Protein AF-A0A565CLD0-F1 (afdb_monomer_lite)

Organism: NCBI:txid586526

pLDDT: mean 81.32, std 18.63, range [23.72, 98.56]

Foldseek 3Di:
DDDDDDDDDDDDDDDDDDDDDDDDDDDDPPDDDDDPDPDPLVVLLVVLLVLQLVLLVLFLFDDDLCLFQQALQLLCCVQVVDGDHAVCVVLLQAFCLLNVVVNVVCNVCVVVVNNALVCLVRVLLSVLSSLLSLLLSLLLLLLCQQPRNQLSVLLSVLQSLQQLSSQPLSGSHLLNNLLSLLSNLLLQQCLNGPADPVRHHHNLVSLLSQLLNCLNPVLSVLLVVLSVVSVCVVDPDNPCCVPVRNVVSNCVSQVVRQVNSCVVVVDRGNNSVSNCCCVPVVVNLCVVPFDALCCCVPPQVCVSCPLLVVLLVVLCVVSVSPSLVVSLVSQSNVQSPRGHDDNSSSSSSNSSSSSSSSNSLSVQQVVVVVVVVVPDDDDDDDDDDPDGDPVSVVSSVVSNVPNVVSSSCSRNPPNSPQSVVLLVLLVCVVVVQFQEEEELAPPSSHNDCSNSVHPHHYYYFDDRDDPDPPDHGRNRVCVVPVPVSVVVVVVPDPDDGSYYHDDPVSVCVVVVCCVVVPDPLVVDDLQVLLVVLLVDDPVVLVVVCVVDVSSLDLEDADAACDDDPLVVVQSSLQVSLVSQRAHYHDEHNDPAAHEHDQSNQQRARHQYDHDEPRYEDEDHDPNGAHANHAYYHAYAYAYNAQVVVVSQVNYQQHAEDAHHHAPVRCQRAAEDAHQNYAYYHAADDDPDDDPDQGEHEYHHQNHAEEEHADEQHQYHPYQRQNNHAEYEYHYDYPDDPVRHDCVNVVVNCPRYNHYHYPDPRSVVSNVVND

InterPro domains:
  IPR001810 F-box domain [PF00646] (521-553)
  IPR001810 F-box domain [PS50181] (518-553)
  IPR005599 GPI mannosyltransferase [PF03901] (44-453)
  IPR005599 GPI mannosyltransferase [PTHR22760] (43-538)
  IPR032675 Leucine-rich repeat domain superfamily [G3DSA:3.80.10.10] (515-769)
  IPR036047 F-box-like domain superfamily [SSF81383] (518-555)
  IPR053781 F-box/LRR-repeat protein 13-like, F-box domain [cd22160] (521-553)
  IPR055411 F-box/LRR-repeat protein 15/At3g58940/PEG3-like, LRR domain [PF24758] (571-705)

Radius of gyration: 47.24 Å; chains: 1; bounding box: 139×94×122 Å

Secondary structure (DSSP, 8-state):
----------------------------------------HHHHHHHHHHHHHHHHHH------THHIIIIIHHHHHHHHS-S---HHHHTT-S-TTTHHHHHHHHHHHHHHT---HHHHHHHHHHHHHHHHHHHHHHHHHHHHHHH-HHHHHHHHHHHHH-HHHHHHTTSS-HHHHHHHHHHHHHHH-TTTS---SSS---HHHHHHHHHHHHHH-GGGHHHHHHHHHHHHHH-S-HHHIIIIIIHHHHHHHHHHHHHHHHHHHSS---HHHHHHIIIIIS-GGGGG----TTHIIIIIHHHHHGGGHHHHHHHHHHH--HHHHHHHHHHHHHHHHSSS--GGGGGGGHHHHHHHHHHHHHHHHHHHHHHHHTT--S-----------HHHHHHHHHHHHHHHHHHHHHHHTTTHHHHHHHHHHHHHHHTT--S-EEEESSTT-S--HHHH-S---EEE---PPPSSTTPPPHHHHHHH-HHHHHHHHHHT-SS--SEEEE-HHHHHHHHHHHTTS--TTTTS-HHHHHHHHHHS-HHHHHHHHHH-GGGS--EEEEE--S---HHHHHHHHHHHHHTT-SEEEEE--SSS-EEPPGGGGG-SS-SEEEE-TTEEE----TT--BTT--EEEEES-EESSSHHHHHHHTBSS--EEEEE--TTTSTT--EEE-TT--EEEEE----S------B-EEE-TT--EEEEEEEPPSB-S-EE-TT--EEEEEEE--S-GGG-BTHHHHHHTTT-SEEEE-SHHHHHHHHHH-

Sequence (770 aa):
MSSQMEIRKRKTNGDGGASDTGGNDRDLFSGSSKSGQIRSPSRIFFFCLAFRVVNALLIQTYFNPDEHWQSLEVAHRTVFGYGYLTWEWKRGIRSYLHPMLFAFLYKVLDLTGLDTPYTMSKSPRIMQSIFSALGDLYLYKLSDALYGENVASWSLFCQMANWFIFFCLNRTFSNCLETVLTIMGLYYWPCIRDSSKAYPVNRKWGLVIAALACAIRPTSAIIWLYVGMLELFLTCNKVKFIILEVIPIGSLVLGFTCLLDRLMYGSWVIVPLNFLKFNFLSSGGDYYGTHPWHWYITQGFLVMLFTFTPFSIAGIIKSKNQKLSVLILWVLALYSVLGHKEFRFVLPVLPIALIFSGYAFAQMEASDSSSSIAKKKQVPQKSHIFKWSPKLRLSVFFLLVTNIPMALYMSLVHQRGTETAMNYLSEEAYKERVKSILFLMPCHSTPYYSTLHHNIPMRFLDCTPSEEKGELDESDRFLMDPLGFASDLAIHWSEPPSHIGLSLREKGMLVGFEKKDMDRISTLPNEIVSHILFFLSIKEAALTSLLSKRWRNRKFSLKVRQSVESSHIIRWIINLTSRGIVDLDLDTLTSKVITLPSEIFTCKTIVKLKLGWGVVIAKVPENASLPSLKTLFLYCVRFSGREVETLISACHVLEELTIFGDPWDLEQCRTVSCPTLERLTLPCKSHKEVKVSRLLTFDTPSLAYLEYSDYVADEYPIVNLGSLVEAKLTLDSKRPISESNPKNMIKGLRNVEILNLSSLKTSRGFLLMC

Structure (mmCIF, N/CA/C/O backbone):
data_AF-A0A565CLD0-F1
#
_entry.id   AF-A0A565CLD0-F1
#
loop_
_atom_site.group_PDB
_atom_site.id
_atom_site.type_symbol
_atom_site.label_atom_id
_atom_site.label_alt_id
_atom_site.label_comp_id
_atom_site.label_asym_id
_atom_site.label_entity_id
_atom_site.label_seq_id
_atom_site.pdbx_PDB_ins_code
_atom_site.Cartn_x
_atom_site.Cartn_y
_atom_site.Cartn_z
_atom_site.occupancy
_atom_site.B_iso_or_equiv
_atom_site.auth_seq_id
_atom_site.auth_comp_id
_atom_site.auth_asym_id
_atom_site.auth_atom_id
_atom_site.pdbx_PDB_model_num
ATOM 1 N N . MET A 1 1 ? -82.204 -19.760 37.998 1.00 32.56 1 MET A N 1
ATOM 2 C CA . MET A 1 1 ? -81.235 -20.390 38.919 1.00 32.56 1 MET A CA 1
ATOM 3 C C . MET A 1 1 ? -80.081 -19.423 39.126 1.00 32.56 1 MET A C 1
ATOM 5 O O . MET A 1 1 ? -79.405 -19.140 38.154 1.00 32.56 1 MET A O 1
ATOM 9 N N . SER A 1 2 ? -79.997 -18.896 40.358 1.00 30.34 2 SER A N 1
ATOM 10 C CA . SER A 1 2 ? -78.951 -18.094 41.032 1.00 30.34 2 SER A CA 1
ATOM 11 C C . SER A 1 2 ? -78.167 -17.023 40.258 1.00 30.34 2 SER A C 1
ATOM 13 O O . SER A 1 2 ? -77.548 -17.323 39.254 1.00 30.34 2 SER A O 1
ATOM 15 N N . SER A 1 3 ? -77.976 -15.788 40.720 1.00 27.23 3 SER A N 1
ATOM 16 C CA . SER A 1 3 ? -78.451 -14.987 41.865 1.00 27.23 3 SER A CA 1
ATOM 17 C C . SER A 1 3 ? -77.651 -13.673 41.792 1.00 27.23 3 SER A C 1
ATOM 19 O O . SER A 1 3 ? -76.450 -13.778 41.580 1.00 27.23 3 SER A O 1
ATOM 21 N N . GLN A 1 4 ? -78.321 -12.514 41.947 1.00 28.47 4 GLN A N 1
ATOM 22 C CA . GLN A 1 4 ? -77.958 -11.324 42.766 1.00 28.47 4 GLN A CA 1
ATOM 23 C C . GLN A 1 4 ? -76.483 -10.819 42.780 1.00 28.47 4 GLN A C 1
ATOM 25 O O . GLN A 1 4 ? -75.550 -11.596 42.756 1.00 28.47 4 GLN A O 1
ATOM 30 N N . MET A 1 5 ? -76.111 -9.544 42.921 1.00 26.09 5 MET A N 1
ATOM 31 C CA . MET A 1 5 ? -76.715 -8.303 43.423 1.00 26.09 5 MET A CA 1
ATOM 32 C C . MET A 1 5 ? -75.630 -7.197 43.286 1.00 26.09 5 MET A C 1
ATOM 34 O O . MET A 1 5 ? -74.457 -7.540 43.211 1.00 26.09 5 MET A O 1
ATOM 38 N N . GLU A 1 6 ? -76.037 -5.915 43.269 1.00 25.23 6 GLU A N 1
ATOM 39 C CA . GLU A 1 6 ? -75.541 -4.779 44.103 1.00 25.23 6 GLU A CA 1
ATOM 40 C C . GLU A 1 6 ? -74.026 -4.596 44.434 1.00 25.23 6 GLU A C 1
ATOM 42 O O . GLU A 1 6 ? -73.288 -5.546 44.604 1.00 25.23 6 GLU A O 1
ATOM 47 N N . ILE A 1 7 ? -73.425 -3.430 44.730 1.00 25.25 7 ILE A N 1
ATOM 48 C CA . ILE A 1 7 ? -73.670 -1.972 44.697 1.00 25.25 7 ILE A CA 1
ATOM 49 C C . ILE A 1 7 ? -72.381 -1.325 45.314 1.00 25.25 7 ILE A C 1
ATOM 51 O O . ILE A 1 7 ? -71.709 -1.947 46.128 1.00 25.25 7 ILE A O 1
ATOM 55 N N . ARG A 1 8 ? -72.120 -0.031 45.036 1.00 23.72 8 ARG A N 1
ATOM 56 C CA . ARG A 1 8 ? -71.374 0.981 45.856 1.00 23.72 8 ARG A CA 1
ATOM 57 C C . ARG A 1 8 ? -69.833 1.013 45.971 1.00 23.72 8 ARG A C 1
ATOM 59 O O . ARG A 1 8 ? -69.201 0.253 46.685 1.00 23.72 8 ARG A O 1
ATOM 66 N N . LYS A 1 9 ? -69.336 2.167 45.485 1.00 26.98 9 LYS A N 1
ATOM 67 C CA . LYS A 1 9 ? -68.646 3.282 46.193 1.00 26.98 9 LYS A CA 1
ATOM 68 C C . LYS A 1 9 ? -67.541 2.949 47.214 1.00 26.98 9 LYS A C 1
ATOM 70 O O . LYS A 1 9 ? -67.852 2.480 48.301 1.00 26.98 9 LYS A O 1
ATOM 75 N N . ARG A 1 10 ? -66.388 3.620 47.047 1.00 25.02 10 ARG A N 1
ATOM 76 C CA . ARG A 1 10 ? -65.977 4.737 47.935 1.00 25.02 10 ARG A CA 1
ATOM 77 C C . ARG A 1 10 ? -64.802 5.552 47.371 1.00 25.02 10 ARG A C 1
ATOM 79 O O . ARG A 1 10 ? -63.731 5.027 47.116 1.00 25.02 10 ARG A O 1
ATOM 86 N N . LYS A 1 11 ? -65.042 6.862 47.229 1.00 28.31 11 LYS A N 1
ATOM 87 C CA . LYS A 1 11 ? -64.041 7.933 47.334 1.00 28.31 11 LYS A CA 1
ATOM 88 C C . LYS A 1 11 ? -63.712 8.115 48.817 1.00 28.31 11 LYS A C 1
ATOM 90 O O . LYS A 1 11 ? -64.642 8.181 49.621 1.00 28.31 11 LYS A O 1
ATOM 95 N N . THR A 1 12 ? -62.443 8.320 49.137 1.00 27.58 12 THR A N 1
ATOM 96 C CA . THR A 1 12 ? -62.002 8.994 50.364 1.00 27.58 12 THR A CA 1
ATOM 97 C C . THR A 1 12 ? -60.944 10.019 49.977 1.00 27.58 12 THR A C 1
ATOM 99 O O . THR A 1 12 ? -59.852 9.652 49.558 1.00 27.58 12 THR A O 1
ATOM 102 N N . ASN A 1 13 ? -61.317 11.297 50.079 1.00 27.22 13 ASN A N 1
ATOM 103 C CA . ASN A 1 13 ? -60.377 12.400 50.254 1.00 27.22 13 ASN A CA 1
ATOM 104 C C . ASN A 1 13 ? -59.917 12.397 51.717 1.00 27.22 13 ASN A C 1
ATOM 106 O O . ASN A 1 13 ? -60.727 12.127 52.605 1.00 27.22 13 ASN A O 1
ATOM 110 N N . GLY A 1 14 ? -58.660 12.758 51.948 1.00 27.70 14 GLY A N 1
ATOM 111 C CA . GLY A 1 14 ? -58.119 13.098 53.257 1.00 27.70 14 GLY A CA 1
ATOM 112 C C . GLY A 1 14 ? -56.983 14.096 53.073 1.00 27.70 14 GLY A C 1
ATOM 113 O O . GLY A 1 14 ? -55.916 13.719 52.600 1.00 27.70 14 GLY A O 1
ATOM 114 N N . ASP A 1 15 ? -57.277 15.357 53.385 1.00 27.55 15 ASP A N 1
ATOM 115 C CA . ASP A 1 15 ? -56.329 16.458 53.563 1.00 27.55 15 ASP A CA 1
ATOM 116 C C . ASP A 1 15 ? -55.365 16.182 54.724 1.00 27.55 15 ASP A C 1
ATOM 118 O O . ASP A 1 15 ? -55.727 15.530 55.704 1.00 27.55 15 ASP A O 1
ATOM 122 N N . GLY A 1 16 ? -54.170 16.765 54.647 1.00 27.83 16 GLY A N 1
ATOM 123 C CA . GLY A 1 16 ? -53.218 16.802 55.755 1.00 27.83 16 GLY A CA 1
ATOM 124 C C . GLY A 1 16 ? -51.865 17.347 55.321 1.00 27.83 16 GLY A C 1
ATOM 125 O O . GLY A 1 16 ? -50.949 16.582 55.043 1.00 27.83 16 GLY A O 1
ATOM 126 N N . GLY A 1 17 ? -51.755 18.672 55.227 1.00 26.12 17 GLY A N 1
ATOM 127 C CA . GLY A 1 17 ? -50.492 19.351 54.967 1.00 26.12 17 GLY A CA 1
ATOM 128 C C . GLY A 1 17 ? -49.535 19.297 56.158 1.00 26.12 17 GLY A C 1
ATOM 129 O O . GLY A 1 17 ? -49.949 19.449 57.303 1.00 26.12 17 GLY A O 1
ATOM 130 N N . ALA A 1 18 ? -48.246 19.158 55.861 1.00 27.72 18 ALA A N 1
ATOM 131 C CA . ALA A 1 18 ? -47.162 19.759 56.625 1.00 27.72 18 ALA A CA 1
ATOM 132 C C . ALA A 1 18 ? -45.939 19.887 55.709 1.00 27.72 18 ALA A C 1
ATOM 134 O O . ALA A 1 18 ? -45.477 18.926 55.099 1.00 27.72 18 ALA A O 1
ATOM 135 N N . SER A 1 19 ? -45.487 21.126 55.591 1.00 26.62 19 SER A N 1
ATOM 136 C CA . SER A 1 19 ? -44.261 21.592 54.961 1.00 26.62 19 SER A CA 1
ATOM 137 C C . SER A 1 19 ? -43.020 20.851 55.453 1.00 26.62 19 SER A C 1
ATOM 139 O O . SER A 1 19 ? -42.788 20.834 56.659 1.00 26.62 19 SER A O 1
ATOM 141 N N . ASP A 1 20 ? -42.156 20.405 54.538 1.00 28.64 20 ASP A N 1
ATOM 142 C CA . ASP A 1 20 ? -40.748 20.766 54.672 1.00 28.64 20 ASP A CA 1
ATOM 143 C C . ASP A 1 20 ? -39.987 20.769 53.341 1.00 28.64 20 ASP A C 1
ATOM 145 O O . ASP A 1 20 ? -40.324 20.100 52.365 1.00 28.64 20 ASP A O 1
ATOM 149 N N . THR A 1 21 ? -38.998 21.640 53.321 1.00 30.83 21 THR A N 1
ATOM 150 C CA . THR A 1 21 ? -38.264 22.185 52.184 1.00 30.83 21 THR A CA 1
ATOM 151 C C . THR A 1 21 ? -37.177 21.246 51.647 1.00 30.83 21 THR A C 1
ATOM 153 O O . THR A 1 21 ? -36.439 20.623 52.401 1.00 30.83 21 THR A O 1
ATOM 156 N N . GLY A 1 22 ? -37.027 21.179 50.319 1.00 27.64 22 GLY A N 1
ATOM 157 C CA . GLY A 1 22 ? -35.916 20.457 49.688 1.00 27.64 22 GLY A CA 1
ATOM 158 C C . GLY A 1 22 ? -36.113 20.244 48.192 1.00 27.64 22 GLY A C 1
ATOM 159 O O . GLY A 1 22 ? -36.569 19.190 47.763 1.00 27.64 22 GLY A O 1
ATOM 160 N N . GLY A 1 23 ? -35.795 21.262 47.392 1.00 27.50 23 GLY A N 1
ATOM 161 C CA . GLY A 1 23 ? -35.874 21.182 45.937 1.00 27.50 23 GLY A CA 1
ATOM 162 C C . GLY A 1 23 ? -34.862 20.204 45.337 1.00 27.50 23 GLY A C 1
ATOM 163 O O . GLY A 1 23 ? -33.712 20.136 45.768 1.00 27.50 23 GLY A O 1
ATOM 164 N N . ASN A 1 24 ? -35.280 19.494 44.290 1.00 27.09 24 ASN A N 1
ATOM 165 C CA . ASN A 1 24 ? -34.445 19.330 43.105 1.00 27.09 24 ASN A CA 1
ATOM 166 C C . ASN A 1 24 ? -35.278 18.852 41.915 1.00 27.09 24 ASN A C 1
ATOM 168 O O . ASN A 1 24 ? -35.867 17.771 41.931 1.00 27.09 24 ASN A O 1
ATOM 172 N N . ASP A 1 25 ? -35.275 19.691 40.884 1.00 28.55 25 ASP A N 1
ATOM 173 C CA . ASP A 1 25 ? -35.915 19.515 39.590 1.00 28.55 25 ASP A CA 1
ATOM 174 C C . ASP A 1 25 ? -35.498 18.200 38.914 1.00 28.55 25 ASP A C 1
ATOM 176 O O . ASP A 1 25 ? -34.424 18.071 38.320 1.00 28.55 25 ASP A O 1
ATOM 180 N N . ARG A 1 26 ? -36.384 17.209 38.969 1.00 30.06 26 ARG A N 1
ATOM 181 C CA . ARG A 1 26 ? -36.398 16.054 38.070 1.00 30.06 26 ARG A CA 1
ATOM 182 C C . ARG A 1 26 ? -37.839 15.755 37.705 1.00 30.06 26 ARG A C 1
ATOM 184 O O . ARG A 1 26 ? -38.368 14.778 38.191 1.00 30.06 26 ARG A O 1
ATOM 191 N N . ASP A 1 27 ? -38.462 16.613 36.905 1.00 29.69 27 ASP A N 1
ATOM 192 C CA . ASP A 1 27 ? -39.646 16.257 36.113 1.00 29.69 27 ASP A CA 1
ATOM 193 C C . ASP A 1 27 ? -40.023 17.422 35.197 1.00 29.69 27 ASP A C 1
ATOM 195 O O . ASP A 1 27 ? -40.953 18.179 35.455 1.00 29.69 27 ASP A O 1
ATOM 199 N N . LEU A 1 28 ? -39.282 17.598 34.099 1.00 27.64 28 LEU A N 1
ATOM 200 C CA . LEU A 1 28 ? -39.744 18.480 33.026 1.00 27.64 28 LEU A CA 1
ATOM 201 C C . LEU A 1 28 ? -39.286 18.037 31.634 1.00 27.64 28 LEU A C 1
ATOM 203 O O . LEU A 1 28 ? -38.778 18.843 30.875 1.00 27.64 28 LEU A O 1
ATOM 207 N N . PHE A 1 29 ? -39.481 16.763 31.277 1.00 29.39 29 PHE A N 1
ATOM 208 C CA . PHE A 1 29 ? -39.524 16.321 29.870 1.00 29.39 29 PHE A CA 1
ATOM 209 C C . PHE A 1 29 ? -40.400 15.062 29.702 1.00 29.39 29 PHE A C 1
ATOM 211 O O . PHE A 1 29 ? -39.953 14.029 29.218 1.00 29.39 29 PHE A O 1
ATOM 218 N N . SER A 1 30 ? -41.685 15.153 30.057 1.00 29.12 30 SER A N 1
ATOM 219 C CA . SER A 1 30 ? -42.735 14.249 29.553 1.00 29.12 30 SER A CA 1
ATOM 220 C C . SER A 1 30 ? -43.564 14.952 28.468 1.00 29.12 30 SER A C 1
ATOM 222 O O . SER A 1 30 ? -44.787 15.022 28.497 1.00 29.12 30 SER A O 1
ATOM 224 N N . GLY A 1 31 ? -42.874 15.516 27.475 1.00 24.03 31 GLY A N 1
ATOM 225 C CA . GLY A 1 31 ? -43.490 16.069 26.273 1.00 24.03 31 GLY A CA 1
ATOM 226 C C . GLY A 1 31 ? -43.361 15.083 25.121 1.00 24.03 31 GLY A C 1
ATOM 227 O O . GLY A 1 31 ? -42.281 14.939 24.557 1.00 24.03 31 GLY A O 1
ATOM 228 N N . SER A 1 32 ? -44.464 14.419 24.774 1.00 31.84 32 SER A N 1
ATOM 229 C CA . SER A 1 32 ? -44.647 13.611 23.562 1.00 31.84 32 SER A CA 1
ATOM 230 C C . SER A 1 32 ? -44.142 14.352 22.310 1.00 31.84 32 SER A C 1
ATOM 232 O O . SER A 1 32 ? -44.862 15.138 21.692 1.00 31.84 32 SER A O 1
ATOM 234 N N . SER A 1 33 ? -42.901 14.072 21.920 1.00 25.83 33 SER A N 1
ATOM 235 C CA . SER A 1 33 ? -42.269 14.525 20.685 1.00 25.83 33 SER A CA 1
ATOM 236 C C . SER A 1 33 ? -42.073 13.314 19.781 1.00 25.83 33 SER A C 1
ATOM 238 O O . SER A 1 33 ? -41.386 12.362 20.142 1.00 25.83 33 SER A O 1
ATOM 240 N N . LYS A 1 34 ? -42.726 13.371 18.619 1.00 26.72 34 LYS A N 1
ATOM 241 C CA . LYS A 1 34 ? -42.747 12.390 17.528 1.00 26.72 34 LYS A CA 1
ATOM 242 C C . LYS A 1 34 ? -41.454 11.572 17.418 1.00 26.72 34 LYS A C 1
ATOM 244 O O . LYS A 1 34 ? -40.370 12.129 17.273 1.00 26.72 34 LYS A O 1
ATOM 249 N N . SER A 1 35 ? -41.628 10.253 17.420 1.00 27.47 35 SER A N 1
ATOM 250 C CA . SER A 1 35 ? -40.638 9.227 17.099 1.00 27.47 35 SER A CA 1
ATOM 251 C C . SER A 1 35 ? -39.704 9.656 15.961 1.00 27.47 35 SER A C 1
ATOM 253 O O . SER A 1 35 ? -40.098 9.658 14.791 1.00 27.47 35 SER A O 1
ATOM 255 N N . GLY A 1 36 ? -38.462 9.998 16.311 1.00 32.12 36 GLY A N 1
ATOM 256 C CA . GLY A 1 36 ? -37.353 10.028 15.367 1.00 32.12 36 GLY A CA 1
ATOM 257 C C . GLY A 1 36 ? -37.207 8.630 14.781 1.00 32.12 36 GLY A C 1
ATOM 258 O O . GLY A 1 36 ? -37.021 7.651 15.499 1.00 32.12 36 GLY A O 1
ATOM 259 N N . GLN A 1 37 ? -37.421 8.522 13.478 1.00 36.59 37 GLN A N 1
ATOM 260 C CA . GLN A 1 37 ? -37.357 7.273 12.742 1.00 36.59 37 GLN A CA 1
ATOM 261 C C . GLN A 1 37 ? -35.892 6.809 12.734 1.00 36.59 37 GLN A C 1
ATOM 263 O O . GLN A 1 37 ? -35.109 7.309 11.929 1.00 36.59 37 GLN A O 1
ATOM 268 N N . ILE A 1 38 ? -35.528 5.898 13.646 1.00 48.38 38 ILE A N 1
ATOM 269 C CA . ILE A 1 38 ? -34.202 5.258 13.713 1.00 48.38 38 ILE A CA 1
ATOM 270 C C . ILE A 1 38 ? -33.797 4.873 12.288 1.00 48.38 38 ILE A C 1
ATOM 272 O O . ILE A 1 38 ? -34.521 4.125 11.613 1.00 48.38 38 ILE A O 1
ATOM 276 N N . ARG A 1 39 ? -32.672 5.404 11.790 1.00 64.00 39 ARG A N 1
ATOM 277 C CA . ARG A 1 39 ? -32.175 5.032 10.459 1.00 64.00 39 ARG A CA 1
ATOM 278 C C . ARG A 1 39 ? -32.002 3.514 10.409 1.00 64.00 39 ARG A C 1
ATOM 280 O O . ARG A 1 39 ? -31.258 2.938 11.193 1.00 64.00 39 ARG A O 1
ATOM 287 N N . SER A 1 40 ? -32.703 2.862 9.479 1.00 82.94 40 SER A N 1
ATOM 288 C CA . SER A 1 40 ? -32.653 1.403 9.326 1.00 82.94 40 SER A CA 1
ATOM 289 C C . SER A 1 40 ? -31.193 0.921 9.215 1.00 82.94 40 SER A C 1
ATOM 291 O O . SER A 1 40 ? -30.487 1.386 8.312 1.00 82.94 40 SER A O 1
ATOM 293 N N . PRO A 1 41 ? -30.738 -0.026 10.065 1.00 87.56 41 PRO A N 1
ATOM 294 C CA . PRO A 1 41 ? -29.379 -0.570 10.013 1.00 87.56 41 PRO A CA 1
ATOM 295 C C . PRO A 1 41 ? -28.989 -1.092 8.627 1.00 87.56 41 PRO A C 1
ATOM 297 O O . PRO A 1 41 ? -27.843 -0.948 8.210 1.00 87.56 41 PRO A O 1
ATOM 300 N N . SER A 1 42 ? -29.956 -1.631 7.877 1.00 91.38 42 SER A N 1
ATOM 301 C CA . SER A 1 42 ? -29.757 -2.087 6.501 1.00 91.38 42 SER A CA 1
ATOM 302 C C . SER A 1 42 ? -29.379 -0.940 5.563 1.00 91.38 42 SER A C 1
ATOM 304 O O . SER A 1 42 ? -28.473 -1.090 4.751 1.00 91.38 42 SER A O 1
ATOM 306 N N . ARG A 1 43 ? -30.014 0.235 5.692 1.00 93.88 43 ARG A N 1
ATOM 307 C CA . ARG A 1 43 ? -29.677 1.411 4.869 1.00 93.88 43 ARG A CA 1
ATOM 308 C C . ARG A 1 43 ? -28.261 1.905 5.152 1.00 93.88 43 ARG A C 1
ATOM 310 O O . ARG A 1 43 ? -27.542 2.243 4.218 1.00 93.88 43 ARG A O 1
ATOM 317 N N . ILE A 1 44 ? -27.862 1.916 6.424 1.00 94.94 44 ILE A N 1
ATOM 318 C CA . ILE A 1 44 ? -26.504 2.301 6.834 1.00 94.94 44 ILE A CA 1
ATOM 319 C C . ILE A 1 44 ? -25.491 1.312 6.262 1.00 94.94 44 ILE A C 1
ATOM 321 O O . ILE A 1 44 ? -24.500 1.736 5.675 1.00 94.94 44 ILE A O 1
ATOM 325 N N . PHE A 1 45 ? -25.767 0.010 6.365 1.00 96.88 45 PHE A N 1
ATOM 326 C CA . PHE A 1 45 ? -24.900 -1.024 5.811 1.00 96.88 45 PHE A CA 1
ATOM 327 C C . PHE A 1 45 ? -24.703 -0.869 4.302 1.00 96.88 45 PHE A C 1
ATOM 329 O O . PHE A 1 45 ? -23.563 -0.813 3.857 1.00 96.88 45 PHE A O 1
ATOM 336 N N . PHE A 1 46 ? -25.777 -0.738 3.515 1.00 97.38 46 PHE A N 1
ATOM 337 C CA . PHE A 1 46 ? -25.651 -0.589 2.061 1.00 97.38 46 PHE A CA 1
ATOM 338 C C . PHE A 1 46 ? -24.940 0.707 1.657 1.00 97.38 46 PHE A C 1
ATOM 340 O O . PHE A 1 46 ? -24.172 0.699 0.698 1.00 97.38 46 PHE A O 1
ATOM 347 N N . PHE A 1 47 ? -25.133 1.799 2.403 1.00 97.31 47 PHE A N 1
ATOM 348 C CA . PHE A 1 47 ? -24.369 3.030 2.198 1.00 97.31 47 PHE A CA 1
ATOM 349 C C . PHE A 1 47 ? -22.870 2.826 2.467 1.00 97.31 47 PHE A C 1
ATOM 351 O O . PHE A 1 47 ? -22.042 3.184 1.629 1.00 97.31 47 PHE A O 1
ATOM 358 N N . CYS A 1 48 ? -22.517 2.206 3.599 1.00 98.12 48 CYS A N 1
ATOM 359 C CA . CYS A 1 48 ? -21.123 1.906 3.935 1.00 98.12 48 CYS A CA 1
ATOM 360 C C . CYS A 1 48 ? -20.510 0.941 2.917 1.00 98.12 48 CYS A C 1
ATOM 362 O O . CYS A 1 48 ? -19.389 1.157 2.473 1.00 98.12 48 CYS A O 1
ATOM 364 N N . LEU A 1 49 ? -21.256 -0.079 2.491 1.00 98.31 49 LEU A N 1
ATOM 365 C CA . LEU A 1 49 ? -20.819 -1.044 1.489 1.00 98.31 49 LEU A CA 1
ATOM 366 C C . LEU A 1 49 ? -20.539 -0.364 0.151 1.00 98.31 49 LEU A C 1
ATOM 368 O O . LEU A 1 49 ? -19.450 -0.530 -0.384 1.00 98.31 49 LEU A O 1
ATOM 372 N N . ALA A 1 50 ? -21.465 0.451 -0.357 1.00 98.25 50 ALA A N 1
ATOM 373 C CA . ALA A 1 50 ? -21.254 1.190 -1.599 1.00 98.25 50 ALA A CA 1
ATOM 374 C C . ALA A 1 50 ? -20.006 2.085 -1.513 1.00 98.25 50 ALA A C 1
ATOM 376 O O . ALA A 1 50 ? -19.161 2.060 -2.407 1.00 98.25 50 ALA A O 1
ATOM 377 N N . PHE A 1 51 ? -19.837 2.813 -0.405 1.00 98.19 51 PHE A N 1
ATOM 378 C CA . PHE A 1 51 ? -18.646 3.628 -0.175 1.00 98.19 51 PHE A CA 1
ATOM 379 C C . PHE A 1 51 ? -17.360 2.792 -0.133 1.00 98.19 51 PHE A C 1
ATOM 381 O O . PHE A 1 51 ? -16.361 3.163 -0.749 1.00 98.19 51 PHE A O 1
ATOM 388 N N . ARG A 1 52 ? -17.365 1.657 0.576 1.00 98.12 52 ARG A N 1
ATOM 389 C CA . ARG A 1 52 ? -16.184 0.800 0.725 1.00 98.12 52 ARG A CA 1
ATOM 390 C C . ARG A 1 52 ? -15.842 0.057 -0.559 1.00 98.12 52 ARG A C 1
ATOM 392 O O . ARG A 1 52 ? -14.653 -0.108 -0.808 1.00 98.12 52 ARG A O 1
ATOM 399 N N . VAL A 1 53 ? -16.816 -0.317 -1.387 1.00 98.19 53 VAL A N 1
ATOM 400 C CA . VAL A 1 53 ? -16.576 -0.880 -2.726 1.00 98.19 53 VAL A CA 1
ATOM 401 C C . VAL A 1 53 ? -15.904 0.161 -3.619 1.00 98.19 53 VAL A C 1
ATOM 403 O O . VAL A 1 53 ? -14.866 -0.127 -4.210 1.00 98.19 53 VAL A O 1
ATOM 406 N N . VAL A 1 54 ? -16.422 1.396 -3.661 1.00 97.12 54 VAL A N 1
ATOM 407 C CA . VAL A 1 54 ? -15.787 2.490 -4.420 1.00 97.12 54 VAL A CA 1
ATOM 408 C C . VAL A 1 54 ? -14.368 2.749 -3.913 1.00 97.12 54 VAL A C 1
ATOM 410 O O . VAL A 1 54 ? -13.438 2.820 -4.709 1.00 97.12 54 VAL A O 1
ATOM 413 N N . ASN A 1 55 ? -14.173 2.822 -2.595 1.00 97.56 55 ASN A N 1
ATOM 414 C CA . ASN A 1 55 ? -12.848 2.969 -1.994 1.00 97.56 55 ASN A CA 1
ATOM 415 C C . ASN A 1 55 ? -11.908 1.810 -2.402 1.00 97.56 55 ASN A C 1
ATOM 417 O O . ASN A 1 55 ? -10.805 2.062 -2.875 1.00 97.56 55 ASN A O 1
ATOM 421 N N . ALA A 1 56 ? -12.348 0.551 -2.320 1.00 96.69 56 ALA A N 1
ATOM 422 C CA . ALA A 1 56 ? -11.537 -0.607 -2.710 1.00 96.69 56 ALA A CA 1
ATOM 423 C C . ALA A 1 56 ? -11.061 -0.539 -4.174 1.00 96.69 56 ALA A C 1
ATOM 425 O O . ALA A 1 56 ? -9.920 -0.898 -4.464 1.00 96.69 56 ALA A O 1
ATOM 426 N N . LEU A 1 57 ? -11.901 -0.028 -5.080 1.00 94.88 57 LEU A N 1
ATOM 427 C CA . LEU A 1 57 ? -11.551 0.188 -6.489 1.00 94.88 57 LEU A CA 1
ATOM 428 C C . LEU A 1 57 ? -10.610 1.388 -6.701 1.00 94.88 57 LEU A C 1
ATOM 430 O O . LEU A 1 57 ? -9.820 1.392 -7.647 1.00 94.88 57 LEU A O 1
ATOM 434 N N . LEU A 1 58 ? -10.663 2.393 -5.823 1.00 95.19 58 LEU A N 1
ATOM 435 C CA . LEU A 1 58 ? -9.753 3.541 -5.842 1.00 95.19 58 LEU A CA 1
ATOM 436 C C . LEU A 1 58 ? -8.348 3.194 -5.337 1.00 95.19 58 LEU A C 1
ATOM 438 O O . LEU A 1 58 ? -7.401 3.886 -5.695 1.00 95.19 58 LEU A O 1
ATOM 442 N N . ILE A 1 59 ? -8.172 2.141 -4.537 1.00 95.31 59 ILE A N 1
ATOM 443 C CA . ILE A 1 59 ? -6.841 1.732 -4.073 1.00 95.31 59 ILE A CA 1
ATOM 444 C C . ILE A 1 59 ? -6.064 1.088 -5.233 1.00 95.31 59 ILE A C 1
ATOM 446 O O . ILE A 1 59 ? -6.349 -0.031 -5.677 1.00 95.31 59 ILE A O 1
ATOM 450 N N . GLN A 1 60 ? -5.051 1.809 -5.712 1.00 93.81 60 GLN A N 1
ATOM 451 C CA . GLN A 1 60 ? -4.154 1.431 -6.813 1.00 93.81 60 GLN A CA 1
ATOM 452 C C . GLN A 1 60 ? -2.683 1.356 -6.373 1.00 93.81 60 GLN A C 1
ATOM 454 O O . GLN A 1 60 ? -1.790 1.210 -7.205 1.00 93.81 60 GLN A O 1
ATOM 459 N N . THR A 1 61 ? -2.424 1.501 -5.076 1.00 94.69 61 THR A N 1
ATOM 460 C CA . THR A 1 61 ? -1.081 1.624 -4.508 1.00 94.69 61 THR A CA 1
ATOM 461 C C . THR A 1 61 ? -0.705 0.430 -3.653 1.00 94.69 61 THR A C 1
ATOM 463 O O . THR A 1 61 ? -1.569 -0.228 -3.072 1.00 94.69 61 THR A O 1
ATOM 466 N N . TYR A 1 62 ? 0.597 0.203 -3.527 1.00 91.88 62 TYR A N 1
ATOM 467 C CA . TYR A 1 62 ? 1.188 -0.757 -2.606 1.00 91.88 62 TYR A CA 1
ATOM 468 C C . TYR A 1 62 ? 1.469 -0.091 -1.249 1.00 91.88 62 TYR A C 1
ATOM 470 O O . TYR A 1 62 ? 1.779 1.099 -1.217 1.00 91.88 62 TYR A O 1
ATOM 478 N N . PHE A 1 63 ? 1.336 -0.821 -0.136 1.00 92.25 63 PHE A N 1
ATOM 479 C CA . PHE A 1 63 ? 1.650 -0.285 1.199 1.00 92.25 63 PHE A CA 1
ATOM 480 C C . PHE A 1 63 ? 2.664 -1.127 1.971 1.00 92.25 63 PHE A C 1
ATOM 482 O O . PHE A 1 63 ? 3.624 -0.586 2.514 1.00 92.25 63 PHE A O 1
ATOM 489 N N . ASN A 1 64 ? 2.445 -2.438 2.068 1.00 92.25 64 ASN A N 1
ATOM 490 C CA . ASN A 1 64 ? 3.320 -3.328 2.825 1.00 92.25 64 ASN A CA 1
ATOM 491 C C . ASN A 1 64 ? 3.265 -4.751 2.237 1.00 92.25 64 ASN A C 1
ATOM 493 O O . ASN A 1 64 ? 2.179 -5.173 1.826 1.00 92.25 64 ASN A O 1
ATOM 497 N N . PRO A 1 65 ? 4.387 -5.500 2.236 1.00 90.81 65 PRO A N 1
ATOM 498 C CA . PRO A 1 65 ? 4.445 -6.868 1.714 1.00 90.81 65 PRO A CA 1
ATOM 499 C C . PRO A 1 65 ? 3.372 -7.803 2.256 1.00 90.81 65 PRO A C 1
ATOM 501 O O . PRO A 1 65 ? 2.806 -8.612 1.517 1.00 90.81 65 PRO A O 1
ATOM 504 N N . ASP A 1 66 ? 3.023 -7.659 3.529 1.00 91.06 66 ASP A N 1
ATOM 505 C CA . ASP A 1 66 ? 2.065 -8.551 4.168 1.00 91.06 66 ASP A CA 1
ATOM 506 C C . ASP A 1 66 ? 0.661 -8.504 3.550 1.00 91.06 66 ASP A C 1
ATOM 508 O O . ASP A 1 66 ? -0.137 -9.407 3.797 1.00 91.06 66 ASP A O 1
ATOM 512 N N . GLU A 1 67 ? 0.352 -7.482 2.746 1.00 92.31 67 GLU A N 1
ATOM 513 C CA . GLU A 1 67 ? -0.904 -7.385 1.997 1.00 92.31 67 GLU A CA 1
ATOM 514 C C . GLU A 1 67 ? -1.067 -8.549 1.014 1.00 92.31 67 GLU A C 1
ATOM 516 O O . GLU A 1 67 ? -2.186 -9.011 0.798 1.00 92.31 67 GLU A O 1
ATOM 521 N N . HIS A 1 68 ? 0.043 -9.036 0.454 1.00 93.56 68 HIS A N 1
ATOM 522 C CA . HIS A 1 68 ? 0.058 -10.108 -0.538 1.00 93.56 68 HIS A CA 1
ATOM 523 C C . HIS A 1 68 ? 0.681 -11.384 0.035 1.00 93.56 68 HIS A C 1
ATOM 525 O O . HIS A 1 68 ? 0.092 -12.460 -0.063 1.00 93.56 68 HIS A O 1
ATOM 531 N N . TRP A 1 69 ? 1.834 -11.276 0.696 1.00 93.81 69 TRP A N 1
ATOM 532 C CA . TRP A 1 69 ? 2.656 -12.425 1.092 1.00 93.81 69 TRP A CA 1
ATOM 533 C C . TRP A 1 69 ? 2.138 -13.181 2.328 1.00 93.81 69 TRP A C 1
ATOM 535 O O . TRP A 1 69 ? 2.500 -14.339 2.531 1.00 93.81 69 TRP A O 1
ATOM 545 N N . GLN A 1 70 ? 1.247 -12.575 3.124 1.00 93.31 70 GLN A N 1
ATOM 546 C CA . GLN A 1 70 ? 0.601 -13.229 4.278 1.00 93.31 70 GLN A CA 1
ATOM 547 C C . GLN A 1 70 ? -0.860 -13.616 4.027 1.00 93.31 70 GLN A C 1
ATOM 549 O O . GLN A 1 70 ? -1.538 -14.093 4.942 1.00 93.31 70 GLN A O 1
ATOM 554 N N . SER A 1 71 ? -1.387 -13.371 2.827 1.00 93.81 71 SER A N 1
ATOM 555 C CA . SER A 1 71 ? -2.790 -13.644 2.506 1.00 93.81 71 SER A CA 1
ATOM 556 C C . SER A 1 71 ? -2.961 -14.114 1.066 1.00 93.81 71 SER A C 1
ATOM 558 O O . SER A 1 71 ? -3.180 -15.303 0.844 1.00 93.81 71 SER A O 1
ATOM 560 N N . LEU A 1 72 ? -2.848 -13.213 0.092 1.00 96.12 72 LEU A N 1
ATOM 561 C CA . LEU A 1 72 ? -3.226 -13.472 -1.299 1.00 96.12 72 LEU A CA 1
ATOM 562 C C . LEU A 1 72 ? -2.329 -14.492 -1.999 1.00 96.12 72 LEU A C 1
ATOM 564 O O . LEU A 1 72 ? -2.842 -15.355 -2.701 1.00 96.12 72 LEU A O 1
ATOM 568 N N . GLU A 1 73 ? -1.016 -14.436 -1.798 1.00 96.12 73 GLU A N 1
ATOM 569 C CA . GLU A 1 73 ? -0.071 -15.375 -2.416 1.00 96.12 73 GLU A CA 1
ATOM 570 C C . GLU A 1 73 ? -0.256 -16.800 -1.871 1.00 96.12 73 GLU A C 1
ATOM 572 O O . GLU A 1 73 ? -0.277 -17.779 -2.616 1.00 96.12 73 GLU A O 1
ATOM 577 N N . VAL A 1 74 ? -0.492 -16.910 -0.564 1.00 96.50 74 VAL A N 1
ATOM 578 C CA . VAL A 1 74 ? -0.748 -18.180 0.130 1.00 96.50 74 VAL A CA 1
ATOM 579 C C . VAL A 1 74 ? -2.082 -18.777 -0.322 1.00 96.50 74 VAL A C 1
ATOM 581 O O . VAL A 1 74 ? -2.174 -19.973 -0.610 1.00 96.50 74 VAL A O 1
ATOM 584 N N . ALA A 1 75 ? -3.114 -17.936 -0.430 1.00 97.00 75 ALA A N 1
ATOM 585 C CA . ALA A 1 75 ? -4.420 -18.314 -0.954 1.00 97.00 75 ALA A CA 1
ATOM 586 C C . ALA A 1 75 ? -4.336 -18.777 -2.414 1.00 97.00 75 ALA A C 1
ATOM 588 O O . ALA A 1 75 ? -4.878 -19.827 -2.753 1.00 97.00 75 ALA A O 1
ATOM 589 N N . HIS A 1 76 ? -3.615 -18.032 -3.255 1.00 97.44 76 HIS A N 1
ATOM 590 C CA . HIS A 1 76 ? -3.388 -18.370 -4.656 1.00 97.44 76 HIS A CA 1
ATOM 591 C C . HIS A 1 76 ? -2.724 -19.745 -4.782 1.00 97.44 76 HIS A C 1
ATOM 593 O O . HIS A 1 76 ? -3.261 -20.636 -5.440 1.00 97.44 76 HIS A O 1
ATOM 599 N N . ARG A 1 77 ? -1.606 -19.969 -4.079 1.00 96.00 77 ARG A N 1
ATOM 600 C CA . ARG A 1 77 ? -0.915 -21.266 -4.092 1.00 96.00 77 ARG A CA 1
ATOM 601 C C . ARG A 1 77 ? -1.804 -22.417 -3.639 1.00 96.00 77 ARG A C 1
ATOM 603 O O . ARG A 1 77 ? -1.724 -23.500 -4.210 1.00 96.00 77 ARG A O 1
ATOM 610 N N . THR A 1 78 ? -2.644 -22.184 -2.634 1.00 95.31 78 THR A N 1
ATOM 611 C CA . THR A 1 78 ? -3.559 -23.209 -2.118 1.00 95.31 78 THR A CA 1
ATOM 612 C C . THR A 1 78 ? -4.578 -23.654 -3.169 1.00 95.31 78 THR A C 1
ATOM 614 O O . THR A 1 78 ? -4.915 -24.832 -3.224 1.00 95.31 78 THR A O 1
ATOM 617 N N . VAL A 1 79 ? -5.066 -22.732 -4.004 1.00 96.88 79 VAL A N 1
ATOM 618 C CA . VAL A 1 79 ? -6.110 -23.019 -5.000 1.00 96.88 79 VAL A CA 1
ATOM 619 C C . VAL A 1 79 ? -5.532 -23.557 -6.305 1.00 96.88 79 VAL A C 1
ATOM 621 O O . VAL A 1 79 ? -6.029 -24.558 -6.814 1.00 96.88 79 VAL A O 1
ATOM 624 N N . PHE A 1 80 ? -4.485 -22.919 -6.832 1.00 96.38 80 PHE A N 1
ATOM 625 C CA . PHE A 1 80 ? -3.965 -23.203 -8.174 1.00 96.38 80 PHE A CA 1
ATOM 626 C C . PHE A 1 80 ? -2.746 -24.137 -8.183 1.00 96.38 80 PHE A C 1
ATOM 628 O O . PHE A 1 80 ? -2.297 -24.566 -9.242 1.00 96.38 80 PHE A O 1
ATOM 635 N N . GLY A 1 81 ? -2.169 -24.449 -7.019 1.00 94.69 81 GLY A N 1
ATOM 636 C CA . GLY A 1 81 ? -1.021 -25.354 -6.892 1.00 94.69 81 GLY A CA 1
ATOM 637 C C . GLY A 1 81 ? 0.345 -24.729 -7.208 1.00 94.69 81 GLY A C 1
ATOM 638 O O . GLY A 1 81 ? 1.369 -25.348 -6.920 1.00 94.69 81 GLY A O 1
ATOM 639 N N . TYR A 1 82 ? 0.392 -23.495 -7.720 1.00 94.44 82 TYR A N 1
ATOM 640 C CA . TYR A 1 82 ? 1.621 -22.723 -7.937 1.00 94.44 82 TYR A CA 1
ATOM 641 C C . TYR A 1 82 ? 1.575 -21.367 -7.219 1.00 94.44 82 TYR A C 1
ATOM 643 O O . TYR A 1 82 ? 0.512 -20.804 -6.959 1.00 94.44 82 TYR A O 1
ATOM 651 N N . GLY A 1 83 ? 2.746 -20.858 -6.847 1.00 92.62 83 GLY A N 1
ATOM 652 C CA . GLY A 1 83 ? 2.901 -19.693 -5.975 1.00 92.62 83 GLY A CA 1
ATOM 653 C C . GLY A 1 83 ? 4.082 -19.864 -5.022 1.00 92.62 83 GLY A C 1
ATOM 654 O O . GLY A 1 83 ? 4.735 -20.912 -5.025 1.00 92.62 83 GLY A O 1
ATOM 655 N N . TYR A 1 84 ? 4.340 -18.887 -4.161 1.00 92.38 84 TYR A N 1
ATOM 656 C CA . TYR A 1 84 ? 5.454 -18.917 -3.209 1.00 92.38 84 TYR A CA 1
ATOM 657 C C . TYR A 1 84 ? 4.994 -18.915 -1.748 1.00 92.38 84 TYR A C 1
ATOM 659 O O . TYR A 1 84 ? 4.084 -18.189 -1.365 1.00 92.38 84 TYR A O 1
ATOM 667 N N . LEU A 1 85 ? 5.662 -19.710 -0.909 1.00 92.81 85 LEU A N 1
ATOM 668 C CA . LEU A 1 85 ? 5.507 -19.657 0.547 1.00 92.81 85 LEU A CA 1
ATOM 669 C C . LEU A 1 85 ? 6.775 -19.089 1.165 1.00 92.81 85 LEU A C 1
ATOM 671 O O . LEU A 1 85 ? 7.862 -19.648 0.989 1.00 92.81 85 LEU A O 1
ATOM 675 N N . THR A 1 86 ? 6.622 -17.998 1.913 1.00 92.44 86 THR A N 1
ATOM 676 C CA . THR A 1 86 ? 7.728 -17.397 2.660 1.00 92.44 86 THR A CA 1
ATOM 677 C C . THR A 1 86 ? 8.220 -18.333 3.763 1.00 92.44 86 THR A C 1
ATOM 679 O O . THR A 1 86 ? 7.557 -19.306 4.146 1.00 92.44 86 THR A O 1
ATOM 682 N N . TRP A 1 87 ? 9.411 -18.047 4.283 1.00 88.69 87 TRP A N 1
ATOM 683 C CA . TRP A 1 87 ? 10.023 -18.816 5.364 1.00 88.69 87 TRP A CA 1
ATOM 684 C C . TRP A 1 87 ? 9.131 -18.893 6.618 1.00 88.69 87 TRP A C 1
ATOM 686 O O . TRP A 1 87 ? 9.155 -19.900 7.323 1.00 88.69 87 TRP A O 1
ATOM 696 N N . GLU A 1 88 ? 8.291 -17.883 6.865 1.00 90.06 88 GLU A N 1
ATOM 697 C CA . GLU A 1 88 ? 7.351 -17.849 7.992 1.00 90.06 88 GLU A CA 1
ATOM 698 C C . GLU A 1 88 ? 6.311 -18.970 7.906 1.00 90.06 88 GLU A C 1
ATOM 700 O O . GLU A 1 88 ? 5.995 -19.628 8.902 1.00 90.06 88 GLU A O 1
ATOM 705 N N . TRP A 1 89 ? 5.812 -19.230 6.696 1.00 92.12 89 TRP A N 1
ATOM 706 C CA . TRP A 1 89 ? 4.915 -20.351 6.451 1.00 92.12 89 TRP A CA 1
ATOM 707 C C . TRP A 1 89 ? 5.669 -21.661 6.619 1.00 92.12 89 TRP A C 1
ATOM 709 O O . TRP A 1 89 ? 5.184 -22.530 7.332 1.00 92.12 89 TRP A O 1
ATOM 719 N N . LYS A 1 90 ? 6.885 -21.784 6.072 1.00 89.25 90 LYS A N 1
ATOM 720 C CA . LYS A 1 90 ? 7.710 -22.998 6.223 1.00 89.25 90 LYS A CA 1
ATOM 721 C C . LYS A 1 90 ? 8.009 -23.335 7.693 1.00 89.25 90 LYS A C 1
ATOM 723 O O . LYS A 1 90 ? 8.018 -24.507 8.050 1.00 89.25 90 LYS A O 1
ATOM 728 N N . ARG A 1 91 ? 8.202 -22.326 8.553 1.00 87.56 91 ARG A N 1
ATOM 729 C CA . ARG A 1 91 ? 8.417 -22.485 10.007 1.00 87.56 91 ARG A CA 1
ATOM 730 C C . ARG A 1 91 ? 7.125 -22.644 10.823 1.00 87.56 91 ARG A C 1
ATOM 732 O O . ARG A 1 91 ? 7.200 -22.829 12.036 1.00 87.56 91 ARG A O 1
ATOM 739 N N . GLY A 1 92 ? 5.946 -22.568 10.204 1.00 90.19 92 GLY A N 1
ATOM 740 C CA . GLY A 1 92 ? 4.674 -22.758 10.905 1.00 90.19 92 GLY A CA 1
ATOM 741 C C . GLY A 1 92 ? 4.373 -21.677 11.949 1.00 90.19 92 GLY A C 1
ATOM 742 O O . GLY A 1 92 ? 3.849 -21.991 13.020 1.00 90.19 92 GLY A O 1
ATOM 743 N N . ILE A 1 93 ? 4.746 -20.419 11.679 1.00 89.44 93 ILE A N 1
ATOM 744 C CA . ILE A 1 93 ? 4.494 -19.272 12.580 1.00 89.44 93 ILE A CA 1
ATOM 745 C C . ILE A 1 93 ? 3.284 -18.420 12.157 1.00 89.44 93 ILE A C 1
ATOM 747 O O . ILE A 1 93 ? 2.944 -17.453 12.840 1.00 89.44 93 ILE A O 1
ATOM 751 N N . ARG A 1 94 ? 2.610 -18.776 11.056 1.00 91.62 94 ARG A N 1
ATOM 752 C CA . ARG A 1 94 ? 1.405 -18.110 10.534 1.00 91.62 94 ARG A CA 1
ATOM 753 C C . ARG A 1 94 ? 0.274 -19.130 10.369 1.00 91.62 94 ARG A C 1
ATOM 755 O O . ARG A 1 94 ? 0.535 -20.287 10.072 1.00 91.62 94 ARG A O 1
ATOM 762 N N . SER A 1 95 ? -0.970 -18.709 10.604 1.00 92.38 95 SER A N 1
ATOM 763 C CA . SER A 1 95 ? -2.145 -19.590 10.505 1.00 92.38 95 SER A CA 1
ATOM 764 C C . SER A 1 95 ? -2.826 -19.399 9.159 1.00 92.38 95 SER A C 1
ATOM 766 O O . SER A 1 95 ? -2.968 -18.266 8.685 1.00 92.38 95 SER A O 1
ATOM 768 N N . TYR A 1 96 ? -3.311 -20.489 8.568 1.00 94.00 96 TYR A N 1
ATOM 769 C CA . TYR A 1 96 ? -4.044 -20.456 7.302 1.00 94.00 96 TYR A CA 1
ATOM 770 C C . TYR A 1 96 ? -5.452 -19.866 7.432 1.00 94.00 96 TYR A C 1
ATOM 772 O O . TYR A 1 96 ? -6.078 -19.567 6.415 1.00 94.00 96 TYR A O 1
ATOM 780 N N . LEU A 1 97 ? -5.945 -19.626 8.653 1.00 93.94 97 LEU A N 1
ATOM 781 C CA . LEU A 1 97 ? -7.305 -19.139 8.895 1.00 93.94 97 LEU A CA 1
ATOM 782 C C . LEU A 1 97 ? -7.656 -17.869 8.099 1.00 93.94 97 LEU A C 1
ATOM 784 O O . LEU A 1 97 ? -8.739 -17.782 7.526 1.00 93.94 97 LEU A O 1
ATOM 788 N N . HIS A 1 98 ? -6.749 -16.891 8.039 1.00 94.75 98 HIS A N 1
ATOM 789 C CA . HIS A 1 98 ? -6.975 -15.649 7.296 1.00 94.75 98 HIS A CA 1
ATOM 790 C C . HIS A 1 98 ? -6.842 -15.821 5.767 1.00 94.75 98 HIS A C 1
ATOM 792 O O . HIS A 1 98 ? -7.781 -15.441 5.063 1.00 94.75 98 HIS A O 1
ATOM 798 N N . PRO A 1 99 ? -5.761 -16.425 5.221 1.00 96.25 99 PRO A N 1
ATOM 799 C CA . PRO A 1 99 ? -5.677 -16.734 3.791 1.00 96.25 99 PRO A CA 1
ATOM 800 C C . PRO A 1 99 ? -6.851 -17.553 3.249 1.00 96.25 99 PRO A C 1
ATOM 802 O O . PRO A 1 99 ? -7.244 -17.348 2.103 1.00 96.25 99 PRO A O 1
ATOM 805 N N . MET A 1 100 ? -7.441 -18.450 4.048 1.00 95.56 100 MET A N 1
ATOM 806 C CA . MET A 1 100 ? -8.544 -19.302 3.589 1.00 95.56 100 MET A CA 1
ATOM 807 C C . MET A 1 100 ? -9.796 -18.526 3.170 1.00 95.56 100 MET A C 1
ATOM 809 O O . MET A 1 100 ? -10.536 -18.998 2.309 1.00 95.56 100 MET A O 1
ATOM 813 N N . LEU A 1 101 ? -10.006 -17.312 3.691 1.00 95.38 101 LEU A N 1
ATOM 814 C CA . LEU A 1 101 ? -11.075 -16.428 3.213 1.00 95.38 101 LEU A CA 1
ATOM 815 C C . LEU A 1 101 ? -10.877 -16.077 1.730 1.00 95.38 101 LEU A C 1
ATOM 817 O O . LEU A 1 101 ? -11.817 -16.133 0.939 1.00 95.38 101 LEU A O 1
ATOM 821 N N . PHE A 1 102 ? -9.641 -15.757 1.342 1.00 97.50 102 PHE A N 1
ATOM 822 C CA . PHE A 1 102 ? -9.282 -15.436 -0.040 1.00 97.50 102 PHE A CA 1
ATOM 823 C C . PHE A 1 102 ? -9.141 -16.688 -0.904 1.00 97.50 102 PHE A C 1
ATOM 825 O O . PHE A 1 102 ? -9.479 -16.646 -2.081 1.00 97.50 102 PHE A O 1
ATOM 832 N N . ALA A 1 103 ? -8.715 -17.817 -0.331 1.00 97.44 103 ALA A N 1
ATOM 833 C CA . ALA A 1 103 ? -8.666 -19.089 -1.049 1.00 97.44 103 ALA A CA 1
ATOM 834 C C . ALA A 1 103 ? -10.073 -19.538 -1.464 1.00 97.44 103 ALA A C 1
ATOM 836 O O . ALA A 1 103 ? -10.270 -19.984 -2.589 1.00 97.44 103 ALA A O 1
ATOM 837 N N . PHE A 1 104 ? -11.074 -19.349 -0.598 1.00 97.12 104 PHE A N 1
ATOM 838 C CA . PHE A 1 104 ? -12.470 -19.586 -0.961 1.00 97.12 104 PHE A CA 1
ATOM 839 C C . PHE A 1 104 ? -12.908 -18.706 -2.141 1.00 97.12 104 PHE A C 1
ATOM 841 O O . PHE A 1 104 ? -13.453 -19.223 -3.114 1.00 97.12 104 PHE A O 1
ATOM 848 N N . LEU A 1 105 ? -12.615 -17.400 -2.095 1.00 97.50 105 LEU A N 1
ATOM 849 C CA . LEU A 1 105 ? -12.904 -16.476 -3.198 1.00 97.50 105 LEU A CA 1
ATOM 850 C C . LEU A 1 105 ? -12.242 -16.929 -4.506 1.00 97.50 105 LEU A C 1
ATOM 852 O O . LEU A 1 105 ? -12.913 -17.040 -5.527 1.00 97.50 105 LEU A O 1
ATOM 856 N N . TYR A 1 106 ? -10.944 -17.225 -4.472 1.00 97.88 106 TYR A N 1
ATOM 857 C CA . TYR A 1 106 ? -10.204 -17.689 -5.642 1.00 97.88 106 TYR A CA 1
ATOM 858 C C . TYR A 1 106 ? -10.730 -19.017 -6.173 1.00 97.88 106 TYR A C 1
ATOM 860 O O . TYR A 1 106 ? -10.824 -19.176 -7.384 1.00 97.88 106 TYR A O 1
ATOM 868 N N . LYS A 1 107 ? -11.166 -19.934 -5.301 1.00 97.88 107 LYS A N 1
ATOM 869 C CA . LYS A 1 107 ? -11.773 -21.188 -5.751 1.00 97.88 107 LYS A CA 1
ATOM 870 C C . LYS A 1 107 ? -13.106 -20.963 -6.461 1.00 97.88 107 LYS A C 1
ATOM 872 O O . LYS A 1 107 ? -13.403 -21.658 -7.423 1.00 97.88 107 LYS A O 1
ATOM 877 N N . VAL A 1 108 ? -13.900 -19.988 -6.021 1.00 97.62 108 VAL A N 1
ATOM 878 C CA . VAL A 1 108 ? -15.130 -19.597 -6.728 1.00 97.62 108 VAL A CA 1
ATOM 879 C C . VAL A 1 108 ? -14.809 -18.989 -8.097 1.00 97.62 108 VAL A C 1
ATOM 881 O O . VAL A 1 108 ? -15.496 -19.300 -9.068 1.00 97.62 108 VAL A O 1
ATOM 884 N N . LEU A 1 109 ? -13.768 -18.159 -8.203 1.00 97.31 109 LEU A N 1
ATOM 885 C CA . LEU A 1 109 ? -13.343 -17.578 -9.484 1.00 97.31 109 LEU A CA 1
ATOM 886 C C . LEU A 1 109 ? -12.848 -18.643 -10.471 1.00 97.31 109 LEU A C 1
ATOM 888 O O . LEU A 1 109 ? -13.291 -18.637 -11.615 1.00 97.31 109 LEU A O 1
ATOM 892 N N . ASP A 1 110 ? -12.033 -19.586 -9.999 1.00 96.69 110 ASP A N 1
ATOM 893 C CA . ASP A 1 110 ? -11.565 -20.761 -10.750 1.00 96.69 110 ASP A CA 1
ATOM 894 C C . ASP A 1 110 ? -12.749 -21.602 -11.266 1.00 96.69 110 ASP A C 1
ATOM 896 O O . ASP A 1 110 ? -12.890 -21.846 -12.461 1.00 96.69 110 ASP A O 1
ATOM 900 N N . LEU A 1 111 ? -13.699 -21.951 -10.388 1.00 97.38 111 LEU A N 1
ATOM 901 C CA . LEU A 1 111 ? -14.882 -22.738 -10.767 1.00 97.38 111 LEU A CA 1
ATOM 902 C C . LEU A 1 111 ? -15.825 -22.020 -11.746 1.00 97.38 111 LEU A C 1
ATOM 904 O O . LEU A 1 111 ? -16.593 -22.679 -12.445 1.00 97.38 111 LEU A O 1
ATOM 908 N N . THR A 1 112 ? -15.809 -20.686 -11.773 1.00 97.31 112 THR A N 1
ATOM 909 C CA . THR A 1 112 ? -16.645 -19.878 -12.676 1.00 97.31 112 THR A CA 1
ATOM 910 C C . THR A 1 112 ? -15.919 -19.456 -13.954 1.00 97.31 112 THR A C 1
ATOM 912 O O . THR A 1 112 ? -16.563 -18.894 -14.839 1.00 97.31 112 THR A O 1
ATOM 915 N N . GLY A 1 113 ? -14.613 -19.726 -14.074 1.00 95.00 113 GLY A N 1
ATOM 916 C CA . GLY A 1 113 ? -13.778 -19.273 -15.191 1.00 95.00 113 GLY A CA 1
ATOM 917 C C . GLY A 1 113 ? -13.626 -17.748 -15.264 1.00 95.00 113 GLY A C 1
ATOM 918 O O . GLY A 1 113 ? -13.514 -17.188 -16.354 1.00 95.00 113 GLY A O 1
ATOM 919 N N . LEU A 1 114 ? -13.708 -17.057 -14.120 1.00 95.62 114 LEU A N 1
ATOM 920 C CA . LEU A 1 114 ? -13.603 -15.593 -14.009 1.00 95.62 114 LEU A CA 1
ATOM 921 C C . LEU A 1 114 ? -12.264 -15.132 -13.412 1.00 95.62 114 LEU A C 1
ATOM 923 O O . LEU A 1 114 ? -12.094 -13.947 -13.104 1.00 95.62 114 LEU A O 1
ATOM 927 N N . ASP A 1 115 ? -11.312 -16.045 -13.264 1.00 94.50 115 ASP A N 1
ATOM 928 C CA . ASP A 1 115 ? -9.970 -15.895 -12.698 1.00 94.50 115 ASP A CA 1
ATOM 929 C C . ASP A 1 115 ? -8.992 -15.124 -13.603 1.00 94.50 115 ASP A C 1
ATOM 931 O O . ASP A 1 115 ? -7.794 -15.356 -13.606 1.00 94.50 115 ASP A O 1
ATOM 935 N N . THR A 1 116 ? -9.459 -14.114 -14.342 1.00 94.19 116 THR A N 1
ATOM 936 C CA . THR A 1 116 ? -8.538 -13.234 -15.081 1.00 94.19 116 THR A CA 1
ATOM 937 C C . THR A 1 116 ? -7.585 -12.510 -14.117 1.00 94.19 116 THR A C 1
ATOM 939 O O . THR A 1 116 ? -8.003 -12.171 -13.002 1.00 94.19 116 THR A O 1
ATOM 942 N N . PRO A 1 117 ? -6.348 -12.162 -14.523 1.00 92.56 117 PRO A N 1
ATOM 943 C CA . PRO A 1 117 ? -5.414 -11.475 -13.628 1.00 92.56 117 PRO A CA 1
ATOM 944 C C . PRO A 1 117 ? -5.963 -10.168 -13.032 1.00 92.56 117 PRO A C 1
ATOM 946 O O . PRO A 1 117 ? -5.741 -9.853 -11.860 1.00 92.56 117 PRO A O 1
ATOM 949 N N . TYR A 1 118 ? -6.773 -9.436 -13.803 1.00 92.12 118 TYR A N 1
ATOM 950 C CA . TYR A 1 118 ? -7.480 -8.251 -13.317 1.00 92.12 118 TYR A CA 1
ATOM 951 C C . TYR A 1 118 ? -8.461 -8.591 -12.182 1.00 92.12 118 TYR A C 1
ATOM 953 O O . TYR A 1 118 ? -8.462 -7.929 -11.137 1.00 92.12 118 TYR A O 1
ATOM 961 N N . THR A 1 119 ? -9.276 -9.639 -12.354 1.00 94.12 119 THR A N 1
ATOM 962 C CA . THR A 1 119 ? -10.203 -10.119 -11.318 1.00 94.12 119 THR A CA 1
ATOM 963 C C . THR A 1 119 ? -9.447 -10.596 -10.081 1.00 94.12 119 THR A C 1
ATOM 965 O O . THR A 1 119 ? -9.836 -10.257 -8.961 1.00 94.12 119 THR A O 1
ATOM 968 N N . MET A 1 120 ? -8.353 -11.333 -10.269 1.00 94.62 120 MET A N 1
ATOM 969 C CA . MET A 1 120 ? -7.508 -11.850 -9.190 1.00 94.62 120 MET A CA 1
ATOM 970 C C . MET A 1 120 ? -6.895 -10.722 -8.353 1.00 94.62 120 MET A C 1
ATOM 972 O O . MET A 1 120 ? -6.928 -10.778 -7.126 1.00 94.62 120 MET A O 1
ATOM 976 N N . SER A 1 121 ? -6.447 -9.639 -8.994 1.00 91.75 121 SER A N 1
ATOM 977 C CA . SER A 1 121 ? -5.915 -8.455 -8.306 1.00 91.75 121 SER A CA 1
ATOM 978 C C . SER A 1 121 ? -6.987 -7.658 -7.542 1.00 91.75 121 SER A C 1
ATOM 980 O O . SER A 1 121 ? -6.749 -7.189 -6.425 1.00 91.75 121 SER A O 1
ATOM 982 N N . LYS A 1 122 ? -8.186 -7.467 -8.117 1.00 93.31 122 LYS A N 1
ATOM 983 C CA . LYS A 1 122 ? -9.198 -6.542 -7.560 1.00 93.31 122 LYS A CA 1
ATOM 984 C C . LYS A 1 122 ? -10.215 -7.191 -6.628 1.00 93.31 122 LYS A C 1
ATOM 986 O O . LYS A 1 122 ? -10.620 -6.565 -5.643 1.00 93.31 122 LYS A O 1
ATOM 991 N N . SER A 1 123 ? -10.634 -8.421 -6.905 1.00 95.50 123 SER A N 1
ATOM 992 C CA . SER A 1 123 ? -11.687 -9.097 -6.138 1.00 95.50 123 SER A CA 1
ATOM 993 C C . SER A 1 123 ? -11.382 -9.264 -4.640 1.00 95.50 123 SER A C 1
ATOM 995 O O . SER A 1 123 ? -12.316 -9.074 -3.853 1.00 95.50 123 SER A O 1
ATOM 997 N N . PRO A 1 124 ? -10.132 -9.493 -4.176 1.00 96.56 124 PRO A N 1
ATOM 998 C CA . PRO A 1 124 ? -9.858 -9.610 -2.745 1.00 96.56 124 PRO A CA 1
ATOM 999 C C . PRO A 1 124 ? -10.164 -8.326 -1.972 1.00 96.56 124 PRO A C 1
ATOM 1001 O O . PRO A 1 124 ? -10.757 -8.376 -0.895 1.00 96.56 124 PRO A O 1
ATOM 1004 N N . ARG A 1 125 ? -9.836 -7.158 -2.545 1.00 95.62 125 ARG A N 1
ATOM 1005 C CA . ARG A 1 125 ? -10.154 -5.848 -1.950 1.00 95.62 125 ARG A CA 1
ATOM 1006 C C . ARG A 1 125 ? -11.662 -5.583 -1.944 1.00 95.62 125 ARG A C 1
ATOM 1008 O O . ARG A 1 125 ? -12.183 -5.002 -0.992 1.00 95.62 125 ARG A O 1
ATOM 1015 N N . ILE A 1 126 ? -12.385 -6.041 -2.970 1.00 96.56 126 ILE A N 1
ATOM 1016 C CA . ILE A 1 126 ? -13.855 -5.963 -3.007 1.00 96.56 126 ILE A CA 1
ATOM 1017 C C . ILE A 1 126 ? -14.459 -6.837 -1.904 1.00 96.56 126 ILE A C 1
ATOM 1019 O O . ILE A 1 126 ? -15.324 -6.365 -1.170 1.00 96.56 126 ILE A O 1
ATOM 1023 N N . MET A 1 127 ? -13.980 -8.068 -1.714 1.00 96.75 127 MET A N 1
ATOM 1024 C CA . MET A 1 127 ? -14.424 -8.906 -0.598 1.00 96.75 127 MET A CA 1
ATOM 1025 C C . MET A 1 127 ? -14.102 -8.247 0.751 1.00 96.75 127 MET A C 1
ATOM 1027 O O . MET A 1 127 ? -14.960 -8.189 1.632 1.00 96.75 127 MET A O 1
ATOM 1031 N N . GLN A 1 128 ? -12.912 -7.656 0.888 1.00 96.81 128 GLN A N 1
ATOM 1032 C CA . GLN A 1 128 ? -12.522 -6.921 2.090 1.00 96.81 128 GLN A CA 1
ATOM 1033 C C . GLN A 1 128 ? -13.457 -5.740 2.387 1.00 96.81 128 GLN A C 1
ATOM 1035 O O . GLN A 1 128 ? -13.755 -5.467 3.549 1.00 96.81 128 GLN A O 1
ATOM 1040 N N . SER A 1 129 ? -13.994 -5.081 1.355 1.00 97.69 129 SER A N 1
ATOM 1041 C CA . SER A 1 129 ? -14.949 -3.978 1.516 1.00 97.69 129 SER A CA 1
ATOM 1042 C C . SER A 1 129 ? -16.238 -4.383 2.246 1.00 97.69 129 SER A C 1
ATOM 1044 O O . SER A 1 129 ? -16.821 -3.555 2.950 1.00 97.69 129 SER A O 1
ATOM 1046 N N . ILE A 1 130 ? -16.643 -5.657 2.154 1.00 97.75 130 ILE A N 1
ATOM 1047 C CA . ILE A 1 130 ? -17.789 -6.209 2.891 1.00 97.75 130 ILE A CA 1
ATOM 1048 C C . ILE A 1 130 ? -17.476 -6.222 4.390 1.00 97.75 130 ILE A C 1
ATOM 1050 O O . ILE A 1 130 ? -18.276 -5.737 5.193 1.00 97.75 130 ILE A O 1
ATOM 1054 N N . PHE A 1 131 ? -16.291 -6.709 4.772 1.00 97.69 131 PHE A N 1
ATOM 1055 C CA . PHE A 1 131 ? -15.843 -6.703 6.166 1.00 97.69 131 PHE A CA 1
ATOM 1056 C C . PHE A 1 131 ? -15.665 -5.276 6.693 1.00 97.69 131 PHE A C 1
ATOM 1058 O O . PHE A 1 131 ? -16.126 -4.973 7.792 1.00 97.69 131 PHE A O 1
ATOM 1065 N N . SER A 1 132 ? -15.087 -4.370 5.901 1.00 98.25 132 SER A N 1
ATOM 1066 C CA . SER A 1 132 ? -14.977 -2.949 6.252 1.00 98.25 132 SER A CA 1
ATOM 1067 C C . SER A 1 132 ? -16.342 -2.308 6.512 1.00 98.25 132 SER A C 1
ATOM 1069 O O . SER A 1 132 ? -16.510 -1.608 7.508 1.00 98.25 132 SER A O 1
ATOM 1071 N N . ALA A 1 133 ? -17.335 -2.575 5.657 1.00 98.38 133 ALA A N 1
ATOM 1072 C CA . ALA A 1 133 ? -18.691 -2.049 5.809 1.00 98.38 133 ALA A CA 1
ATOM 1073 C C . ALA A 1 133 ? -19.417 -2.632 7.031 1.00 98.38 133 ALA A C 1
ATOM 1075 O O . ALA A 1 133 ? -20.170 -1.920 7.699 1.00 98.38 133 ALA A O 1
ATOM 1076 N N . LEU A 1 134 ? -19.170 -3.905 7.365 1.00 97.81 134 LEU A N 1
ATOM 1077 C CA . LEU A 1 134 ? -19.608 -4.485 8.637 1.00 97.81 134 LEU A CA 1
ATOM 1078 C C . LEU A 1 134 ? -18.945 -3.766 9.818 1.00 97.81 134 LEU A C 1
ATOM 1080 O O . LEU A 1 134 ? -19.639 -3.392 10.761 1.00 97.81 134 LEU A O 1
ATOM 1084 N N . GLY A 1 135 ? -17.639 -3.505 9.749 1.00 97.75 135 GLY A N 1
ATOM 1085 C CA . GLY A 1 135 ? -16.920 -2.716 10.751 1.00 97.75 135 GLY A CA 1
ATOM 1086 C C . GLY A 1 135 ? -17.529 -1.329 10.958 1.00 97.75 135 GLY A C 1
ATOM 1087 O O . GLY A 1 135 ? -17.790 -0.946 12.096 1.00 97.75 135 GLY A O 1
ATOM 1088 N N . ASP A 1 136 ? -17.837 -0.610 9.876 1.00 98.38 136 ASP A N 1
ATOM 1089 C CA . ASP A 1 136 ? -18.480 0.710 9.925 1.00 98.38 136 ASP A CA 1
ATOM 1090 C C . ASP A 1 136 ? -19.898 0.647 10.530 1.00 98.38 136 ASP A C 1
ATOM 1092 O O . ASP A 1 136 ? -20.273 1.492 11.347 1.00 98.38 136 ASP A O 1
ATOM 1096 N N . LEU A 1 137 ? -20.682 -0.385 10.194 1.00 97.62 137 LEU A N 1
ATOM 1097 C CA . LEU A 1 137 ? -22.006 -0.606 10.784 1.00 97.62 137 LEU A CA 1
ATOM 1098 C C . LEU A 1 137 ? -21.914 -0.863 12.293 1.00 97.62 137 LEU A C 1
ATOM 1100 O O . LEU A 1 137 ? -22.705 -0.317 13.065 1.00 97.62 137 LEU A O 1
ATOM 1104 N N . TYR A 1 138 ? -20.985 -1.714 12.725 1.00 96.81 138 TYR A N 1
ATOM 1105 C CA . TYR A 1 138 ? -20.803 -2.010 14.144 1.00 96.81 138 TYR A CA 1
ATOM 1106 C C . TYR A 1 138 ? -20.181 -0.838 14.903 1.00 96.81 138 TYR A C 1
ATOM 1108 O O . TYR A 1 138 ? -20.525 -0.649 16.066 1.00 96.81 138 TYR A O 1
ATOM 1116 N N . LEU A 1 139 ? -19.370 -0.001 14.249 1.00 97.88 139 LEU A N 1
ATOM 1117 C CA . LEU A 1 139 ? -18.925 1.275 14.804 1.00 97.88 139 LEU A CA 1
ATOM 1118 C C . LEU A 1 139 ? -20.123 2.182 15.085 1.00 97.88 139 LEU A C 1
ATOM 1120 O O . LEU A 1 139 ? -20.261 2.686 16.197 1.00 97.88 139 LEU A O 1
ATOM 1124 N N . TYR A 1 140 ? -21.020 2.340 14.108 1.00 97.06 140 TYR A N 1
ATOM 1125 C CA . TYR A 1 140 ? -22.244 3.119 14.277 1.00 97.06 140 TYR A CA 1
ATOM 1126 C C . TYR A 1 140 ? -23.101 2.570 15.427 1.00 97.06 140 TYR A C 1
ATOM 1128 O O . TYR A 1 140 ? -23.487 3.323 16.317 1.00 97.06 140 TYR A O 1
ATOM 1136 N N . LYS A 1 141 ? -23.341 1.251 15.465 1.00 94.62 141 LYS A N 1
ATOM 1137 C CA . LYS A 1 141 ? -24.115 0.603 16.540 1.00 94.62 141 LYS A CA 1
ATOM 1138 C C . LYS A 1 141 ? -23.466 0.756 17.916 1.00 94.62 141 LYS A C 1
ATOM 1140 O O . LYS A 1 141 ? -24.174 0.947 18.900 1.00 94.62 141 LYS A O 1
ATOM 1145 N N . LEU A 1 142 ? -22.140 0.649 18.000 1.00 94.94 142 LEU A N 1
ATOM 1146 C CA . LEU A 1 142 ? -21.393 0.839 19.242 1.00 94.94 142 LEU A CA 1
ATOM 1147 C C . LEU A 1 142 ? -21.501 2.288 19.723 1.00 94.94 142 LEU A C 1
ATOM 1149 O O . LEU A 1 142 ? -21.828 2.512 20.885 1.00 94.94 142 LEU A O 1
ATOM 1153 N N . SER A 1 143 ? -21.290 3.262 18.839 1.00 95.38 143 SER A N 1
ATOM 1154 C CA . SER A 1 143 ? -21.435 4.682 19.168 1.00 95.38 143 SER A CA 1
ATOM 1155 C C . SER A 1 143 ? -22.858 5.049 19.583 1.00 95.38 143 SER A C 1
ATOM 1157 O O . SER A 1 143 ? -23.025 5.794 20.548 1.00 95.38 143 SER A O 1
ATOM 1159 N N . ASP A 1 144 ? -23.874 4.515 18.900 1.00 93.69 144 ASP A N 1
ATOM 1160 C CA . ASP A 1 144 ? -25.280 4.761 19.239 1.00 93.69 144 ASP A CA 1
ATOM 1161 C C . ASP A 1 144 ? -25.618 4.188 20.616 1.00 93.69 144 ASP A C 1
ATOM 1163 O O . ASP A 1 144 ? -26.196 4.866 21.462 1.00 93.69 144 ASP A O 1
ATOM 1167 N N . ALA A 1 145 ? -25.156 2.969 20.899 1.00 90.94 145 ALA A N 1
ATOM 1168 C CA . ALA A 1 145 ? -25.383 2.344 22.193 1.00 90.94 145 ALA A CA 1
ATOM 1169 C C . ALA A 1 145 ? -24.627 3.028 23.351 1.00 90.94 145 ALA A C 1
ATOM 1171 O O . ALA A 1 145 ? -25.055 2.902 24.496 1.00 90.94 145 ALA A O 1
ATOM 1172 N N . LEU A 1 146 ? -23.521 3.732 23.082 1.00 91.56 146 LEU A N 1
ATOM 1173 C CA . LEU A 1 146 ? -22.739 4.444 24.101 1.00 91.56 146 LEU A CA 1
ATOM 1174 C C . LEU A 1 146 ? -23.211 5.883 24.338 1.00 91.56 146 LEU A C 1
ATOM 1176 O O . LEU A 1 146 ? -23.204 6.344 25.477 1.00 91.56 146 LEU A O 1
ATOM 1180 N N . TYR A 1 147 ? -23.566 6.608 23.275 1.00 92.69 147 TYR A N 1
ATOM 1181 C CA . TYR A 1 147 ? -23.782 8.058 23.340 1.00 92.69 147 TYR A CA 1
ATOM 1182 C C . TYR A 1 147 ? -24.985 8.562 22.521 1.00 92.69 147 TYR A C 1
ATOM 1184 O O . TYR A 1 147 ? -25.237 9.769 22.495 1.00 92.69 147 TYR A O 1
ATOM 1192 N N . GLY A 1 148 ? -25.727 7.672 21.860 1.00 91.19 148 GLY A N 1
ATOM 1193 C CA . GLY A 1 148 ? -26.914 7.990 21.065 1.00 91.19 148 GLY A CA 1
ATOM 1194 C C . GLY A 1 148 ? -26.657 8.336 19.592 1.00 91.19 148 GLY A C 1
ATOM 1195 O O . GLY A 1 148 ? -25.522 8.504 19.132 1.00 91.19 148 GLY A O 1
ATOM 1196 N N . GLU A 1 149 ? -27.759 8.478 18.849 1.00 91.44 149 GLU A N 1
ATOM 1197 C CA . GLU A 1 149 ? -27.777 8.450 17.377 1.00 91.44 149 GLU A CA 1
ATOM 1198 C C . GLU A 1 149 ? -26.980 9.596 16.742 1.00 91.44 149 GLU A C 1
ATOM 1200 O O . GLU A 1 149 ? -26.356 9.440 15.683 1.00 91.44 149 GLU A O 1
ATOM 1205 N N . ASN A 1 150 ? -26.967 10.760 17.401 1.00 93.12 150 ASN A N 1
ATOM 1206 C CA . ASN A 1 150 ? -26.234 11.914 16.892 1.00 93.12 150 ASN A CA 1
ATOM 1207 C C . ASN A 1 150 ? -24.720 11.660 16.901 1.00 93.12 150 ASN A C 1
ATOM 1209 O O . ASN A 1 150 ? -24.032 11.895 15.907 1.00 93.12 150 ASN A O 1
ATOM 1213 N N . VAL A 1 151 ? -24.202 11.106 18.002 1.00 95.81 151 VAL A N 1
ATOM 1214 C CA . VAL A 1 151 ? -22.784 10.740 18.104 1.00 95.81 151 VAL A CA 1
ATOM 1215 C C . VAL A 1 151 ? -22.456 9.636 17.111 1.00 95.81 151 VAL A C 1
ATOM 1217 O O . VAL A 1 151 ? -21.436 9.729 16.438 1.00 95.81 151 VAL A O 1
ATOM 1220 N N . ALA A 1 152 ? -23.336 8.647 16.942 1.00 96.31 152 ALA A N 1
ATOM 1221 C CA . ALA A 1 152 ? -23.153 7.576 15.964 1.00 96.31 152 ALA A CA 1
ATOM 1222 C C . ALA A 1 152 ? -22.982 8.093 14.531 1.00 96.31 152 ALA A C 1
ATOM 1224 O O . ALA A 1 152 ? -22.078 7.659 13.812 1.00 96.31 152 ALA A O 1
ATOM 1225 N N . SER A 1 153 ? -23.800 9.068 14.134 1.00 96.38 153 SER A N 1
ATOM 1226 C CA . SER A 1 153 ? -23.717 9.691 12.810 1.00 96.38 153 SER A CA 1
ATOM 1227 C C . SER A 1 153 ? -22.394 10.439 12.611 1.00 96.38 153 SER A C 1
ATOM 1229 O O . SER A 1 153 ? -21.741 10.273 11.578 1.00 96.38 153 SER A O 1
ATOM 1231 N N . TRP A 1 154 ? -21.948 11.202 13.613 1.00 97.31 154 TRP A N 1
ATOM 1232 C CA . TRP A 1 154 ? -20.660 11.900 13.565 1.00 97.31 154 TRP A CA 1
ATOM 1233 C C . TRP A 1 154 ? -19.454 10.956 13.657 1.00 97.31 154 TRP A C 1
ATOM 1235 O O . TRP A 1 154 ? -18.449 11.201 12.991 1.00 97.31 154 TRP A O 1
ATOM 1245 N N . SER A 1 155 ? -19.538 9.864 14.423 1.00 98.25 155 SER A N 1
ATOM 1246 C CA . SER A 1 155 ? -18.502 8.823 14.475 1.00 98.25 155 SER A CA 1
ATOM 1247 C C . SER A 1 155 ? -18.332 8.150 13.116 1.00 98.25 155 SER A C 1
ATOM 1249 O O . SER A 1 155 ? -17.203 7.994 12.659 1.00 98.25 155 SER A O 1
ATOM 1251 N N . LEU A 1 156 ? -19.437 7.807 12.444 1.00 98.38 156 LEU A N 1
ATOM 1252 C CA . LEU A 1 156 ? -19.395 7.235 11.098 1.00 98.38 156 LEU A CA 1
ATOM 1253 C C . LEU A 1 156 ? -18.782 8.222 10.095 1.00 98.38 156 LEU A C 1
ATOM 1255 O O . LEU A 1 156 ? -17.920 7.839 9.309 1.00 98.38 156 LEU A O 1
ATOM 1259 N N . PHE A 1 157 ? -19.147 9.506 10.171 1.00 98.12 157 PHE A N 1
ATOM 1260 C CA . PHE A 1 157 ? -18.502 10.551 9.372 1.00 98.12 157 PHE A CA 1
ATOM 1261 C C . PHE A 1 157 ? -16.985 10.608 9.619 1.00 98.12 157 PHE A C 1
ATOM 1263 O O . PHE A 1 157 ? -16.212 10.588 8.664 1.00 98.12 157 PHE A O 1
ATOM 1270 N N . CYS A 1 158 ? -16.547 10.623 10.882 1.00 98.38 158 CYS A N 1
ATOM 1271 C CA . CYS A 1 158 ? -15.126 10.657 11.245 1.00 98.38 158 CYS A CA 1
ATOM 1272 C C . CYS A 1 158 ? -14.369 9.424 10.724 1.00 98.38 158 CYS A C 1
ATOM 1274 O O . CYS A 1 158 ? -13.274 9.559 10.184 1.00 98.38 158 CYS A O 1
ATOM 1276 N N . GLN A 1 159 ? -14.971 8.239 10.831 1.00 98.06 159 GLN A N 1
ATOM 1277 C CA . GLN A 1 159 ? -14.434 6.978 10.316 1.00 98.06 159 GLN A CA 1
ATOM 1278 C C . GLN A 1 159 ? -14.256 6.994 8.794 1.00 98.06 159 GLN A C 1
ATOM 1280 O O . GLN A 1 159 ? -13.219 6.568 8.290 1.00 98.06 159 GLN A O 1
ATOM 1285 N N . MET A 1 160 ? -15.251 7.480 8.050 1.00 97.31 160 MET A N 1
ATOM 1286 C CA . MET A 1 160 ? -15.211 7.509 6.582 1.00 97.31 160 MET A CA 1
ATOM 1287 C C . MET A 1 160 ? -14.311 8.625 6.037 1.00 97.31 160 MET A C 1
ATOM 1289 O O . MET A 1 160 ? -13.744 8.474 4.956 1.00 97.31 160 MET A O 1
ATOM 1293 N N . ALA A 1 161 ? -14.173 9.730 6.774 1.00 97.94 161 ALA A N 1
ATOM 1294 C CA . ALA A 1 161 ? -13.351 10.872 6.387 1.00 97.94 161 ALA A CA 1
ATOM 1295 C C . ALA A 1 161 ? -11.875 10.744 6.801 1.00 97.94 161 ALA A C 1
ATOM 1297 O O . ALA A 1 161 ? -11.039 11.436 6.227 1.00 97.94 161 ALA A O 1
ATOM 1298 N N . ASN A 1 162 ? -11.527 9.902 7.781 1.00 98.56 162 ASN A N 1
ATOM 1299 C CA . ASN A 1 162 ? -10.138 9.717 8.206 1.00 98.56 162 ASN A CA 1
ATOM 1300 C C . ASN A 1 162 ? -9.282 9.096 7.090 1.00 98.56 162 ASN A C 1
ATOM 1302 O O . ASN A 1 162 ? -9.611 8.038 6.546 1.00 98.56 162 ASN A O 1
ATOM 1306 N N . TRP A 1 163 ? -8.150 9.738 6.783 1.00 98.06 163 TRP A N 1
ATOM 1307 C CA . TRP A 1 163 ? -7.315 9.349 5.646 1.00 98.06 163 TRP A CA 1
ATOM 1308 C C . TRP A 1 163 ? -6.730 7.938 5.776 1.00 98.06 163 TRP A C 1
ATOM 1310 O O . TRP A 1 163 ? -6.664 7.212 4.786 1.00 98.06 163 TRP A O 1
ATOM 1320 N N . PHE A 1 164 ? -6.333 7.530 6.986 1.00 97.94 164 PHE A N 1
ATOM 1321 C CA . PHE A 1 164 ? -5.680 6.243 7.213 1.00 97.94 164 PHE A CA 1
ATOM 1322 C C . PHE A 1 164 ? -6.685 5.090 7.173 1.00 97.94 164 PHE A C 1
ATOM 1324 O O . PHE A 1 164 ? -6.416 4.063 6.554 1.00 97.94 164 PHE A O 1
ATOM 1331 N N . ILE A 1 165 ? -7.879 5.269 7.753 1.00 98.06 165 ILE A N 1
ATOM 1332 C CA . ILE A 1 165 ? -8.988 4.314 7.609 1.00 98.06 165 ILE A CA 1
ATOM 1333 C C . ILE A 1 165 ? -9.399 4.178 6.141 1.00 98.06 165 ILE A C 1
ATOM 1335 O O . ILE A 1 165 ? -9.665 3.064 5.685 1.00 98.06 165 ILE A O 1
ATOM 1339 N N . PHE A 1 166 ? -9.456 5.286 5.396 1.00 97.81 166 PHE A N 1
ATOM 1340 C CA . PHE A 1 166 ? -9.747 5.246 3.965 1.00 97.81 166 PHE A CA 1
ATOM 1341 C C . PHE A 1 166 ? -8.686 4.437 3.209 1.00 97.81 166 PHE A C 1
ATOM 1343 O O . PHE A 1 166 ? -9.041 3.536 2.458 1.00 97.81 166 PHE A O 1
ATOM 1350 N N . PHE A 1 167 ? -7.407 4.718 3.459 1.00 96.81 167 PHE A N 1
ATOM 1351 C CA . PHE A 1 167 ? -6.261 4.103 2.788 1.00 96.81 167 PHE A CA 1
ATOM 1352 C C . PHE A 1 167 ? -6.026 2.624 3.146 1.00 96.81 167 PHE A C 1
ATOM 1354 O O . PHE A 1 167 ? -5.554 1.856 2.305 1.00 96.81 167 PHE A O 1
ATOM 1361 N N . CYS A 1 168 ? -6.303 2.222 4.391 1.00 96.75 168 CYS A N 1
ATOM 1362 C CA . CYS A 1 168 ? -5.839 0.945 4.938 1.00 96.75 168 CYS A CA 1
ATOM 1363 C C . CYS A 1 168 ? -6.951 -0.099 5.121 1.00 96.75 168 CYS A C 1
ATOM 1365 O O . CYS A 1 168 ? -6.720 -1.271 4.848 1.00 96.75 168 CYS A O 1
ATOM 1367 N N . LEU A 1 169 ? -8.166 0.275 5.549 1.00 96.88 169 LEU A N 1
ATOM 1368 C CA . LEU A 1 169 ? -9.163 -0.703 6.030 1.00 96.88 169 LEU A CA 1
ATOM 1369 C C . LEU A 1 169 ? -9.607 -1.725 4.961 1.00 96.88 169 LEU A C 1
ATOM 1371 O O . LEU A 1 169 ? -9.913 -2.864 5.297 1.00 96.88 169 LEU A O 1
ATOM 1375 N N . ASN A 1 170 ? -9.593 -1.336 3.682 1.00 96.44 170 ASN A N 1
ATOM 1376 C CA . ASN A 1 170 ? -9.950 -2.194 2.545 1.00 96.44 170 ASN A CA 1
ATOM 1377 C C . ASN A 1 170 ? -8.793 -3.057 2.008 1.00 96.44 170 ASN A C 1
ATOM 1379 O O . ASN A 1 170 ? -8.991 -3.813 1.056 1.00 96.44 170 ASN A O 1
ATOM 1383 N N . ARG A 1 171 ? -7.588 -2.939 2.574 1.00 95.94 171 ARG A N 1
ATOM 1384 C CA . ARG A 1 171 ? -6.442 -3.775 2.199 1.00 95.94 171 ARG A CA 1
ATOM 1385 C C . ARG A 1 171 ? -6.534 -5.141 2.867 1.00 95.94 171 ARG A C 1
ATOM 1387 O O . ARG A 1 171 ? -7.124 -5.295 3.935 1.00 95.94 171 ARG A O 1
ATOM 1394 N N . THR A 1 172 ? -5.916 -6.140 2.256 1.00 95.50 172 THR A N 1
ATOM 1395 C CA . THR A 1 172 ? -6.035 -7.563 2.617 1.00 95.50 172 THR A CA 1
ATOM 1396 C C . THR A 1 172 ? -5.114 -7.969 3.772 1.00 95.50 172 THR A C 1
ATOM 1398 O O . THR A 1 172 ? -4.534 -9.057 3.779 1.00 95.50 172 THR A O 1
ATOM 1401 N N . PHE A 1 173 ? -4.976 -7.092 4.774 1.00 95.12 173 PHE A N 1
ATOM 1402 C CA . PHE A 1 173 ? -4.236 -7.376 6.001 1.00 95.12 173 PHE A CA 1
ATOM 1403 C C . PHE A 1 173 ? -5.111 -8.076 7.035 1.00 95.12 173 PHE A C 1
ATOM 1405 O O . PHE A 1 173 ? -6.253 -7.681 7.281 1.00 95.12 173 PHE A O 1
ATOM 1412 N N . SER A 1 174 ? -4.502 -8.982 7.799 1.00 95.00 174 SER A N 1
ATOM 1413 C CA . SER A 1 174 ? -5.139 -9.526 9.001 1.00 95.00 174 SER A CA 1
ATOM 1414 C C . SER A 1 174 ? -5.444 -8.443 10.047 1.00 95.00 174 SER A C 1
ATOM 1416 O O . SER A 1 174 ? -6.426 -8.570 10.770 1.00 95.00 174 SER A O 1
ATOM 1418 N N . ASN A 1 175 ? -4.678 -7.337 10.088 1.00 95.88 175 ASN A N 1
ATOM 1419 C CA . ASN A 1 175 ? -4.973 -6.176 10.948 1.00 95.88 175 ASN A CA 1
ATOM 1420 C C . ASN A 1 175 ? -6.320 -5.518 10.630 1.00 95.88 175 ASN A C 1
ATOM 1422 O O . ASN A 1 175 ? -6.984 -4.991 11.523 1.00 95.88 175 ASN A O 1
ATOM 1426 N N . CYS A 1 176 ? -6.725 -5.504 9.359 1.00 96.81 176 CYS A N 1
ATOM 1427 C CA . CYS A 1 176 ? -7.992 -4.907 8.951 1.00 96.81 176 CYS A CA 1
ATOM 1428 C C . CYS A 1 176 ? -9.154 -5.748 9.481 1.00 96.81 176 CYS A C 1
ATOM 1430 O O . CYS A 1 176 ? -10.089 -5.206 10.070 1.00 96.81 176 CYS A O 1
ATOM 1432 N N . LEU A 1 177 ? -9.050 -7.076 9.371 1.00 96.19 177 LEU A N 1
ATOM 1433 C CA . LEU A 1 177 ? -10.036 -7.989 9.941 1.00 96.19 177 LEU A CA 1
ATOM 1434 C C . LEU A 1 177 ? -10.029 -7.958 11.479 1.00 96.19 177 LEU A C 1
ATOM 1436 O O . LEU A 1 177 ? -11.092 -7.885 12.087 1.00 96.19 177 LEU A O 1
ATOM 1440 N N . GLU A 1 178 ? -8.855 -7.910 12.112 1.00 96.81 178 GLU A N 1
ATOM 1441 C CA . GLU A 1 178 ? -8.700 -7.676 13.557 1.00 96.81 178 GLU A CA 1
ATOM 1442 C C . GLU A 1 178 ? -9.414 -6.391 14.001 1.00 96.81 178 GLU A C 1
ATOM 1444 O O . GLU A 1 178 ? -10.108 -6.387 15.016 1.00 96.81 178 GLU A O 1
ATOM 1449 N N . THR A 1 179 ? -9.289 -5.306 13.236 1.00 97.94 179 THR A N 1
ATOM 1450 C CA . THR A 1 179 ? -9.947 -4.023 13.526 1.00 97.94 179 THR A CA 1
ATOM 1451 C C . THR A 1 179 ? -11.468 -4.155 13.470 1.00 97.94 179 THR A C 1
ATOM 1453 O O . THR A 1 179 ? -12.160 -3.720 14.392 1.00 97.94 179 THR A O 1
ATOM 1456 N N . VAL A 1 180 ? -11.995 -4.807 12.430 1.00 97.94 180 VAL A N 1
ATOM 1457 C CA . VAL A 1 180 ? -13.435 -5.078 12.286 1.00 97.94 180 VAL A CA 1
ATOM 1458 C C . VAL A 1 180 ? -13.943 -5.936 13.448 1.00 97.94 180 VAL A C 1
ATOM 1460 O O . VAL A 1 180 ? -14.910 -5.560 14.113 1.00 97.94 180 VAL A O 1
ATOM 1463 N N . LEU A 1 181 ? -13.258 -7.042 13.752 1.00 97.69 181 LEU A N 1
ATOM 1464 C CA . LEU A 1 181 ? -13.605 -7.941 14.854 1.00 97.69 181 LEU A CA 1
ATOM 1465 C C . LEU A 1 181 ? -13.484 -7.256 16.220 1.00 97.69 181 LEU A C 1
ATOM 1467 O O . LEU A 1 181 ? -14.288 -7.527 17.106 1.00 97.69 181 LEU A O 1
ATOM 1471 N N . THR A 1 182 ? -12.543 -6.329 16.394 1.00 97.50 182 THR A N 1
ATOM 1472 C CA . THR A 1 182 ? -12.408 -5.541 17.627 1.00 97.50 182 THR A CA 1
ATOM 1473 C C . THR A 1 182 ? -13.647 -4.684 17.859 1.00 97.50 182 THR A C 1
ATOM 1475 O O . THR A 1 182 ? -14.254 -4.762 18.926 1.00 97.50 182 THR A O 1
ATOM 1478 N N . ILE A 1 183 ? -14.092 -3.924 16.856 1.00 97.38 183 ILE A N 1
ATOM 1479 C CA . ILE A 1 183 ? -15.288 -3.076 16.980 1.00 97.38 183 ILE A CA 1
ATOM 1480 C C . ILE A 1 183 ? -16.561 -3.915 17.134 1.00 97.38 183 ILE A C 1
ATOM 1482 O O . ILE A 1 183 ? -17.395 -3.620 17.994 1.00 97.38 183 ILE A O 1
ATOM 1486 N N . MET A 1 184 ? -16.686 -5.000 16.366 1.00 95.94 184 MET A N 1
ATOM 1487 C CA . MET A 1 184 ? -17.793 -5.950 16.504 1.00 95.94 184 MET A CA 1
ATOM 1488 C C . MET A 1 184 ? -17.830 -6.587 17.893 1.00 95.94 184 MET A C 1
ATOM 1490 O O . MET A 1 184 ? -18.892 -6.675 18.502 1.00 95.94 184 MET A O 1
ATOM 1494 N N . GLY A 1 185 ? -16.686 -7.025 18.413 1.00 95.25 185 GLY A N 1
ATOM 1495 C CA . GLY A 1 185 ? -16.614 -7.685 19.707 1.00 95.25 185 GLY A CA 1
ATOM 1496 C C . GLY A 1 185 ? -16.906 -6.714 20.848 1.00 95.25 185 GLY A C 1
ATOM 1497 O O . GLY A 1 185 ? -17.737 -7.037 21.694 1.00 95.25 185 GLY A O 1
ATOM 1498 N N . LEU A 1 186 ? -16.332 -5.501 20.841 1.00 95.19 186 LEU A N 1
ATOM 1499 C CA . LEU A 1 186 ? -16.605 -4.462 21.850 1.00 95.19 186 LEU A CA 1
ATOM 1500 C C . LEU A 1 186 ? -18.102 -4.130 21.957 1.00 95.19 186 LEU A C 1
ATOM 1502 O O . LEU A 1 186 ? -18.592 -3.869 23.053 1.00 95.19 186 LEU A O 1
ATOM 1506 N N . TYR A 1 187 ? -18.850 -4.207 20.852 1.00 94.00 187 TYR A N 1
ATOM 1507 C CA . TYR A 1 187 ? -20.306 -4.034 20.851 1.00 94.00 187 TYR A CA 1
ATOM 1508 C C . TYR A 1 187 ? -21.069 -5.107 21.652 1.00 94.00 187 TYR A C 1
ATOM 1510 O O . TYR A 1 187 ? -22.145 -4.820 22.190 1.00 94.00 187 TYR A O 1
ATOM 1518 N N . TYR A 1 188 ? -20.541 -6.327 21.754 1.00 92.56 188 TYR A N 1
ATOM 1519 C CA . TYR A 1 188 ? -21.178 -7.443 22.462 1.00 92.56 188 TYR A CA 1
ATOM 1520 C C . TYR A 1 188 ? -20.730 -7.606 23.922 1.00 92.56 188 TYR A C 1
ATOM 1522 O O . TYR A 1 188 ? -21.299 -8.450 24.619 1.00 92.56 188 TYR A O 1
ATOM 1530 N N . TRP A 1 189 ? -19.753 -6.827 24.400 1.00 90.44 189 TRP A N 1
ATOM 1531 C CA . TRP A 1 189 ? -19.225 -6.944 25.764 1.00 90.44 189 TRP A CA 1
ATOM 1532 C C . TRP A 1 189 ? -20.036 -6.143 26.802 1.00 90.44 189 TRP A C 1
ATOM 1534 O O . TRP A 1 189 ? -20.153 -4.922 26.659 1.00 90.44 189 TRP A O 1
ATOM 1544 N N . PRO A 1 190 ? -20.536 -6.786 27.882 1.00 86.19 190 PRO A N 1
ATOM 1545 C CA . PRO A 1 190 ? -21.272 -6.103 28.953 1.00 86.19 190 PRO A CA 1
ATOM 1546 C C . PRO A 1 190 ? -20.444 -5.068 29.712 1.00 86.19 190 PRO A C 1
ATOM 1548 O O . PRO A 1 190 ? -20.953 -4.006 30.059 1.00 86.19 190 PRO A O 1
ATOM 1551 N N . CYS A 1 191 ? -19.156 -5.325 29.950 1.00 85.69 191 CYS A N 1
ATOM 1552 C CA . CYS A 1 191 ? -18.301 -4.365 30.641 1.00 85.69 191 CYS A CA 1
ATOM 1553 C C . CYS A 1 191 ? -18.163 -3.027 29.900 1.00 85.69 191 CYS A C 1
ATOM 1555 O O . CYS A 1 191 ? -17.888 -2.018 30.548 1.00 85.69 191 CYS A O 1
ATOM 1557 N N . ILE A 1 192 ? -18.368 -2.986 28.579 1.00 88.38 192 ILE A N 1
ATOM 1558 C CA . ILE A 1 192 ? -18.190 -1.783 27.755 1.00 88.38 192 ILE A CA 1
ATOM 1559 C C . ILE A 1 192 ? -19.452 -0.921 27.712 1.00 88.38 192 ILE A C 1
ATOM 1561 O O . ILE A 1 192 ? -19.339 0.306 27.753 1.00 88.38 192 ILE A O 1
ATOM 1565 N N . ARG A 1 193 ? -20.638 -1.536 27.653 1.00 83.56 193 ARG A N 1
ATOM 1566 C CA . ARG A 1 193 ? -21.918 -0.826 27.554 1.00 83.56 193 ARG A CA 1
ATOM 1567 C C . ARG A 1 193 ? -23.042 -1.551 28.280 1.00 83.56 193 ARG A C 1
ATOM 1569 O O . ARG A 1 193 ? -23.050 -2.777 28.367 1.00 83.56 193 ARG A O 1
ATOM 1576 N N . ASP A 1 194 ? -24.053 -0.785 28.663 1.00 73.06 194 ASP A N 1
ATOM 1577 C CA . ASP A 1 194 ? -25.257 -1.339 29.267 1.00 73.06 194 ASP A CA 1
ATOM 1578 C C . ASP A 1 194 ? -26.155 -2.021 28.222 1.00 73.06 194 ASP A C 1
ATOM 1580 O O . ASP A 1 194 ? -26.209 -1.654 27.039 1.00 73.06 194 ASP A O 1
ATOM 1584 N N . SER A 1 195 ? -26.866 -3.058 28.670 1.00 68.69 195 SER A N 1
ATOM 1585 C CA . SER A 1 195 ? -27.841 -3.767 27.842 1.00 68.69 195 SER A CA 1
ATOM 1586 C C . SER A 1 195 ? -29.131 -2.959 27.738 1.00 68.69 195 SER A C 1
ATOM 1588 O O . SER A 1 195 ? -29.678 -2.516 28.746 1.00 68.69 195 SER A O 1
ATOM 1590 N N . SER A 1 196 ? -29.652 -2.798 26.522 1.00 68.38 196 SER A N 1
ATOM 1591 C CA . SER A 1 196 ? -30.939 -2.145 26.273 1.00 68.38 196 SER A CA 1
ATOM 1592 C C . SER A 1 196 ? -31.832 -3.036 25.410 1.00 68.38 196 SER A C 1
ATOM 1594 O O . SER A 1 196 ? -31.341 -3.888 24.669 1.00 68.38 196 SER A O 1
ATOM 1596 N N . LYS A 1 197 ? -33.159 -2.834 25.466 1.00 59.28 197 LYS A N 1
ATOM 1597 C CA . LYS A 1 197 ? -34.110 -3.575 24.610 1.00 59.28 197 LYS A CA 1
ATOM 1598 C C . LYS A 1 197 ? -33.826 -3.388 23.112 1.00 59.28 197 LYS A C 1
ATOM 1600 O O . LYS A 1 197 ? -34.077 -4.304 22.340 1.00 59.28 197 LYS A O 1
ATOM 1605 N N . ALA A 1 198 ? -33.303 -2.225 22.713 1.00 61.28 198 ALA A N 1
ATOM 1606 C CA . ALA A 1 198 ? -32.924 -1.940 21.329 1.00 61.28 198 ALA A CA 1
ATOM 1607 C C . ALA A 1 198 ? -31.599 -2.617 20.926 1.00 61.28 198 ALA A C 1
ATOM 1609 O O . ALA A 1 198 ? -31.421 -2.977 19.764 1.00 61.28 198 ALA A O 1
ATOM 1610 N N . TYR A 1 199 ? -30.688 -2.828 21.883 1.00 66.62 199 TYR A N 1
ATOM 1611 C CA . TYR A 1 199 ? -29.349 -3.360 21.640 1.00 66.62 199 TYR A CA 1
ATOM 1612 C C . TYR A 1 199 ? -28.970 -4.428 22.676 1.00 66.62 199 TYR A C 1
ATOM 1614 O O . TYR A 1 199 ? -28.243 -4.121 23.630 1.00 66.62 199 TYR A O 1
ATOM 1622 N N . PRO A 1 200 ? -29.401 -5.691 22.494 1.00 72.56 200 PRO A N 1
ATOM 1623 C CA . PRO A 1 200 ? -29.076 -6.757 23.431 1.00 72.56 200 PRO A CA 1
ATOM 1624 C C . PRO A 1 200 ? -27.568 -7.021 23.445 1.00 72.56 200 PRO A C 1
ATOM 1626 O O . PRO A 1 200 ? -26.909 -7.068 22.404 1.00 72.56 200 PRO A O 1
ATOM 1629 N N . VAL A 1 201 ? -27.013 -7.180 24.642 1.00 81.31 201 VAL A N 1
ATOM 1630 C CA . VAL A 1 201 ? -25.619 -7.585 24.847 1.00 81.31 201 VAL A CA 1
ATOM 1631 C C . VAL A 1 201 ? -25.562 -9.110 24.931 1.00 81.31 201 VAL A C 1
ATOM 1633 O O . VAL A 1 201 ? -26.417 -9.730 25.562 1.00 81.31 201 VAL A O 1
ATOM 1636 N N . ASN A 1 202 ? -24.559 -9.732 24.306 1.00 87.88 202 ASN A N 1
ATOM 1637 C CA . ASN A 1 202 ? -24.350 -11.175 24.405 1.00 87.88 202 ASN A CA 1
ATOM 1638 C C . ASN A 1 202 ? -22.863 -11.498 24.555 1.00 87.88 202 ASN A C 1
ATOM 1640 O O . ASN A 1 202 ? -22.127 -11.616 23.574 1.00 87.88 202 ASN A O 1
ATOM 1644 N N . ARG A 1 203 ? -22.449 -11.703 25.807 1.00 88.56 203 ARG A N 1
ATOM 1645 C CA . ARG A 1 203 ? -21.057 -11.978 26.169 1.00 88.56 203 ARG A CA 1
ATOM 1646 C C . ARG A 1 203 ? -20.465 -13.192 25.455 1.00 88.56 203 ARG A C 1
ATOM 1648 O O . ARG A 1 203 ? -19.293 -13.158 25.100 1.00 88.56 203 ARG A O 1
ATOM 1655 N N . LYS A 1 204 ? -21.256 -14.239 25.189 1.00 91.31 204 LYS A N 1
ATOM 1656 C CA . LYS A 1 204 ? -20.765 -15.433 24.480 1.00 91.31 204 LYS A CA 1
ATOM 1657 C C . LYS A 1 204 ? -20.335 -15.092 23.054 1.00 91.31 204 LYS A C 1
ATOM 1659 O O . LYS A 1 204 ? -19.269 -15.520 22.632 1.00 91.31 204 LYS A O 1
ATOM 1664 N N . TRP A 1 205 ? -21.111 -14.271 22.342 1.00 91.62 205 TRP A N 1
ATOM 1665 C CA . TRP A 1 205 ? -20.713 -13.768 21.022 1.00 91.62 205 TRP A CA 1
ATOM 1666 C C . TRP A 1 205 ? -19.477 -12.867 21.100 1.00 91.62 205 TRP A C 1
ATOM 1668 O O . TRP A 1 205 ? -18.591 -12.992 20.259 1.00 91.62 205 TRP A O 1
ATOM 1678 N N . GLY A 1 206 ? -19.371 -12.026 22.136 1.00 92.75 206 GLY A N 1
ATOM 1679 C CA . GLY A 1 206 ? -18.162 -11.239 22.407 1.00 92.75 206 GLY A CA 1
ATOM 1680 C C . GLY A 1 206 ? -16.911 -12.110 22.587 1.00 92.75 206 GLY A C 1
ATOM 1681 O O . GLY A 1 206 ? -15.877 -11.817 21.992 1.00 92.75 206 GLY A O 1
ATOM 1682 N N . LEU A 1 207 ? -17.018 -13.216 23.334 1.00 94.44 207 LEU A N 1
ATOM 1683 C CA . LEU A 1 207 ? -15.940 -14.195 23.522 1.00 94.44 207 LEU A CA 1
ATOM 1684 C C . LEU A 1 207 ? -15.582 -14.943 22.234 1.00 94.44 207 LEU A C 1
ATOM 1686 O O . LEU A 1 207 ? -14.401 -15.120 21.955 1.00 94.44 207 LEU A O 1
ATOM 1690 N N . VAL A 1 208 ? -16.572 -15.358 21.437 1.00 95.44 208 VAL A N 1
ATOM 1691 C CA . VAL A 1 208 ? -16.332 -16.024 20.143 1.00 95.44 208 VAL A CA 1
ATOM 1692 C C . VAL A 1 208 ? -15.575 -15.095 19.193 1.00 95.44 208 VAL A C 1
ATOM 1694 O O . VAL A 1 208 ? -14.580 -15.504 18.602 1.00 95.44 208 VAL A O 1
ATOM 1697 N N . ILE A 1 209 ? -16.001 -13.833 19.082 1.00 95.62 209 ILE A N 1
ATOM 1698 C CA . ILE A 1 209 ? -15.337 -12.831 18.236 1.00 95.62 209 ILE A CA 1
ATOM 1699 C C . ILE A 1 209 ? -13.923 -12.532 18.749 1.00 95.62 209 ILE A C 1
ATOM 1701 O O . ILE A 1 209 ? -12.995 -12.437 17.949 1.00 95.62 209 ILE A O 1
ATOM 1705 N N . ALA A 1 210 ? -13.742 -12.431 20.069 1.00 95.88 210 ALA A N 1
ATOM 1706 C CA . ALA A 1 210 ? -12.432 -12.232 20.681 1.00 95.88 210 ALA A CA 1
ATOM 1707 C C . ALA A 1 210 ? -11.476 -13.401 20.402 1.00 95.88 210 ALA A C 1
ATOM 1709 O O . ALA A 1 210 ? -10.341 -13.188 19.978 1.00 95.88 210 ALA A O 1
ATOM 1710 N N . ALA A 1 211 ? -11.949 -14.636 20.583 1.00 95.62 211 ALA A N 1
ATOM 1711 C CA . ALA A 1 211 ? -11.178 -15.839 20.293 1.00 95.62 211 ALA A CA 1
ATOM 1712 C C . ALA A 1 211 ? -10.817 -15.927 18.803 1.00 95.62 211 ALA A C 1
ATOM 1714 O O . ALA A 1 211 ? -9.669 -16.216 18.473 1.00 95.62 211 ALA A O 1
ATOM 1715 N N . LEU A 1 212 ? -11.757 -15.610 17.905 1.00 94.75 212 LEU A N 1
ATOM 1716 C CA . LEU A 1 212 ? -11.514 -15.575 16.463 1.00 94.75 212 LEU A CA 1
ATOM 1717 C C . LEU A 1 212 ? -10.479 -14.506 16.077 1.00 94.75 212 LEU A C 1
ATOM 1719 O O . LEU A 1 212 ? -9.594 -14.780 15.269 1.00 94.75 212 LEU A O 1
ATOM 1723 N N . ALA A 1 213 ? -10.550 -13.313 16.675 1.00 95.69 213 ALA A N 1
ATOM 1724 C CA . ALA A 1 213 ? -9.564 -12.256 16.459 1.00 95.69 213 ALA A CA 1
ATOM 1725 C C . ALA A 1 213 ? -8.160 -12.705 16.892 1.00 95.69 213 ALA A C 1
ATOM 1727 O O . ALA A 1 213 ? -7.225 -12.589 16.106 1.00 95.69 213 ALA A O 1
ATOM 1728 N N . CYS A 1 214 ? -8.024 -13.301 18.084 1.00 94.69 214 CYS A N 1
ATOM 1729 C CA . CYS A 1 214 ? -6.758 -13.868 18.563 1.00 94.69 214 CYS A CA 1
ATOM 1730 C C . CYS A 1 214 ? -6.237 -15.012 17.681 1.00 94.69 214 CYS A C 1
ATOM 1732 O O . CYS A 1 214 ? -5.028 -15.164 17.526 1.00 94.69 214 CYS A O 1
ATOM 1734 N N . ALA A 1 215 ? -7.131 -15.815 17.106 1.00 92.56 215 ALA A N 1
ATOM 1735 C CA . ALA A 1 215 ? -6.764 -16.912 16.219 1.00 92.56 215 ALA A CA 1
ATOM 1736 C C . ALA A 1 215 ? -6.239 -16.412 14.862 1.00 92.56 215 ALA A C 1
ATOM 1738 O O . ALA A 1 215 ? -5.228 -16.904 14.368 1.00 92.56 215 ALA A O 1
ATOM 1739 N N . ILE A 1 216 ? -6.886 -15.394 14.284 1.00 91.88 216 ILE A N 1
ATOM 1740 C CA . ILE A 1 216 ? -6.407 -14.710 13.072 1.00 91.88 216 ILE A CA 1
ATOM 1741 C C . ILE A 1 216 ? -5.098 -13.973 13.352 1.00 91.88 216 ILE A C 1
ATOM 1743 O O . ILE A 1 216 ? -4.198 -13.945 12.508 1.00 91.88 216 ILE A O 1
ATOM 1747 N N . ARG A 1 217 ? -4.997 -13.346 14.527 1.00 91.69 217 ARG A N 1
ATOM 1748 C CA . ARG A 1 217 ? -3.836 -12.564 14.917 1.00 91.69 217 ARG A CA 1
ATOM 1749 C C . ARG A 1 217 ? -3.571 -12.666 16.425 1.00 91.69 217 ARG A C 1
ATOM 1751 O O . ARG A 1 217 ? -4.245 -12.005 17.213 1.00 91.69 217 ARG A O 1
ATOM 1758 N N . PRO A 1 218 ? -2.529 -13.405 16.850 1.00 91.06 218 PRO A N 1
ATOM 1759 C CA . PRO A 1 218 ? -2.232 -13.596 18.272 1.00 91.06 218 PRO A CA 1
ATOM 1760 C C . PRO A 1 218 ? -2.028 -12.295 19.062 1.00 91.06 218 PRO A C 1
ATOM 1762 O O . PRO A 1 218 ? -2.344 -12.233 20.248 1.00 91.06 218 PRO A O 1
ATOM 1765 N N . THR A 1 219 ? -1.558 -11.224 18.414 1.00 90.06 219 THR A N 1
ATOM 1766 C CA . THR A 1 219 ? -1.355 -9.919 19.064 1.00 90.06 219 THR A CA 1
ATOM 1767 C C . THR A 1 219 ? -2.661 -9.239 19.494 1.00 90.06 219 THR A C 1
ATOM 1769 O O . THR A 1 219 ? -2.633 -8.409 20.404 1.00 90.06 219 THR A O 1
ATOM 1772 N N . SER A 1 220 ? -3.819 -9.631 18.942 1.00 93.81 220 SER A N 1
ATOM 1773 C CA . SER A 1 220 ? -5.138 -9.157 19.397 1.00 93.81 220 SER A CA 1
ATOM 1774 C C . SER A 1 220 ? -5.420 -9.510 20.858 1.00 93.81 220 SER A C 1
ATOM 1776 O O . SER A 1 220 ? -6.250 -8.861 21.499 1.00 93.81 220 SER A O 1
ATOM 1778 N N . ALA A 1 221 ? -4.700 -10.491 21.417 1.00 94.19 221 ALA A N 1
ATOM 1779 C CA . ALA A 1 221 ? -4.765 -10.828 22.832 1.00 94.19 221 ALA A CA 1
ATOM 1780 C C . ALA A 1 221 ? -4.517 -9.607 23.730 1.00 94.19 221 ALA A C 1
ATOM 1782 O O . ALA A 1 221 ? -5.137 -9.507 24.780 1.00 94.19 221 ALA A O 1
ATOM 1783 N N . ILE A 1 222 ? -3.702 -8.632 23.308 1.00 94.69 222 ILE A N 1
ATOM 1784 C CA . ILE A 1 222 ? -3.450 -7.397 24.070 1.00 94.69 222 ILE A CA 1
ATOM 1785 C C . ILE A 1 222 ? -4.756 -6.643 24.376 1.00 94.69 222 ILE A C 1
ATOM 1787 O O . ILE A 1 222 ? -4.959 -6.189 25.504 1.00 94.69 222 ILE A O 1
ATOM 1791 N N . ILE A 1 223 ? -5.657 -6.537 23.395 1.00 96.38 223 ILE A N 1
ATOM 1792 C CA . ILE A 1 223 ? -6.955 -5.860 23.535 1.00 96.38 223 ILE A CA 1
ATOM 1793 C C . ILE A 1 223 ? -7.887 -6.695 24.412 1.00 96.38 223 ILE A C 1
ATOM 1795 O O . ILE A 1 223 ? -8.498 -6.189 25.356 1.00 96.38 223 ILE A O 1
ATOM 1799 N N . TRP A 1 224 ? -7.986 -7.991 24.116 1.00 96.38 224 TRP A N 1
ATOM 1800 C CA . TRP A 1 224 ? -8.943 -8.871 24.781 1.00 96.38 224 TRP A CA 1
ATOM 1801 C C . TRP A 1 224 ? -8.546 -9.238 26.209 1.00 96.38 224 TRP A C 1
ATOM 1803 O O . TRP A 1 224 ? -9.431 -9.491 27.020 1.00 96.38 224 TRP A O 1
ATOM 1813 N N . LEU A 1 225 ? -7.259 -9.182 26.557 1.00 95.25 225 LEU A N 1
ATOM 1814 C CA . LEU A 1 225 ? -6.798 -9.275 27.941 1.00 95.25 225 LEU A CA 1
ATOM 1815 C C . LEU A 1 225 ? -7.335 -8.108 28.771 1.00 95.25 225 LEU A C 1
ATOM 1817 O O . LEU A 1 225 ? -7.866 -8.341 29.851 1.00 95.25 225 LEU A O 1
ATOM 1821 N N . TYR A 1 226 ? -7.282 -6.872 28.265 1.00 96.19 226 TYR A N 1
ATOM 1822 C CA . TYR A 1 226 ? -7.852 -5.717 28.968 1.00 96.19 226 TYR A CA 1
ATOM 1823 C C . TYR A 1 226 ? -9.365 -5.865 29.174 1.00 96.19 226 TYR A C 1
ATOM 1825 O O . TYR A 1 226 ? -9.856 -5.782 30.301 1.00 96.19 226 TYR A O 1
ATOM 1833 N N . VAL A 1 227 ? -10.106 -6.140 28.096 1.00 95.12 227 VAL A N 1
ATOM 1834 C CA . VAL A 1 227 ? -11.573 -6.279 28.142 1.00 95.12 227 VAL A CA 1
ATOM 1835 C C . VAL A 1 227 ? -11.994 -7.470 29.013 1.00 95.12 227 VAL A C 1
ATOM 1837 O O . VAL A 1 227 ? -12.922 -7.358 29.815 1.00 95.12 227 VAL A O 1
ATOM 1840 N N . GLY A 1 228 ? -11.284 -8.594 28.902 1.00 93.44 228 GLY A N 1
ATOM 1841 C CA . GLY A 1 228 ? -11.523 -9.801 29.686 1.00 93.44 228 GLY A CA 1
ATOM 1842 C C . GLY A 1 228 ? -11.224 -9.611 31.171 1.00 93.44 228 GLY A C 1
ATOM 1843 O O . GLY A 1 228 ? -12.016 -10.053 32.002 1.00 93.44 228 GLY A O 1
ATOM 1844 N N . MET A 1 229 ? -10.140 -8.907 31.521 1.00 93.25 229 MET A N 1
ATOM 1845 C CA . MET A 1 229 ? -9.843 -8.541 32.911 1.00 93.25 229 MET A CA 1
ATOM 1846 C C . MET A 1 229 ? -10.926 -7.628 33.486 1.00 93.25 229 MET A C 1
ATOM 1848 O O . MET A 1 229 ? -11.414 -7.891 34.583 1.00 93.25 229 MET A O 1
ATOM 1852 N N . LEU A 1 230 ? -11.355 -6.603 32.741 1.00 92.38 230 LEU A N 1
ATOM 1853 C CA . LEU A 1 230 ? -12.456 -5.734 33.163 1.00 92.38 230 LEU A CA 1
ATOM 1854 C C . LEU A 1 230 ? -13.732 -6.532 33.458 1.00 92.38 230 LEU A C 1
ATOM 1856 O O . LEU A 1 230 ? -14.331 -6.352 34.516 1.00 92.38 230 LEU A O 1
ATOM 1860 N N . GLU A 1 231 ? -14.144 -7.431 32.561 1.00 91.00 231 GLU A N 1
ATOM 1861 C CA . GLU A 1 231 ? -15.328 -8.264 32.798 1.00 91.00 231 GLU A CA 1
ATOM 1862 C C . GLU A 1 231 ? -15.132 -9.207 33.994 1.00 91.00 231 GLU A C 1
ATOM 1864 O O . GLU A 1 231 ? -16.049 -9.383 34.799 1.00 91.00 231 GLU A O 1
ATOM 1869 N N . LEU A 1 232 ? -13.945 -9.800 34.145 1.00 91.75 232 LEU A N 1
ATOM 1870 C CA . LEU A 1 232 ? -13.638 -10.701 35.255 1.00 91.75 232 LEU A CA 1
ATOM 1871 C C . LEU A 1 232 ? -13.759 -9.994 36.613 1.00 91.75 232 LEU A C 1
ATOM 1873 O O . LEU A 1 232 ? -14.239 -10.599 37.574 1.00 91.75 232 LEU A O 1
ATOM 1877 N N . PHE A 1 233 ? -13.356 -8.723 36.698 1.00 90.88 233 PHE A N 1
ATOM 1878 C CA . PHE A 1 233 ? -13.519 -7.915 37.909 1.00 90.88 233 PHE A CA 1
ATOM 1879 C C . PHE A 1 233 ? -14.978 -7.529 38.177 1.00 90.88 233 PHE A C 1
ATOM 1881 O O . PHE A 1 233 ? -15.374 -7.462 39.339 1.00 90.88 233 PHE A O 1
ATOM 1888 N N . LEU A 1 234 ? -15.777 -7.308 37.130 1.00 87.31 234 LEU A N 1
ATOM 1889 C CA . LEU A 1 234 ? -17.187 -6.920 37.249 1.00 87.31 234 LEU A CA 1
ATOM 1890 C C . LEU A 1 234 ? -18.133 -8.112 37.479 1.00 87.31 234 LEU A C 1
ATOM 1892 O O . LEU A 1 234 ? -19.227 -7.942 38.012 1.00 87.31 234 LEU A O 1
ATOM 1896 N N . THR A 1 235 ? -17.739 -9.323 37.083 1.00 87.69 235 THR A N 1
ATOM 1897 C CA . THR A 1 235 ? -18.596 -10.512 37.164 1.00 87.69 235 THR A CA 1
ATOM 1898 C C . THR A 1 235 ? -18.608 -11.112 38.570 1.00 87.69 235 THR A C 1
ATOM 1900 O O . THR A 1 235 ? -17.563 -11.455 39.122 1.00 87.69 235 THR A O 1
ATOM 1903 N N . CYS A 1 236 ? -19.803 -11.355 39.123 1.00 84.25 236 CYS A N 1
ATOM 1904 C CA . CYS A 1 236 ? -19.957 -11.946 40.459 1.00 84.25 236 CYS A CA 1
ATOM 1905 C C . CYS A 1 236 ? -19.381 -13.371 40.564 1.00 84.25 236 CYS A C 1
ATOM 1907 O O . CYS A 1 236 ? -18.733 -13.705 41.551 1.00 84.25 236 CYS A O 1
ATOM 1909 N N . ASN A 1 237 ? -19.597 -14.221 39.550 1.00 90.06 237 ASN A N 1
ATOM 1910 C CA . ASN A 1 237 ? -19.116 -15.607 39.544 1.00 90.06 237 ASN A CA 1
ATOM 1911 C C . ASN A 1 237 ? -17.955 -15.803 38.556 1.00 90.06 237 ASN A C 1
ATOM 1913 O O . ASN A 1 237 ? -18.142 -16.204 37.404 1.00 90.06 237 ASN A O 1
ATOM 1917 N N . LYS A 1 238 ? -16.746 -15.511 39.044 1.00 91.38 238 LYS A N 1
ATOM 1918 C CA . LYS A 1 238 ? -15.483 -15.552 38.287 1.00 91.38 238 LYS A CA 1
ATOM 1919 C C . LYS A 1 238 ? -15.160 -16.947 37.751 1.00 91.38 238 LYS A C 1
ATOM 1921 O O . LYS A 1 238 ? -14.791 -17.097 36.591 1.00 91.38 238 LYS A O 1
ATOM 1926 N N . VAL A 1 239 ? -15.353 -17.973 38.583 1.00 90.31 239 VAL A N 1
ATOM 1927 C CA . VAL A 1 239 ? -15.048 -19.370 38.238 1.00 90.31 239 VAL A CA 1
ATOM 1928 C C . VAL A 1 239 ? -15.949 -19.851 37.107 1.00 90.31 239 VAL A C 1
ATOM 1930 O O . VAL A 1 239 ? -15.462 -20.414 36.129 1.00 90.31 239 VAL A O 1
ATOM 1933 N N . LYS A 1 240 ? -17.255 -19.565 37.194 1.00 89.88 240 LYS A N 1
ATOM 1934 C CA . LYS A 1 240 ? -18.214 -19.916 36.141 1.00 89.88 240 LYS A CA 1
ATOM 1935 C C . LYS A 1 240 ? -17.843 -19.276 34.804 1.00 89.88 240 LYS A C 1
ATOM 1937 O O . LYS A 1 240 ? -17.875 -19.953 33.784 1.00 89.88 240 LYS A O 1
ATOM 1942 N N . PHE A 1 241 ? -17.484 -17.993 34.814 1.00 89.06 241 PHE A N 1
ATOM 1943 C CA . PHE A 1 241 ? -17.083 -17.275 33.606 1.00 89.06 241 PHE A CA 1
ATOM 1944 C C . PHE A 1 241 ? -15.844 -17.904 32.949 1.00 89.06 241 PHE A C 1
ATOM 1946 O O . PHE A 1 241 ? -15.863 -18.189 31.753 1.00 89.06 241 PHE A O 1
ATOM 1953 N N . ILE A 1 242 ? -14.801 -18.204 33.725 1.00 91.56 242 ILE A N 1
ATOM 1954 C CA . ILE A 1 242 ? -13.574 -18.807 33.186 1.00 91.56 242 ILE A CA 1
ATOM 1955 C C . ILE A 1 242 ? -13.836 -20.234 32.679 1.00 91.56 242 ILE A C 1
ATOM 1957 O O . ILE A 1 242 ? -13.549 -20.540 31.523 1.00 91.56 242 ILE A O 1
ATOM 1961 N N . ILE A 1 243 ? -14.403 -21.104 33.520 1.00 93.19 243 ILE A N 1
ATOM 1962 C CA . ILE A 1 243 ? -14.487 -22.545 33.240 1.00 93.19 243 ILE A CA 1
ATOM 1963 C C . ILE A 1 243 ? -15.605 -22.890 32.251 1.00 93.19 243 ILE A C 1
ATOM 1965 O O . ILE A 1 243 ? -15.416 -23.776 31.425 1.00 93.19 243 ILE A O 1
ATOM 1969 N N . LEU A 1 244 ? -16.763 -22.220 32.309 1.00 90.94 244 LEU A N 1
ATOM 1970 C CA . LEU A 1 244 ? -17.912 -22.569 31.459 1.00 90.94 244 LEU A CA 1
ATOM 1971 C C . LEU A 1 244 ? -18.038 -21.716 30.194 1.00 90.94 244 LEU A C 1
ATOM 1973 O O . LEU A 1 244 ? -18.778 -22.103 29.291 1.00 90.94 244 LEU A O 1
ATOM 1977 N N . GLU A 1 245 ? -17.372 -20.562 30.116 1.00 91.06 245 GLU A N 1
ATOM 1978 C CA . GLU A 1 245 ? -17.469 -19.681 28.945 1.00 91.06 245 GLU A CA 1
ATOM 1979 C C . GLU A 1 245 ? -16.117 -19.514 28.248 1.00 91.06 245 GLU A C 1
ATOM 1981 O O . GLU A 1 245 ? -15.999 -19.879 27.080 1.00 91.06 245 GLU A O 1
ATOM 1986 N N . VAL A 1 246 ? -15.087 -19.023 28.946 1.00 93.06 246 VAL A N 1
ATOM 1987 C CA . VAL A 1 246 ? -13.786 -18.716 28.323 1.00 93.06 246 VAL A CA 1
ATOM 1988 C C . VAL A 1 246 ? -13.077 -19.978 27.827 1.00 93.06 246 VAL A C 1
ATOM 1990 O O . VAL A 1 246 ? -12.728 -20.050 26.649 1.00 93.06 246 VAL A O 1
ATOM 1993 N N . ILE A 1 247 ? -12.881 -20.979 28.694 1.00 94.12 247 ILE A N 1
ATOM 1994 C CA . ILE A 1 247 ? -12.143 -22.204 28.343 1.00 94.12 247 ILE A CA 1
ATOM 1995 C C . ILE A 1 247 ? -12.833 -22.985 27.212 1.00 94.12 247 ILE A C 1
ATOM 1997 O O . ILE A 1 247 ? -12.142 -23.320 26.249 1.00 94.12 247 ILE A O 1
ATOM 2001 N N . PRO A 1 248 ? -14.155 -23.254 27.239 1.00 95.81 248 PRO A N 1
ATOM 2002 C CA . PRO A 1 248 ? -14.798 -24.043 26.192 1.00 95.81 248 PRO A CA 1
ATOM 2003 C C . PRO A 1 248 ? -14.800 -23.333 24.837 1.00 95.81 248 PRO A C 1
ATOM 2005 O O . PRO A 1 248 ? -14.479 -23.952 23.825 1.00 95.81 248 PRO A O 1
ATOM 2008 N N . ILE A 1 249 ? -15.102 -22.028 24.808 1.00 94.88 249 ILE A N 1
ATOM 2009 C CA . ILE A 1 249 ? -15.107 -21.245 23.563 1.00 94.88 249 ILE A CA 1
ATOM 2010 C C . ILE A 1 249 ? -13.685 -21.126 23.007 1.00 94.88 249 ILE A C 1
ATOM 2012 O O . ILE A 1 249 ? -13.468 -21.377 21.822 1.00 94.88 249 ILE A O 1
ATOM 2016 N N . GLY A 1 250 ? -12.711 -20.794 23.859 1.00 94.00 250 GLY A N 1
ATOM 2017 C CA . GLY A 1 250 ? -11.307 -20.695 23.466 1.00 94.00 250 GLY A CA 1
ATOM 2018 C C . GLY A 1 250 ? -10.756 -22.020 22.941 1.00 94.00 250 GLY A C 1
ATOM 2019 O O . GLY A 1 250 ? -10.121 -22.039 21.890 1.00 94.00 250 GLY A O 1
ATOM 2020 N N . SER A 1 251 ? -11.061 -23.134 23.614 1.00 93.56 251 SER A N 1
ATOM 2021 C CA . SER A 1 251 ? -10.628 -24.476 23.197 1.00 93.56 251 SER A CA 1
ATOM 2022 C C . SER A 1 251 ? -11.263 -24.903 21.877 1.00 93.56 251 SER A C 1
ATOM 2024 O O . SER A 1 251 ? -10.592 -25.520 21.057 1.00 93.56 251 SER A O 1
ATOM 2026 N N . LEU A 1 252 ? -12.530 -24.551 21.637 1.00 95.50 252 LEU A N 1
ATOM 2027 C CA . LEU A 1 252 ? -13.212 -24.850 20.378 1.00 95.50 252 LEU A CA 1
ATOM 2028 C C . LEU A 1 252 ? -12.583 -24.088 19.208 1.00 95.50 252 LEU A C 1
ATOM 2030 O O . LEU A 1 252 ? -12.288 -24.692 18.178 1.00 95.50 252 LEU A O 1
ATOM 2034 N N . VAL A 1 253 ? -12.345 -22.782 19.366 1.00 94.12 253 VAL A N 1
ATOM 2035 C CA . VAL A 1 253 ? -11.720 -21.964 18.314 1.00 94.12 253 VAL A CA 1
ATOM 2036 C C . VAL A 1 253 ? -10.282 -22.411 18.063 1.00 94.12 253 VAL A C 1
ATOM 2038 O O . VAL A 1 253 ? -9.909 -22.614 16.910 1.00 94.12 253 VAL A O 1
ATOM 2041 N N . LEU A 1 254 ? -9.501 -22.634 19.124 1.00 91.75 254 LEU A N 1
ATOM 2042 C CA . LEU A 1 254 ? -8.125 -23.116 19.008 1.00 91.75 254 LEU A CA 1
ATOM 2043 C C . LEU A 1 254 ? -8.068 -24.512 18.373 1.00 91.75 254 LEU A C 1
ATOM 2045 O O . LEU A 1 254 ? -7.230 -24.762 17.511 1.00 91.75 254 LEU A O 1
ATOM 2049 N N . GLY A 1 255 ? -8.973 -25.413 18.760 1.00 93.94 255 GLY A N 1
ATOM 2050 C CA . GLY A 1 255 ? -9.090 -26.749 18.179 1.00 93.94 255 GLY A CA 1
ATOM 2051 C C . GLY A 1 255 ? -9.423 -26.699 16.689 1.00 93.94 255 GLY A C 1
ATOM 2052 O O . GLY A 1 255 ? -8.779 -27.388 15.900 1.00 93.94 255 GLY A O 1
ATOM 2053 N N . PHE A 1 256 ? -10.358 -25.831 16.290 1.00 93.69 256 PHE A N 1
ATOM 2054 C CA . PHE A 1 256 ? -10.678 -25.594 14.883 1.00 93.69 256 PHE A CA 1
ATOM 2055 C C . PHE A 1 256 ? -9.469 -25.064 14.101 1.00 93.69 256 PHE A C 1
ATOM 2057 O O . PHE A 1 256 ? -9.164 -25.586 13.029 1.00 93.69 256 PHE A O 1
ATOM 2064 N N . THR A 1 257 ? -8.736 -24.082 14.636 1.00 93.19 257 THR A N 1
ATOM 2065 C CA . THR A 1 257 ? -7.542 -23.555 13.956 1.00 93.19 257 THR A CA 1
ATOM 2066 C C . THR A 1 257 ? -6.409 -24.562 13.878 1.00 93.19 257 THR A C 1
ATOM 2068 O O . THR A 1 257 ? -5.809 -24.699 12.822 1.00 93.19 257 THR A O 1
ATOM 2071 N N . CYS A 1 258 ? -6.155 -25.325 14.944 1.00 92.50 258 CYS A N 1
ATOM 2072 C CA . CYS A 1 258 ? -5.141 -26.378 14.930 1.00 92.50 258 CYS A CA 1
ATOM 2073 C C . CYS A 1 258 ? -5.495 -27.483 13.928 1.00 92.50 258 CYS A C 1
ATOM 2075 O O . CYS A 1 258 ? -4.601 -28.019 13.280 1.00 92.50 258 CYS A O 1
ATOM 2077 N N . LEU A 1 259 ? -6.782 -27.818 13.779 1.00 94.88 259 LEU A N 1
ATOM 2078 C CA . LEU A 1 259 ? -7.237 -28.771 12.769 1.00 94.88 259 LEU A CA 1
ATOM 2079 C C . LEU A 1 259 ? -7.020 -28.226 11.354 1.00 94.88 259 LEU A C 1
ATOM 2081 O O . LEU A 1 259 ? -6.486 -28.940 10.509 1.00 94.88 259 LEU A O 1
ATOM 2085 N N . LEU A 1 260 ? -7.392 -26.968 11.104 1.00 94.38 260 LEU A N 1
ATOM 2086 C CA . LEU A 1 260 ? -7.155 -26.317 9.817 1.00 94.38 260 LEU A CA 1
ATOM 2087 C C . LEU A 1 260 ? -5.659 -26.282 9.484 1.00 94.38 260 LEU A C 1
ATOM 2089 O O . LEU A 1 260 ? -5.252 -26.724 8.414 1.00 94.38 260 LEU A O 1
ATOM 2093 N N . ASP A 1 261 ? -4.833 -25.815 10.415 1.00 93.69 261 ASP A N 1
ATOM 2094 C CA . ASP A 1 261 ? -3.389 -25.723 10.220 1.00 93.69 261 ASP A CA 1
ATOM 2095 C C . ASP A 1 261 ? -2.766 -27.119 10.043 1.00 93.69 261 ASP A C 1
ATOM 2097 O O . ASP A 1 261 ? -1.893 -27.286 9.197 1.00 93.69 261 ASP A O 1
ATOM 2101 N N . ARG A 1 262 ? -3.267 -28.159 10.728 1.00 94.19 262 ARG A N 1
ATOM 2102 C CA . ARG A 1 262 ? -2.867 -29.562 10.502 1.00 94.19 262 ARG A CA 1
ATOM 2103 C C . ARG A 1 262 ? -3.179 -30.036 9.084 1.00 94.19 262 ARG A C 1
ATOM 2105 O O . ARG A 1 262 ? -2.344 -30.725 8.495 1.00 94.19 262 ARG A O 1
ATOM 2112 N N . LEU A 1 263 ? -4.355 -29.698 8.551 1.00 93.75 263 LEU A N 1
ATOM 2113 C CA . LEU A 1 263 ? -4.742 -30.048 7.180 1.00 93.75 263 LEU A CA 1
ATOM 2114 C C . LEU A 1 263 ? -3.824 -29.377 6.153 1.00 93.75 263 LEU A C 1
ATOM 2116 O O . LEU A 1 263 ? -3.437 -30.016 5.180 1.00 93.75 263 LEU A O 1
ATOM 2120 N N . MET A 1 264 ? -3.439 -28.124 6.395 1.00 93.06 264 MET A N 1
ATOM 2121 C CA . MET A 1 264 ? -2.622 -27.346 5.461 1.00 93.06 264 MET A CA 1
ATOM 2122 C C . MET A 1 264 ? -1.122 -27.649 5.561 1.00 93.06 264 MET A C 1
ATOM 2124 O O . MET A 1 264 ? -0.440 -27.728 4.542 1.00 93.06 264 MET A O 1
ATOM 2128 N N . TYR A 1 265 ? -0.590 -27.833 6.771 1.00 92.75 265 TYR A N 1
ATOM 2129 C CA . TYR A 1 265 ? 0.831 -28.113 6.998 1.00 92.75 265 TYR A CA 1
ATOM 2130 C C . TYR A 1 265 ? 1.201 -29.592 6.884 1.00 92.75 265 TYR A C 1
ATOM 2132 O O . TYR A 1 265 ? 2.381 -29.917 6.768 1.00 92.75 265 TYR A O 1
ATOM 2140 N N . GLY A 1 266 ? 0.233 -30.506 6.986 1.00 92.50 266 GLY A N 1
ATOM 2141 C CA . GLY A 1 266 ? 0.499 -31.946 7.024 1.00 92.50 266 GLY A CA 1
ATOM 2142 C C . GLY A 1 266 ? 1.197 -32.425 8.308 1.00 92.50 266 GLY A C 1
ATOM 2143 O O . GLY A 1 266 ? 1.479 -33.616 8.442 1.00 92.50 266 GLY A O 1
ATOM 2144 N N . SER A 1 267 ? 1.428 -31.540 9.287 1.00 92.19 267 SER A N 1
ATOM 2145 C CA . SER A 1 267 ? 2.017 -31.775 10.621 1.00 92.19 267 SER A CA 1
ATOM 2146 C C . SER A 1 267 ? 1.169 -31.067 11.694 1.00 92.19 267 SER A C 1
ATOM 2148 O O . SER A 1 267 ? 0.421 -30.145 11.381 1.00 92.19 267 SER A O 1
ATOM 2150 N N . TRP A 1 268 ? 1.179 -31.540 12.944 1.00 92.62 268 TRP A N 1
ATOM 2151 C CA . TRP A 1 268 ? 0.501 -30.817 14.028 1.00 92.62 268 TRP A CA 1
ATOM 2152 C C . TRP A 1 268 ? 1.351 -29.610 14.428 1.00 92.62 268 TRP A C 1
ATOM 2154 O O . TRP A 1 268 ? 2.453 -29.778 14.945 1.00 92.62 268 TRP A O 1
ATOM 2164 N N . VAL A 1 269 ? 0.830 -28.405 14.190 1.00 89.12 269 VAL A N 1
ATOM 2165 C CA . VAL A 1 269 ? 1.520 -27.140 14.467 1.00 89.12 269 VAL A CA 1
ATOM 2166 C C . VAL A 1 269 ? 0.634 -26.264 15.344 1.00 89.12 269 VAL A C 1
ATOM 2168 O O . VAL A 1 269 ? -0.510 -25.984 14.997 1.00 89.12 269 VAL A O 1
ATOM 2171 N N . ILE A 1 270 ? 1.169 -25.802 16.476 1.00 90.44 270 ILE A N 1
ATOM 2172 C CA . ILE A 1 270 ? 0.499 -24.813 17.328 1.00 90.44 270 ILE A CA 1
ATOM 2173 C C . ILE A 1 270 ? 1.037 -23.434 16.953 1.00 90.44 270 ILE A C 1
ATOM 2175 O O . ILE A 1 270 ? 1.986 -22.923 17.553 1.00 90.44 270 ILE A O 1
ATOM 2179 N N . VAL A 1 271 ? 0.418 -22.833 15.938 1.00 90.94 271 VAL A N 1
ATOM 2180 C CA . VAL A 1 271 ? 0.860 -21.559 15.360 1.00 90.94 271 VAL A CA 1
ATOM 2181 C C . VAL A 1 271 ? 0.999 -20.439 16.403 1.00 90.94 271 VAL A C 1
ATOM 2183 O O . VAL A 1 271 ? 2.058 -19.811 16.427 1.00 90.94 271 VAL A O 1
ATOM 2186 N N . PRO A 1 272 ? 0.026 -20.178 17.307 1.00 88.56 272 PRO A N 1
ATOM 2187 C CA . PRO A 1 272 ? 0.164 -19.091 18.281 1.00 88.56 272 PRO A CA 1
ATOM 2188 C C . PRO A 1 272 ? 1.382 -19.241 19.203 1.00 88.56 272 PRO A C 1
ATOM 2190 O O . PRO A 1 272 ? 1.995 -18.244 19.584 1.00 88.56 272 PRO A O 1
ATOM 2193 N N . LEU A 1 273 ? 1.764 -20.480 19.535 1.00 87.75 273 LEU A N 1
ATOM 2194 C CA . LEU A 1 273 ? 2.923 -20.768 20.379 1.00 87.75 273 LEU A CA 1
ATOM 2195 C C . LEU A 1 273 ? 4.235 -20.538 19.621 1.00 87.75 273 LEU A C 1
ATOM 2197 O O . LEU A 1 273 ? 5.149 -19.906 20.152 1.00 87.75 273 LEU A O 1
ATOM 2201 N N . ASN A 1 274 ? 4.308 -20.975 18.363 1.00 89.81 274 ASN A N 1
ATOM 2202 C CA . ASN A 1 274 ? 5.454 -20.705 17.493 1.00 89.81 274 ASN A CA 1
ATOM 2203 C C . ASN A 1 274 ? 5.620 -19.202 17.230 1.00 89.81 274 ASN A C 1
ATOM 2205 O O . ASN A 1 274 ? 6.734 -18.680 17.298 1.00 89.81 274 ASN A O 1
ATOM 2209 N N . PHE A 1 275 ? 4.512 -18.495 16.996 1.00 87.44 275 PHE A N 1
ATOM 2210 C CA . PHE A 1 275 ? 4.491 -17.045 16.834 1.00 87.44 275 PHE A CA 1
ATOM 2211 C C . PHE A 1 275 ? 5.038 -16.329 18.075 1.00 87.44 275 PHE A C 1
ATOM 2213 O O . PHE A 1 275 ? 5.876 -15.435 17.939 1.00 87.44 275 PHE A O 1
ATOM 2220 N N . LEU A 1 276 ? 4.601 -16.734 19.275 1.00 84.81 276 LEU A N 1
ATOM 2221 C CA . LEU A 1 276 ? 5.084 -16.181 20.542 1.00 84.81 276 LEU A CA 1
ATOM 2222 C C . LEU A 1 276 ? 6.586 -16.431 20.722 1.00 84.81 276 LEU A C 1
ATOM 2224 O O . LEU A 1 276 ? 7.330 -15.506 21.052 1.00 84.81 276 LEU A O 1
ATOM 2228 N N . LYS A 1 277 ? 7.034 -17.664 20.457 1.00 85.06 277 LYS A N 1
ATOM 2229 C CA . LYS A 1 277 ? 8.446 -18.046 20.545 1.00 85.06 277 LYS A CA 1
ATOM 2230 C C . LYS A 1 277 ? 9.312 -17.166 19.644 1.00 85.06 277 LYS A C 1
ATOM 2232 O O . LYS A 1 277 ? 10.275 -16.580 20.120 1.00 85.06 277 LYS A O 1
ATOM 2237 N N . PHE A 1 278 ? 8.935 -17.016 18.378 1.00 79.81 278 PHE A N 1
ATOM 2238 C CA . PHE A 1 278 ? 9.727 -16.259 17.413 1.00 79.81 278 PHE A CA 1
ATOM 2239 C C . PHE A 1 278 ? 9.725 -14.744 17.687 1.00 79.81 278 PHE A C 1
ATOM 2241 O O . PHE A 1 278 ? 10.785 -14.120 17.745 1.00 79.81 278 PHE A O 1
ATOM 2248 N N . ASN A 1 279 ? 8.545 -14.146 17.887 1.00 76.38 279 ASN A N 1
ATOM 2249 C CA . ASN A 1 279 ? 8.409 -12.686 17.944 1.00 76.38 279 ASN A CA 1
ATOM 2250 C C . ASN A 1 279 ? 8.749 -12.088 19.312 1.00 76.38 279 ASN A C 1
ATOM 2252 O O . ASN A 1 279 ? 9.278 -10.983 19.365 1.00 76.38 279 ASN A O 1
ATOM 2256 N N . PHE A 1 280 ? 8.450 -12.791 20.409 1.00 72.88 280 PHE A N 1
ATOM 2257 C CA . PHE A 1 280 ? 8.627 -12.253 21.763 1.00 72.88 280 PHE A CA 1
ATOM 2258 C C . PHE A 1 280 ? 9.817 -12.863 22.502 1.00 72.88 280 PHE A C 1
ATOM 2260 O O . PHE A 1 280 ? 10.480 -12.152 23.250 1.00 72.88 280 PHE A O 1
ATOM 2267 N N . LEU A 1 281 ? 10.102 -14.159 22.316 1.00 69.06 281 LEU A N 1
ATOM 2268 C CA . LEU A 1 281 ? 11.169 -14.840 23.067 1.00 69.06 281 LEU A CA 1
ATOM 2269 C C . LEU A 1 281 ? 12.527 -14.839 22.350 1.00 69.06 281 LEU A C 1
ATOM 2271 O O . LEU A 1 281 ? 13.546 -15.048 22.999 1.00 69.06 281 LEU A O 1
ATOM 2275 N N . SER A 1 282 ? 12.562 -14.616 21.033 1.00 61.78 282 SER A N 1
ATOM 2276 C CA . SER A 1 282 ? 13.793 -14.696 20.229 1.00 61.78 282 SER A CA 1
ATOM 2277 C C . SER A 1 282 ? 14.227 -13.366 19.596 1.00 61.78 282 SER A C 1
ATOM 2279 O O . SER A 1 282 ? 15.145 -13.371 18.782 1.00 61.78 282 SER A O 1
ATOM 2281 N N . SER A 1 283 ? 13.592 -12.236 19.949 1.00 60.75 283 SER A N 1
ATOM 2282 C CA . SER A 1 283 ? 13.821 -10.905 19.339 1.00 60.75 283 SER A CA 1
ATOM 2283 C C . SER A 1 283 ? 13.746 -10.888 17.802 1.00 60.75 283 SER A C 1
ATOM 2285 O O . SER A 1 283 ? 14.274 -9.983 17.162 1.00 60.75 283 SER A O 1
ATOM 2287 N N . GLY A 1 284 ? 13.066 -11.863 17.182 1.00 62.72 284 GLY A N 1
ATOM 2288 C CA . GLY A 1 284 ? 13.039 -12.018 15.723 1.00 62.72 284 GLY A CA 1
ATOM 2289 C C . GLY A 1 284 ? 12.379 -10.847 14.990 1.00 62.72 284 GLY A C 1
ATOM 2290 O O . GLY A 1 284 ? 12.692 -10.595 13.833 1.00 62.72 284 GLY A O 1
ATOM 2291 N N . GLY A 1 285 ? 11.506 -10.094 15.667 1.00 65.62 285 GLY A N 1
ATOM 2292 C CA . GLY A 1 285 ? 10.887 -8.891 15.107 1.00 65.62 285 GLY A CA 1
ATOM 2293 C C . GLY A 1 285 ? 11.863 -7.726 14.910 1.00 65.62 285 GLY A C 1
ATOM 2294 O O . GLY A 1 285 ? 11.665 -6.931 13.997 1.00 65.62 285 GLY A O 1
ATOM 2295 N N . ASP A 1 286 ? 12.934 -7.641 15.708 1.00 75.81 286 ASP A N 1
ATOM 2296 C CA . ASP A 1 286 ? 13.892 -6.525 15.646 1.00 75.81 286 ASP A CA 1
ATOM 2297 C C . ASP A 1 286 ? 14.738 -6.546 14.362 1.00 75.81 286 ASP A C 1
ATOM 2299 O O . ASP A 1 286 ? 15.256 -5.507 13.948 1.00 75.81 286 ASP A O 1
ATOM 2303 N N . TYR A 1 287 ? 14.817 -7.703 13.691 1.00 69.56 287 TYR A N 1
ATOM 2304 C CA . TYR A 1 287 ? 15.442 -7.862 12.374 1.00 69.56 287 TYR A CA 1
ATOM 2305 C C . TYR A 1 287 ? 14.818 -6.930 11.317 1.00 69.56 287 TYR A C 1
ATOM 2307 O O . TYR A 1 287 ? 15.511 -6.440 10.434 1.00 69.56 287 TYR A O 1
ATOM 2315 N N . TYR A 1 288 ? 13.535 -6.585 11.462 1.00 71.88 288 TYR A N 1
ATOM 2316 C CA . TYR A 1 288 ? 12.814 -5.687 10.551 1.00 71.88 288 TYR A CA 1
ATOM 2317 C C . TYR A 1 288 ? 12.913 -4.200 10.938 1.00 71.88 288 TYR A C 1
ATOM 2319 O O . TYR A 1 288 ? 12.109 -3.376 10.496 1.00 71.88 288 TYR A O 1
ATOM 2327 N N . GLY A 1 289 ? 13.891 -3.841 11.773 1.00 80.44 289 GLY A N 1
ATOM 2328 C CA . GLY A 1 289 ? 14.137 -2.477 12.231 1.00 80.44 289 GLY A CA 1
ATOM 2329 C C . GLY A 1 289 ? 13.344 -2.105 13.484 1.00 80.44 289 GLY A C 1
ATOM 2330 O O . GLY A 1 289 ? 12.281 -2.656 13.776 1.00 80.44 289 GLY A O 1
ATOM 2331 N N . THR A 1 290 ? 13.870 -1.140 14.242 1.00 86.75 290 THR A N 1
ATOM 2332 C CA . THR A 1 290 ? 13.307 -0.724 15.532 1.00 86.75 290 THR A CA 1
ATOM 2333 C C . THR A 1 290 ? 13.031 0.775 15.584 1.00 86.75 290 THR A C 1
ATOM 2335 O O . THR A 1 290 ? 13.668 1.586 14.911 1.00 86.75 290 THR A O 1
ATOM 2338 N N . HIS A 1 291 ? 12.057 1.153 16.410 1.00 91.88 291 HIS A N 1
ATOM 2339 C CA . HIS A 1 291 ? 11.695 2.543 16.675 1.00 91.88 291 HIS A CA 1
ATOM 2340 C C . HIS A 1 291 ? 11.761 2.845 18.181 1.00 91.88 291 HIS A C 1
ATOM 2342 O O . HIS A 1 291 ? 11.482 1.957 18.994 1.00 91.88 291 HIS A O 1
ATOM 2348 N N . PRO A 1 292 ? 12.030 4.103 18.588 1.00 93.75 292 PRO A N 1
ATOM 2349 C CA . PRO A 1 292 ? 12.003 4.506 19.995 1.00 93.75 292 PRO A CA 1
ATOM 2350 C C . PRO A 1 292 ? 10.671 4.180 20.684 1.00 93.75 292 PRO A C 1
ATOM 2352 O O . PRO A 1 292 ? 9.617 4.141 20.044 1.00 93.75 292 PRO A O 1
ATOM 2355 N N . TRP A 1 293 ? 10.694 3.982 22.006 1.00 94.06 293 TRP A N 1
ATOM 2356 C CA . TRP A 1 293 ? 9.501 3.606 22.776 1.00 94.06 293 TRP A CA 1
ATOM 2357 C C . TRP A 1 293 ? 8.351 4.613 22.611 1.00 94.06 293 TRP A C 1
ATOM 2359 O O . TRP A 1 293 ? 7.206 4.223 22.427 1.00 94.06 293 TRP A O 1
ATOM 2369 N N . HIS A 1 294 ? 8.647 5.913 22.568 1.00 94.44 294 HIS A N 1
ATOM 2370 C CA . HIS A 1 294 ? 7.634 6.967 22.464 1.00 94.44 294 HIS A CA 1
ATOM 2371 C C . HIS A 1 294 ? 7.023 7.113 21.058 1.00 94.44 294 HIS A C 1
ATOM 2373 O O . HIS A 1 294 ? 6.125 7.935 20.874 1.00 94.44 294 HIS A O 1
ATOM 2379 N N . TRP A 1 295 ? 7.485 6.350 20.057 1.00 96.19 295 TRP A N 1
ATOM 2380 C CA . TRP A 1 295 ? 7.139 6.561 18.649 1.00 96.19 295 TRP A CA 1
ATOM 2381 C C . TRP A 1 295 ? 5.630 6.567 18.386 1.00 96.19 295 TRP A C 1
ATOM 2383 O O . TRP A 1 295 ? 5.148 7.471 17.706 1.00 96.19 295 TRP A O 1
ATOM 2393 N N . TYR A 1 296 ? 4.861 5.637 18.964 1.00 96.00 296 TYR A N 1
ATOM 2394 C CA . TYR A 1 296 ? 3.402 5.621 18.789 1.00 96.00 296 TYR A CA 1
ATOM 2395 C C . TYR A 1 296 ? 2.723 6.873 19.354 1.00 96.00 296 TYR A C 1
ATOM 2397 O O . TYR A 1 296 ? 1.760 7.353 18.760 1.00 96.00 296 TYR A O 1
ATOM 2405 N N . ILE A 1 297 ? 3.233 7.411 20.465 1.00 91.00 297 ILE A N 1
ATOM 2406 C CA . ILE A 1 297 ? 2.674 8.586 21.145 1.00 91.00 297 ILE A CA 1
ATOM 2407 C C . ILE A 1 297 ? 3.030 9.867 20.389 1.00 91.00 297 ILE A C 1
ATOM 2409 O O . ILE A 1 297 ? 2.185 10.741 20.246 1.00 91.00 297 ILE A O 1
ATOM 2413 N N . THR A 1 298 ? 4.265 9.991 19.899 1.00 92.12 298 THR A N 1
ATOM 2414 C CA . THR A 1 298 ? 4.757 11.233 19.282 1.00 92.12 298 THR A CA 1
ATOM 2415 C C . THR A 1 298 ? 4.527 11.308 17.776 1.00 92.12 298 THR A C 1
ATOM 2417 O O . THR A 1 298 ? 4.479 12.404 17.227 1.00 92.12 298 THR A O 1
ATOM 2420 N N . GLN A 1 299 ? 4.443 10.167 17.089 1.00 92.44 299 GLN A N 1
ATOM 2421 C CA . GLN A 1 299 ? 4.403 10.098 15.624 1.00 92.44 299 GLN A CA 1
ATOM 2422 C C . GLN A 1 299 ? 3.363 9.088 15.133 1.00 92.44 299 GLN A C 1
ATOM 2424 O O . GLN A 1 299 ? 2.397 9.486 14.495 1.00 92.44 299 GLN A O 1
ATOM 2429 N N . GLY A 1 300 ? 3.516 7.802 15.463 1.00 93.81 300 GLY A N 1
ATOM 2430 C CA . GLY A 1 300 ? 2.751 6.693 14.887 1.00 93.81 300 GLY A CA 1
ATOM 2431 C C . GLY A 1 300 ? 1.233 6.895 14.911 1.00 93.81 300 GLY A C 1
ATOM 2432 O O . GLY A 1 300 ? 0.599 7.078 13.872 1.00 93.81 300 GLY A O 1
ATOM 2433 N N . PHE A 1 301 ? 0.641 6.904 16.107 1.00 96.88 301 PHE A N 1
ATOM 2434 C CA . PHE A 1 301 ? -0.811 7.016 16.263 1.00 96.88 301 PHE A CA 1
ATOM 2435 C C . PHE A 1 301 ? -1.331 8.425 15.938 1.00 96.88 301 PHE A C 1
ATOM 2437 O O . PHE A 1 301 ? -2.423 8.577 15.388 1.00 96.88 301 PHE A O 1
ATOM 2444 N N . LEU A 1 302 ? -0.530 9.462 16.210 1.00 95.75 302 LEU A N 1
ATOM 2445 C CA . LEU A 1 302 ? -0.875 10.846 15.872 1.00 95.75 302 LEU A CA 1
ATOM 2446 C C . LEU A 1 302 ? -0.956 11.081 14.362 1.00 95.75 302 LEU A C 1
ATOM 2448 O O . LEU A 1 302 ? -1.839 11.804 13.916 1.00 95.75 302 LEU A O 1
ATOM 2452 N N . VAL A 1 303 ? -0.095 10.452 13.561 1.00 96.19 303 VAL A N 1
ATOM 2453 C CA . VAL A 1 303 ? -0.148 10.523 12.091 1.00 96.19 303 VAL A CA 1
ATOM 2454 C C . VAL A 1 303 ? -1.398 9.823 11.556 1.00 96.19 303 VAL A C 1
ATOM 2456 O O . VAL A 1 303 ? -2.030 10.327 10.629 1.00 96.19 303 VAL A O 1
ATOM 2459 N N . MET A 1 304 ? -1.815 8.713 12.171 1.00 97.50 304 MET A N 1
ATOM 2460 C CA . MET A 1 304 ? -3.056 8.019 11.803 1.00 97.50 304 MET A CA 1
ATOM 2461 C C . MET A 1 304 ? -4.303 8.865 12.099 1.00 97.50 304 MET A C 1
ATOM 2463 O O . MET A 1 304 ? -5.223 8.924 11.282 1.00 97.50 304 MET A O 1
ATOM 2467 N N . LEU A 1 305 ? -4.334 9.558 13.242 1.00 97.25 305 LEU A N 1
ATOM 2468 C CA . LEU A 1 305 ? -5.398 10.514 13.571 1.00 97.25 305 LEU A CA 1
ATOM 2469 C C . LEU A 1 305 ? -5.313 11.795 12.734 1.00 97.25 305 LEU A C 1
ATOM 2471 O O . LEU A 1 305 ? -6.337 12.359 12.349 1.00 97.25 305 LEU A O 1
ATOM 2475 N N . PHE A 1 306 ? -4.102 12.255 12.441 1.00 96.88 306 PHE A N 1
ATOM 2476 C CA . PHE A 1 306 ? -3.815 13.478 11.705 1.00 96.88 306 PHE A CA 1
ATOM 2477 C C . PHE A 1 306 ? -4.592 14.674 12.279 1.00 96.88 306 PHE A C 1
ATOM 2479 O O . PHE A 1 306 ? -4.510 14.969 13.475 1.00 96.88 306 PHE A O 1
ATOM 2486 N N . THR A 1 307 ? -5.397 15.350 11.463 1.00 97.38 307 THR A N 1
ATOM 2487 C CA . THR A 1 307 ? -6.206 16.503 11.878 1.00 97.38 307 THR A CA 1
ATOM 2488 C C . THR A 1 307 ? -7.399 16.152 12.774 1.00 97.38 307 THR A C 1
ATOM 2490 O O . THR A 1 307 ? -7.997 17.059 13.352 1.00 97.38 307 THR A O 1
ATOM 2493 N N . PHE A 1 308 ? -7.707 14.864 12.990 1.00 98.06 308 PHE A N 1
ATOM 2494 C CA . PHE A 1 308 ? -8.685 14.418 13.995 1.00 98.06 308 PHE A CA 1
ATOM 2495 C C . PHE A 1 308 ? -8.138 14.421 15.429 1.00 98.06 308 PHE A C 1
ATOM 2497 O O . PHE A 1 308 ? -8.915 14.308 16.380 1.00 98.06 308 PHE A O 1
ATOM 2504 N N . THR A 1 309 ? -6.824 14.568 15.615 1.00 96.94 309 THR A N 1
ATOM 2505 C CA . THR A 1 309 ? -6.169 14.548 16.934 1.00 96.94 309 THR A CA 1
ATOM 2506 C C . THR A 1 309 ? -6.826 15.479 17.968 1.00 96.94 309 THR A C 1
ATOM 2508 O O . THR A 1 309 ? -7.250 14.977 19.013 1.00 96.94 309 THR A O 1
ATOM 2511 N N . PRO A 1 310 ? -6.995 16.799 17.722 1.00 96.62 310 PRO A N 1
ATOM 2512 C CA . PRO A 1 310 ? -7.587 17.695 18.721 1.00 96.62 310 PRO A CA 1
ATOM 2513 C C . PRO A 1 310 ? -9.035 17.325 19.070 1.00 96.62 310 PRO A C 1
ATOM 2515 O O . PRO A 1 310 ? -9.438 17.434 20.227 1.00 96.62 310 PRO A O 1
ATOM 2518 N N . PHE A 1 311 ? -9.811 16.837 18.098 1.00 97.12 311 PHE A N 1
ATOM 2519 C CA . PHE A 1 311 ? -11.197 16.414 18.315 1.00 97.12 311 PHE A CA 1
ATOM 2520 C C . PHE A 1 311 ? -11.277 15.117 19.123 1.00 97.12 311 PHE A C 1
ATOM 2522 O O . PHE A 1 311 ? -12.117 15.006 20.014 1.00 97.12 311 PHE A O 1
ATOM 2529 N N . SER A 1 312 ? -10.365 14.174 18.878 1.00 97.12 312 SER A N 1
ATOM 2530 C CA . SER A 1 312 ? -10.262 12.929 19.645 1.00 97.12 312 SER A CA 1
ATOM 2531 C C . SER A 1 312 ? -9.917 13.214 21.106 1.00 97.12 312 SER A C 1
ATOM 2533 O O . SER A 1 312 ? -10.596 12.719 22.002 1.00 97.12 312 SER A O 1
ATOM 2535 N N . ILE A 1 313 ? -8.928 14.081 21.360 1.00 96.38 313 ILE A N 1
ATOM 2536 C CA . ILE A 1 313 ? -8.538 14.493 22.719 1.00 96.38 313 ILE A CA 1
ATOM 2537 C C . ILE A 1 313 ? -9.698 15.216 23.417 1.00 96.38 313 ILE A C 1
ATOM 2539 O O . ILE A 1 313 ? -10.061 14.863 24.541 1.00 96.38 313 ILE A O 1
ATOM 2543 N N . ALA A 1 314 ? -10.336 16.181 22.747 1.00 96.31 314 ALA A N 1
ATOM 2544 C CA . ALA A 1 314 ? -11.491 16.887 23.299 1.00 96.31 314 ALA A CA 1
ATOM 2545 C C . ALA A 1 314 ? -12.657 15.932 23.614 1.00 96.31 314 ALA A C 1
ATOM 2547 O O . ALA A 1 314 ? -13.323 16.088 24.638 1.00 96.31 314 ALA A O 1
ATOM 2548 N N . GLY A 1 315 ? -12.893 14.932 22.764 1.00 96.44 315 GLY A N 1
ATOM 2549 C CA . GLY A 1 315 ? -13.898 13.895 22.973 1.00 96.44 315 GLY A CA 1
ATOM 2550 C C . GLY A 1 315 ? -13.594 12.987 24.161 1.00 96.44 315 GLY A C 1
ATOM 2551 O O . GLY A 1 315 ? -14.490 12.718 24.962 1.00 96.44 315 GLY A O 1
ATOM 2552 N N . ILE A 1 316 ? -12.336 12.567 24.329 1.00 96.06 316 ILE A N 1
ATOM 2553 C CA . ILE A 1 316 ? -11.886 11.776 25.486 1.00 96.06 316 ILE A CA 1
ATOM 2554 C C . ILE A 1 316 ? -12.138 12.552 26.784 1.00 96.06 316 ILE A C 1
ATOM 2556 O O . ILE A 1 316 ? -12.752 12.021 27.709 1.00 96.06 316 ILE A O 1
ATOM 2560 N N . ILE A 1 317 ? -11.741 13.828 26.831 1.00 95.69 317 ILE A N 1
ATOM 2561 C CA . ILE A 1 317 ? -11.905 14.675 28.023 1.00 95.69 317 ILE A CA 1
ATOM 2562 C C . ILE A 1 317 ? -13.393 14.903 28.341 1.00 95.69 317 ILE A C 1
ATOM 2564 O O . ILE A 1 317 ? -13.804 14.798 29.496 1.00 95.69 317 ILE A O 1
ATOM 2568 N N . LYS A 1 318 ? -14.222 15.200 27.330 1.00 93.56 318 LYS A N 1
ATOM 2569 C CA . LYS A 1 318 ? -15.638 15.562 27.531 1.00 93.56 318 LYS A CA 1
ATOM 2570 C C . LYS A 1 318 ? -16.564 14.372 27.783 1.00 93.56 318 LYS A C 1
ATOM 2572 O O . LYS A 1 318 ? -17.547 14.529 28.500 1.00 93.56 318 LYS A O 1
ATOM 2577 N N . SER A 1 319 ? -16.301 13.215 27.179 1.00 91.88 319 SER A N 1
ATOM 2578 C CA . SER A 1 319 ? -17.155 12.024 27.325 1.00 91.88 319 SER A CA 1
ATOM 2579 C C . SER A 1 319 ? -17.030 11.359 28.696 1.00 91.88 319 SER A C 1
ATOM 2581 O O . SER A 1 319 ? -17.938 10.642 29.103 1.00 91.88 319 SER A O 1
ATOM 2583 N N . LYS A 1 320 ? -15.904 11.574 29.398 1.00 88.25 320 LYS A N 1
ATOM 2584 C CA . LYS A 1 320 ? -15.560 10.933 30.682 1.00 88.25 320 LYS A CA 1
ATOM 2585 C C . LYS A 1 320 ? -15.615 9.395 30.655 1.00 88.25 320 LYS A C 1
ATOM 2587 O O . LYS A 1 320 ? -15.633 8.762 31.709 1.00 88.25 320 LYS A O 1
ATOM 2592 N N . ASN A 1 321 ? -15.602 8.770 29.476 1.00 88.25 321 ASN A N 1
ATOM 2593 C CA . ASN A 1 321 ? -15.619 7.316 29.362 1.00 88.25 321 ASN A CA 1
ATOM 2594 C C . ASN A 1 321 ? -14.208 6.750 29.561 1.00 88.25 321 ASN A C 1
ATOM 2596 O O . ASN A 1 321 ? -13.402 6.684 28.630 1.00 88.25 321 ASN A O 1
ATOM 2600 N N . GLN A 1 322 ? -13.916 6.347 30.797 1.00 89.56 322 GLN A N 1
ATOM 2601 C CA . GLN A 1 322 ? -12.602 5.836 31.186 1.00 89.56 322 GLN A CA 1
ATOM 2602 C C . GLN A 1 322 ? -12.277 4.469 30.568 1.00 89.56 322 GLN A C 1
ATOM 2604 O O . GLN A 1 322 ? -11.117 4.188 30.300 1.00 89.56 322 GLN A O 1
ATOM 2609 N N . LYS A 1 323 ? -13.277 3.623 30.294 1.00 93.62 323 LYS A N 1
ATOM 2610 C CA . LYS A 1 323 ? -13.040 2.243 29.836 1.00 93.62 323 LYS A CA 1
ATOM 2611 C C . LYS A 1 323 ? -12.394 2.210 28.448 1.00 93.62 323 LYS A C 1
ATOM 2613 O O . LYS A 1 323 ? -11.396 1.534 28.228 1.00 93.62 323 LYS A O 1
ATOM 2618 N N . LEU A 1 324 ? -12.935 2.983 27.506 1.00 94.56 324 LEU A N 1
ATOM 2619 C CA . LEU A 1 324 ? -12.411 3.028 26.137 1.00 94.56 324 LEU A CA 1
ATOM 2620 C C . LEU A 1 324 ? -11.146 3.885 26.009 1.00 94.56 324 LEU A C 1
ATOM 2622 O O . LEU A 1 324 ? -10.273 3.558 25.208 1.00 94.56 324 LEU A O 1
ATOM 2626 N N . SER A 1 325 ? -11.012 4.957 26.796 1.00 95.06 325 SER A N 1
ATOM 2627 C CA . SER A 1 325 ? -9.798 5.782 26.773 1.00 95.06 325 SER A CA 1
ATOM 2628 C C . SER A 1 325 ? -8.597 5.051 27.379 1.00 95.06 325 SER A C 1
ATOM 2630 O O . SER A 1 325 ? -7.509 5.089 26.804 1.00 95.06 325 SER A O 1
ATOM 2632 N N . VAL A 1 326 ? -8.798 4.309 28.473 1.00 96.50 326 VAL A N 1
ATOM 2633 C CA . VAL A 1 326 ? -7.760 3.450 29.056 1.00 96.50 326 VAL A CA 1
ATOM 2634 C C . VAL A 1 326 ? -7.417 2.293 28.119 1.00 96.50 326 VAL A C 1
ATOM 2636 O O . VAL A 1 326 ? -6.241 1.967 28.016 1.00 96.50 326 VAL A O 1
ATOM 2639 N N . LEU A 1 327 ? -8.374 1.724 27.374 1.00 96.94 327 LEU A N 1
ATOM 2640 C CA . LEU A 1 327 ? -8.067 0.713 26.352 1.00 96.94 327 LEU A CA 1
ATOM 2641 C C . LEU A 1 327 ? -7.104 1.245 25.275 1.00 96.94 327 LEU A C 1
ATOM 2643 O O . LEU A 1 327 ? -6.143 0.560 24.931 1.00 96.94 327 LEU A O 1
ATOM 2647 N N . ILE A 1 328 ? -7.324 2.463 24.760 1.00 97.12 328 ILE A N 1
ATOM 2648 C CA . ILE A 1 328 ? -6.404 3.080 23.787 1.00 97.12 328 ILE A CA 1
ATOM 2649 C C . ILE A 1 328 ? -5.007 3.211 24.406 1.00 97.12 328 ILE A C 1
ATOM 2651 O O . ILE A 1 328 ? -4.027 2.768 23.810 1.00 97.12 328 ILE A O 1
ATOM 2655 N N . LEU A 1 329 ? -4.912 3.771 25.616 1.00 96.50 329 LEU A N 1
ATOM 2656 C CA . LEU A 1 329 ? -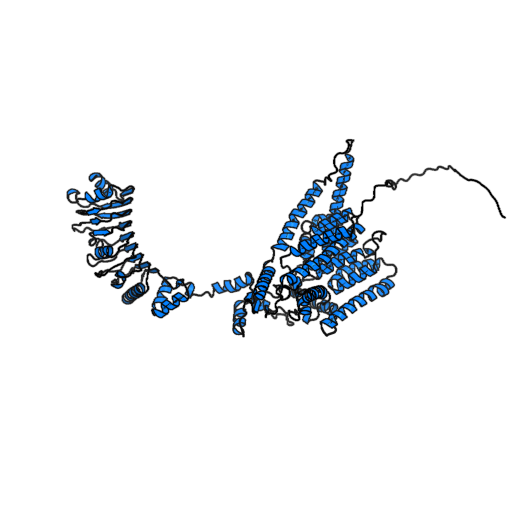3.632 3.950 26.310 1.00 96.50 329 LEU A CA 1
ATOM 2657 C C . LEU A 1 329 ? -2.929 2.618 26.595 1.00 96.50 329 LEU A C 1
ATOM 2659 O O . LEU A 1 329 ? -1.725 2.516 26.386 1.00 96.50 329 LEU A O 1
ATOM 2663 N N . TRP A 1 330 ? -3.673 1.597 27.019 1.00 96.75 330 TRP A N 1
ATOM 2664 C CA . TRP A 1 330 ? -3.179 0.245 27.282 1.00 96.75 330 TRP A CA 1
ATOM 2665 C C . TRP A 1 330 ? -2.520 -0.365 26.044 1.00 96.75 330 TRP A C 1
ATOM 2667 O O . TRP A 1 330 ? -1.384 -0.835 26.106 1.00 96.75 330 TRP A O 1
ATOM 2677 N N . VAL A 1 331 ? -3.211 -0.309 24.902 1.00 96.50 331 VAL A N 1
ATOM 2678 C CA . VAL A 1 331 ? -2.701 -0.840 23.633 1.00 96.50 331 VAL A CA 1
ATOM 2679 C C . VAL A 1 331 ? -1.459 -0.073 23.190 1.00 96.50 331 VAL A C 1
ATOM 2681 O O . VAL A 1 331 ? -0.437 -0.691 22.892 1.00 96.50 331 VAL A O 1
ATOM 2684 N N . LEU A 1 332 ? -1.508 1.264 23.189 1.00 96.50 332 LEU A N 1
ATOM 2685 C CA . LEU A 1 332 ? -0.362 2.082 22.785 1.00 96.50 332 LEU A CA 1
ATOM 2686 C C . LEU A 1 332 ? 0.847 1.857 23.700 1.00 96.50 332 LEU A C 1
ATOM 2688 O O . LEU A 1 332 ? 1.965 1.774 23.196 1.00 96.50 332 LEU A O 1
ATOM 2692 N N . ALA A 1 333 ? 0.647 1.719 25.012 1.00 95.31 333 ALA A N 1
ATOM 2693 C CA . ALA A 1 333 ? 1.725 1.480 25.967 1.00 95.31 333 ALA A CA 1
ATOM 2694 C C . ALA A 1 333 ? 2.401 0.120 25.746 1.00 95.31 333 ALA A C 1
ATOM 2696 O O . ALA A 1 333 ? 3.625 0.063 25.659 1.00 95.31 333 ALA A O 1
ATOM 2697 N N . LEU A 1 334 ? 1.632 -0.961 25.586 1.00 93.62 334 LEU A N 1
ATOM 2698 C CA . LEU A 1 334 ? 2.202 -2.298 25.398 1.00 93.62 334 LEU A CA 1
ATOM 2699 C C . LEU A 1 334 ? 2.926 -2.447 24.057 1.00 93.62 334 LEU A C 1
ATOM 2701 O O . LEU A 1 334 ? 4.038 -2.970 24.024 1.00 93.62 334 LEU A O 1
ATOM 2705 N N . TYR A 1 335 ? 2.366 -1.920 22.965 1.00 92.12 335 TYR A N 1
ATOM 2706 C CA . TYR A 1 335 ? 3.075 -1.908 21.680 1.00 92.12 335 TYR A CA 1
ATOM 2707 C C . TYR A 1 335 ? 4.293 -0.971 21.681 1.00 92.12 335 TYR A C 1
ATOM 2709 O O . TYR A 1 335 ? 5.223 -1.180 20.907 1.00 92.12 335 TYR A O 1
ATOM 2717 N N . SER A 1 336 ? 4.329 0.041 22.554 1.00 93.31 336 SER A N 1
ATOM 2718 C CA . SER A 1 336 ? 5.486 0.935 22.695 1.00 93.31 336 SER A CA 1
ATOM 2719 C C . SER A 1 336 ? 6.713 0.246 23.304 1.00 93.31 336 SER A C 1
ATOM 2721 O O . SER A 1 336 ? 7.835 0.670 23.020 1.00 93.31 336 SER A O 1
ATOM 2723 N N . VAL A 1 337 ? 6.519 -0.829 24.080 1.00 90.00 337 VAL A N 1
ATOM 2724 C CA . VAL A 1 337 ? 7.608 -1.635 24.665 1.00 90.00 337 VAL A CA 1
ATOM 2725 C C . VAL A 1 337 ? 8.359 -2.443 23.600 1.00 90.00 337 VAL A C 1
ATOM 2727 O O . VAL A 1 337 ? 9.557 -2.668 23.738 1.00 90.00 337 VAL A O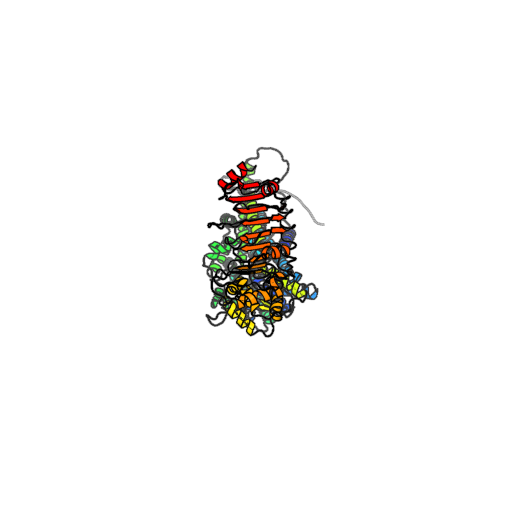 1
ATOM 2730 N N . LEU A 1 338 ? 7.682 -2.856 22.525 1.00 86.44 338 LEU A N 1
ATOM 2731 C CA . LEU A 1 338 ? 8.277 -3.680 21.469 1.00 86.44 338 LEU A CA 1
ATOM 2732 C C . LEU A 1 338 ? 9.220 -2.854 20.585 1.00 86.44 338 LEU A C 1
ATOM 2734 O O . LEU A 1 338 ? 8.884 -1.728 20.221 1.00 86.44 338 LEU A O 1
ATOM 2738 N N . GLY A 1 339 ? 10.387 -3.399 20.227 1.00 85.31 339 GLY A N 1
ATOM 2739 C CA . GLY A 1 339 ? 11.385 -2.714 19.394 1.00 85.31 339 GLY A CA 1
ATOM 2740 C C . GLY A 1 339 ? 10.835 -2.364 18.012 1.00 85.31 339 GLY A C 1
ATOM 2741 O O . GLY A 1 339 ? 10.789 -1.186 17.639 1.00 85.31 339 GLY A O 1
ATOM 2742 N N . HIS A 1 340 ? 10.344 -3.375 17.296 1.00 88.44 340 HIS A N 1
ATOM 2743 C CA . HIS A 1 340 ? 9.687 -3.225 16.000 1.00 88.44 340 HIS A CA 1
ATOM 2744 C C . HIS A 1 340 ? 8.265 -2.649 16.117 1.00 88.44 340 HIS A C 1
ATOM 2746 O O . HIS A 1 340 ? 7.439 -3.119 16.907 1.00 88.44 340 HIS A O 1
ATOM 2752 N N . LYS A 1 341 ? 7.966 -1.612 15.326 1.00 91.31 341 LYS A N 1
ATOM 2753 C CA . LYS A 1 341 ? 6.700 -0.864 15.380 1.00 91.31 341 LYS A CA 1
ATOM 2754 C C . LYS A 1 341 ? 6.198 -0.549 13.978 1.00 91.31 341 LYS A C 1
ATOM 2756 O O . LYS A 1 341 ? 6.978 -0.173 13.113 1.00 91.31 341 LYS A O 1
ATOM 2761 N N . GLU A 1 342 ? 4.883 -0.608 13.791 1.00 92.25 342 GLU A N 1
ATOM 2762 C CA . GLU A 1 342 ? 4.233 -0.293 12.523 1.00 92.25 342 GLU A CA 1
ATOM 2763 C C . GLU A 1 342 ? 2.856 0.343 12.750 1.00 92.25 342 GLU A C 1
ATOM 2765 O O . GLU A 1 342 ? 2.130 -0.012 13.681 1.00 92.25 342 GLU A O 1
ATOM 2770 N N . PHE A 1 343 ? 2.430 1.231 11.846 1.00 94.38 343 PHE A N 1
ATOM 2771 C CA . PHE A 1 343 ? 1.122 1.897 11.939 1.00 94.38 343 PHE A CA 1
ATOM 2772 C C . PHE A 1 343 ? -0.055 0.909 12.034 1.00 94.38 343 PHE A C 1
ATOM 2774 O O . PHE A 1 343 ? -1.009 1.128 12.779 1.00 94.38 343 PHE A O 1
ATOM 2781 N N . ARG A 1 344 ? 0.006 -0.212 11.303 1.00 94.12 344 ARG A N 1
ATOM 2782 C CA . ARG A 1 344 ? -1.094 -1.187 11.241 1.00 94.12 344 ARG A CA 1
ATOM 2783 C C . ARG A 1 344 ? -1.299 -1.982 12.533 1.00 94.12 344 ARG A C 1
ATOM 2785 O O . ARG A 1 344 ? -2.413 -2.439 12.759 1.00 94.12 344 ARG A O 1
ATOM 2792 N N . PHE A 1 345 ? -0.293 -2.100 13.405 1.00 94.06 345 PHE A N 1
ATOM 2793 C CA . PHE A 1 345 ? -0.418 -2.849 14.667 1.00 94.06 345 PHE A CA 1
ATOM 2794 C C . PHE A 1 345 ? -1.397 -2.198 15.650 1.00 94.06 345 PHE A C 1
ATOM 2796 O O . PHE A 1 345 ? -2.063 -2.891 16.415 1.00 94.06 345 PHE A O 1
ATOM 2803 N N . VAL A 1 346 ? -1.529 -0.871 15.595 1.00 96.56 346 VAL A N 1
ATOM 2804 C CA . VAL A 1 346 ? -2.444 -0.092 16.445 1.00 96.56 346 VAL A CA 1
ATOM 2805 C C . VAL A 1 346 ? -3.707 0.356 15.697 1.00 96.56 346 VAL A C 1
ATOM 2807 O O . VAL A 1 346 ? -4.520 1.106 16.238 1.00 96.56 346 VAL A O 1
ATOM 2810 N N . LEU A 1 347 ? -3.920 -0.131 14.468 1.00 97.25 347 LEU A N 1
ATOM 2811 C CA . LEU A 1 347 ? -5.142 0.112 13.694 1.00 97.25 347 LEU A CA 1
ATOM 2812 C C . LEU A 1 347 ? -6.434 -0.248 14.459 1.00 97.25 347 LEU A C 1
ATOM 2814 O O . LEU A 1 347 ? -7.371 0.547 14.379 1.00 97.25 347 LEU A O 1
ATOM 2818 N N . PRO A 1 348 ? -6.508 -1.334 15.260 1.00 97.56 348 PRO A N 1
ATOM 2819 C CA . PRO A 1 348 ? -7.752 -1.719 15.934 1.00 97.56 348 PRO A CA 1
ATOM 2820 C C . PRO A 1 348 ? -8.309 -0.689 16.925 1.00 97.56 348 PRO A C 1
ATOM 2822 O O . PRO A 1 348 ? -9.514 -0.663 17.173 1.00 97.56 348 PRO A O 1
ATOM 2825 N N . VAL A 1 349 ? -7.456 0.179 17.481 1.00 97.69 349 VAL A N 1
ATOM 2826 C CA . VAL A 1 349 ? -7.876 1.237 18.418 1.00 97.69 349 VAL A CA 1
ATOM 2827 C C . VAL A 1 349 ? -8.135 2.584 17.739 1.00 97.69 349 VAL A C 1
ATOM 2829 O O . VAL A 1 349 ? -8.704 3.481 18.364 1.00 97.69 349 VAL A O 1
ATOM 2832 N N . LEU A 1 350 ? -7.793 2.735 16.454 1.00 98.25 350 LEU A N 1
ATOM 2833 C CA . LEU A 1 350 ? -8.050 3.965 15.701 1.00 98.25 350 LEU A CA 1
ATOM 2834 C C . LEU A 1 350 ? -9.552 4.286 15.586 1.00 98.25 350 LEU A C 1
ATOM 2836 O O . LEU A 1 350 ? -9.915 5.423 15.896 1.00 98.25 350 LEU A O 1
ATOM 2840 N N . PRO A 1 351 ? -10.457 3.342 15.241 1.00 98.44 351 PRO A N 1
ATOM 2841 C CA . PRO A 1 351 ? -11.883 3.653 15.192 1.00 98.44 351 PRO A CA 1
ATOM 2842 C C . PRO A 1 351 ? -12.433 4.092 16.554 1.00 98.44 351 PRO A C 1
ATOM 2844 O O . PRO A 1 351 ? -13.275 4.981 16.607 1.00 98.44 351 PRO A O 1
ATOM 2847 N N . ILE A 1 352 ? -11.911 3.556 17.666 1.00 97.94 352 ILE A N 1
ATOM 2848 C CA . ILE A 1 352 ? -12.302 3.963 19.029 1.00 97.94 352 ILE A CA 1
ATOM 2849 C C . ILE A 1 352 ? -11.947 5.438 19.274 1.00 97.94 352 ILE A C 1
ATOM 2851 O O . ILE A 1 352 ? -12.761 6.197 19.799 1.00 97.94 352 ILE A O 1
ATOM 2855 N N . ALA A 1 353 ? -10.764 5.881 18.840 1.00 98.19 353 ALA A N 1
ATOM 2856 C CA . ALA A 1 353 ? -10.387 7.293 18.903 1.00 98.19 353 ALA A CA 1
ATOM 2857 C C . ALA A 1 353 ? -11.293 8.181 18.022 1.00 98.19 353 ALA A C 1
ATOM 2859 O O . ALA A 1 353 ? -11.679 9.283 18.424 1.00 98.19 353 ALA A O 1
ATOM 2860 N N . LEU A 1 354 ? -11.716 7.681 16.857 1.00 98.50 354 LEU A N 1
ATOM 2861 C CA . LEU A 1 354 ? -12.651 8.381 15.968 1.00 98.50 354 LEU A CA 1
ATOM 2862 C C . LEU A 1 354 ? -14.084 8.445 16.531 1.00 98.50 354 LEU A C 1
ATOM 2864 O O . LEU A 1 354 ? -14.791 9.418 16.255 1.00 98.50 354 LEU A O 1
ATOM 2868 N N . ILE A 1 355 ? -14.498 7.508 17.397 1.00 98.38 355 ILE A N 1
ATOM 2869 C CA . ILE A 1 355 ? -15.745 7.641 18.177 1.00 98.38 355 ILE A CA 1
ATOM 2870 C C . ILE A 1 355 ? -15.687 8.896 19.052 1.00 98.38 355 ILE A C 1
ATOM 2872 O O . ILE A 1 355 ? -16.634 9.685 19.054 1.00 98.38 355 ILE A O 1
ATOM 2876 N N . PHE A 1 356 ? -14.568 9.126 19.749 1.00 98.44 356 PHE A N 1
ATOM 2877 C CA . PHE A 1 356 ? -14.387 10.327 20.569 1.00 98.44 356 PHE A CA 1
ATOM 2878 C C . PHE A 1 356 ? -14.386 11.609 19.728 1.00 98.44 356 PHE A C 1
ATOM 2880 O O . PHE A 1 356 ? -15.004 12.594 20.134 1.00 98.44 356 PHE A O 1
ATOM 2887 N N . SER A 1 357 ? -13.790 11.593 18.531 1.00 98.06 357 SER A N 1
ATOM 2888 C CA . SER A 1 357 ? -13.950 12.705 17.580 1.00 98.06 357 SER A CA 1
ATOM 2889 C C . SER A 1 357 ? -15.427 12.966 17.269 1.00 98.06 357 SER A C 1
ATOM 2891 O O . SER A 1 357 ? -15.887 14.100 17.398 1.00 98.06 357 SER A O 1
ATOM 2893 N N . GLY A 1 358 ? -16.196 11.919 16.953 1.00 97.75 358 GLY A N 1
ATOM 2894 C CA . GLY A 1 358 ? -17.636 12.029 16.704 1.00 97.75 358 GLY A CA 1
ATOM 2895 C C . GLY A 1 358 ? -18.416 12.611 17.889 1.00 97.75 358 GLY A C 1
ATOM 2896 O O . GLY A 1 358 ? -19.291 13.456 17.702 1.00 97.75 358 GLY A O 1
ATOM 2897 N N . TYR A 1 359 ? -18.043 12.244 19.118 1.00 97.25 359 TYR A N 1
ATOM 2898 C CA . TYR A 1 359 ? -18.619 12.823 20.335 1.00 97.25 359 TYR A CA 1
ATOM 2899 C C . TYR A 1 359 ? -18.350 14.331 20.439 1.00 97.25 359 TYR A C 1
ATOM 2901 O O . TYR A 1 359 ? -19.258 15.106 20.744 1.00 97.25 359 TYR A O 1
ATOM 2909 N N . ALA A 1 360 ? -17.122 14.778 20.152 1.00 96.50 360 ALA A N 1
ATOM 2910 C CA . ALA A 1 360 ? -16.784 16.201 20.162 1.00 96.50 360 ALA A CA 1
ATOM 2911 C C . ALA A 1 360 ? -17.616 17.000 19.143 1.00 96.50 360 ALA A C 1
ATOM 2913 O O . ALA A 1 360 ? -18.066 18.103 19.461 1.00 96.50 360 ALA A O 1
ATOM 2914 N N . PHE A 1 361 ? -17.866 16.436 17.957 1.00 95.75 361 PHE A N 1
ATOM 2915 C CA . PHE A 1 361 ? -18.718 17.042 16.931 1.00 95.75 361 PHE A CA 1
ATOM 2916 C C . PHE A 1 361 ? -20.181 17.156 17.359 1.00 95.75 361 PHE A C 1
ATOM 2918 O O . PHE A 1 361 ? -20.751 18.247 17.285 1.00 95.75 361 PHE A O 1
ATOM 2925 N N . ALA A 1 362 ? -20.757 16.082 17.899 1.00 95.00 362 ALA A N 1
ATOM 2926 C CA . ALA A 1 362 ? -22.127 16.095 18.406 1.00 95.00 362 ALA A CA 1
ATOM 2927 C C . ALA A 1 362 ? -22.328 17.135 19.522 1.00 95.00 362 ALA A C 1
ATOM 2929 O O . ALA A 1 362 ? -23.358 17.807 19.579 1.00 95.00 362 ALA A O 1
ATOM 2930 N N . GLN A 1 363 ? -21.327 17.321 20.387 1.00 92.31 363 GLN A N 1
ATOM 2931 C CA . GLN A 1 363 ? -21.365 18.347 21.431 1.00 92.31 363 GLN A CA 1
ATOM 2932 C C . GLN A 1 363 ? -21.297 19.773 20.864 1.00 92.31 363 GLN A C 1
ATOM 2934 O O . GLN A 1 363 ? -21.976 20.663 21.381 1.00 92.31 363 GLN A O 1
ATOM 2939 N N . MET A 1 364 ? -20.503 20.009 19.811 1.00 90.62 364 MET A N 1
ATOM 2940 C CA . MET A 1 364 ? -20.453 21.315 19.134 1.00 90.62 364 MET A CA 1
ATOM 2941 C C . MET A 1 364 ? -21.804 21.653 18.496 1.00 90.62 364 MET A C 1
ATOM 2943 O O . MET A 1 364 ? -22.303 22.762 18.664 1.00 90.62 364 MET A O 1
ATOM 2947 N N . GLU A 1 365 ? -22.441 20.677 17.851 1.00 90.25 365 GLU A N 1
ATOM 2948 C CA . GLU A 1 365 ? -23.775 20.837 17.266 1.00 90.25 365 GLU A CA 1
ATOM 2949 C C . GLU A 1 365 ? -24.857 21.137 18.323 1.00 90.25 365 GLU A C 1
ATOM 2951 O O . GLU A 1 365 ? -25.694 22.029 18.137 1.00 90.25 365 GLU A O 1
ATOM 2956 N N . ALA A 1 366 ? -24.820 20.441 19.464 1.00 84.56 366 ALA A N 1
ATOM 2957 C CA . ALA A 1 366 ? -25.770 20.645 20.557 1.00 84.56 366 ALA A CA 1
ATOM 2958 C C . ALA A 1 366 ? -25.590 22.000 21.272 1.00 84.56 366 ALA A C 1
ATOM 2960 O O . ALA A 1 366 ? -26.574 22.702 21.517 1.00 84.56 366 ALA A O 1
ATOM 2961 N N . SER A 1 367 ? -24.344 22.395 21.563 1.00 74.38 367 SER A N 1
ATOM 2962 C CA . SER A 1 367 ? -24.020 23.665 22.244 1.00 74.38 367 SER A CA 1
ATOM 2963 C C . SER A 1 367 ? -24.452 24.892 21.437 1.00 74.38 367 SER A C 1
ATOM 2965 O O . SER A 1 367 ? -24.801 25.929 21.998 1.00 74.38 367 SER A O 1
ATOM 2967 N N . ASP A 1 368 ? -24.457 24.780 20.110 1.00 63.44 368 ASP A N 1
ATOM 2968 C CA . ASP A 1 368 ? -24.837 25.889 19.241 1.00 63.44 368 ASP A CA 1
ATOM 2969 C C . ASP A 1 368 ? -26.363 25.993 19.078 1.00 63.44 368 ASP A C 1
ATOM 2971 O O . ASP A 1 368 ? -26.903 27.099 18.963 1.00 63.44 368 ASP A O 1
ATOM 2975 N N . SER A 1 369 ? -27.081 24.869 19.169 1.00 59.59 369 SER A N 1
ATOM 2976 C CA . SER A 1 369 ? -28.548 24.830 19.112 1.00 59.59 369 SER A CA 1
ATOM 2977 C C . SER A 1 369 ? -29.193 25.562 20.299 1.00 59.59 369 SER A C 1
ATOM 2979 O O . SER A 1 369 ? -30.146 26.322 20.104 1.00 59.59 369 SER A O 1
ATOM 2981 N N . SER A 1 370 ? -28.633 25.435 21.506 1.00 55.78 370 SER A N 1
ATOM 2982 C CA . SER A 1 370 ? -29.109 26.129 22.715 1.00 55.78 370 SER A CA 1
ATOM 2983 C C . SER A 1 370 ? -28.864 27.646 22.681 1.00 55.78 370 SER A C 1
ATOM 2985 O O . SER A 1 370 ? -29.720 28.412 23.128 1.00 55.78 370 SER A O 1
ATOM 2987 N N . SER A 1 371 ? -27.775 28.111 22.054 1.00 51.56 371 SER A N 1
ATOM 2988 C CA . SER A 1 371 ? -27.492 29.550 21.879 1.00 51.56 371 SER A CA 1
ATOM 2989 C C . SER A 1 371 ? -28.493 30.275 20.960 1.00 51.56 371 SER A C 1
ATOM 2991 O O . SER A 1 371 ? -28.720 31.479 21.095 1.00 51.56 371 SER A O 1
ATOM 2993 N N . SER A 1 372 ? -29.133 29.540 20.042 1.00 49.25 372 SER A N 1
ATOM 2994 C CA . SER A 1 372 ? -30.109 30.083 19.086 1.00 49.25 372 SER A CA 1
ATOM 2995 C C . SER A 1 372 ? -31.531 30.212 19.654 1.00 49.25 372 SER A C 1
ATOM 2997 O O . SER A 1 372 ? -32.319 31.026 19.166 1.00 49.25 372 SER A O 1
ATOM 2999 N N . ILE A 1 373 ? -31.858 29.453 20.709 1.00 51.22 373 ILE A N 1
ATOM 3000 C CA . ILE A 1 373 ? -33.179 29.471 21.359 1.00 51.22 373 ILE A CA 1
ATOM 3001 C C . ILE A 1 373 ? -33.322 30.692 22.280 1.00 51.22 373 ILE A C 1
ATOM 3003 O O . ILE A 1 373 ? -34.387 31.304 22.310 1.00 51.22 373 ILE A O 1
ATOM 3007 N N . ALA A 1 374 ? -32.240 31.148 22.921 1.00 48.62 374 ALA A N 1
ATOM 3008 C CA . ALA A 1 374 ? -32.254 32.330 23.792 1.00 48.62 374 ALA A CA 1
ATOM 3009 C C . ALA A 1 374 ? -32.513 33.673 23.060 1.00 48.62 374 ALA A C 1
ATOM 3011 O O . ALA A 1 374 ? -32.660 34.704 23.711 1.00 48.62 374 ALA A O 1
ATOM 3012 N N . LYS A 1 375 ? -32.587 33.690 21.717 1.00 46.72 375 LYS A N 1
ATOM 3013 C CA . LYS A 1 375 ? -32.809 34.906 20.905 1.00 46.72 375 LYS A CA 1
ATOM 3014 C C . LYS A 1 375 ? -34.127 34.953 20.119 1.00 46.72 375 LYS A C 1
ATOM 3016 O O . LYS A 1 375 ? -34.325 35.892 19.351 1.00 46.72 375 LYS A O 1
ATOM 3021 N N . LYS A 1 376 ? -35.060 34.008 20.288 1.00 43.69 376 LYS A N 1
ATOM 3022 C CA . LYS A 1 376 ? -36.351 34.053 19.568 1.00 43.69 376 LYS A CA 1
ATOM 3023 C C . LYS A 1 376 ? -37.453 34.760 20.366 1.00 43.69 376 LYS A C 1
ATOM 3025 O O . LYS A 1 376 ? -38.295 34.120 20.986 1.00 43.69 376 LYS A O 1
ATOM 3030 N N . LYS A 1 377 ? -37.504 36.093 20.247 1.00 42.53 377 LYS A N 1
ATOM 3031 C CA . LYS A 1 377 ? -38.779 36.834 20.260 1.00 42.53 377 LYS A CA 1
ATOM 3032 C C . LYS A 1 377 ? -39.430 36.663 18.874 1.00 42.53 377 LYS A C 1
ATOM 3034 O O . LYS A 1 377 ? -38.789 36.901 17.857 1.00 42.53 377 LYS A O 1
ATOM 3039 N N . GLN A 1 378 ? -40.658 36.146 18.888 1.00 42.28 378 GLN A N 1
ATOM 3040 C CA . GLN A 1 378 ? -41.654 35.957 17.818 1.00 42.28 378 GLN A CA 1
ATOM 3041 C C . GLN A 1 378 ? -41.347 36.513 16.405 1.00 42.28 378 GLN A C 1
ATOM 3043 O O . GLN A 1 378 ? -41.441 37.715 16.208 1.00 42.28 378 GLN A O 1
ATOM 3048 N N . VAL A 1 379 ? -41.149 35.629 15.408 1.00 35.91 379 VAL A N 1
ATOM 3049 C CA . VAL A 1 379 ? -41.556 35.816 13.987 1.00 35.91 379 VAL A CA 1
ATOM 3050 C C . VAL A 1 379 ? -41.790 34.423 13.352 1.00 35.91 379 VAL A C 1
ATOM 3052 O O . VAL A 1 379 ? -40.976 33.521 13.592 1.00 35.91 379 VAL A O 1
ATOM 3055 N N . PRO A 1 380 ? -42.866 34.191 12.566 1.00 43.53 380 PRO A N 1
ATOM 3056 C CA . PRO A 1 380 ? -43.200 32.866 12.050 1.00 43.53 380 PRO A CA 1
ATOM 3057 C C . PRO A 1 380 ? -42.410 32.470 10.785 1.00 43.53 380 PRO A C 1
ATOM 3059 O O . PRO A 1 380 ? -42.377 33.166 9.777 1.00 43.53 380 PRO A O 1
ATOM 3062 N N . GLN A 1 381 ? -41.780 31.301 10.900 1.00 47.62 381 GLN A N 1
ATOM 3063 C CA . GLN A 1 381 ? -41.631 30.201 9.937 1.00 47.62 381 GLN A CA 1
ATOM 3064 C C . GLN A 1 381 ? -41.675 30.502 8.418 1.00 47.62 381 GLN A C 1
ATOM 3066 O O . GLN A 1 381 ? -42.741 30.536 7.810 1.00 47.62 381 GLN A O 1
ATOM 3071 N N . LYS A 1 382 ? -40.494 30.503 7.773 1.00 34.16 382 LYS A N 1
ATOM 3072 C CA . LYS A 1 382 ? -40.303 30.029 6.384 1.00 34.16 382 LYS A CA 1
ATOM 3073 C C . LYS A 1 382 ? -38.992 29.227 6.247 1.00 34.16 382 LYS A C 1
ATOM 3075 O O . LYS A 1 382 ? -37.939 29.664 6.698 1.00 34.16 382 LYS A O 1
ATOM 3080 N N . SER A 1 383 ? -39.125 28.040 5.643 1.00 36.50 383 SER A N 1
ATOM 3081 C CA . SER A 1 383 ? -38.117 27.059 5.178 1.00 36.50 383 SER A CA 1
ATOM 3082 C C . SER A 1 383 ? -37.034 26.574 6.162 1.00 36.50 383 SER A C 1
ATOM 3084 O O . SER A 1 383 ? -36.024 27.231 6.405 1.00 36.50 383 SER A O 1
ATOM 3086 N N . HIS A 1 384 ? -37.215 25.337 6.635 1.00 38.88 384 HIS A N 1
ATOM 3087 C CA . HIS A 1 384 ? -36.221 24.519 7.331 1.00 38.88 384 HIS A CA 1
ATOM 3088 C C . HIS A 1 384 ? -35.059 24.135 6.394 1.00 38.88 384 HIS A C 1
ATOM 3090 O O . HIS A 1 384 ? -35.109 23.106 5.729 1.00 38.88 384 HIS A O 1
ATOM 3096 N N . ILE A 1 385 ? -33.988 24.929 6.369 1.00 44.56 385 ILE A N 1
ATOM 3097 C CA . ILE A 1 385 ? -32.656 24.443 5.982 1.00 44.56 385 ILE A CA 1
ATOM 3098 C C . ILE A 1 385 ? -31.792 24.492 7.238 1.00 44.56 385 ILE A C 1
ATOM 3100 O O . ILE A 1 385 ? -31.561 25.557 7.809 1.00 44.56 385 ILE A O 1
ATOM 3104 N N . PHE A 1 386 ? -31.360 23.312 7.674 1.00 48.66 386 PHE A N 1
ATOM 3105 C CA . PHE A 1 386 ? -30.474 23.059 8.808 1.00 48.66 386 PHE A CA 1
ATOM 3106 C C . PHE A 1 386 ? -29.198 23.918 8.673 1.00 48.66 386 PHE A C 1
ATOM 3108 O O . PHE A 1 386 ? -28.271 23.583 7.935 1.00 48.66 386 PHE A O 1
ATOM 3115 N N . LYS A 1 387 ? -29.140 25.089 9.320 1.00 64.62 387 LYS A N 1
ATOM 3116 C CA . LYS A 1 387 ? -27.937 25.933 9.292 1.00 64.62 387 LYS A CA 1
ATOM 3117 C C . LYS A 1 387 ? -26.995 25.504 10.418 1.00 64.62 387 LYS A C 1
ATOM 3119 O O . LYS A 1 387 ? -27.112 25.999 11.531 1.00 64.62 387 LYS A O 1
ATOM 3124 N N . TRP A 1 388 ? -26.055 24.601 10.114 1.00 79.56 388 TRP A N 1
ATOM 3125 C CA . TRP A 1 388 ? -24.895 24.331 10.980 1.00 79.56 388 TRP A CA 1
ATOM 3126 C C . TRP A 1 388 ? -24.163 25.625 11.356 1.00 79.56 388 TRP A C 1
ATOM 3128 O O . TRP A 1 388 ? -24.084 26.550 10.540 1.00 79.56 388 TRP A O 1
ATOM 3138 N N . SER A 1 389 ? -23.595 25.673 12.561 1.00 82.38 389 SER A N 1
ATOM 3139 C CA . SER A 1 389 ? -22.818 26.824 13.019 1.00 82.38 389 SER A CA 1
ATOM 3140 C C . SER A 1 389 ? -21.562 27.035 12.159 1.00 82.38 389 SER A C 1
ATOM 3142 O O . SER A 1 389 ? -21.035 26.079 11.578 1.00 82.38 389 SER A O 1
ATOM 3144 N N . PRO A 1 390 ? -21.042 28.273 12.057 1.00 86.19 390 PRO A N 1
ATOM 3145 C CA . PRO A 1 390 ? -19.821 28.538 11.297 1.00 86.19 390 PRO A CA 1
ATOM 3146 C C . PRO A 1 390 ? -18.617 27.763 11.850 1.00 86.19 390 PRO A C 1
ATOM 3148 O O . PRO A 1 390 ? -17.786 27.321 11.064 1.00 86.19 390 PRO A O 1
ATOM 3151 N N . LYS A 1 391 ? -18.555 27.527 13.171 1.00 89.31 391 LYS A N 1
ATOM 3152 C CA . LYS A 1 391 ? -17.501 26.721 13.809 1.00 89.31 391 LYS A CA 1
ATOM 3153 C C . LYS A 1 391 ? -17.555 25.267 13.346 1.00 89.31 391 LYS A C 1
ATOM 3155 O O . LYS A 1 391 ? -16.558 24.760 12.846 1.00 89.31 391 LYS A O 1
ATOM 3160 N N . LEU A 1 392 ? -18.727 24.633 13.437 1.00 92.38 392 LEU A N 1
ATOM 3161 C CA . LEU A 1 392 ? -18.928 23.251 12.999 1.00 92.38 392 LEU A CA 1
ATOM 3162 C C . LEU A 1 392 ? -18.618 23.085 11.505 1.00 92.38 392 LEU A C 1
ATOM 3164 O O . LEU A 1 392 ? -17.890 22.172 11.121 1.00 92.38 392 LEU A O 1
ATOM 3168 N N . ARG A 1 393 ? -19.110 24.007 10.666 1.00 91.50 393 ARG A N 1
ATOM 3169 C CA . ARG A 1 393 ? -18.831 24.020 9.220 1.00 91.50 393 ARG A CA 1
ATOM 3170 C C . ARG A 1 393 ? -17.344 24.139 8.923 1.00 91.50 393 ARG A C 1
ATOM 3172 O O . ARG A 1 393 ? -16.844 23.391 8.092 1.00 91.50 393 ARG A O 1
ATOM 3179 N N . LEU A 1 394 ? -16.650 25.052 9.601 1.00 93.81 394 LEU A N 1
ATOM 3180 C CA . LEU A 1 394 ? -15.218 25.251 9.415 1.00 93.81 394 LEU A CA 1
ATOM 3181 C C . LEU A 1 394 ? -14.425 24.014 9.852 1.00 93.81 394 LEU A C 1
ATOM 3183 O O . LEU A 1 394 ? -13.517 23.608 9.137 1.00 93.81 394 LEU A O 1
ATOM 3187 N N . SER A 1 395 ? -14.790 23.378 10.969 1.00 95.06 395 SER A N 1
ATOM 3188 C CA . SER A 1 395 ? -14.148 22.141 11.430 1.00 95.06 395 SER A CA 1
ATOM 3189 C C . SER A 1 395 ? -14.359 20.976 10.462 1.00 95.06 395 SER A C 1
ATOM 3191 O O . SER A 1 395 ? -13.397 20.290 10.123 1.00 95.06 395 SER A O 1
ATOM 3193 N N . VAL A 1 396 ? -15.586 20.771 9.971 1.00 96.25 396 VAL A N 1
ATOM 3194 C CA . VAL A 1 396 ? -15.888 19.743 8.959 1.00 96.25 396 VAL A CA 1
ATOM 3195 C C . VAL A 1 396 ? -15.122 20.021 7.667 1.00 96.25 396 VAL A C 1
ATOM 3197 O O . VAL A 1 396 ? -14.461 19.128 7.143 1.00 96.25 396 VAL A O 1
ATOM 3200 N N . PHE A 1 397 ? -15.151 21.263 7.179 1.00 96.50 397 PHE A N 1
ATOM 3201 C CA . PHE A 1 397 ? -14.416 21.666 5.983 1.00 96.50 397 PHE A CA 1
ATOM 3202 C C . PHE A 1 397 ? -12.906 21.443 6.137 1.00 96.50 397 PHE A C 1
ATOM 3204 O O . PHE A 1 397 ? -12.289 20.845 5.261 1.00 96.50 397 PHE A O 1
ATOM 3211 N N . PHE A 1 398 ? -12.325 21.847 7.270 1.00 96.94 398 PHE A N 1
ATOM 3212 C CA . PHE A 1 398 ? -10.908 21.653 7.579 1.00 96.94 398 PHE A CA 1
ATOM 3213 C C . PHE A 1 398 ? -10.509 20.172 7.575 1.00 96.94 398 PHE A C 1
ATOM 3215 O O . PHE A 1 398 ? -9.501 19.808 6.967 1.00 96.94 398 PHE A O 1
ATOM 3222 N N . LEU A 1 399 ? -11.305 19.299 8.201 1.00 97.62 399 LEU A N 1
ATOM 3223 C CA . LEU A 1 399 ? -11.042 17.858 8.198 1.00 97.62 399 LEU A CA 1
ATOM 3224 C C . LEU A 1 399 ? -11.113 17.267 6.791 1.00 97.62 399 LEU A C 1
ATOM 3226 O O . LEU A 1 399 ? -10.229 16.499 6.416 1.00 97.62 399 LEU A O 1
ATOM 3230 N N . LEU A 1 400 ? -12.123 17.640 6.005 1.00 97.88 400 LEU A N 1
ATOM 3231 C CA . LEU A 1 400 ? -12.291 17.142 4.640 1.00 97.88 400 LEU A CA 1
ATOM 3232 C C . LEU A 1 400 ? -11.152 17.610 3.722 1.00 97.88 400 LEU A C 1
ATOM 3234 O O . LEU A 1 400 ? -10.559 16.784 3.034 1.00 97.88 400 LEU A O 1
ATOM 3238 N N . VAL A 1 401 ? -10.790 18.897 3.765 1.00 97.81 401 VAL A N 1
ATOM 3239 C CA . VAL A 1 401 ? -9.690 19.473 2.967 1.00 97.81 401 VAL A CA 1
ATOM 3240 C C . VAL A 1 401 ? -8.334 18.871 3.319 1.00 97.81 401 VAL A C 1
ATOM 3242 O O . VAL A 1 401 ? -7.474 18.773 2.454 1.00 97.81 401 VAL A O 1
ATOM 3245 N N . THR A 1 402 ? -8.123 18.453 4.565 1.00 97.50 402 THR A N 1
ATOM 3246 C CA . THR A 1 402 ? -6.841 17.867 4.980 1.00 97.50 402 THR A CA 1
ATOM 3247 C C . THR A 1 402 ? -6.787 16.356 4.756 1.00 97.50 402 THR A C 1
ATOM 3249 O O . THR A 1 402 ? -5.764 15.848 4.302 1.00 97.50 402 THR A O 1
ATOM 3252 N N . ASN A 1 403 ? -7.874 15.622 5.013 1.00 98.31 403 ASN A N 1
ATOM 3253 C CA . ASN A 1 403 ? -7.862 14.160 4.926 1.00 98.31 403 ASN A CA 1
ATOM 3254 C C . ASN A 1 403 ? -8.167 13.622 3.530 1.00 98.31 403 ASN A C 1
ATOM 3256 O O . ASN A 1 403 ? -7.546 12.635 3.150 1.00 98.31 403 ASN A O 1
ATOM 3260 N N . ILE A 1 404 ? -9.078 14.223 2.753 1.00 96.88 404 ILE A N 1
ATOM 3261 C CA . ILE A 1 404 ? -9.426 13.684 1.427 1.00 96.88 404 ILE A CA 1
ATOM 3262 C C . ILE A 1 404 ? -8.222 13.719 0.476 1.00 96.88 404 ILE A C 1
ATOM 3264 O O . ILE A 1 404 ? -7.921 12.674 -0.101 1.00 96.88 404 ILE A O 1
ATOM 3268 N N . PRO A 1 405 ? -7.484 14.838 0.318 1.00 97.75 405 PRO A N 1
ATOM 3269 C CA . PRO A 1 405 ? -6.312 14.848 -0.553 1.00 97.75 405 PRO A CA 1
ATOM 3270 C C . PRO A 1 405 ? -5.244 13.852 -0.103 1.00 97.75 405 PRO A C 1
ATOM 3272 O O . PRO A 1 405 ? -4.685 13.150 -0.940 1.00 97.75 405 PRO A O 1
ATOM 3275 N N . MET A 1 406 ? -5.012 13.732 1.210 1.00 97.06 406 MET A N 1
ATOM 3276 C CA . MET A 1 406 ? -4.072 12.756 1.767 1.00 97.06 406 MET A CA 1
ATOM 3277 C C . MET A 1 406 ? -4.513 11.316 1.475 1.00 97.06 406 MET A C 1
ATOM 3279 O O . MET A 1 406 ? -3.718 10.504 1.008 1.00 97.06 406 MET A O 1
ATOM 3283 N N . ALA A 1 407 ? -5.794 11.005 1.681 1.00 97.44 407 ALA A N 1
ATOM 3284 C CA . ALA A 1 407 ? -6.376 9.696 1.406 1.00 97.44 407 ALA A CA 1
ATOM 3285 C C . ALA A 1 407 ? -6.252 9.321 -0.076 1.00 97.44 407 ALA A C 1
ATOM 3287 O O . ALA A 1 407 ? -5.815 8.216 -0.402 1.00 97.44 407 ALA A O 1
ATOM 3288 N N . LEU A 1 408 ? -6.598 10.250 -0.973 1.00 97.38 408 LEU A N 1
ATOM 3289 C CA . LEU A 1 408 ? -6.515 10.052 -2.419 1.00 97.38 408 LEU A CA 1
ATOM 3290 C C . LEU A 1 408 ? -5.064 9.923 -2.883 1.00 97.38 408 LEU A C 1
ATOM 3292 O O . LEU A 1 408 ? -4.760 9.006 -3.638 1.00 97.38 408 LEU A O 1
ATOM 3296 N N . TYR A 1 409 ? -4.152 10.771 -2.402 1.00 97.62 409 TYR A N 1
ATOM 3297 C CA . TYR A 1 409 ? -2.730 10.682 -2.737 1.00 97.62 409 TYR A CA 1
ATOM 3298 C C . TYR A 1 409 ? -2.134 9.335 -2.314 1.00 97.62 409 TYR A C 1
ATOM 3300 O O . TYR A 1 409 ? -1.508 8.652 -3.129 1.00 97.62 409 TYR A O 1
ATOM 3308 N N . MET A 1 410 ? -2.382 8.912 -1.071 1.00 96.50 410 MET A N 1
ATOM 3309 C CA . MET A 1 410 ? -1.874 7.637 -0.563 1.00 96.50 410 MET A CA 1
ATOM 3310 C C . MET A 1 410 ? -2.501 6.436 -1.284 1.00 96.50 410 MET A C 1
ATOM 3312 O O . MET A 1 410 ? -1.830 5.428 -1.487 1.00 96.50 410 MET A O 1
ATOM 3316 N N . SER A 1 411 ? -3.757 6.537 -1.729 1.00 96.56 411 SER A N 1
ATOM 3317 C CA . SER A 1 411 ? -4.465 5.436 -2.403 1.00 96.56 411 SER A CA 1
ATOM 3318 C C . SER A 1 411 ? -4.224 5.359 -3.915 1.00 96.56 411 SER A C 1
ATOM 3320 O O . SER A 1 411 ? -4.337 4.273 -4.479 1.00 96.56 411 SER A O 1
ATOM 3322 N N . LEU A 1 412 ? -3.899 6.475 -4.581 1.00 96.19 412 LEU A N 1
ATOM 3323 C CA . LEU A 1 412 ? -3.795 6.560 -6.048 1.00 96.19 412 LEU A CA 1
ATOM 3324 C C . LEU A 1 412 ? -2.374 6.805 -6.569 1.00 96.19 412 LEU A C 1
ATOM 3326 O O . LEU A 1 412 ? -2.098 6.482 -7.725 1.00 96.19 412 LEU A O 1
ATOM 3330 N N . VAL A 1 413 ? -1.489 7.407 -5.766 1.00 95.12 413 VAL A N 1
ATOM 3331 C CA . VAL A 1 413 ? -0.192 7.926 -6.240 1.00 95.12 413 VAL A CA 1
ATOM 3332 C C . VAL A 1 413 ? 0.989 7.327 -5.479 1.00 95.12 413 VAL A C 1
ATOM 3334 O O . VAL A 1 413 ? 1.920 6.812 -6.102 1.00 95.12 413 VAL A O 1
ATOM 3337 N N . HIS A 1 414 ? 0.978 7.383 -4.147 1.00 94.12 414 HIS A N 1
ATOM 3338 C CA . HIS A 1 414 ? 2.118 6.959 -3.331 1.00 94.12 414 HIS A CA 1
ATOM 3339 C C . HIS A 1 414 ? 2.436 5.468 -3.523 1.00 94.12 414 HIS A C 1
ATOM 3341 O O . HIS A 1 414 ? 1.552 4.641 -3.376 1.00 94.12 414 HIS A O 1
ATOM 3347 N N . GLN A 1 415 ? 3.684 5.108 -3.848 1.00 90.19 415 GLN A N 1
ATOM 3348 C CA . GLN A 1 415 ? 4.100 3.706 -4.061 1.00 90.19 415 GLN A CA 1
ATOM 3349 C C . GLN A 1 415 ? 3.249 2.924 -5.095 1.00 90.19 415 GLN A C 1
ATOM 3351 O O . GLN A 1 415 ? 3.113 1.704 -5.032 1.00 90.19 415 GLN A O 1
ATOM 3356 N N . ARG A 1 416 ? 2.694 3.605 -6.108 1.00 92.31 416 ARG A N 1
ATOM 3357 C CA . ARG A 1 416 ? 1.917 2.967 -7.194 1.00 92.31 416 ARG A CA 1
ATOM 3358 C C . ARG A 1 416 ? 2.759 2.100 -8.148 1.00 92.31 416 ARG A C 1
ATOM 3360 O O . ARG A 1 416 ? 2.220 1.240 -8.846 1.00 92.31 416 ARG A O 1
ATOM 3367 N N . GLY A 1 417 ? 4.072 2.344 -8.215 1.00 90.69 417 GLY A N 1
ATOM 3368 C CA . GLY A 1 417 ? 4.973 1.719 -9.193 1.00 90.69 417 GLY A CA 1
ATOM 3369 C C . GLY A 1 417 ? 4.963 0.193 -9.130 1.00 90.69 417 GLY A C 1
ATOM 3370 O O . GLY A 1 417 ? 4.849 -0.455 -10.163 1.00 90.69 417 GLY A O 1
ATOM 3371 N N . THR A 1 418 ? 4.974 -0.357 -7.919 1.00 89.81 418 THR A N 1
ATOM 3372 C CA . THR A 1 418 ? 4.931 -1.794 -7.644 1.00 89.81 418 THR A CA 1
ATOM 3373 C C . THR A 1 418 ? 3.728 -2.494 -8.290 1.00 89.81 418 THR A C 1
ATOM 3375 O O . THR A 1 418 ? 3.889 -3.445 -9.050 1.00 89.81 418 THR A O 1
ATOM 3378 N N . GLU A 1 419 ? 2.518 -1.994 -8.033 1.00 91.00 419 GLU A N 1
ATOM 3379 C CA . GLU A 1 419 ? 1.274 -2.545 -8.592 1.00 91.00 419 GLU A CA 1
ATOM 3380 C C . GLU A 1 419 ? 1.209 -2.354 -10.110 1.00 91.00 419 GLU A C 1
ATOM 3382 O O . GLU A 1 419 ? 0.811 -3.247 -10.853 1.00 91.00 419 GLU A O 1
ATOM 3387 N N . THR A 1 420 ? 1.643 -1.189 -10.595 1.00 92.06 420 THR A N 1
ATOM 3388 C CA . THR A 1 420 ? 1.631 -0.880 -12.033 1.00 92.06 420 THR A CA 1
ATOM 3389 C C . THR A 1 420 ? 2.579 -1.796 -12.808 1.00 92.06 420 THR A C 1
ATOM 3391 O O . THR A 1 420 ? 2.214 -2.278 -13.877 1.00 92.06 420 THR A O 1
ATOM 3394 N N . ALA A 1 421 ? 3.766 -2.075 -12.261 1.00 92.12 421 ALA A N 1
ATOM 3395 C CA . ALA A 1 421 ? 4.732 -2.985 -12.867 1.00 92.12 421 ALA A CA 1
ATOM 3396 C C . ALA A 1 421 ? 4.180 -4.412 -12.961 1.00 92.12 421 ALA A C 1
ATOM 3398 O O . ALA A 1 421 ? 4.302 -5.039 -14.009 1.00 92.12 421 ALA A O 1
ATOM 3399 N N . MET A 1 422 ? 3.523 -4.904 -11.908 1.00 93.44 422 MET A N 1
ATOM 3400 C CA . MET A 1 422 ? 2.931 -6.243 -11.927 1.00 93.44 422 MET A CA 1
ATOM 3401 C C . MET A 1 422 ? 1.733 -6.352 -12.869 1.00 93.44 422 MET A C 1
ATOM 3403 O O . MET A 1 422 ? 1.616 -7.356 -13.564 1.00 93.44 422 MET A O 1
ATOM 3407 N N . ASN A 1 423 ? 0.892 -5.318 -12.960 1.00 92.75 423 ASN A N 1
ATOM 3408 C CA . ASN A 1 423 ? -0.193 -5.284 -13.945 1.00 92.75 423 ASN A CA 1
ATOM 3409 C C . ASN A 1 423 ? 0.353 -5.318 -15.380 1.00 92.75 423 ASN A C 1
ATOM 3411 O O . ASN A 1 423 ? -0.141 -6.082 -16.202 1.00 92.75 423 ASN A O 1
ATOM 3415 N N . TYR A 1 424 ? 1.415 -4.555 -15.665 1.00 93.62 424 TYR A N 1
ATOM 3416 C CA . TYR A 1 424 ? 2.100 -4.612 -16.959 1.00 93.62 424 TYR A CA 1
ATOM 3417 C C . TYR A 1 424 ? 2.666 -6.011 -17.238 1.00 93.62 424 TYR A C 1
ATOM 3419 O O . TYR A 1 424 ? 2.398 -6.584 -18.288 1.00 93.62 424 TYR A O 1
ATOM 3427 N N . LEU A 1 425 ? 3.403 -6.593 -16.287 1.00 94.19 425 LEU A N 1
ATOM 3428 C CA . LEU A 1 425 ? 3.973 -7.936 -16.437 1.00 94.19 425 LEU A CA 1
ATOM 3429 C C . LEU A 1 425 ? 2.894 -9.001 -16.643 1.00 94.19 425 LEU A C 1
ATOM 3431 O O . LEU A 1 425 ? 3.110 -9.932 -17.411 1.00 94.19 425 LEU A O 1
ATOM 3435 N N . SER A 1 426 ? 1.738 -8.852 -16.000 1.00 93.81 426 SER A N 1
ATOM 3436 C CA . SER A 1 426 ? 0.595 -9.742 -16.186 1.00 93.81 426 SER A CA 1
ATOM 3437 C C . SER A 1 426 ? 0.027 -9.656 -17.604 1.00 93.81 426 SER A C 1
ATOM 3439 O O . SER A 1 426 ? -0.149 -10.686 -18.250 1.00 93.81 426 SER A O 1
ATOM 3441 N N . GLU A 1 427 ? -0.167 -8.449 -18.147 1.00 93.25 427 GLU A N 1
ATOM 3442 C CA . GLU A 1 427 ? -0.603 -8.277 -19.541 1.00 93.25 427 GLU A CA 1
ATOM 3443 C C . GLU A 1 427 ? 0.411 -8.833 -20.551 1.00 93.25 427 GLU A C 1
ATOM 3445 O O . GLU A 1 427 ? 0.032 -9.391 -21.583 1.00 93.25 427 GLU A O 1
ATOM 3450 N N . GLU A 1 428 ? 1.704 -8.677 -20.278 1.00 93.88 428 GLU A N 1
ATOM 3451 C CA . GLU A 1 428 ? 2.763 -9.196 -21.142 1.00 93.88 428 GLU A CA 1
ATOM 3452 C C . GLU A 1 428 ? 2.907 -10.720 -21.051 1.00 93.88 428 GLU A C 1
ATOM 3454 O O . GLU A 1 428 ? 3.172 -11.368 -22.068 1.00 93.88 428 GLU A O 1
ATOM 3459 N N . ALA A 1 429 ? 2.688 -11.299 -19.868 1.00 92.88 429 ALA A N 1
ATOM 3460 C CA . ALA A 1 429 ? 2.617 -12.743 -19.669 1.00 92.88 429 ALA A CA 1
ATOM 3461 C C . ALA A 1 429 ? 1.392 -13.343 -20.377 1.00 92.88 429 ALA A C 1
ATOM 3463 O O . ALA A 1 429 ? 1.530 -14.361 -21.051 1.00 92.88 429 ALA A O 1
ATOM 3464 N N . TYR A 1 430 ? 0.234 -12.673 -20.325 1.00 90.56 430 TYR A N 1
ATOM 3465 C CA . TYR A 1 430 ? -0.969 -13.076 -21.063 1.00 90.56 430 TYR A CA 1
ATOM 3466 C C . TYR A 1 430 ? -0.748 -13.100 -22.584 1.00 90.56 430 TYR A C 1
ATOM 3468 O O . TYR A 1 430 ? -1.277 -13.959 -23.281 1.00 90.56 430 TYR A O 1
ATOM 3476 N N . LYS A 1 431 ? 0.069 -12.177 -23.109 1.00 92.44 431 LYS A N 1
ATOM 3477 C CA . LYS A 1 431 ? 0.472 -12.126 -24.529 1.00 92.44 431 LYS A CA 1
ATOM 3478 C C . LYS A 1 431 ? 1.652 -13.049 -24.866 1.00 92.44 431 LYS A C 1
ATOM 3480 O O . LYS A 1 431 ? 2.202 -12.929 -25.958 1.00 92.44 431 LYS A O 1
ATOM 3485 N N . GLU A 1 432 ? 2.090 -13.891 -23.930 1.00 91.12 432 GLU A N 1
ATOM 3486 C CA . GLU A 1 432 ? 3.230 -14.812 -24.068 1.00 91.12 432 GLU A CA 1
ATOM 3487 C C . GLU A 1 432 ? 4.573 -14.129 -24.407 1.00 91.12 432 GLU A C 1
ATOM 3489 O O . GLU A 1 432 ? 5.509 -14.755 -24.913 1.00 91.12 432 GLU A O 1
ATOM 3494 N N . ARG A 1 433 ? 4.708 -12.829 -24.111 1.00 91.50 433 ARG A N 1
ATOM 3495 C CA . ARG A 1 433 ? 5.940 -12.057 -24.363 1.00 91.50 433 ARG A CA 1
ATOM 3496 C C . ARG A 1 433 ? 6.953 -12.168 -23.227 1.00 91.50 433 ARG A C 1
ATOM 3498 O O . ARG A 1 433 ? 8.144 -11.943 -23.441 1.00 91.50 433 ARG A O 1
ATOM 3505 N N . VAL A 1 434 ? 6.498 -12.540 -22.033 1.00 90.69 434 VAL A N 1
ATOM 3506 C CA . VAL A 1 434 ? 7.336 -12.784 -20.855 1.00 90.69 434 VAL A CA 1
ATOM 3507 C C . VAL A 1 434 ? 7.392 -14.284 -20.595 1.00 90.69 434 VAL A C 1
ATOM 3509 O O . VAL A 1 434 ? 6.361 -14.913 -20.380 1.00 90.69 434 VAL A O 1
ATOM 3512 N N . LYS A 1 435 ? 8.601 -14.854 -20.581 1.00 89.44 435 LYS A N 1
ATOM 3513 C CA . LYS A 1 435 ? 8.825 -16.289 -20.322 1.00 89.44 435 LYS A CA 1
ATOM 3514 C C . LYS A 1 435 ? 9.381 -16.569 -18.928 1.00 89.44 435 LYS A C 1
ATOM 3516 O O . LYS A 1 435 ? 9.149 -17.637 -18.383 1.00 89.44 435 LYS A O 1
ATOM 3521 N N . SER A 1 436 ? 10.116 -15.618 -18.361 1.00 92.00 436 SER A N 1
ATOM 3522 C CA . SER A 1 436 ? 10.698 -15.697 -17.018 1.00 92.00 436 SER A CA 1
ATOM 3523 C C . SER A 1 436 ? 11.057 -14.308 -16.485 1.00 92.00 436 SER A C 1
ATOM 3525 O O . SER A 1 436 ? 11.435 -13.424 -17.264 1.00 92.00 436 SER A O 1
ATOM 3527 N N . ILE A 1 437 ? 10.935 -14.101 -15.172 1.00 92.88 437 ILE A N 1
ATOM 3528 C CA . ILE A 1 437 ? 11.147 -12.792 -14.529 1.00 92.88 437 ILE A CA 1
ATOM 3529 C C . ILE A 1 437 ? 12.137 -12.916 -13.369 1.00 92.88 437 ILE A C 1
ATOM 3531 O O . ILE A 1 437 ? 11.967 -13.758 -12.488 1.00 92.88 437 ILE A O 1
ATOM 3535 N N . LEU A 1 438 ? 13.138 -12.038 -13.327 1.00 90.50 438 LEU A N 1
ATOM 3536 C CA . LEU A 1 438 ? 14.055 -11.888 -12.196 1.00 90.50 438 LEU A CA 1
ATOM 3537 C C . LEU A 1 438 ? 13.880 -10.509 -11.552 1.00 90.50 438 LEU A C 1
ATOM 3539 O O . LEU A 1 438 ? 14.078 -9.495 -12.210 1.00 90.50 438 LEU A O 1
ATOM 3543 N N . PHE A 1 439 ? 13.557 -10.452 -10.265 1.00 90.31 439 PHE A N 1
ATOM 3544 C CA . PHE A 1 439 ? 13.483 -9.211 -9.496 1.00 90.31 439 PHE A CA 1
ATOM 3545 C C . PHE A 1 439 ? 14.783 -8.990 -8.710 1.00 90.31 439 PHE A C 1
ATOM 3547 O O . PHE A 1 439 ? 15.090 -9.739 -7.785 1.00 90.31 439 PHE A O 1
ATOM 3554 N N . LEU A 1 440 ? 15.522 -7.939 -9.064 1.00 87.12 440 LEU A N 1
ATOM 3555 C CA . LEU A 1 440 ? 16.735 -7.472 -8.384 1.00 87.12 440 LEU A CA 1
ATOM 3556 C C . LEU A 1 440 ? 16.401 -6.234 -7.540 1.00 87.12 440 LEU A C 1
ATOM 3558 O O . LEU A 1 440 ? 16.723 -5.093 -7.870 1.00 87.12 440 LEU A O 1
ATOM 3562 N N . MET A 1 441 ? 15.644 -6.469 -6.478 1.00 86.50 441 MET A N 1
ATOM 3563 C CA . MET A 1 441 ? 15.164 -5.474 -5.518 1.00 86.50 441 MET A CA 1
ATOM 3564 C C . MET A 1 441 ? 14.905 -6.182 -4.182 1.00 86.50 441 MET A C 1
ATOM 3566 O O . MET A 1 441 ? 14.846 -7.417 -4.188 1.00 86.50 441 MET A O 1
ATOM 3570 N N . PRO A 1 442 ? 14.718 -5.454 -3.061 1.00 84.75 442 PRO A N 1
ATOM 3571 C CA . PRO A 1 442 ? 14.453 -6.084 -1.772 1.00 84.75 442 PRO A CA 1
ATOM 3572 C C . PRO A 1 442 ? 13.334 -7.121 -1.866 1.00 84.75 442 PRO A C 1
ATOM 3574 O O . PRO A 1 442 ? 12.356 -6.930 -2.603 1.00 84.75 442 PRO A O 1
ATOM 3577 N N . CYS A 1 443 ? 13.479 -8.226 -1.140 1.00 87.19 443 CYS A N 1
ATOM 3578 C CA . CYS A 1 443 ? 12.513 -9.314 -1.187 1.00 87.19 443 CYS A CA 1
ATOM 3579 C C . CYS A 1 443 ? 11.084 -8.818 -0.920 1.00 87.19 443 CYS A C 1
ATOM 3581 O O . CYS A 1 443 ? 10.854 -7.825 -0.226 1.00 87.19 443 CYS A O 1
ATOM 3583 N N . HIS A 1 444 ? 10.103 -9.514 -1.491 1.00 89.50 444 HIS A N 1
ATOM 3584 C CA . HIS A 1 444 ? 8.685 -9.216 -1.285 1.00 89.50 444 HIS A CA 1
ATOM 3585 C C . HIS A 1 444 ? 8.235 -7.798 -1.697 1.00 89.50 444 HIS A C 1
ATOM 3587 O O . HIS A 1 444 ? 7.125 -7.395 -1.360 1.00 89.50 444 HIS A O 1
ATOM 3593 N N . SER A 1 445 ? 9.044 -7.053 -2.463 1.00 88.19 445 SER A N 1
ATOM 3594 C CA . SER A 1 445 ? 8.730 -5.684 -2.912 1.00 88.19 445 SER A CA 1
ATOM 3595 C C . SER A 1 445 ? 7.601 -5.590 -3.936 1.00 88.19 445 SER A C 1
ATOM 3597 O O . SER A 1 445 ? 7.103 -4.491 -4.179 1.00 88.19 445 SER A O 1
ATOM 3599 N N . THR A 1 446 ? 7.206 -6.708 -4.550 1.00 91.19 446 THR A N 1
ATOM 3600 C CA . THR A 1 446 ? 6.116 -6.786 -5.524 1.00 91.19 446 THR A CA 1
ATOM 3601 C C . THR A 1 446 ? 5.088 -7.850 -5.140 1.00 91.19 446 THR A C 1
ATOM 3603 O O . THR A 1 446 ? 5.450 -8.883 -4.569 1.00 91.19 446 THR A O 1
ATOM 3606 N N . PRO A 1 447 ? 3.793 -7.626 -5.446 1.00 91.69 447 PRO A N 1
ATOM 3607 C CA . PRO A 1 447 ? 2.822 -8.704 -5.556 1.00 91.69 447 PRO A CA 1
ATOM 3608 C C . PRO A 1 447 ? 3.336 -9.745 -6.550 1.00 91.69 447 PRO A C 1
ATOM 3610 O O . PRO A 1 447 ? 3.924 -9.378 -7.561 1.00 91.69 447 PRO A O 1
ATOM 3613 N N . TYR A 1 448 ? 3.138 -11.028 -6.272 1.00 93.88 448 TYR A N 1
ATOM 3614 C CA . TYR A 1 448 ? 3.793 -12.098 -7.021 1.00 93.88 448 TYR A CA 1
ATOM 3615 C C . TYR A 1 448 ? 2.784 -12.838 -7.910 1.00 93.88 448 TYR A C 1
ATOM 3617 O O . TYR A 1 448 ? 2.098 -12.195 -8.714 1.00 93.88 448 TYR A O 1
ATOM 3625 N N . TYR A 1 449 ? 2.643 -14.161 -7.785 1.00 95.25 449 TYR A N 1
ATOM 3626 C CA . TYR A 1 449 ? 1.678 -14.917 -8.587 1.00 95.25 449 TYR A CA 1
ATOM 3627 C C . TYR A 1 449 ? 0.230 -14.519 -8.295 1.00 95.25 449 TYR A C 1
ATOM 3629 O O . TYR A 1 449 ? -0.590 -14.566 -9.208 1.00 95.25 449 TYR A O 1
ATOM 3637 N N . SER A 1 450 ? -0.077 -14.027 -7.090 1.00 93.81 450 SER A N 1
ATOM 3638 C CA . SER A 1 450 ? -1.414 -13.532 -6.737 1.00 93.81 450 SER A CA 1
ATOM 3639 C C . SER A 1 450 ? -1.938 -12.412 -7.643 1.00 93.81 450 SER A C 1
ATOM 3641 O O . SER A 1 450 ? -3.147 -12.224 -7.726 1.00 93.81 450 SER A O 1
ATOM 3643 N N . THR A 1 451 ? -1.041 -11.652 -8.280 1.00 93.56 451 THR A N 1
ATOM 3644 C CA . THR A 1 451 ? -1.393 -10.568 -9.213 1.00 93.56 451 THR A CA 1
ATOM 3645 C C . THR A 1 451 ? -1.033 -10.925 -10.649 1.00 93.56 451 THR A C 1
ATOM 3647 O O . THR A 1 451 ? -1.787 -10.590 -11.557 1.00 93.56 451 THR A O 1
ATOM 3650 N N . LEU A 1 452 ? 0.094 -11.612 -10.874 1.00 94.88 452 LEU A N 1
ATOM 3651 C CA . LEU A 1 452 ? 0.491 -12.034 -12.217 1.00 94.88 452 LEU A CA 1
ATOM 3652 C C . LEU A 1 452 ? -0.512 -13.033 -12.809 1.00 94.88 452 LEU A C 1
ATOM 3654 O O . LEU A 1 452 ? -0.866 -12.909 -13.978 1.00 94.88 452 LEU A O 1
ATOM 3658 N N . HIS A 1 453 ? -0.925 -14.007 -11.992 1.00 95.38 453 HIS A N 1
ATOM 3659 C CA . HIS A 1 453 ? -1.806 -15.123 -12.326 1.00 95.38 453 HIS A CA 1
ATOM 3660 C C . HIS A 1 453 ? -1.418 -15.878 -13.615 1.00 95.38 453 HIS A C 1
ATOM 3662 O O . HIS A 1 453 ? -2.252 -16.311 -14.397 1.00 95.38 453 HIS A O 1
ATOM 3668 N N . HIS A 1 454 ? -0.113 -16.083 -13.813 1.00 94.00 454 HIS A N 1
ATOM 3669 C CA . HIS A 1 454 ? 0.441 -16.923 -14.875 1.00 94.00 454 HIS A CA 1
ATOM 3670 C C . HIS A 1 454 ? 1.567 -17.789 -14.315 1.00 94.00 454 HIS A C 1
ATOM 3672 O O . HIS A 1 454 ? 2.411 -17.303 -13.562 1.00 94.00 454 HIS A O 1
ATOM 3678 N N . ASN A 1 455 ? 1.589 -19.071 -14.677 1.00 94.62 455 ASN A N 1
ATOM 3679 C CA . ASN A 1 455 ? 2.595 -20.017 -14.197 1.00 94.62 455 ASN A CA 1
ATOM 3680 C C . ASN A 1 455 ? 3.882 -19.937 -15.037 1.00 94.62 455 ASN A C 1
ATOM 3682 O O . ASN A 1 455 ? 4.186 -20.835 -15.820 1.00 94.62 455 ASN A O 1
ATOM 3686 N N . ILE A 1 456 ? 4.611 -18.829 -14.898 1.00 93.81 456 ILE A N 1
ATOM 3687 C CA . ILE A 1 456 ? 5.935 -18.627 -15.500 1.00 93.81 456 ILE A CA 1
ATOM 3688 C C . ILE A 1 456 ? 7.016 -18.579 -14.415 1.00 93.81 456 ILE A C 1
ATOM 3690 O O . ILE A 1 456 ? 6.753 -18.042 -13.341 1.00 93.81 456 ILE A O 1
ATOM 3694 N N . PRO A 1 457 ? 8.242 -19.068 -14.668 1.00 93.25 457 PRO A N 1
ATOM 3695 C CA . PRO A 1 457 ? 9.331 -18.984 -13.703 1.00 93.25 457 PRO A CA 1
ATOM 3696 C C . PRO A 1 457 ? 9.625 -17.542 -13.274 1.00 93.25 457 PRO A C 1
ATOM 3698 O O . PRO A 1 457 ? 10.006 -16.693 -14.083 1.00 93.25 457 PRO A O 1
ATOM 3701 N N . MET A 1 458 ? 9.495 -17.273 -11.978 1.00 92.69 458 MET A N 1
ATOM 3702 C CA . MET A 1 458 ? 9.889 -16.007 -11.371 1.00 92.69 458 MET A CA 1
ATOM 3703 C C . MET A 1 458 ? 10.909 -16.238 -10.251 1.00 92.69 458 MET A C 1
ATOM 3705 O O . MET A 1 458 ? 10.808 -17.214 -9.512 1.00 92.69 458 MET A O 1
ATOM 3709 N N . ARG A 1 459 ? 11.852 -15.310 -10.065 1.00 90.19 459 ARG A N 1
ATOM 3710 C CA . ARG A 1 459 ? 12.813 -15.301 -8.947 1.00 90.19 459 ARG A CA 1
ATOM 3711 C C . ARG A 1 459 ? 12.958 -13.890 -8.383 1.00 90.19 459 ARG A C 1
ATOM 3713 O O . ARG A 1 459 ? 12.898 -12.921 -9.131 1.00 90.19 459 ARG A O 1
ATOM 3720 N N . PHE A 1 460 ? 13.162 -13.778 -7.079 1.00 91.12 460 PHE A N 1
ATOM 3721 C CA . PHE A 1 460 ? 13.540 -12.546 -6.384 1.00 91.12 460 PHE A CA 1
ATOM 3722 C C . PHE A 1 460 ? 14.662 -12.864 -5.386 1.00 91.12 460 PHE A C 1
ATOM 3724 O O . PHE A 1 460 ? 14.950 -14.041 -5.166 1.00 91.12 460 PHE A O 1
ATOM 3731 N N . LEU A 1 461 ? 15.300 -11.836 -4.825 1.00 89.38 461 LEU A N 1
ATOM 3732 C CA . LEU A 1 461 ? 16.373 -11.990 -3.835 1.00 89.38 461 LEU A CA 1
ATOM 3733 C C . LEU A 1 461 ? 15.827 -12.591 -2.531 1.00 89.38 461 LEU A C 1
ATOM 3735 O O . LEU A 1 461 ? 14.862 -12.060 -1.976 1.00 89.38 461 LEU A O 1
ATOM 3739 N N . ASP A 1 462 ? 16.418 -13.677 -2.041 1.00 87.31 462 ASP A N 1
ATOM 3740 C CA . ASP A 1 462 ? 16.026 -14.297 -0.777 1.00 87.31 462 ASP A CA 1
ATOM 3741 C C . ASP A 1 462 ? 16.404 -13.413 0.421 1.00 87.31 462 ASP A C 1
ATOM 3743 O O . ASP A 1 462 ? 17.477 -12.819 0.485 1.00 87.31 462 ASP A O 1
ATOM 3747 N N . CYS A 1 463 ? 15.497 -13.340 1.386 1.00 85.00 463 CYS A N 1
ATOM 3748 C CA . CYS A 1 463 ? 15.669 -12.605 2.642 1.00 85.00 463 CYS A CA 1
ATOM 3749 C C . CYS A 1 463 ? 15.256 -13.464 3.838 1.00 85.00 463 CYS A C 1
ATOM 3751 O O . CYS A 1 463 ? 14.746 -12.981 4.852 1.00 85.00 463 CYS A O 1
ATOM 3753 N N . THR A 1 464 ? 15.378 -14.782 3.684 1.00 85.19 464 THR A N 1
ATOM 3754 C CA . THR A 1 464 ? 15.154 -15.713 4.779 1.00 85.19 464 THR A CA 1
ATOM 3755 C C . THR A 1 464 ? 16.191 -15.432 5.875 1.00 85.19 464 THR A C 1
ATOM 3757 O O . THR A 1 464 ? 17.386 -15.497 5.594 1.00 85.19 464 THR A O 1
ATOM 3760 N N . PRO A 1 465 ? 15.772 -15.124 7.117 1.00 76.50 465 PRO A N 1
ATOM 3761 C CA . PRO A 1 465 ? 16.710 -14.791 8.182 1.00 76.50 465 PRO A CA 1
ATOM 3762 C C . PRO A 1 465 ? 17.574 -16.009 8.534 1.00 76.50 465 PRO A C 1
ATOM 3764 O O . PRO A 1 465 ? 17.027 -17.078 8.846 1.00 76.50 465 PRO A O 1
ATOM 3767 N N . SER A 1 466 ? 18.903 -15.838 8.501 1.00 71.38 466 SER A N 1
ATOM 3768 C CA . SER A 1 466 ? 19.862 -16.879 8.900 1.00 71.38 466 SER A CA 1
ATOM 3769 C C . SER A 1 466 ? 19.713 -17.222 10.388 1.00 71.38 466 SER A C 1
ATOM 3771 O O . SER A 1 466 ? 19.287 -16.404 11.209 1.00 71.38 466 SER A O 1
ATOM 3773 N N . GLU A 1 467 ? 20.024 -18.470 10.738 1.00 68.12 467 GLU A N 1
ATOM 3774 C CA . GLU A 1 467 ? 20.068 -18.928 12.131 1.00 68.12 467 GLU A CA 1
ATOM 3775 C C . GLU A 1 467 ? 21.351 -18.462 12.838 1.00 68.12 467 GLU A C 1
ATOM 3777 O O . GLU A 1 467 ? 21.365 -18.330 14.065 1.00 68.12 467 GLU A O 1
ATOM 3782 N N . GLU A 1 468 ? 22.396 -18.133 12.073 1.00 68.19 468 GLU A N 1
ATOM 3783 C CA . GLU A 1 468 ? 23.648 -17.583 12.581 1.00 68.19 468 GLU A CA 1
ATOM 3784 C C . GLU A 1 468 ? 23.609 -16.049 12.603 1.00 68.19 468 GLU A C 1
ATOM 3786 O O . GLU A 1 468 ? 23.365 -15.373 11.602 1.00 68.19 468 GLU A O 1
ATOM 3791 N N . LYS A 1 469 ? 23.859 -15.462 13.781 1.00 59.56 469 LYS A N 1
ATOM 3792 C CA . LYS A 1 469 ? 23.912 -14.003 13.934 1.00 59.56 469 LYS A CA 1
ATOM 3793 C C . LYS A 1 469 ? 25.095 -13.435 13.147 1.00 59.56 469 LYS A C 1
ATOM 3795 O O . LYS A 1 469 ? 26.239 -13.666 13.523 1.00 59.56 469 LYS A O 1
ATOM 3800 N N . GLY A 1 470 ? 24.803 -12.602 12.150 1.00 65.69 470 GLY A N 1
ATOM 3801 C CA . GLY A 1 470 ? 25.802 -11.836 11.397 1.00 65.69 470 GLY A CA 1
ATOM 3802 C C . GLY A 1 470 ? 26.008 -12.297 9.955 1.00 65.69 470 GLY A C 1
ATOM 3803 O O . GLY A 1 470 ? 26.702 -11.603 9.214 1.00 65.69 470 GLY A O 1
ATOM 3804 N N . GLU A 1 471 ? 25.394 -13.405 9.533 1.00 73.62 471 GLU A N 1
ATOM 3805 C CA . GLU A 1 471 ? 25.325 -13.745 8.113 1.00 73.62 471 GLU A CA 1
ATOM 3806 C C . GLU A 1 471 ? 24.321 -12.844 7.389 1.00 73.62 471 GLU A C 1
ATOM 3808 O O . GLU A 1 471 ? 23.181 -12.680 7.824 1.00 73.62 471 GLU A O 1
ATOM 3813 N N . LEU A 1 472 ? 24.766 -12.261 6.277 1.00 74.94 472 LEU A N 1
ATOM 3814 C CA . LEU A 1 472 ? 23.939 -11.433 5.407 1.00 74.94 472 LEU A CA 1
ATOM 3815 C C . LEU A 1 472 ? 23.137 -12.324 4.461 1.00 74.94 472 LEU A C 1
ATOM 3817 O O . LEU A 1 472 ? 23.705 -13.205 3.807 1.00 74.94 472 LEU A O 1
ATOM 3821 N N . ASP A 1 473 ? 21.838 -12.065 4.350 1.00 82.56 473 ASP A N 1
ATOM 3822 C CA . ASP A 1 473 ? 20.989 -12.731 3.365 1.00 82.56 473 ASP A CA 1
ATOM 3823 C C . ASP A 1 473 ? 21.307 -12.288 1.921 1.00 82.56 473 ASP A C 1
ATOM 3825 O O . ASP A 1 473 ? 22.121 -11.394 1.669 1.00 82.56 473 ASP A O 1
ATOM 3829 N N . GLU A 1 474 ? 20.700 -12.957 0.935 1.00 86.12 474 GLU A N 1
ATOM 3830 C CA . GLU A 1 474 ? 20.941 -12.692 -0.490 1.00 86.12 474 GLU A CA 1
ATOM 3831 C C . GLU A 1 474 ? 20.580 -11.245 -0.869 1.00 86.12 474 GLU A C 1
ATOM 3833 O O . GLU A 1 474 ? 21.314 -10.606 -1.629 1.00 86.12 474 GLU A O 1
ATOM 3838 N N . SER A 1 475 ? 19.489 -10.709 -0.312 1.00 85.50 475 SER A N 1
ATOM 3839 C CA . SER A 1 475 ? 19.068 -9.322 -0.518 1.00 85.50 475 SER A CA 1
ATOM 3840 C C . SER A 1 475 ? 20.077 -8.334 0.072 1.00 85.50 475 SER A C 1
ATOM 3842 O O . SER A 1 475 ? 20.471 -7.387 -0.613 1.00 85.50 475 SER A O 1
ATOM 3844 N N . ASP A 1 476 ? 20.549 -8.560 1.295 1.00 83.81 476 ASP A N 1
ATOM 3845 C CA . ASP A 1 476 ? 21.571 -7.724 1.932 1.00 83.81 476 ASP A CA 1
ATOM 3846 C C . ASP A 1 476 ? 22.905 -7.763 1.173 1.00 83.81 476 ASP A C 1
ATOM 3848 O O . ASP A 1 476 ? 23.512 -6.716 0.925 1.00 83.81 476 ASP A O 1
ATOM 3852 N N . ARG A 1 477 ? 23.338 -8.946 0.719 1.00 85.38 477 ARG A N 1
ATOM 3853 C CA . ARG A 1 477 ? 24.540 -9.105 -0.119 1.00 85.38 477 ARG A CA 1
ATOM 3854 C C . ARG A 1 477 ? 24.438 -8.312 -1.419 1.00 85.38 477 ARG A C 1
ATOM 3856 O O . ARG A 1 477 ? 25.388 -7.618 -1.781 1.00 85.38 477 ARG A O 1
ATOM 3863 N N . PHE A 1 478 ? 23.290 -8.375 -2.093 1.00 85.12 478 PHE A N 1
ATOM 3864 C CA . PHE A 1 478 ? 23.038 -7.573 -3.288 1.00 85.12 478 PHE A CA 1
ATOM 3865 C C . PHE A 1 478 ? 23.070 -6.071 -2.989 1.00 85.12 478 PHE A C 1
ATOM 3867 O O . PHE A 1 478 ? 23.614 -5.307 -3.778 1.00 85.12 478 PHE A O 1
ATOM 3874 N N . LEU A 1 479 ? 22.518 -5.618 -1.861 1.00 81.69 479 LEU A N 1
ATOM 3875 C CA . LEU A 1 479 ? 22.541 -4.198 -1.500 1.00 81.69 479 LEU A CA 1
ATOM 3876 C C . LEU A 1 479 ? 23.948 -3.694 -1.135 1.00 81.69 479 LEU A C 1
ATOM 3878 O O . LEU A 1 479 ? 24.222 -2.506 -1.330 1.00 81.69 479 LEU A O 1
ATOM 3882 N N . MET A 1 480 ? 24.830 -4.565 -0.632 1.00 84.69 480 MET A N 1
ATOM 3883 C CA . MET A 1 480 ? 26.229 -4.229 -0.338 1.00 84.69 480 MET A CA 1
ATOM 3884 C C . MET A 1 480 ? 27.109 -4.162 -1.590 1.00 84.69 480 MET A C 1
ATOM 3886 O O . MET A 1 480 ? 27.867 -3.202 -1.734 1.00 84.69 480 MET A O 1
ATOM 3890 N N . ASP A 1 481 ? 27.000 -5.140 -2.492 1.00 80.81 481 ASP A N 1
ATOM 3891 C CA . ASP A 1 481 ? 27.726 -5.160 -3.769 1.00 80.81 481 ASP A CA 1
ATOM 3892 C C . ASP A 1 481 ? 26.814 -5.597 -4.932 1.00 80.81 481 ASP A C 1
ATOM 3894 O O . ASP A 1 481 ? 26.838 -6.758 -5.355 1.00 80.81 481 ASP A O 1
ATOM 3898 N N . PRO A 1 482 ? 26.006 -4.672 -5.487 1.00 81.31 482 PRO A N 1
ATOM 3899 C CA . PRO A 1 482 ? 25.052 -5.012 -6.538 1.00 81.31 482 PRO A CA 1
ATOM 3900 C C . PRO A 1 482 ? 25.709 -5.531 -7.820 1.00 81.31 482 PRO A C 1
ATOM 3902 O O . PRO A 1 482 ? 25.114 -6.353 -8.516 1.00 81.31 482 PRO A O 1
ATOM 3905 N N . LEU A 1 483 ? 26.909 -5.041 -8.158 1.00 75.94 483 LEU A N 1
ATOM 3906 C CA . LEU A 1 483 ? 27.600 -5.407 -9.394 1.00 75.94 483 LEU A CA 1
ATOM 3907 C C . LEU A 1 483 ? 28.304 -6.749 -9.285 1.00 75.94 483 LEU A C 1
ATOM 3909 O O . LEU A 1 483 ? 28.148 -7.564 -10.196 1.00 75.94 483 LEU A O 1
ATOM 3913 N N . GLY A 1 484 ? 29.061 -6.981 -8.208 1.00 77.44 484 GLY A N 1
ATOM 3914 C CA . GLY A 1 484 ? 29.676 -8.284 -7.968 1.00 77.44 484 GLY A CA 1
ATOM 3915 C C . GLY A 1 484 ? 28.600 -9.357 -7.891 1.00 77.44 484 GLY A C 1
ATOM 3916 O O . GLY A 1 484 ? 28.662 -10.340 -8.623 1.00 77.44 484 GLY A O 1
ATOM 3917 N N . PHE A 1 485 ? 27.519 -9.085 -7.152 1.00 84.69 485 PHE A N 1
ATOM 3918 C CA . PHE A 1 485 ? 26.376 -9.988 -7.075 1.00 84.69 485 PHE A CA 1
ATOM 3919 C C . PHE A 1 485 ? 25.739 -10.261 -8.445 1.00 84.69 485 PHE A C 1
ATOM 3921 O O . PHE A 1 485 ? 25.517 -11.418 -8.795 1.00 84.69 485 PHE A O 1
ATOM 3928 N N . ALA A 1 486 ? 25.439 -9.226 -9.240 1.00 81.25 486 ALA A N 1
ATOM 3929 C CA . ALA A 1 486 ? 24.828 -9.411 -10.559 1.00 81.25 486 ALA A CA 1
ATOM 3930 C C . ALA A 1 486 ? 25.762 -10.135 -11.544 1.00 81.25 486 ALA A C 1
ATOM 3932 O O . ALA A 1 486 ? 25.287 -10.933 -12.352 1.00 81.25 486 ALA A O 1
ATOM 3933 N N . SER A 1 487 ? 27.072 -9.888 -11.460 1.00 79.38 487 SER A N 1
ATOM 3934 C CA . SER A 1 487 ? 28.090 -10.544 -12.289 1.00 79.38 487 SER A CA 1
ATOM 3935 C C . SER A 1 487 ? 28.217 -12.023 -11.932 1.00 79.38 487 SER A C 1
ATOM 3937 O O . SER A 1 487 ? 28.134 -12.875 -12.816 1.00 79.38 487 SER A O 1
ATOM 3939 N N . ASP A 1 488 ? 28.320 -12.338 -10.640 1.00 80.75 488 ASP A N 1
ATOM 3940 C CA . ASP A 1 488 ? 28.345 -13.711 -10.133 1.00 80.75 488 ASP A CA 1
ATOM 3941 C C . ASP A 1 488 ? 27.066 -14.457 -10.513 1.00 80.75 488 ASP A C 1
ATOM 3943 O O . ASP A 1 488 ? 27.110 -15.601 -10.971 1.00 80.75 488 ASP A O 1
ATOM 3947 N N . LEU A 1 489 ? 25.915 -13.797 -10.375 1.00 81.38 489 LEU A N 1
ATOM 3948 C CA . LEU A 1 489 ? 24.625 -14.356 -10.748 1.00 81.38 489 LEU A CA 1
ATOM 3949 C C . LEU A 1 489 ? 24.563 -14.667 -12.252 1.00 81.38 489 LEU A C 1
ATOM 3951 O O . LEU A 1 489 ? 24.085 -15.738 -12.622 1.00 81.38 489 LEU A O 1
ATOM 3955 N N . ALA A 1 490 ? 25.077 -13.770 -13.100 1.00 80.12 490 ALA A N 1
ATOM 3956 C CA . ALA A 1 490 ? 25.101 -13.938 -14.551 1.00 80.12 490 ALA A CA 1
ATOM 3957 C C . ALA A 1 490 ? 26.029 -15.072 -15.015 1.00 80.12 490 ALA A C 1
ATOM 3959 O O . ALA A 1 490 ? 25.688 -15.783 -15.959 1.00 80.12 490 ALA A O 1
ATOM 3960 N N . ILE A 1 491 ? 27.164 -15.285 -14.338 1.00 79.19 491 ILE A N 1
ATOM 3961 C CA . ILE A 1 491 ? 28.101 -16.386 -14.637 1.00 79.19 491 ILE A CA 1
ATOM 3962 C C . ILE A 1 491 ? 27.435 -17.757 -14.442 1.00 79.19 491 ILE A C 1
ATOM 3964 O O . ILE A 1 491 ? 27.717 -18.694 -15.186 1.00 79.19 491 ILE A O 1
ATOM 3968 N N . HIS A 1 492 ? 26.531 -17.873 -13.468 1.00 74.38 492 HIS A N 1
ATOM 3969 C CA . HIS A 1 492 ? 25.866 -19.131 -13.118 1.00 74.38 492 HIS A CA 1
ATOM 3970 C C . HIS A 1 492 ? 24.493 -19.314 -13.791 1.00 74.38 492 HIS A C 1
ATOM 3972 O O . HIS A 1 492 ? 23.761 -20.248 -13.449 1.00 74.38 492 HIS A O 1
ATOM 3978 N N . TRP A 1 493 ? 24.103 -18.452 -14.737 1.00 74.44 493 TRP A N 1
ATOM 3979 C CA . TRP A 1 493 ? 22.839 -18.609 -15.458 1.00 74.44 493 TRP A CA 1
ATOM 3980 C C . TRP A 1 493 ? 22.894 -19.770 -16.448 1.00 74.44 493 TRP A C 1
ATOM 3982 O O . TRP A 1 493 ? 23.610 -19.726 -17.443 1.00 74.44 493 TRP A O 1
ATOM 3992 N N . SER A 1 494 ? 22.065 -20.788 -16.207 1.00 65.19 494 SER A N 1
ATOM 3993 C CA . SER A 1 494 ? 21.806 -21.842 -17.194 1.00 65.19 494 SER A CA 1
ATOM 3994 C C . SER A 1 494 ? 21.055 -21.280 -18.409 1.00 65.19 494 SER A C 1
ATOM 3996 O O . SER A 1 494 ? 21.405 -21.584 -19.543 1.00 65.19 494 SER A O 1
ATOM 3998 N N . GLU A 1 495 ? 20.069 -20.407 -18.166 1.00 72.75 495 GLU A N 1
ATOM 3999 C CA . GLU A 1 495 ? 19.364 -19.607 -19.173 1.00 72.75 495 GLU A CA 1
ATOM 4000 C C . GLU A 1 495 ? 19.056 -18.210 -18.597 1.00 72.75 495 GLU A C 1
ATOM 4002 O O . GLU A 1 495 ? 18.644 -18.110 -17.435 1.00 72.75 495 GLU A O 1
ATOM 4007 N N . PRO A 1 496 ? 19.245 -17.119 -19.364 1.00 77.50 496 PRO A N 1
ATOM 4008 C CA . PRO A 1 496 ? 18.986 -15.769 -18.873 1.00 77.50 496 PRO A CA 1
ATOM 4009 C C . PRO A 1 496 ? 17.478 -15.500 -18.716 1.00 77.50 496 PRO A C 1
ATOM 4011 O O . PRO A 1 496 ? 16.671 -15.977 -19.522 1.00 77.50 496 PRO A O 1
ATOM 4014 N N . PRO A 1 497 ? 17.064 -14.699 -17.714 1.00 84.31 497 PRO A N 1
ATOM 4015 C CA . PRO A 1 497 ? 15.665 -14.331 -17.550 1.00 84.31 497 PRO A CA 1
ATOM 4016 C C . PRO A 1 497 ? 15.185 -13.471 -18.724 1.00 84.31 497 PRO A C 1
ATOM 4018 O O . PRO A 1 497 ? 15.907 -12.596 -19.200 1.00 84.31 497 PRO A O 1
ATOM 4021 N N . SER A 1 498 ? 13.938 -13.663 -19.163 1.00 85.38 498 SER A N 1
ATOM 4022 C CA . SER A 1 498 ? 13.378 -12.852 -20.256 1.00 85.38 498 SER A CA 1
ATOM 4023 C C . SER A 1 498 ? 13.206 -11.381 -19.866 1.00 85.38 498 SER A C 1
ATOM 4025 O O . SER A 1 498 ? 13.299 -10.502 -20.718 1.00 85.38 498 SER A O 1
ATOM 4027 N N . HIS A 1 499 ? 12.938 -11.117 -18.583 1.00 87.44 499 HIS A N 1
ATOM 4028 C CA . HIS A 1 499 ? 12.713 -9.787 -18.030 1.00 87.44 499 HIS A CA 1
ATOM 4029 C C . HIS A 1 499 ? 13.406 -9.654 -16.674 1.00 87.44 499 HIS A C 1
ATOM 4031 O O . HIS A 1 499 ? 13.356 -10.565 -15.847 1.00 87.44 499 HIS A O 1
ATOM 4037 N N . ILE A 1 500 ? 14.008 -8.489 -16.426 1.00 85.50 500 ILE A N 1
ATOM 4038 C CA . ILE A 1 500 ? 14.614 -8.144 -15.139 1.00 85.50 500 ILE A CA 1
ATOM 4039 C C . ILE A 1 500 ? 13.873 -6.936 -14.559 1.00 85.50 500 ILE A C 1
ATOM 4041 O O . ILE A 1 500 ? 13.809 -5.874 -15.178 1.00 85.50 500 ILE A O 1
ATOM 4045 N N . GLY A 1 501 ? 13.303 -7.102 -13.369 1.00 81.31 501 GLY A N 1
ATOM 4046 C CA . GLY A 1 501 ? 12.695 -6.035 -12.583 1.00 81.31 501 GLY A CA 1
ATOM 4047 C C . GLY A 1 501 ? 13.726 -5.376 -11.671 1.00 81.31 501 GLY A C 1
ATOM 4048 O O . GLY A 1 501 ? 14.326 -6.042 -10.832 1.00 81.31 501 GLY A O 1
ATOM 4049 N N . LEU A 1 502 ? 13.893 -4.060 -11.799 1.00 80.88 502 LEU A N 1
ATOM 4050 C CA . LEU A 1 502 ? 14.773 -3.223 -10.976 1.00 80.8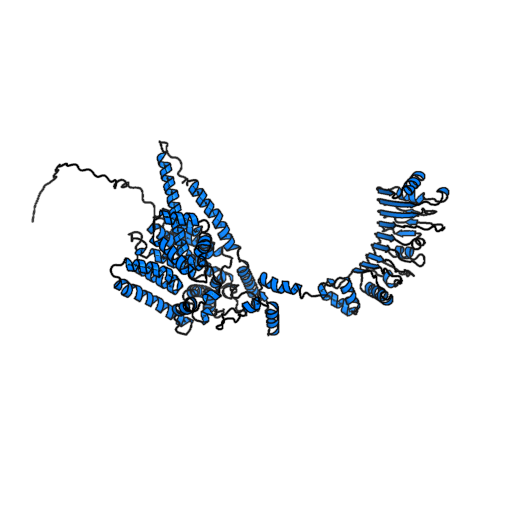8 502 LEU A CA 1
ATOM 4051 C C . LEU A 1 502 ? 13.979 -2.025 -10.449 1.00 80.88 502 LEU A C 1
ATOM 4053 O O . LEU A 1 502 ? 13.174 -1.455 -11.190 1.00 80.88 502 LEU A O 1
ATOM 4057 N N . SER A 1 503 ? 14.220 -1.599 -9.207 1.00 72.62 503 SER A N 1
ATOM 4058 C CA . SER A 1 503 ? 13.716 -0.303 -8.732 1.00 72.62 503 SER A CA 1
ATOM 4059 C C . SER A 1 503 ? 14.680 0.829 -9.129 1.00 72.62 503 SER A C 1
ATOM 4061 O O . SER A 1 503 ? 15.824 0.598 -9.518 1.00 72.62 503 SER A O 1
ATOM 4063 N N . LEU A 1 504 ? 14.202 2.080 -9.114 1.00 63.56 504 LEU A N 1
ATOM 4064 C CA . LEU A 1 504 ? 14.962 3.257 -9.564 1.00 63.56 504 LEU A CA 1
ATOM 4065 C C . LEU A 1 504 ? 16.274 3.452 -8.793 1.00 63.56 504 LEU A C 1
ATOM 4067 O O . LEU A 1 504 ? 17.258 3.898 -9.382 1.00 63.56 504 LEU A O 1
ATOM 4071 N N . ARG A 1 505 ? 16.295 3.118 -7.498 1.00 65.12 505 ARG A N 1
ATOM 4072 C CA . ARG A 1 505 ? 17.494 3.216 -6.655 1.00 65.12 505 ARG A CA 1
ATOM 4073 C C . ARG A 1 505 ? 18.542 2.191 -7.079 1.00 65.12 505 ARG A C 1
ATOM 4075 O O . ARG A 1 505 ? 19.683 2.563 -7.312 1.00 65.12 505 ARG A O 1
ATOM 4082 N N . GLU A 1 506 ? 18.141 0.937 -7.225 1.00 62.56 506 GLU A N 1
ATOM 4083 C CA . GLU A 1 506 ? 18.984 -0.200 -7.598 1.00 62.56 506 GLU A CA 1
ATOM 4084 C C . GLU A 1 506 ? 19.469 -0.046 -9.039 1.00 62.56 506 GLU A C 1
ATOM 4086 O O . GLU A 1 506 ? 20.655 -0.204 -9.314 1.00 62.56 506 GLU A O 1
ATOM 4091 N N . LYS A 1 507 ? 18.590 0.405 -9.944 1.00 56.94 507 LYS A N 1
ATOM 4092 C CA . LYS A 1 507 ? 18.979 0.856 -11.282 1.00 56.94 507 LYS A CA 1
ATOM 4093 C C . LYS A 1 507 ? 20.027 1.961 -11.185 1.00 56.94 507 LYS A C 1
ATOM 4095 O O . LYS A 1 507 ? 21.018 1.896 -11.886 1.00 56.94 507 LYS A O 1
ATOM 4100 N N . GLY A 1 508 ? 19.852 2.950 -10.312 1.00 56.28 508 GLY A N 1
ATOM 4101 C CA . GLY A 1 508 ? 20.849 3.994 -10.067 1.00 56.28 508 GLY A CA 1
ATOM 4102 C C . GLY A 1 508 ? 22.164 3.485 -9.466 1.00 56.28 508 GLY A C 1
ATOM 4103 O O . GLY A 1 508 ? 23.195 4.086 -9.735 1.00 56.28 508 GLY A O 1
ATOM 4104 N N . MET A 1 509 ? 22.166 2.396 -8.695 1.00 62.19 509 MET A N 1
ATOM 4105 C CA . MET A 1 509 ? 23.385 1.779 -8.150 1.00 62.19 509 MET A CA 1
ATOM 4106 C C . MET A 1 509 ? 24.139 0.996 -9.229 1.00 62.19 509 MET A C 1
ATOM 4108 O O . MET A 1 509 ? 25.346 1.175 -9.370 1.00 62.19 509 MET A O 1
ATOM 4112 N N . LEU A 1 510 ? 23.419 0.224 -10.049 1.00 57.16 510 LEU A N 1
ATOM 4113 C CA . LEU A 1 510 ? 23.977 -0.479 -11.206 1.00 57.16 510 LEU A CA 1
ATOM 4114 C C . LEU A 1 510 ? 24.469 0.518 -12.275 1.00 57.16 510 LEU A C 1
ATOM 4116 O O . LEU A 1 510 ? 25.610 0.441 -12.710 1.00 57.16 510 LEU A O 1
ATOM 4120 N N . VAL A 1 511 ? 23.665 1.534 -12.615 1.00 53.00 511 VAL A N 1
ATOM 4121 C CA . VAL A 1 511 ? 23.976 2.571 -13.626 1.00 53.00 511 VAL A CA 1
ATOM 4122 C C . VAL A 1 511 ? 24.972 3.625 -13.104 1.00 53.00 511 VAL A C 1
ATOM 4124 O O . VAL A 1 511 ? 25.775 4.191 -13.846 1.00 53.00 511 VAL A O 1
ATOM 4127 N N . GLY A 1 512 ? 24.946 3.930 -11.807 1.00 44.16 512 GLY A N 1
ATOM 4128 C CA . GLY A 1 512 ? 25.884 4.849 -11.154 1.00 44.16 512 GLY A CA 1
ATOM 4129 C C . GLY A 1 512 ? 27.311 4.307 -11.154 1.00 44.16 512 GLY A C 1
ATOM 4130 O O . GLY A 1 512 ? 28.259 5.088 -11.248 1.00 44.16 512 GLY A O 1
ATOM 4131 N N . PHE A 1 513 ? 27.451 2.981 -11.146 1.00 40.72 513 PHE A N 1
ATOM 4132 C CA . PHE A 1 513 ? 28.696 2.296 -11.459 1.00 40.72 513 PHE A CA 1
ATOM 4133 C C . PHE A 1 513 ? 28.894 2.014 -12.961 1.00 40.72 513 PHE A C 1
ATOM 4135 O O . PHE A 1 513 ? 30.047 1.992 -13.380 1.00 40.72 513 PHE A O 1
ATOM 4142 N N . GLU A 1 514 ? 27.852 1.930 -13.805 1.00 40.09 514 GLU A N 1
ATOM 4143 C CA . GLU A 1 514 ? 28.039 2.012 -15.272 1.00 40.09 514 GLU A CA 1
ATOM 4144 C C . GLU A 1 514 ? 28.726 3.328 -15.663 1.00 40.09 514 GLU A C 1
ATOM 4146 O O . GLU A 1 514 ? 29.492 3.351 -16.608 1.00 40.09 514 GLU A O 1
ATOM 4151 N N . LYS A 1 515 ? 28.583 4.438 -14.924 1.00 39.62 515 LYS A N 1
ATOM 4152 C CA . LYS A 1 515 ? 29.436 5.622 -15.177 1.00 39.62 515 LYS A CA 1
ATOM 4153 C C . LYS A 1 515 ? 30.934 5.369 -14.951 1.00 39.62 515 LYS A C 1
ATOM 4155 O O . LYS A 1 515 ? 31.745 6.130 -15.478 1.00 39.62 515 LYS A O 1
ATOM 4160 N N . LYS A 1 516 ? 31.297 4.356 -14.162 1.00 40.22 516 LYS A N 1
ATOM 4161 C CA . LYS A 1 516 ? 32.680 3.939 -13.902 1.00 40.22 516 LYS A CA 1
ATOM 4162 C C . LYS A 1 516 ? 33.163 2.891 -14.911 1.00 40.22 516 LYS A C 1
ATOM 4164 O O . LYS A 1 516 ? 34.318 2.975 -15.309 1.00 40.22 516 LYS A O 1
ATOM 4169 N N . ASP A 1 517 ? 32.267 2.030 -15.393 1.00 46.34 517 ASP A N 1
ATOM 4170 C CA . ASP A 1 517 ? 32.515 1.047 -16.460 1.00 46.34 517 ASP A CA 1
ATOM 4171 C C . ASP A 1 517 ? 31.605 1.264 -17.679 1.00 46.34 517 ASP A C 1
ATOM 4173 O O . ASP A 1 517 ? 30.922 0.364 -18.163 1.00 46.34 517 ASP A O 1
ATOM 4177 N N . MET A 1 518 ? 31.599 2.487 -18.209 1.00 43.59 518 MET A N 1
ATOM 4178 C CA . MET A 1 518 ? 30.965 2.761 -19.494 1.00 43.59 518 MET A CA 1
ATOM 4179 C C . MET A 1 518 ? 31.989 2.533 -20.583 1.00 43.59 518 MET A C 1
ATOM 4181 O O . MET A 1 518 ? 33.108 3.049 -20.516 1.00 43.59 518 MET A O 1
ATOM 4185 N N . ASP A 1 519 ? 31.534 1.794 -21.592 1.00 56.66 519 ASP A N 1
ATOM 4186 C CA . ASP A 1 519 ? 32.013 1.758 -22.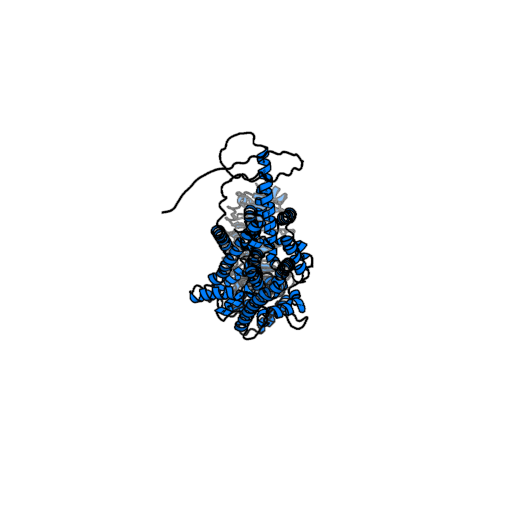964 1.00 56.66 519 ASP A CA 1
ATOM 4187 C C . ASP A 1 519 ? 32.870 2.993 -23.307 1.00 56.66 519 ASP A C 1
ATOM 4189 O O . ASP A 1 519 ? 32.402 4.046 -23.769 1.00 56.66 519 ASP A O 1
ATOM 4193 N N . ARG A 1 520 ? 34.175 2.850 -23.038 1.00 56.09 520 ARG A N 1
ATOM 4194 C CA . ARG A 1 520 ? 35.173 3.894 -23.285 1.00 56.09 520 ARG A CA 1
ATOM 4195 C C . ARG A 1 520 ? 35.206 4.246 -24.762 1.00 56.09 520 ARG A C 1
ATOM 4197 O O . ARG A 1 520 ? 35.574 5.362 -25.094 1.00 56.09 520 ARG A O 1
ATOM 4204 N N . ILE A 1 521 ? 34.810 3.306 -25.621 1.00 60.56 521 ILE A N 1
ATOM 4205 C CA . ILE A 1 521 ? 34.842 3.386 -27.077 1.00 60.56 521 ILE A CA 1
ATOM 4206 C C . ILE A 1 521 ? 33.710 4.299 -27.575 1.00 60.56 521 ILE A C 1
ATOM 4208 O O . ILE A 1 521 ? 33.955 5.180 -28.402 1.00 60.56 521 ILE A O 1
ATOM 4212 N N . SER A 1 522 ? 32.505 4.194 -27.009 1.00 62.59 522 SER A N 1
ATOM 4213 C CA . SER A 1 522 ? 31.371 5.074 -27.345 1.00 62.59 522 SER A CA 1
ATOM 4214 C C . SER A 1 522 ? 31.513 6.513 -26.845 1.00 62.59 522 SER A C 1
ATOM 4216 O O . SER A 1 522 ? 30.827 7.403 -27.357 1.00 62.59 522 SER A O 1
ATOM 4218 N N . THR A 1 523 ? 32.390 6.770 -25.871 1.00 63.06 523 THR A N 1
ATOM 4219 C CA . THR A 1 523 ? 32.648 8.108 -25.305 1.00 63.06 523 THR A CA 1
ATOM 4220 C C . THR A 1 523 ? 33.862 8.815 -25.918 1.00 63.06 523 THR A C 1
ATOM 4222 O O . THR A 1 523 ? 34.069 9.999 -25.644 1.00 63.06 523 THR A O 1
ATOM 4225 N N . LEU A 1 524 ? 34.617 8.150 -26.802 1.00 70.31 524 LEU A N 1
ATOM 4226 C CA . LEU A 1 524 ? 35.798 8.728 -27.446 1.00 70.31 524 LEU A CA 1
ATOM 4227 C C . LEU A 1 524 ? 35.471 9.997 -28.258 1.00 70.31 524 LEU A C 1
ATOM 4229 O O . LEU A 1 524 ? 34.491 10.012 -29.015 1.00 70.31 524 LEU A O 1
ATOM 4233 N N . PRO A 1 525 ? 36.312 11.046 -28.176 1.00 69.25 525 PRO A N 1
ATOM 4234 C CA . PRO A 1 525 ? 36.273 12.174 -29.103 1.00 69.25 525 PRO A CA 1
ATOM 4235 C C . PRO A 1 525 ? 36.315 11.703 -30.564 1.00 69.25 525 PRO A C 1
ATOM 4237 O O . PRO A 1 525 ? 36.947 10.690 -30.885 1.00 69.25 525 PRO A O 1
ATOM 4240 N N . ASN A 1 526 ? 35.643 12.427 -31.463 1.00 61.69 526 ASN A N 1
ATOM 4241 C CA . ASN A 1 526 ? 35.516 12.035 -32.873 1.00 61.69 526 ASN A CA 1
ATOM 4242 C C . ASN A 1 526 ? 36.878 11.919 -33.572 1.00 61.69 526 ASN A C 1
ATOM 4244 O O . ASN A 1 526 ? 37.028 11.139 -34.511 1.00 61.69 526 ASN A O 1
ATOM 4248 N N . GLU A 1 527 ? 37.873 12.654 -33.091 1.00 62.44 527 GLU A N 1
ATOM 4249 C CA . GLU A 1 527 ? 39.262 12.622 -33.531 1.00 62.44 527 GLU A CA 1
ATOM 4250 C C . GLU A 1 527 ? 39.890 11.248 -33.255 1.00 62.44 527 GLU A C 1
ATOM 4252 O O . GLU A 1 527 ? 40.513 10.662 -34.139 1.00 62.44 527 GLU A O 1
ATOM 4257 N N . ILE A 1 528 ? 39.652 10.684 -32.064 1.00 68.12 528 ILE A N 1
ATOM 4258 C CA . ILE A 1 528 ? 40.163 9.363 -31.672 1.00 68.12 528 ILE A CA 1
ATOM 4259 C C . ILE A 1 528 ? 39.396 8.254 -32.398 1.00 68.12 528 ILE A C 1
ATOM 4261 O O . ILE A 1 528 ? 40.009 7.319 -32.904 1.00 68.12 528 ILE A O 1
ATOM 4265 N N . VAL A 1 529 ? 38.073 8.381 -32.538 1.00 70.56 529 VAL A N 1
ATOM 4266 C CA . VAL A 1 529 ? 37.259 7.439 -33.333 1.00 70.56 529 VAL A CA 1
ATOM 4267 C C . VAL A 1 529 ? 37.743 7.393 -34.785 1.00 70.56 529 VAL A C 1
ATOM 4269 O O . VAL A 1 529 ? 37.906 6.317 -35.357 1.00 70.56 529 VAL A O 1
ATOM 4272 N N . SER A 1 530 ? 38.043 8.553 -35.372 1.00 62.34 530 SER A N 1
ATOM 4273 C CA . SER A 1 530 ? 38.587 8.647 -36.731 1.00 62.34 530 SER A CA 1
ATOM 4274 C C . SER A 1 530 ? 39.988 8.037 -36.833 1.00 62.34 530 SER A C 1
ATOM 4276 O O . SER A 1 530 ? 40.300 7.385 -37.829 1.00 62.34 530 SER A O 1
ATOM 4278 N N . HIS A 1 531 ? 40.808 8.188 -35.789 1.00 64.38 531 HIS A N 1
ATOM 4279 C CA . HIS A 1 531 ? 42.123 7.558 -35.698 1.00 64.38 531 HIS A CA 1
ATOM 4280 C C . HIS A 1 531 ? 42.040 6.027 -35.575 1.00 64.38 531 HIS A C 1
ATOM 4282 O O . HIS A 1 531 ? 42.835 5.323 -36.184 1.00 64.38 531 HIS A O 1
ATOM 4288 N N . ILE A 1 532 ? 41.046 5.487 -34.865 1.00 72.75 532 ILE A N 1
ATOM 4289 C CA . ILE A 1 532 ? 40.809 4.035 -34.772 1.00 72.75 532 ILE A CA 1
ATOM 4290 C C . ILE A 1 532 ? 40.312 3.480 -36.112 1.00 72.75 532 ILE A C 1
ATOM 4292 O O . ILE A 1 532 ? 40.871 2.513 -36.625 1.00 72.75 532 ILE A O 1
ATOM 4296 N N . LEU A 1 533 ? 39.313 4.128 -36.724 1.00 63.41 533 LEU A N 1
ATOM 4297 C CA . LEU A 1 533 ? 38.782 3.763 -38.047 1.00 63.41 533 LEU A CA 1
ATOM 4298 C C . LEU A 1 533 ? 39.851 3.767 -39.147 1.00 63.41 533 LEU A C 1
ATOM 4300 O O . LEU A 1 533 ? 39.663 3.140 -40.193 1.00 63.41 533 LEU A O 1
ATOM 4304 N N . PHE A 1 534 ? 40.946 4.497 -38.945 1.00 62.03 534 PHE A N 1
ATOM 4305 C CA . PHE A 1 534 ? 42.071 4.556 -39.867 1.00 62.03 534 PHE A CA 1
ATOM 4306 C C . PHE A 1 534 ? 42.912 3.271 -39.880 1.00 62.03 534 PHE A C 1
ATOM 4308 O O . PHE A 1 534 ? 43.395 2.892 -40.946 1.00 62.03 534 PHE A O 1
ATOM 4315 N N . PHE A 1 535 ? 43.057 2.583 -38.744 1.00 65.06 535 PHE A N 1
ATOM 4316 C CA . PHE A 1 535 ? 43.791 1.311 -38.678 1.00 65.06 535 PHE A CA 1
ATOM 4317 C C . PHE A 1 535 ? 42.992 0.123 -39.225 1.00 65.06 535 PHE A C 1
ATOM 4319 O O . PHE A 1 535 ? 43.553 -0.949 -39.428 1.00 65.06 535 PHE A O 1
ATOM 4326 N N . LEU A 1 536 ? 41.700 0.322 -39.490 1.00 63.12 536 LEU A N 1
ATOM 4327 C CA . LEU A 1 536 ? 40.809 -0.688 -40.044 1.00 63.12 536 LEU A CA 1
ATOM 4328 C C . LEU A 1 536 ? 40.792 -0.638 -41.575 1.00 63.12 536 LEU A C 1
ATOM 4330 O O . LEU A 1 536 ? 40.752 0.441 -42.188 1.00 63.12 536 LEU A O 1
ATOM 4334 N N . SER A 1 537 ? 40.744 -1.815 -42.202 1.00 57.34 537 SER A N 1
ATOM 4335 C CA . SER A 1 537 ? 40.493 -1.936 -43.638 1.00 57.34 537 SER A CA 1
ATOM 4336 C C . SER A 1 537 ? 39.126 -1.345 -44.010 1.00 57.34 537 SER A C 1
ATOM 4338 O O . SER A 1 537 ? 38.245 -1.159 -43.169 1.00 57.34 537 SER A O 1
ATOM 4340 N N . ILE A 1 538 ? 38.913 -1.057 -45.298 1.00 51.91 538 ILE A N 1
ATOM 4341 C CA . ILE A 1 538 ? 37.647 -0.476 -45.787 1.00 51.91 538 ILE A CA 1
ATOM 4342 C C . ILE A 1 538 ? 36.445 -1.362 -45.410 1.00 51.91 538 ILE A C 1
ATOM 4344 O O . ILE A 1 538 ? 35.400 -0.842 -45.021 1.00 51.91 538 ILE A O 1
ATOM 4348 N N . LYS A 1 539 ? 36.607 -2.692 -45.468 1.00 52.38 539 LYS A N 1
ATOM 4349 C CA . LYS A 1 539 ? 35.560 -3.651 -45.086 1.00 52.38 539 LYS A CA 1
ATOM 4350 C C . LYS A 1 539 ? 35.264 -3.596 -43.584 1.00 52.38 539 LYS A C 1
ATOM 4352 O O . LYS A 1 539 ? 34.103 -3.516 -43.200 1.00 52.38 539 LYS A O 1
ATOM 4357 N N . GLU A 1 540 ? 36.293 -3.573 -42.743 1.00 56.34 540 GLU A N 1
ATOM 4358 C CA . GLU A 1 540 ? 36.148 -3.538 -41.280 1.00 56.34 540 GLU A CA 1
ATOM 4359 C C . GLU A 1 540 ? 35.558 -2.210 -40.794 1.00 56.34 540 GLU A C 1
ATOM 4361 O O . GLU A 1 540 ? 34.623 -2.200 -39.998 1.00 56.34 540 GLU A O 1
ATOM 4366 N N . ALA A 1 541 ? 36.017 -1.082 -41.337 1.00 56.16 541 ALA A N 1
ATOM 4367 C CA . ALA A 1 541 ? 35.462 0.231 -41.021 1.00 56.16 541 ALA A CA 1
ATOM 4368 C C . ALA A 1 541 ? 33.976 0.334 -41.422 1.00 56.16 541 ALA A C 1
ATOM 4370 O O . ALA A 1 541 ? 33.163 0.859 -40.658 1.00 56.16 541 ALA A O 1
ATOM 4371 N N . ALA A 1 542 ? 33.583 -0.219 -42.575 1.00 54.44 542 ALA A N 1
ATOM 4372 C CA . ALA A 1 542 ? 32.179 -0.266 -42.984 1.00 54.44 542 ALA A CA 1
ATOM 4373 C C . ALA A 1 542 ? 31.321 -1.101 -42.015 1.00 54.44 542 ALA A C 1
ATOM 4375 O O . ALA A 1 542 ? 30.221 -0.672 -41.658 1.00 54.44 542 ALA A O 1
ATOM 4376 N N . LEU A 1 543 ? 31.841 -2.229 -41.518 1.00 54.66 543 LEU A N 1
ATOM 4377 C CA . LEU A 1 543 ? 31.172 -3.047 -40.501 1.00 54.66 543 LEU A CA 1
ATOM 4378 C C . LEU A 1 543 ? 31.012 -2.298 -39.169 1.00 54.66 543 LEU A C 1
ATOM 4380 O O . LEU A 1 543 ? 29.942 -2.364 -38.567 1.00 54.66 543 LEU A O 1
ATOM 4384 N N . THR A 1 544 ? 31.995 -1.495 -38.739 1.00 62.88 544 THR A N 1
ATOM 4385 C CA . THR A 1 544 ? 31.836 -0.677 -37.514 1.00 62.88 544 THR A CA 1
ATOM 4386 C C . THR A 1 544 ? 30.708 0.356 -37.619 1.00 62.88 544 THR A C 1
ATOM 4388 O O . THR A 1 544 ? 30.081 0.700 -36.618 1.00 62.88 544 THR A O 1
ATOM 4391 N N . SER A 1 545 ? 30.361 0.793 -38.834 1.00 56.41 545 SER A N 1
ATOM 4392 C CA . SER A 1 545 ? 29.232 1.703 -39.071 1.00 56.41 545 SER A CA 1
ATOM 4393 C C . SER A 1 545 ? 27.848 1.038 -38.948 1.00 56.41 545 SER A C 1
ATOM 4395 O O . SER A 1 545 ? 26.841 1.751 -38.877 1.00 56.41 545 SER A O 1
ATOM 4397 N N . LEU A 1 546 ? 27.795 -0.305 -38.912 1.00 55.41 546 LEU A N 1
ATOM 4398 C CA . LEU A 1 546 ? 26.601 -1.090 -38.566 1.00 55.41 546 LEU A CA 1
ATOM 4399 C C . LEU A 1 546 ? 26.402 -1.165 -37.048 1.00 55.41 546 LEU A C 1
ATOM 4401 O O . LEU A 1 546 ? 25.264 -1.221 -36.592 1.00 55.41 546 LEU A O 1
ATOM 4405 N N . LEU A 1 547 ? 27.497 -1.126 -36.279 1.00 58.25 547 LEU A N 1
ATOM 4406 C CA . LEU A 1 547 ? 27.470 -1.200 -34.816 1.00 58.25 547 LEU A CA 1
ATOM 4407 C C . LEU A 1 547 ? 26.935 0.092 -34.186 1.00 58.25 547 LEU A C 1
ATOM 4409 O O . LEU A 1 547 ? 26.236 0.044 -33.179 1.00 58.25 547 LEU A O 1
ATOM 4413 N N . SER A 1 548 ? 27.227 1.262 -34.768 1.00 62.88 548 SER A N 1
ATOM 4414 C CA . SER A 1 548 ? 26.654 2.530 -34.302 1.00 62.88 548 SER A CA 1
ATOM 4415 C C . SER A 1 548 ? 26.749 3.649 -35.341 1.00 62.88 548 SER A C 1
ATOM 4417 O O . SER A 1 548 ? 27.749 3.811 -36.043 1.00 62.88 548 SER A O 1
ATOM 4419 N N . LYS A 1 549 ? 25.714 4.502 -35.382 1.00 60.72 549 LYS A N 1
ATOM 4420 C CA . LYS A 1 549 ? 25.648 5.685 -36.261 1.00 60.72 549 LYS A CA 1
ATOM 4421 C C . LYS A 1 549 ? 26.803 6.672 -36.019 1.00 60.72 549 LYS A C 1
ATOM 4423 O O . LYS A 1 549 ? 27.145 7.408 -36.938 1.00 60.72 549 LYS A O 1
ATOM 4428 N N . ARG A 1 550 ? 27.421 6.671 -34.827 1.00 64.50 550 ARG A N 1
ATOM 4429 C CA . ARG A 1 550 ? 28.562 7.541 -34.469 1.00 64.50 550 ARG A CA 1
ATOM 4430 C C . ARG A 1 550 ? 29.853 7.169 -35.205 1.00 64.50 550 ARG A C 1
ATOM 4432 O O . ARG A 1 550 ? 30.639 8.046 -35.529 1.00 64.50 550 ARG A O 1
ATOM 4439 N N . TRP A 1 551 ? 30.040 5.895 -35.541 1.00 64.12 551 TRP A N 1
ATOM 4440 C CA . TRP A 1 551 ? 31.216 5.416 -36.283 1.00 64.12 551 TRP A CA 1
ATOM 4441 C C . TRP A 1 551 ? 31.148 5.761 -37.778 1.00 64.12 551 TRP A C 1
ATOM 4443 O O . TRP A 1 551 ? 32.106 5.569 -38.519 1.00 64.12 551 TRP A O 1
ATOM 4453 N N . ARG A 1 552 ? 30.035 6.356 -38.228 1.00 64.06 552 ARG A N 1
ATOM 4454 C CA . ARG A 1 552 ? 29.850 6.922 -39.568 1.00 64.06 552 ARG A CA 1
ATOM 4455 C C . ARG A 1 552 ? 30.342 8.378 -39.622 1.00 64.06 552 ARG A C 1
ATOM 4457 O O . ARG A 1 552 ? 29.612 9.261 -40.074 1.00 64.06 552 ARG A O 1
ATOM 4464 N N . ASN A 1 553 ? 31.546 8.647 -39.112 1.00 60.47 553 ASN A N 1
ATOM 4465 C CA . ASN A 1 553 ? 32.096 10.003 -39.026 1.00 60.47 553 ASN A CA 1
ATOM 4466 C C . ASN A 1 553 ? 32.234 10.632 -40.423 1.00 60.47 553 ASN A C 1
ATOM 4468 O O . ASN A 1 553 ? 33.081 10.241 -41.219 1.00 60.47 553 ASN A O 1
ATOM 4472 N N . ARG A 1 554 ? 31.391 11.632 -40.709 1.00 69.12 554 ARG A N 1
ATOM 4473 C CA . ARG A 1 554 ? 31.406 12.431 -41.951 1.00 69.12 554 ARG A CA 1
ATOM 4474 C C . ARG A 1 554 ? 32.212 13.727 -41.828 1.00 69.12 554 ARG A C 1
ATOM 4476 O O . ARG A 1 554 ? 32.329 14.461 -42.807 1.00 69.12 554 ARG A O 1
ATOM 4483 N N . LYS A 1 555 ? 32.743 13.999 -40.633 1.00 76.94 555 LYS A N 1
ATOM 4484 C CA . LYS A 1 555 ? 33.530 15.183 -40.297 1.00 76.94 555 LYS A CA 1
ATOM 4485 C C . LYS A 1 555 ? 34.885 14.775 -39.730 1.00 76.94 555 LYS A C 1
ATOM 4487 O O . LYS A 1 555 ? 34.930 13.950 -38.819 1.00 76.94 555 LYS A O 1
ATOM 4492 N N . PHE A 1 556 ? 35.952 15.387 -40.226 1.00 77.44 556 PHE A N 1
ATOM 4493 C CA . PHE A 1 556 ? 37.313 15.202 -39.734 1.00 77.44 556 PHE A CA 1
ATOM 4494 C C . PHE A 1 556 ? 37.996 16.561 -39.579 1.00 77.44 556 PHE A C 1
ATOM 4496 O O . PHE A 1 556 ? 38.005 17.352 -40.518 1.00 77.44 556 PHE A O 1
ATOM 4503 N N . SER A 1 557 ? 38.556 16.830 -38.399 1.00 77.62 557 SER A N 1
ATOM 4504 C CA . SER A 1 557 ? 39.379 18.013 -38.136 1.00 77.62 557 SER A CA 1
ATOM 4505 C C . SER A 1 557 ? 40.706 17.561 -37.541 1.00 77.62 557 SER A C 1
ATOM 4507 O O . SER A 1 557 ? 40.728 16.818 -36.559 1.00 77.62 557 SER A O 1
ATOM 4509 N N . LEU A 1 558 ? 41.807 17.982 -38.151 1.00 75.25 558 LEU A N 1
ATOM 4510 C CA . LEU A 1 558 ? 43.158 17.667 -37.723 1.00 75.25 558 LEU A CA 1
ATOM 4511 C C . LEU A 1 558 ? 43.938 18.966 -37.556 1.00 75.25 558 LEU A C 1
ATOM 4513 O O . LEU A 1 558 ? 44.276 19.616 -38.541 1.00 75.25 558 LEU A O 1
ATOM 4517 N N . LYS A 1 559 ? 44.241 19.305 -36.298 1.00 76.50 559 LYS A N 1
ATOM 4518 C CA . LYS A 1 559 ? 45.065 20.458 -35.914 1.00 76.50 559 LYS A CA 1
ATOM 4519 C C . LYS A 1 559 ? 46.314 19.982 -35.191 1.00 76.50 559 LYS A C 1
ATOM 4521 O O . LYS A 1 559 ? 46.302 19.801 -33.973 1.00 76.50 559 LYS A O 1
ATOM 4526 N N . VAL A 1 560 ? 47.372 19.691 -35.938 1.00 67.19 560 VAL A N 1
ATOM 4527 C CA . VAL A 1 560 ? 48.585 19.080 -35.375 1.00 67.19 560 VAL A CA 1
ATOM 4528 C C . VAL A 1 560 ? 49.533 20.172 -34.892 1.00 67.19 560 VAL A C 1
ATOM 4530 O O . VAL A 1 560 ? 49.796 21.103 -35.628 1.00 67.19 560 VAL A O 1
ATOM 4533 N N . ARG A 1 561 ? 50.064 20.076 -33.665 1.00 61.38 561 ARG A N 1
ATOM 4534 C CA . ARG A 1 561 ? 51.121 20.983 -33.153 1.00 61.38 561 ARG A CA 1
ATOM 4535 C C . ARG A 1 561 ? 52.504 20.325 -33.039 1.00 61.38 561 ARG A C 1
ATOM 4537 O O . ARG A 1 561 ? 53.485 21.007 -32.772 1.00 61.38 561 ARG A O 1
ATOM 4544 N N . GLN A 1 562 ? 52.583 19.005 -33.214 1.00 59.66 562 GLN A N 1
ATOM 4545 C CA . GLN A 1 562 ? 53.817 18.208 -33.170 1.00 59.66 562 GLN A CA 1
ATOM 4546 C C . GLN A 1 562 ? 54.110 17.598 -34.551 1.00 59.66 562 GLN A C 1
ATOM 4548 O O . GLN A 1 562 ? 53.199 17.395 -35.343 1.00 59.66 562 GLN A O 1
ATOM 4553 N N . SER A 1 563 ? 55.373 17.299 -34.867 1.00 57.69 563 SER A N 1
ATOM 4554 C CA . SER A 1 563 ? 55.766 16.774 -36.187 1.00 57.69 563 SER A CA 1
ATOM 4555 C C . SER A 1 563 ? 55.238 15.346 -36.419 1.00 57.69 563 SER A C 1
ATOM 4557 O O . SER A 1 563 ? 55.950 14.381 -36.151 1.00 57.69 563 SER A O 1
ATOM 4559 N N . VAL A 1 564 ? 54.031 15.202 -36.972 1.00 63.78 564 VAL A N 1
ATOM 4560 C CA . VAL A 1 564 ? 53.550 13.946 -37.579 1.00 63.78 564 VAL A CA 1
ATOM 4561 C C . VAL A 1 564 ? 54.187 13.792 -38.965 1.00 63.78 564 VAL A C 1
ATOM 4563 O O . VAL A 1 564 ? 54.362 14.776 -39.683 1.00 63.78 564 VAL A O 1
ATOM 4566 N N . GLU A 1 565 ? 54.563 12.573 -39.351 1.00 70.31 565 GLU A N 1
ATOM 4567 C CA . GLU A 1 565 ? 55.104 12.312 -40.690 1.00 70.31 565 GLU A CA 1
ATOM 4568 C C . GLU A 1 565 ? 54.079 12.608 -41.797 1.00 70.31 565 GLU A C 1
ATOM 4570 O O . GLU A 1 565 ? 52.934 12.151 -41.748 1.00 70.31 565 GLU A O 1
ATOM 4575 N N . SER A 1 566 ? 54.508 13.331 -42.838 1.00 70.44 566 SER A N 1
ATOM 4576 C CA . SER A 1 566 ? 53.653 13.743 -43.961 1.00 70.44 566 SER A CA 1
ATOM 4577 C C . SER A 1 566 ? 53.023 12.558 -44.709 1.00 70.44 566 SER A C 1
ATOM 4579 O O . SER A 1 566 ? 51.903 12.670 -45.204 1.00 70.44 566 SER A O 1
ATOM 4581 N N . SER A 1 567 ? 53.701 11.406 -44.745 1.00 75.81 567 SER A N 1
ATOM 4582 C CA . SER A 1 567 ? 53.220 10.154 -45.353 1.00 75.81 567 SER A CA 1
ATOM 4583 C C . SER A 1 567 ? 51.918 9.654 -44.716 1.00 75.81 567 SER A C 1
ATOM 4585 O O . SER A 1 567 ? 51.011 9.196 -45.415 1.00 75.81 567 SER A O 1
ATOM 4587 N N . HIS A 1 568 ? 51.785 9.783 -43.394 1.00 73.94 568 HIS A N 1
ATOM 4588 C CA . HIS A 1 568 ? 50.582 9.385 -42.671 1.00 73.94 568 HIS A CA 1
ATOM 4589 C C . HIS A 1 568 ? 49.410 10.303 -42.993 1.00 73.94 568 HIS A C 1
ATOM 4591 O O . HIS A 1 568 ? 48.317 9.812 -43.265 1.00 73.94 568 HIS A O 1
ATOM 4597 N N . ILE A 1 569 ? 49.649 11.614 -43.049 1.00 73.50 569 ILE A N 1
ATOM 4598 C CA . ILE A 1 569 ? 48.606 12.602 -43.339 1.00 73.50 569 ILE A CA 1
ATOM 4599 C C . ILE A 1 569 ? 48.103 12.453 -44.780 1.00 73.50 569 ILE A C 1
ATOM 4601 O O . ILE A 1 569 ? 46.894 12.450 -45.006 1.00 73.50 569 ILE A O 1
ATOM 4605 N N . ILE A 1 570 ? 48.996 12.228 -45.747 1.00 80.00 570 ILE A N 1
ATOM 4606 C CA . ILE A 1 570 ? 48.607 11.949 -47.139 1.00 80.00 570 ILE A CA 1
ATOM 4607 C C . ILE A 1 570 ? 47.735 10.688 -47.210 1.00 80.00 570 ILE A C 1
ATOM 4609 O O . ILE A 1 570 ? 46.660 10.708 -47.813 1.00 80.00 570 ILE A O 1
ATOM 4613 N N . ARG A 1 571 ? 48.136 9.608 -46.525 1.00 79.06 571 ARG A N 1
ATOM 4614 C CA . ARG A 1 571 ? 47.348 8.367 -46.468 1.00 79.06 571 ARG A CA 1
ATOM 4615 C C . ARG A 1 571 ? 45.985 8.572 -45.797 1.00 79.06 571 ARG A C 1
ATOM 4617 O O . ARG A 1 571 ? 45.007 7.951 -46.211 1.00 79.06 571 ARG A O 1
ATOM 4624 N N . TRP A 1 572 ? 45.893 9.451 -44.796 1.00 75.75 572 TRP A N 1
ATOM 4625 C CA . TRP A 1 572 ? 44.622 9.832 -44.166 1.00 75.75 572 TRP A CA 1
ATOM 4626 C C . TRP A 1 572 ? 43.687 10.502 -45.160 1.00 75.75 572 TRP A C 1
ATOM 4628 O O . TRP A 1 572 ? 42.533 10.097 -45.271 1.00 75.75 572 TRP A O 1
ATOM 4638 N N . ILE A 1 573 ? 44.187 11.469 -45.924 1.00 77.88 573 ILE A N 1
ATOM 4639 C CA . ILE A 1 573 ? 43.379 12.222 -46.887 1.00 77.88 573 ILE A CA 1
ATOM 4640 C C . ILE A 1 573 ? 42.847 11.303 -47.996 1.00 77.88 573 ILE A C 1
ATOM 4642 O O . ILE A 1 573 ? 41.654 11.346 -48.303 1.00 77.88 573 ILE A O 1
ATOM 4646 N N . ILE A 1 574 ? 43.685 10.415 -48.542 1.00 81.69 574 ILE A N 1
ATOM 4647 C CA . ILE A 1 574 ? 43.271 9.440 -49.569 1.00 81.69 574 ILE A CA 1
ATOM 4648 C C . ILE A 1 574 ? 42.190 8.493 -49.019 1.00 81.69 574 ILE A C 1
ATOM 4650 O O . ILE A 1 574 ? 41.151 8.273 -49.641 1.00 81.69 574 ILE A O 1
ATOM 4654 N N . ASN A 1 575 ? 42.372 7.979 -47.801 1.00 77.00 575 ASN A N 1
ATOM 4655 C CA . ASN A 1 575 ? 41.375 7.097 -47.195 1.00 77.00 575 ASN A CA 1
ATOM 4656 C C . ASN A 1 575 ? 40.056 7.826 -46.898 1.00 77.00 575 ASN A C 1
ATOM 4658 O O . ASN A 1 575 ? 38.988 7.275 -47.153 1.00 77.00 575 ASN A O 1
ATOM 4662 N N . LEU A 1 576 ? 40.097 9.056 -46.385 1.00 78.38 576 LEU A N 1
ATOM 4663 C CA . LEU A 1 576 ? 38.892 9.827 -46.054 1.00 78.38 576 LEU A CA 1
ATOM 4664 C C . LEU A 1 576 ? 38.086 10.206 -47.301 1.00 78.38 576 LEU A C 1
ATOM 4666 O O . LEU A 1 576 ? 36.859 10.090 -47.299 1.00 78.38 576 LEU A O 1
ATOM 4670 N N . THR A 1 577 ? 38.767 10.598 -48.376 1.00 79.00 577 THR A N 1
ATOM 4671 C CA . THR A 1 577 ? 38.132 10.922 -49.664 1.00 79.00 577 THR A CA 1
ATOM 4672 C C . THR A 1 577 ? 37.457 9.695 -50.278 1.00 79.00 577 THR A C 1
ATOM 4674 O O . THR A 1 577 ? 36.307 9.793 -50.706 1.00 79.00 577 THR A O 1
ATOM 4677 N N . SER A 1 578 ? 38.083 8.513 -50.202 1.00 78.88 578 SER A N 1
ATOM 4678 C CA . SER A 1 578 ? 37.470 7.248 -50.653 1.00 78.88 578 SER A CA 1
ATOM 4679 C C . SER A 1 578 ? 36.227 6.825 -49.849 1.00 78.88 578 SER A C 1
ATOM 4681 O O . SER A 1 578 ? 35.389 6.074 -50.345 1.00 78.88 578 SER A O 1
ATOM 4683 N N . ARG A 1 579 ? 36.082 7.317 -48.610 1.00 74.00 579 ARG A N 1
ATOM 4684 C CA . ARG A 1 579 ? 35.003 6.954 -47.671 1.00 74.00 579 ARG A CA 1
ATOM 4685 C C . ARG A 1 579 ? 33.831 7.944 -47.661 1.00 74.00 579 ARG A C 1
ATOM 4687 O O . ARG A 1 579 ? 32.895 7.762 -46.884 1.00 74.00 579 ARG A O 1
ATOM 4694 N N . GLY A 1 580 ? 33.854 8.970 -48.513 1.00 78.38 580 GLY A N 1
ATOM 4695 C CA . GLY A 1 580 ? 32.741 9.910 -48.664 1.00 78.38 580 GLY A CA 1
ATOM 4696 C C . GLY A 1 580 ? 32.644 10.961 -47.552 1.00 78.38 580 GLY A C 1
ATOM 4697 O O . GLY A 1 580 ? 31.552 11.235 -47.046 1.00 78.38 580 GLY A O 1
ATOM 4698 N N . ILE A 1 581 ? 33.780 11.531 -47.140 1.00 84.25 581 ILE A N 1
ATOM 4699 C CA . ILE A 1 581 ? 33.839 12.634 -46.169 1.00 84.25 581 ILE A CA 1
ATOM 4700 C C . ILE A 1 581 ? 33.057 13.872 -46.648 1.00 84.25 581 ILE A C 1
ATOM 4702 O O . ILE A 1 581 ? 33.026 14.171 -47.841 1.00 84.25 581 ILE A O 1
ATOM 4706 N N . VAL A 1 582 ? 32.417 14.582 -45.710 1.00 86.81 582 VAL A N 1
ATOM 4707 C CA . VAL A 1 582 ? 31.565 15.755 -45.978 1.00 86.81 582 VAL A CA 1
ATOM 4708 C C . VAL A 1 582 ? 32.189 17.056 -45.463 1.00 86.81 582 VAL A C 1
ATOM 4710 O O . VAL A 1 582 ? 32.086 18.079 -46.134 1.00 86.81 582 VAL A O 1
ATOM 4713 N N . ASP A 1 583 ? 32.838 17.034 -44.296 1.00 87.31 583 ASP A N 1
ATOM 4714 C CA . ASP A 1 583 ? 33.489 18.204 -43.683 1.00 87.31 583 ASP A CA 1
ATOM 4715 C C . ASP A 1 583 ? 34.938 17.855 -43.317 1.00 87.31 583 ASP A C 1
ATOM 4717 O O . ASP A 1 583 ? 35.174 16.950 -42.512 1.00 87.31 583 ASP A O 1
ATOM 4721 N N . LEU A 1 584 ? 35.901 18.535 -43.937 1.00 88.12 584 LEU A N 1
ATOM 4722 C CA . LEU A 1 584 ? 37.331 18.288 -43.767 1.00 88.12 584 LEU A CA 1
ATOM 4723 C C . LEU A 1 584 ? 38.046 19.573 -43.345 1.00 88.12 584 LEU A C 1
ATOM 4725 O O . LEU A 1 584 ? 37.985 20.570 -44.056 1.00 88.12 584 LEU A O 1
ATOM 4729 N N . ASP A 1 585 ? 38.745 19.528 -42.212 1.00 87.88 585 ASP A N 1
ATOM 4730 C CA . ASP A 1 585 ? 39.525 20.632 -41.647 1.00 87.88 585 ASP A CA 1
ATOM 4731 C C . ASP A 1 585 ? 40.960 20.174 -41.356 1.00 87.88 585 ASP A C 1
ATOM 4733 O O . ASP A 1 585 ? 41.174 19.267 -40.553 1.00 87.88 585 ASP A O 1
ATOM 4737 N N . LEU A 1 586 ? 41.944 20.749 -42.047 1.00 85.50 586 LEU A N 1
ATOM 4738 C CA . LEU A 1 586 ? 43.351 20.348 -41.977 1.00 85.50 586 LEU A CA 1
ATOM 4739 C C . LEU A 1 586 ? 44.242 21.551 -41.685 1.00 85.50 586 LEU A C 1
ATOM 4741 O O . LEU A 1 586 ? 44.315 22.468 -42.495 1.00 85.50 586 LEU A O 1
ATOM 4745 N N . ASP A 1 587 ? 44.971 21.513 -40.574 1.00 83.62 587 ASP A N 1
ATOM 4746 C CA . ASP A 1 587 ? 45.918 22.550 -40.160 1.00 83.62 587 ASP A CA 1
ATOM 4747 C C . ASP A 1 587 ? 47.092 21.900 -39.414 1.00 83.62 587 ASP A C 1
ATOM 4749 O O . ASP A 1 587 ? 46.899 21.192 -38.423 1.00 83.62 587 ASP A O 1
ATOM 4753 N N . THR A 1 588 ? 48.324 22.055 -39.894 1.00 73.38 588 THR A N 1
ATOM 4754 C CA . THR A 1 588 ? 49.455 21.277 -39.363 1.00 73.38 588 THR A CA 1
ATOM 4755 C C . THR A 1 588 ? 50.383 22.060 -38.460 1.00 73.38 588 THR A C 1
ATOM 4757 O O . THR A 1 588 ? 51.295 21.430 -37.931 1.00 73.38 588 THR A O 1
ATOM 4760 N N . LEU A 1 589 ? 50.162 23.377 -38.282 1.00 68.00 589 LEU A N 1
ATOM 4761 C CA . LEU A 1 589 ? 50.828 24.312 -37.345 1.00 68.00 589 LEU A CA 1
ATOM 4762 C C . LEU A 1 589 ? 52.341 24.080 -37.111 1.00 68.00 589 LEU A C 1
ATOM 4764 O O . LEU A 1 589 ? 52.882 24.439 -36.065 1.00 68.00 589 LEU A O 1
ATOM 4768 N N . THR A 1 590 ? 53.040 23.464 -38.065 1.00 66.81 590 THR A N 1
ATOM 4769 C CA . THR A 1 590 ? 54.429 22.999 -37.964 1.00 66.81 590 THR A CA 1
ATOM 4770 C C . THR A 1 590 ? 55.211 23.485 -39.183 1.00 66.81 590 THR A C 1
ATOM 4772 O O . THR A 1 590 ? 54.640 23.940 -40.174 1.00 66.81 590 THR A O 1
ATOM 4775 N N . SER A 1 591 ? 56.544 23.428 -39.119 1.00 61.56 591 SER A N 1
ATOM 4776 C CA . SER A 1 591 ? 57.416 23.855 -40.223 1.00 61.56 591 SER A CA 1
ATOM 4777 C C . SER A 1 591 ? 57.462 22.868 -41.396 1.00 61.56 591 SER A C 1
ATOM 4779 O O . SER A 1 591 ? 57.951 23.225 -42.469 1.00 61.56 591 SER A O 1
ATOM 4781 N N . LYS A 1 592 ? 56.970 21.634 -41.215 1.00 68.38 592 LYS A N 1
ATOM 4782 C CA . LYS A 1 592 ? 56.913 20.623 -42.275 1.00 68.38 592 LYS A CA 1
ATOM 4783 C C . LYS A 1 592 ? 55.657 20.813 -43.114 1.00 68.38 592 LYS A C 1
ATOM 4785 O O . LYS A 1 592 ? 54.543 20.839 -42.602 1.00 68.38 592 LYS A O 1
ATOM 4790 N N . VAL A 1 593 ? 55.869 20.915 -44.417 1.00 74.69 593 VAL A N 1
ATOM 4791 C CA . VAL A 1 593 ? 54.823 21.169 -45.402 1.00 74.69 593 VAL A CA 1
ATOM 4792 C C . VAL A 1 593 ? 54.261 19.850 -45.938 1.00 74.69 593 VAL A C 1
ATOM 4794 O O . VAL A 1 593 ? 55.006 18.884 -46.120 1.00 74.69 593 VAL A O 1
ATOM 4797 N N . ILE A 1 594 ? 52.953 19.803 -46.194 1.00 81.88 594 ILE A N 1
ATOM 4798 C CA . ILE A 1 594 ? 52.254 18.644 -46.763 1.00 81.88 594 ILE A CA 1
ATOM 4799 C C . ILE A 1 594 ? 51.620 19.031 -48.089 1.00 81.88 594 ILE A C 1
ATOM 4801 O O . ILE A 1 594 ? 50.825 19.966 -48.158 1.00 81.88 594 ILE A O 1
ATOM 4805 N N . THR A 1 595 ? 51.943 18.274 -49.132 1.00 85.12 595 THR A N 1
ATOM 4806 C CA . THR A 1 595 ? 51.320 18.424 -50.445 1.00 85.12 595 THR A CA 1
ATOM 4807 C C . THR A 1 595 ? 50.000 17.662 -50.479 1.00 85.12 595 THR A C 1
ATOM 4809 O O . THR A 1 595 ? 49.956 16.480 -50.131 1.00 85.12 595 THR A O 1
ATOM 4812 N N . LEU A 1 596 ? 48.922 18.334 -50.888 1.00 85.75 596 LEU A N 1
ATOM 4813 C CA . LEU A 1 596 ? 47.610 17.699 -51.010 1.00 85.75 596 LEU A CA 1
ATOM 4814 C C . LEU A 1 596 ? 47.578 16.675 -52.160 1.00 85.75 596 LEU A C 1
ATOM 4816 O O . LEU A 1 596 ? 48.027 16.994 -53.263 1.00 85.75 596 LEU A O 1
ATOM 4820 N N . PRO A 1 597 ? 47.035 15.464 -51.929 1.00 87.25 597 PRO A N 1
ATOM 4821 C CA . PRO A 1 597 ? 46.870 14.456 -52.972 1.00 87.25 597 PRO A CA 1
ATOM 4822 C C . PRO A 1 597 ? 45.755 14.850 -53.953 1.00 87.25 597 PRO A C 1
ATOM 4824 O O . PRO A 1 597 ? 44.800 15.527 -53.577 1.00 87.25 597 PRO A O 1
ATOM 4827 N N . SER A 1 598 ? 45.849 14.403 -55.206 1.00 85.38 598 SER A N 1
ATOM 4828 C CA . SER A 1 598 ? 44.917 14.758 -56.292 1.00 85.38 598 SER A CA 1
ATOM 4829 C C . SER A 1 598 ? 43.458 14.338 -56.045 1.00 85.38 598 SER A C 1
ATOM 4831 O O . SER A 1 598 ? 42.515 14.974 -56.513 1.00 85.38 598 SER A O 1
ATOM 4833 N N . GLU A 1 599 ? 43.275 13.284 -55.260 1.00 85.94 599 GLU A N 1
ATOM 4834 C CA . GLU A 1 599 ? 42.026 12.603 -54.940 1.00 85.94 599 GLU A CA 1
ATOM 4835 C C . GLU A 1 599 ? 41.058 13.514 -54.181 1.00 85.94 599 GLU A C 1
ATOM 4837 O O . GLU A 1 599 ? 39.841 13.394 -54.326 1.00 85.94 599 GLU A O 1
ATOM 4842 N N . ILE A 1 600 ? 41.583 14.482 -53.422 1.00 88.44 600 ILE A N 1
ATOM 4843 C CA . ILE A 1 600 ? 40.749 15.462 -52.722 1.00 88.44 600 ILE A CA 1
ATOM 4844 C C . ILE A 1 600 ? 39.963 16.335 -53.701 1.00 88.44 600 ILE A C 1
ATOM 4846 O O . ILE A 1 600 ? 38.804 16.634 -53.436 1.00 88.44 600 ILE A O 1
ATOM 4850 N N . PHE A 1 601 ? 40.552 16.674 -54.853 1.00 88.44 601 PHE A N 1
ATOM 4851 C CA . PHE A 1 601 ? 39.974 17.582 -55.847 1.00 88.44 601 PHE A CA 1
ATOM 4852 C C . PHE A 1 601 ? 38.928 16.916 -56.749 1.00 88.44 601 PHE A C 1
ATOM 4854 O O . PHE A 1 601 ? 38.285 17.593 -57.543 1.00 88.44 601 PHE A O 1
ATOM 4861 N N . THR A 1 602 ? 38.740 15.600 -56.634 1.00 88.38 602 THR A N 1
ATOM 4862 C CA . THR A 1 602 ? 37.721 14.832 -57.377 1.00 88.38 602 THR A CA 1
ATOM 4863 C C . THR A 1 602 ? 36.620 14.289 -56.459 1.00 88.38 602 THR A C 1
ATOM 4865 O O . THR A 1 602 ? 35.761 13.504 -56.874 1.00 88.38 602 THR A O 1
ATOM 4868 N N . CYS A 1 603 ? 36.631 14.691 -55.183 1.00 87.12 603 CYS A N 1
ATOM 4869 C CA . CYS A 1 603 ? 35.723 14.161 -54.182 1.00 87.12 603 CYS A CA 1
ATOM 4870 C C . CYS A 1 603 ? 34.314 14.757 -54.318 1.00 87.12 603 CYS A C 1
ATOM 4872 O O . CYS A 1 603 ? 34.087 15.949 -54.121 1.00 87.12 603 CYS A O 1
ATOM 4874 N N . LYS A 1 604 ? 33.327 13.897 -54.590 1.00 89.38 604 LYS A N 1
ATOM 4875 C CA . LYS A 1 604 ? 31.933 14.312 -54.829 1.00 89.38 604 LYS A CA 1
ATOM 4876 C C . LYS A 1 604 ? 31.141 14.631 -53.559 1.00 89.38 604 LYS A C 1
ATOM 4878 O O . LYS A 1 604 ? 30.049 15.179 -53.658 1.00 89.38 604 LYS A O 1
ATOM 4883 N N . THR A 1 605 ? 31.644 14.259 -52.383 1.00 88.62 605 THR A N 1
ATOM 4884 C CA . THR A 1 605 ? 30.891 14.311 -51.118 1.00 88.62 605 THR A CA 1
ATOM 4885 C C . THR A 1 605 ? 31.256 15.483 -50.218 1.00 88.62 605 THR A C 1
ATOM 4887 O O . THR A 1 605 ? 30.490 15.784 -49.304 1.00 88.62 605 THR A O 1
ATOM 4890 N N . ILE A 1 606 ? 32.404 16.132 -50.444 1.00 91.19 606 ILE A N 1
ATOM 4891 C CA . ILE A 1 606 ? 32.877 17.219 -49.583 1.00 91.19 606 ILE A CA 1
ATOM 4892 C C . ILE A 1 606 ? 31.987 18.441 -49.797 1.00 91.19 606 ILE A C 1
ATOM 4894 O O . ILE A 1 606 ? 31.881 18.959 -50.904 1.00 91.19 606 ILE A O 1
ATOM 4898 N N . VAL A 1 607 ? 31.366 18.893 -48.710 1.00 93.06 607 VAL A N 1
ATOM 4899 C CA . VAL A 1 607 ? 30.529 20.097 -48.649 1.00 93.06 607 VAL A CA 1
ATOM 4900 C C . VAL A 1 607 ? 31.297 21.263 -48.036 1.00 93.06 607 VAL A C 1
ATOM 4902 O O . VAL A 1 607 ? 31.117 22.405 -48.459 1.00 93.06 607 VAL A O 1
ATOM 4905 N N . LYS A 1 608 ? 32.180 20.981 -47.071 1.00 93.38 608 LYS A N 1
ATOM 4906 C CA . LYS A 1 608 ? 32.991 21.982 -46.377 1.00 93.38 608 LYS A CA 1
ATOM 4907 C C . LYS A 1 608 ? 34.454 21.562 -46.341 1.00 93.38 608 LYS A C 1
ATOM 4909 O O . LYS A 1 608 ? 34.775 20.487 -45.839 1.00 93.38 608 LYS A O 1
ATOM 4914 N N . LEU A 1 609 ? 35.328 22.419 -46.859 1.00 93.56 609 LEU A N 1
ATOM 4915 C CA . LEU A 1 609 ? 36.769 22.194 -46.896 1.00 93.56 609 LEU A CA 1
ATOM 4916 C C . LEU A 1 609 ? 37.490 23.367 -46.233 1.00 93.56 609 LEU A C 1
ATOM 4918 O O . LEU A 1 609 ? 37.346 24.511 -46.660 1.00 93.56 609 LEU A O 1
ATOM 4922 N N . LYS A 1 610 ? 38.258 23.080 -45.182 1.00 92.00 610 LYS A N 1
ATOM 4923 C CA . LYS A 1 610 ? 39.122 24.034 -44.490 1.00 92.00 610 LYS A CA 1
ATOM 4924 C C . LYS A 1 610 ? 40.565 23.560 -44.557 1.00 92.00 610 LYS A C 1
ATOM 4926 O O . LYS A 1 610 ? 40.876 22.453 -44.123 1.00 92.00 610 LYS A O 1
ATOM 4931 N N . LEU A 1 611 ? 41.437 24.399 -45.093 1.00 90.00 611 LEU A N 1
ATOM 4932 C CA . LEU A 1 611 ? 42.864 24.132 -45.215 1.00 90.00 611 LEU A CA 1
ATOM 4933 C C . LEU A 1 611 ? 43.635 25.270 -44.549 1.00 90.00 611 LEU A C 1
ATOM 4935 O O . LEU A 1 611 ? 43.335 26.440 -44.778 1.00 90.00 611 LEU A O 1
ATOM 4939 N N . GLY A 1 612 ? 44.586 24.903 -43.700 1.00 86.31 612 GLY A N 1
ATOM 4940 C CA . GLY A 1 612 ? 45.317 25.786 -42.803 1.00 86.31 612 GLY A CA 1
ATOM 4941 C C . GLY A 1 612 ? 46.827 25.793 -43.043 1.00 86.31 612 GLY A C 1
ATOM 4942 O O . GLY A 1 612 ? 47.325 25.387 -44.098 1.00 86.31 612 GLY A O 1
ATOM 4943 N N . TRP A 1 613 ? 47.562 26.223 -42.015 1.00 82.31 613 TRP A N 1
ATOM 4944 C CA . TRP A 1 613 ? 49.012 26.375 -42.053 1.00 82.31 613 TRP A CA 1
ATOM 4945 C C . TRP A 1 613 ? 49.708 25.042 -42.356 1.00 82.31 613 TRP A C 1
ATOM 4947 O O . TRP A 1 613 ? 49.341 23.997 -41.819 1.00 82.31 613 TRP A O 1
ATOM 4957 N N . GLY A 1 614 ? 50.747 25.088 -43.195 1.00 78.62 614 GLY A N 1
ATOM 4958 C CA . GLY A 1 614 ? 51.571 23.924 -43.543 1.00 78.62 614 GLY A CA 1
ATOM 4959 C C . GLY A 1 614 ? 51.008 23.035 -44.660 1.00 78.62 614 GLY A C 1
ATOM 4960 O O . GLY A 1 614 ? 51.600 21.998 -44.965 1.00 78.62 614 GLY A O 1
ATOM 4961 N N . VAL A 1 615 ? 49.920 23.446 -45.317 1.00 84.50 615 VAL A N 1
ATOM 4962 C CA . VAL A 1 615 ? 49.370 22.786 -46.513 1.00 84.50 615 VAL A CA 1
ATOM 4963 C C . VAL A 1 615 ? 49.884 23.463 -47.795 1.00 84.50 615 VAL A C 1
ATOM 4965 O O . VAL A 1 615 ? 49.863 24.689 -47.908 1.00 84.50 615 VAL A O 1
ATOM 4968 N N . VAL A 1 616 ? 50.328 22.664 -48.773 1.00 85.25 616 VAL A N 1
ATOM 4969 C CA . VAL A 1 616 ? 50.694 23.097 -50.135 1.00 85.25 616 VAL A CA 1
ATOM 4970 C C . VAL A 1 616 ? 49.770 22.471 -51.175 1.00 85.25 616 VAL A C 1
ATOM 4972 O O . VAL A 1 616 ? 49.601 21.249 -51.225 1.00 85.25 616 VAL A O 1
ATOM 4975 N N . ILE A 1 617 ? 49.246 23.310 -52.067 1.00 85.56 617 ILE A N 1
ATOM 4976 C CA . ILE A 1 617 ? 48.563 22.896 -53.295 1.00 85.56 617 ILE A CA 1
ATOM 4977 C C . ILE A 1 617 ? 49.543 23.089 -54.452 1.00 85.56 617 ILE A C 1
ATOM 4979 O O . ILE A 1 617 ? 49.709 24.189 -54.968 1.00 85.56 617 ILE A O 1
ATOM 4983 N N . ALA A 1 618 ? 50.230 22.005 -54.821 1.00 83.06 618 ALA A N 1
ATOM 4984 C CA . ALA A 1 618 ? 51.250 22.039 -55.870 1.00 83.06 618 ALA A CA 1
ATOM 4985 C C . ALA A 1 618 ? 50.652 22.009 -57.284 1.00 83.06 618 ALA A C 1
ATOM 4987 O O . ALA A 1 618 ? 51.187 22.629 -58.195 1.00 83.06 618 ALA A O 1
ATOM 4988 N N . LYS A 1 619 ? 49.560 21.259 -57.480 1.00 84.75 619 LYS A N 1
ATOM 4989 C CA . LYS A 1 619 ? 48.850 21.164 -58.758 1.00 84.75 619 LYS A CA 1
ATOM 4990 C C . LYS A 1 619 ? 47.406 20.734 -58.525 1.00 84.75 619 LYS A C 1
ATOM 4992 O O . LYS A 1 619 ? 47.167 19.738 -57.844 1.00 84.75 619 LYS A O 1
ATOM 4997 N N . VAL A 1 620 ? 46.463 21.450 -59.131 1.00 85.06 620 VAL A N 1
ATOM 4998 C CA . VAL A 1 620 ? 45.068 21.004 -59.248 1.00 85.06 620 VAL A CA 1
ATOM 4999 C C . VAL A 1 620 ? 44.942 20.225 -60.565 1.00 85.06 620 VAL A C 1
ATOM 5001 O O . VAL A 1 620 ? 45.383 20.727 -61.601 1.00 85.06 620 VAL A O 1
ATOM 5004 N N . PRO A 1 621 ? 44.440 18.979 -60.551 1.00 86.44 621 PRO A N 1
ATOM 5005 C CA . PRO A 1 621 ? 44.324 18.176 -61.764 1.00 86.44 621 PRO A CA 1
ATOM 5006 C C . PRO A 1 621 ? 43.231 18.728 -62.695 1.00 86.44 621 PRO A C 1
ATOM 5008 O O . PRO A 1 621 ? 42.252 19.303 -62.236 1.00 86.44 621 PRO A O 1
ATOM 5011 N N . GLU A 1 622 ? 43.374 18.531 -64.008 1.00 82.88 622 GLU A N 1
ATOM 5012 C CA . GLU A 1 622 ? 42.444 19.084 -65.014 1.00 82.88 622 GLU A CA 1
ATOM 5013 C C . GLU A 1 622 ? 41.016 18.530 -64.896 1.00 82.88 622 GLU A C 1
ATOM 5015 O O . GLU A 1 622 ? 40.053 19.193 -65.259 1.00 82.88 622 GLU A O 1
ATOM 5020 N N . ASN A 1 623 ? 40.867 17.322 -64.351 1.00 87.06 623 ASN A N 1
ATOM 5021 C CA . ASN A 1 623 ? 39.577 16.695 -64.074 1.00 87.06 623 ASN A CA 1
ATOM 5022 C C . ASN A 1 623 ? 39.025 17.031 -62.674 1.00 87.06 623 ASN A C 1
ATOM 5024 O O . ASN A 1 623 ? 38.124 16.335 -62.197 1.00 87.06 623 ASN A O 1
ATOM 5028 N N . ALA A 1 624 ? 39.578 18.041 -61.993 1.00 87.81 624 ALA A N 1
ATOM 5029 C CA . ALA A 1 624 ? 39.095 18.474 -60.690 1.00 87.81 624 ALA A CA 1
ATOM 5030 C C . ALA A 1 624 ? 37.618 18.880 -60.768 1.00 87.81 624 ALA A C 1
ATOM 5032 O O . ALA A 1 624 ? 37.204 19.686 -61.598 1.00 87.81 624 ALA A O 1
ATOM 5033 N N . SER A 1 625 ? 36.813 18.306 -59.882 1.00 90.38 625 SER A N 1
ATOM 5034 C CA . SER A 1 625 ? 35.390 18.592 -59.778 1.00 90.38 625 SER A CA 1
ATOM 5035 C C . SER A 1 625 ? 34.938 18.336 -58.348 1.00 90.38 625 SER A C 1
ATOM 5037 O O . SER A 1 625 ? 34.994 17.209 -57.846 1.00 90.38 625 SER A O 1
ATOM 5039 N N . LEU A 1 626 ? 34.475 19.403 -57.702 1.00 91.56 626 LEU A N 1
ATOM 5040 C CA . LEU A 1 626 ? 33.963 19.414 -56.335 1.00 91.56 626 LEU A CA 1
ATOM 5041 C C . LEU A 1 626 ? 32.475 19.805 -56.373 1.00 91.56 626 LEU A C 1
ATOM 5043 O O . LEU A 1 626 ? 32.111 20.928 -56.020 1.00 91.56 626 LEU A O 1
ATOM 5047 N N . PRO A 1 627 ? 31.591 18.903 -56.845 1.00 90.94 627 PRO A N 1
ATOM 5048 C CA . PRO A 1 627 ? 30.205 19.235 -57.186 1.00 90.94 627 PRO A CA 1
ATOM 5049 C C . PRO A 1 627 ? 29.310 19.546 -55.981 1.00 90.94 627 PRO A C 1
ATOM 5051 O O . PRO A 1 627 ? 28.232 20.095 -56.167 1.00 90.94 627 PRO A O 1
ATOM 5054 N N . SER A 1 628 ? 29.730 19.188 -54.763 1.00 93.19 628 SER A N 1
ATOM 5055 C CA . SER A 1 628 ? 28.951 19.401 -53.533 1.00 93.19 628 SER A CA 1
ATOM 5056 C C . SER A 1 628 ? 29.529 20.492 -52.628 1.00 93.19 628 SER A C 1
ATOM 5058 O O . SER A 1 628 ? 28.956 20.757 -51.570 1.00 93.19 628 SER A O 1
ATOM 5060 N N . LEU A 1 629 ? 30.664 21.100 -52.999 1.00 95.00 629 LEU A N 1
ATOM 5061 C CA . LEU A 1 629 ? 31.392 22.008 -52.119 1.00 95.00 629 LEU A CA 1
ATOM 5062 C C . LEU A 1 629 ? 30.697 23.368 -52.045 1.00 95.00 629 LEU A C 1
ATOM 5064 O O . LEU A 1 629 ? 30.721 24.132 -53.005 1.00 95.00 629 LEU A O 1
ATOM 5068 N N . LYS A 1 630 ? 30.132 23.667 -50.875 1.00 95.31 630 LYS A N 1
ATOM 5069 C CA . LYS A 1 630 ? 29.463 24.937 -50.563 1.00 95.31 630 LYS A CA 1
ATOM 5070 C C . LYS A 1 630 ? 30.379 25.922 -49.856 1.00 95.31 630 LYS A C 1
ATOM 5072 O O . LYS A 1 630 ? 30.201 27.127 -49.983 1.00 95.31 630 LYS A O 1
ATOM 5077 N N . THR A 1 631 ? 31.355 25.423 -49.101 1.00 95.69 631 THR A N 1
ATOM 5078 C CA . THR A 1 631 ? 32.165 26.267 -48.226 1.00 95.69 631 THR A CA 1
ATOM 5079 C C . THR A 1 631 ? 33.648 25.927 -48.323 1.00 95.69 631 THR A C 1
ATOM 5081 O O . THR A 1 631 ? 34.053 24.813 -47.975 1.00 95.69 631 THR A O 1
ATOM 5084 N N . LEU A 1 632 ? 34.463 26.906 -48.719 1.00 94.12 632 LEU A N 1
ATOM 5085 C CA . LEU A 1 632 ? 35.913 26.781 -48.858 1.00 94.12 632 LEU A CA 1
ATOM 5086 C C . LEU A 1 632 ? 36.633 27.820 -47.989 1.00 94.12 632 LEU A C 1
ATOM 5088 O O . LEU A 1 632 ? 36.507 29.025 -48.202 1.00 94.12 632 LEU A O 1
ATOM 5092 N N . PHE A 1 633 ? 37.415 27.344 -47.021 1.00 92.00 633 PHE A N 1
ATOM 5093 C CA . PHE A 1 633 ? 38.281 28.175 -46.187 1.00 92.00 633 PHE A CA 1
ATOM 5094 C C . PHE A 1 633 ? 39.745 27.825 -46.435 1.00 92.00 633 PHE A C 1
ATOM 5096 O O . PHE A 1 633 ? 40.160 26.685 -46.233 1.00 92.00 633 PHE A O 1
ATOM 5103 N N . LEU A 1 634 ? 40.530 28.824 -46.813 1.00 88.88 634 LEU A N 1
ATOM 5104 C CA . LEU A 1 634 ? 41.963 28.727 -47.042 1.00 88.88 634 LEU A CA 1
ATOM 5105 C C . LEU A 1 634 ? 42.655 29.717 -46.099 1.00 88.88 634 LEU A C 1
ATOM 5107 O O . LEU A 1 634 ? 42.420 30.919 -46.189 1.00 88.88 634 LEU A O 1
ATOM 5111 N N . TYR A 1 635 ? 43.464 29.214 -45.170 1.00 84.69 635 TYR A N 1
ATOM 5112 C CA . TYR A 1 635 ? 44.193 29.998 -44.173 1.00 84.69 635 TYR A CA 1
ATOM 5113 C C . TYR A 1 635 ? 45.694 29.684 -44.262 1.00 84.69 635 TYR A C 1
ATOM 5115 O O . TYR A 1 635 ? 46.119 28.597 -43.887 1.00 84.69 635 TYR A O 1
ATOM 5123 N N . CYS A 1 636 ? 46.503 30.623 -44.756 1.00 78.00 636 CYS A N 1
ATOM 5124 C CA . CYS A 1 636 ? 47.956 30.492 -44.935 1.00 78.00 636 CYS A CA 1
ATOM 5125 C C . CYS A 1 636 ? 48.367 29.224 -45.717 1.00 78.00 636 CYS A C 1
ATOM 5127 O O . CYS A 1 636 ? 49.326 28.535 -45.358 1.00 78.00 636 CYS A O 1
ATOM 5129 N N . VAL A 1 637 ? 47.601 28.905 -46.768 1.00 81.75 637 VAL A N 1
ATOM 5130 C CA . VAL A 1 637 ? 47.862 27.793 -47.695 1.00 81.75 637 VAL A CA 1
ATOM 5131 C C . VAL A 1 637 ? 48.775 28.281 -48.814 1.00 81.75 637 VAL A C 1
ATOM 5133 O O . VAL A 1 637 ? 48.501 29.315 -49.420 1.00 81.75 637 VAL A O 1
ATOM 5136 N N . ARG A 1 638 ? 49.821 27.511 -49.124 1.00 78.56 638 ARG A N 1
ATOM 5137 C CA . ARG A 1 638 ? 50.795 27.854 -50.169 1.00 78.56 638 ARG A CA 1
ATOM 5138 C C . ARG A 1 638 ? 50.396 27.274 -51.527 1.00 78.56 638 ARG A C 1
ATOM 5140 O O . ARG A 1 638 ? 50.103 26.078 -51.628 1.00 78.56 638 ARG A O 1
ATOM 5147 N N . PHE A 1 639 ? 50.473 28.096 -52.569 1.00 78.25 639 PHE A N 1
ATOM 5148 C CA . PHE A 1 639 ? 50.176 27.742 -53.963 1.00 78.25 639 PHE A CA 1
ATOM 5149 C C . PHE A 1 639 ? 51.441 27.829 -54.835 1.00 78.25 639 PHE A C 1
ATOM 5151 O O . PHE A 1 639 ? 52.375 28.570 -54.522 1.00 78.25 639 PHE A O 1
ATOM 5158 N N . SER A 1 640 ? 51.521 27.015 -55.893 1.00 72.94 640 SER A N 1
ATOM 5159 C CA . SER A 1 640 ? 52.692 26.947 -56.790 1.00 72.94 640 SER A CA 1
ATOM 5160 C C . SER A 1 640 ? 52.552 27.799 -58.063 1.00 72.94 640 SER A C 1
ATOM 5162 O O . SER A 1 640 ? 53.465 27.811 -58.890 1.00 72.94 640 SER A O 1
ATOM 5164 N N . GLY A 1 641 ? 51.453 28.538 -58.214 1.00 73.31 641 GLY A N 1
ATOM 5165 C CA . GLY A 1 641 ? 51.037 29.182 -59.455 1.00 73.31 641 GLY A CA 1
ATOM 5166 C C . GLY A 1 641 ? 49.575 29.655 -59.403 1.00 73.31 641 GLY A C 1
ATOM 5167 O O . GLY A 1 641 ? 49.130 30.249 -58.431 1.00 73.31 641 GLY A O 1
ATOM 5168 N N . ARG A 1 642 ? 48.798 29.436 -60.473 1.00 74.31 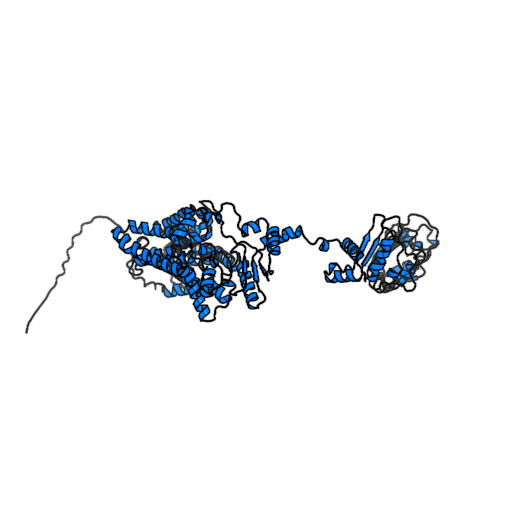642 ARG A N 1
ATOM 5169 C CA . ARG A 1 642 ? 47.383 29.881 -60.564 1.00 74.31 642 ARG A CA 1
ATOM 5170 C C . ARG A 1 642 ? 46.385 28.801 -60.143 1.00 74.31 642 ARG A C 1
ATOM 5172 O O . ARG A 1 642 ? 45.251 28.749 -60.625 1.00 74.31 642 ARG A O 1
ATOM 5179 N N . GLU A 1 643 ? 46.792 27.905 -59.254 1.00 81.81 643 GLU A N 1
ATOM 5180 C CA . GLU A 1 643 ? 45.959 26.770 -58.858 1.00 81.81 643 GLU A CA 1
ATOM 5181 C C . GLU A 1 643 ? 44.714 27.214 -58.080 1.00 81.81 643 GLU A C 1
ATOM 5183 O O . GLU A 1 643 ? 43.709 26.514 -58.122 1.00 81.81 643 GLU A O 1
ATOM 5188 N N . VAL A 1 644 ? 44.734 28.388 -57.434 1.00 83.19 644 VAL A N 1
ATOM 5189 C CA . VAL A 1 644 ? 43.561 28.974 -56.756 1.00 83.19 644 VAL A CA 1
ATOM 5190 C C . VAL A 1 644 ? 42.405 29.197 -57.735 1.00 83.19 644 VAL A C 1
ATOM 5192 O O . VAL A 1 644 ? 41.274 28.818 -57.449 1.00 83.19 644 VAL A O 1
ATOM 5195 N N . GLU A 1 645 ? 42.686 29.764 -58.911 1.00 84.75 645 GLU A N 1
ATOM 5196 C CA . GLU A 1 645 ? 41.678 30.047 -59.947 1.00 84.75 645 GLU A CA 1
ATOM 5197 C C . GLU A 1 645 ? 41.105 28.736 -60.514 1.00 84.75 645 GLU A C 1
ATOM 5199 O O . GLU A 1 645 ? 39.897 28.584 -60.719 1.00 84.75 645 GLU A O 1
ATOM 5204 N N . THR A 1 646 ? 41.979 27.741 -60.685 1.00 87.00 646 THR A N 1
ATOM 5205 C CA . THR A 1 646 ? 41.603 26.388 -61.126 1.00 87.00 646 THR A CA 1
ATOM 5206 C C . THR A 1 646 ? 40.762 25.667 -60.063 1.00 87.00 646 THR A C 1
ATOM 5208 O O . THR A 1 646 ? 39.814 24.956 -60.378 1.00 87.00 646 THR A O 1
ATOM 5211 N N . LEU A 1 647 ? 41.061 25.879 -58.780 1.00 87.94 647 LEU A N 1
ATOM 5212 C CA . LEU A 1 647 ? 40.300 25.308 -57.672 1.00 87.94 647 LEU A CA 1
ATOM 5213 C C . LEU A 1 647 ? 38.907 25.934 -57.559 1.00 87.94 647 LEU A C 1
ATOM 5215 O O . LEU A 1 647 ? 37.933 25.207 -57.379 1.00 87.94 647 LEU A O 1
ATOM 5219 N N . ILE A 1 648 ? 38.800 27.260 -57.679 1.00 88.00 648 ILE A N 1
ATOM 5220 C CA . ILE A 1 648 ? 37.512 27.967 -57.624 1.00 88.00 648 ILE A CA 1
ATOM 5221 C C . ILE A 1 648 ? 36.615 27.521 -58.784 1.00 88.00 648 ILE A C 1
ATOM 5223 O O . ILE A 1 648 ? 35.454 27.192 -58.556 1.00 88.00 648 ILE A O 1
ATOM 5227 N N . SER A 1 649 ? 37.159 27.418 -60.001 1.00 87.31 649 SER A N 1
ATOM 5228 C CA . SER A 1 649 ? 36.402 26.942 -61.172 1.00 87.31 649 SER A CA 1
ATOM 5229 C C . SER A 1 649 ? 35.963 25.474 -61.070 1.00 87.31 649 SER A C 1
ATOM 5231 O O . SER A 1 649 ? 34.925 25.111 -61.617 1.00 87.31 649 SER A O 1
ATOM 5233 N N . ALA A 1 650 ? 36.675 24.637 -60.308 1.00 89.19 650 ALA A N 1
ATOM 5234 C CA . ALA A 1 650 ? 36.253 23.265 -60.017 1.00 89.19 650 ALA A CA 1
ATOM 5235 C C . ALA A 1 650 ? 35.055 23.173 -59.040 1.00 89.19 650 ALA A C 1
ATOM 5237 O O . ALA A 1 650 ? 34.454 22.098 -58.895 1.00 89.19 650 ALA A O 1
ATOM 5238 N N . CYS A 1 651 ? 34.683 24.269 -58.367 1.00 92.00 651 CYS A N 1
ATOM 5239 C CA . CYS A 1 651 ? 33.612 24.323 -57.368 1.00 92.00 651 CYS A CA 1
ATOM 5240 C C . CYS A 1 651 ? 32.330 24.927 -57.968 1.00 92.00 651 CYS A C 1
ATOM 5242 O O . CYS A 1 651 ? 32.238 26.130 -58.187 1.00 92.00 651 CYS A O 1
ATOM 5244 N N . HIS A 1 652 ? 31.315 24.093 -58.211 1.00 88.25 652 HIS A N 1
ATOM 5245 C CA . HIS A 1 652 ? 30.148 24.473 -59.027 1.00 88.25 652 HIS A CA 1
ATOM 5246 C C . HIS A 1 652 ? 28.976 25.059 -58.220 1.00 88.25 652 HIS A C 1
ATOM 5248 O O . HIS A 1 652 ? 28.060 25.634 -58.797 1.00 88.25 652 HIS A O 1
ATOM 5254 N N . VAL A 1 653 ? 28.980 24.862 -56.898 1.00 93.56 653 VAL A N 1
ATOM 5255 C CA . VAL A 1 653 ? 27.899 25.243 -55.965 1.00 93.56 653 VAL A CA 1
ATOM 5256 C C . VAL A 1 653 ? 28.448 25.997 -54.749 1.00 93.56 653 VAL A C 1
ATOM 5258 O O . VAL A 1 653 ? 27.897 25.918 -53.653 1.00 93.56 653 VAL A O 1
ATOM 5261 N N . LEU A 1 654 ? 29.586 26.671 -54.923 1.00 95.06 654 LEU A N 1
ATOM 5262 C CA . LEU A 1 654 ? 30.287 27.357 -53.844 1.00 95.06 654 LEU A CA 1
ATOM 5263 C C . LEU A 1 654 ? 29.492 28.590 -53.404 1.00 95.06 654 LEU A C 1
ATOM 5265 O O . LEU A 1 654 ? 29.241 29.465 -54.225 1.00 95.06 654 LEU A O 1
ATOM 5269 N N . GLU A 1 655 ? 29.135 28.653 -52.123 1.00 95.56 655 GLU A N 1
ATOM 5270 C CA . GLU A 1 655 ? 28.348 29.727 -51.498 1.00 95.56 655 GLU A CA 1
ATOM 5271 C C . GLU A 1 655 ? 29.252 30.656 -50.664 1.00 95.56 655 GLU A C 1
ATOM 5273 O O . GLU A 1 655 ? 29.074 31.873 -50.666 1.00 95.56 655 GLU A O 1
ATOM 5278 N N . GLU A 1 656 ? 30.267 30.106 -49.986 1.00 95.75 656 GLU A N 1
ATOM 5279 C CA . GLU A 1 656 ? 31.172 30.848 -49.099 1.00 95.75 656 GLU A CA 1
ATOM 5280 C C . GLU A 1 656 ? 32.648 30.547 -49.406 1.00 95.75 656 GLU A C 1
ATOM 5282 O O . GLU A 1 656 ? 33.090 29.394 -49.347 1.00 95.75 656 GLU A O 1
ATOM 5287 N N . LEU A 1 657 ? 33.423 31.603 -49.670 1.00 93.12 657 LEU A N 1
ATOM 5288 C CA . LEU A 1 657 ? 34.862 31.555 -49.920 1.00 93.12 657 LEU A CA 1
ATOM 5289 C C . LEU A 1 657 ? 35.597 32.499 -48.971 1.00 93.12 657 LEU A C 1
ATOM 5291 O O . LEU A 1 657 ? 35.374 33.709 -48.970 1.00 93.12 657 LEU A O 1
ATOM 5295 N N . THR A 1 658 ? 36.525 31.950 -48.196 1.00 90.19 658 THR A N 1
ATOM 5296 C CA . THR A 1 658 ? 37.448 32.735 -47.372 1.00 90.19 658 THR A CA 1
ATOM 5297 C C . THR A 1 658 ? 38.880 32.384 -47.725 1.00 90.19 658 THR A C 1
ATOM 5299 O O . THR A 1 658 ? 39.270 31.220 -47.621 1.00 90.19 658 THR A O 1
ATOM 5302 N N . ILE A 1 659 ? 39.669 33.390 -48.092 1.00 86.69 659 ILE A N 1
ATOM 5303 C CA . ILE A 1 659 ? 41.105 33.251 -48.335 1.00 86.69 659 ILE A CA 1
ATOM 5304 C C . ILE A 1 659 ? 41.832 34.250 -47.445 1.00 86.69 659 ILE A C 1
ATOM 5306 O O . ILE A 1 659 ? 41.702 35.462 -47.600 1.00 86.69 659 ILE A O 1
ATOM 5310 N N . PHE A 1 660 ? 42.597 33.724 -46.502 1.00 77.50 660 PHE A N 1
ATOM 5311 C CA . PHE A 1 660 ? 43.462 34.466 -45.599 1.00 77.50 660 PHE A CA 1
ATOM 5312 C C . PHE A 1 660 ? 44.875 33.907 -45.745 1.00 77.50 660 PHE A C 1
ATOM 5314 O O . PHE A 1 660 ? 45.034 32.691 -45.787 1.00 77.50 660 PHE A O 1
ATOM 5321 N N . GLY A 1 661 ? 45.912 34.736 -45.821 1.00 67.25 661 GLY A N 1
ATOM 5322 C CA . GLY A 1 661 ? 47.269 34.230 -46.035 1.00 67.25 661 GLY A CA 1
ATOM 5323 C C . GLY A 1 661 ? 48.363 35.247 -45.755 1.00 67.25 661 GLY A C 1
ATOM 5324 O O . GLY A 1 661 ? 48.085 36.428 -45.529 1.00 67.25 661 GLY A O 1
ATOM 5325 N N . ASP A 1 662 ? 49.608 34.766 -45.774 1.00 58.94 662 ASP A N 1
ATOM 5326 C CA . ASP A 1 662 ? 50.781 35.635 -45.780 1.00 58.94 662 ASP A CA 1
ATOM 5327 C C . ASP A 1 662 ? 50.884 36.359 -47.142 1.00 58.94 662 ASP A C 1
ATOM 5329 O O . ASP A 1 662 ? 50.359 35.869 -48.145 1.00 58.94 662 ASP A O 1
ATOM 5333 N N . PRO A 1 663 ? 51.563 37.521 -47.223 1.00 51.66 663 PRO A N 1
ATOM 5334 C CA . PRO A 1 663 ? 51.532 38.400 -48.400 1.00 51.66 663 PRO A CA 1
ATOM 5335 C C . PRO A 1 663 ? 51.907 37.734 -49.733 1.00 51.66 663 PRO A C 1
ATOM 5337 O O . PRO A 1 663 ? 51.426 38.163 -50.772 1.00 51.66 663 PRO A O 1
ATOM 5340 N N . TRP A 1 664 ? 52.719 36.675 -49.695 1.00 50.94 664 TRP A N 1
ATOM 5341 C CA . TRP A 1 664 ? 53.201 35.938 -50.866 1.00 50.94 664 TRP A CA 1
ATOM 5342 C C . TRP A 1 664 ? 52.147 34.992 -51.474 1.00 50.94 664 TRP A C 1
ATOM 5344 O O . TRP A 1 664 ? 52.228 34.672 -52.657 1.00 50.94 664 TRP A O 1
ATOM 5354 N N . ASP A 1 665 ? 51.138 34.571 -50.701 1.00 51.22 665 ASP A N 1
ATOM 5355 C CA . ASP A 1 665 ? 50.122 33.598 -51.140 1.00 51.22 665 ASP A CA 1
ATOM 5356 C C . ASP A 1 665 ? 48.947 34.269 -51.885 1.00 51.22 665 ASP A C 1
ATOM 5358 O O . ASP A 1 665 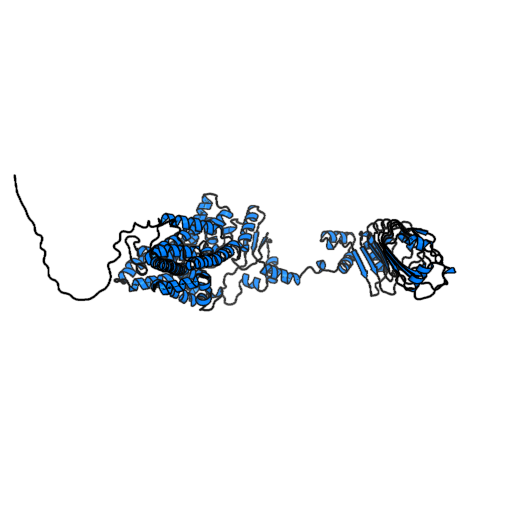? 48.295 33.652 -52.727 1.00 51.22 665 ASP A O 1
ATOM 5362 N N . LEU A 1 666 ? 48.689 35.558 -51.622 1.00 51.09 666 LEU A N 1
ATOM 5363 C CA . LEU A 1 666 ? 47.633 36.349 -52.279 1.00 51.09 666 LEU A CA 1
ATOM 5364 C C . LEU A 1 666 ? 48.091 37.015 -53.591 1.00 51.09 666 LEU A C 1
ATOM 5366 O O . LEU A 1 666 ? 47.246 37.464 -54.370 1.00 51.09 666 LEU A O 1
ATOM 5370 N N . GLU A 1 667 ? 49.398 37.055 -53.881 1.00 56.44 667 GLU A N 1
ATOM 5371 C CA . GLU A 1 667 ? 49.946 37.566 -55.154 1.00 56.44 667 GLU A CA 1
ATOM 5372 C C . GLU A 1 667 ? 49.465 36.761 -56.378 1.00 56.44 667 GLU A C 1
ATOM 5374 O O . GLU A 1 667 ? 49.485 37.255 -57.509 1.00 56.44 667 GLU A O 1
ATOM 5379 N N . GLN A 1 668 ? 49.007 35.529 -56.151 1.00 58.31 668 GLN A N 1
ATOM 5380 C CA . GLN A 1 668 ? 48.686 34.555 -57.192 1.00 58.31 668 GLN A CA 1
ATOM 5381 C C . GLN A 1 668 ? 47.194 34.500 -57.572 1.00 58.31 668 GLN A C 1
ATOM 5383 O O . GLN A 1 668 ? 46.860 33.941 -58.615 1.00 58.31 668 GLN A O 1
ATOM 5388 N N . CYS A 1 669 ? 46.298 35.107 -56.783 1.00 65.69 669 CYS A N 1
ATOM 5389 C CA . CYS A 1 669 ? 44.867 35.182 -57.093 1.00 65.69 669 CYS A CA 1
ATOM 5390 C C . CYS A 1 669 ? 44.557 36.488 -57.843 1.00 65.69 669 CYS A C 1
ATOM 5392 O O . CYS A 1 669 ? 44.548 37.563 -57.237 1.00 65.69 669 CYS A O 1
ATOM 5394 N N . ARG A 1 670 ? 44.337 36.416 -59.164 1.00 71.44 670 ARG A N 1
ATOM 5395 C CA . ARG A 1 670 ? 44.021 37.589 -60.007 1.00 71.44 670 ARG A CA 1
ATOM 5396 C C . ARG A 1 670 ? 42.550 37.655 -60.391 1.00 71.44 670 ARG A C 1
ATOM 5398 O O . ARG A 1 670 ? 42.045 38.734 -60.696 1.00 71.44 670 ARG A O 1
ATOM 5405 N N . THR A 1 671 ? 41.866 36.517 -60.372 1.00 79.12 671 THR A N 1
ATOM 5406 C CA . THR A 1 671 ? 40.466 36.410 -60.782 1.00 79.12 671 THR A CA 1
ATOM 5407 C C . THR A 1 671 ? 39.674 35.593 -59.774 1.00 79.12 671 THR A C 1
ATOM 5409 O O . THR A 1 671 ? 39.992 34.434 -59.519 1.00 79.12 671 THR A O 1
ATOM 5412 N N . VAL A 1 672 ? 38.595 36.173 -59.253 1.00 84.00 672 VAL A N 1
ATOM 5413 C CA . VAL A 1 672 ? 37.558 35.443 -58.517 1.00 84.00 672 VAL A CA 1
ATOM 5414 C C . VAL A 1 672 ? 36.304 35.457 -59.383 1.00 84.00 672 VAL A C 1
ATOM 5416 O O . VAL A 1 672 ? 35.601 36.462 -59.439 1.00 84.00 672 VAL A O 1
ATOM 5419 N N . SER A 1 673 ? 36.054 34.357 -60.098 1.00 86.88 673 SER A N 1
ATOM 5420 C CA . SER A 1 673 ? 34.852 34.169 -60.918 1.00 86.88 673 SER A CA 1
ATOM 5421 C C . SER A 1 673 ? 34.089 32.951 -60.412 1.00 86.88 673 SER A C 1
ATOM 5423 O O . SER A 1 673 ? 34.598 31.830 -60.446 1.00 86.88 673 SER A O 1
ATOM 5425 N N . CYS A 1 674 ? 32.900 33.183 -59.859 1.00 86.62 674 CYS A N 1
ATOM 5426 C CA . CYS A 1 674 ? 32.031 32.135 -59.332 1.00 86.62 674 CYS A CA 1
ATOM 5427 C C . CYS A 1 674 ? 30.585 32.660 -59.253 1.00 86.62 674 CYS A C 1
ATOM 5429 O O . CYS A 1 674 ? 30.287 33.514 -58.414 1.00 86.62 674 CYS A O 1
ATOM 5431 N N . PRO A 1 675 ? 29.664 32.176 -60.105 1.00 88.25 675 PRO A N 1
ATOM 5432 C CA . PRO A 1 675 ? 28.306 32.713 -60.174 1.00 88.25 675 PRO A CA 1
ATOM 5433 C C . PRO A 1 675 ? 27.431 32.340 -58.972 1.00 88.25 675 PRO A C 1
ATOM 5435 O O . PRO A 1 675 ? 26.424 33.004 -58.745 1.00 88.25 675 PRO A O 1
ATOM 5438 N N . THR A 1 676 ? 27.787 31.307 -58.207 1.00 92.12 676 THR A N 1
ATOM 5439 C CA . THR A 1 676 ? 27.022 30.840 -57.036 1.00 92.12 676 THR A CA 1
ATOM 5440 C C . THR A 1 676 ? 27.474 31.468 -55.719 1.00 92.12 676 THR A C 1
ATOM 5442 O O . THR A 1 676 ? 26.840 31.238 -54.696 1.00 92.12 676 THR A O 1
ATOM 5445 N N . LEU A 1 677 ? 28.574 32.227 -55.727 1.00 94.31 677 LEU A N 1
ATOM 5446 C CA . LEU A 1 677 ? 29.201 32.723 -54.509 1.00 94.31 677 LEU A CA 1
ATOM 5447 C C . LEU A 1 677 ? 28.364 33.833 -53.869 1.00 94.31 677 LEU A C 1
ATOM 5449 O O . LEU A 1 677 ? 28.117 34.852 -54.505 1.00 94.31 677 LEU A O 1
ATOM 5453 N N . GLU A 1 678 ? 27.994 33.658 -52.600 1.00 95.19 678 GLU A N 1
ATOM 5454 C CA . GLU A 1 678 ? 27.191 34.608 -51.817 1.00 95.19 678 GLU A CA 1
ATOM 5455 C C . GLU A 1 678 ? 28.045 35.400 -50.815 1.00 95.19 678 GLU A C 1
ATOM 5457 O O . GLU A 1 678 ? 27.763 36.570 -50.540 1.00 95.19 678 GLU A O 1
ATOM 5462 N N . ARG A 1 679 ? 29.116 34.794 -50.282 1.00 94.50 679 ARG A N 1
ATOM 5463 C CA . ARG A 1 679 ? 30.011 35.405 -49.287 1.00 94.50 679 ARG A CA 1
ATOM 5464 C C . ARG A 1 679 ? 31.477 35.258 -49.678 1.00 94.50 679 ARG A C 1
ATOM 5466 O O . ARG A 1 679 ? 31.983 34.143 -49.802 1.00 94.50 679 ARG A O 1
ATOM 5473 N N . LEU A 1 680 ? 32.176 36.386 -49.779 1.00 92.31 680 LEU A N 1
ATOM 5474 C CA . LEU A 1 680 ? 33.603 36.449 -50.085 1.00 92.31 680 LEU A CA 1
ATOM 5475 C C . LEU A 1 680 ? 34.356 37.208 -48.994 1.00 92.31 680 LEU A C 1
ATOM 5477 O O . LEU A 1 680 ? 34.030 38.354 -48.683 1.00 92.31 680 LEU A O 1
ATOM 5481 N N . THR A 1 681 ? 35.398 36.586 -48.450 1.00 90.00 681 THR A N 1
ATOM 5482 C CA . THR A 1 681 ? 36.262 37.181 -47.427 1.00 90.00 681 THR A CA 1
ATOM 5483 C C . THR A 1 681 ? 37.729 37.033 -47.820 1.00 90.00 681 THR A C 1
ATOM 5485 O O . THR A 1 681 ? 38.266 35.929 -47.877 1.00 90.00 681 THR A O 1
ATOM 5488 N N . LEU A 1 682 ? 38.382 38.166 -48.067 1.00 85.12 682 LEU A N 1
ATOM 5489 C CA . LEU A 1 682 ? 39.775 38.307 -48.488 1.00 85.12 682 LEU A CA 1
ATOM 5490 C C . LEU A 1 682 ? 40.510 39.291 -47.556 1.00 85.12 682 LEU A C 1
ATOM 5492 O O . LEU A 1 682 ? 40.741 40.447 -47.931 1.00 85.12 682 LEU A O 1
ATOM 5496 N N . PRO A 1 683 ? 40.852 38.898 -46.313 1.00 75.69 683 PRO A N 1
ATOM 5497 C CA . PRO A 1 683 ? 41.539 39.774 -45.379 1.00 75.69 683 PRO A CA 1
ATOM 5498 C C . PRO A 1 683 ? 43.060 39.649 -45.561 1.00 75.69 683 PRO A C 1
ATOM 5500 O O . PRO A 1 683 ? 43.645 38.649 -45.150 1.00 75.69 683 PRO A O 1
ATOM 5503 N N . CYS A 1 684 ? 43.725 40.662 -46.121 1.00 67.44 684 CYS A N 1
ATOM 5504 C CA . CYS A 1 684 ? 45.188 40.758 -46.143 1.00 67.44 684 CYS A CA 1
ATOM 5505 C C . CYS A 1 684 ? 45.694 41.748 -45.080 1.00 67.44 684 CYS A C 1
ATOM 5507 O O . CYS A 1 684 ? 45.128 42.830 -44.895 1.00 67.44 684 CYS A O 1
ATOM 5509 N N . LYS A 1 685 ? 46.798 41.403 -44.403 1.00 57.03 685 LYS A N 1
ATOM 5510 C CA . LYS A 1 685 ? 47.576 42.297 -43.526 1.00 57.03 685 LYS A CA 1
ATOM 5511 C C . LYS A 1 685 ? 49.032 42.325 -43.997 1.00 57.03 685 LYS A C 1
ATOM 5513 O O . LYS A 1 685 ? 49.897 41.688 -43.404 1.00 57.03 685 LYS A O 1
ATOM 5518 N N . SER A 1 686 ? 49.324 43.036 -45.084 1.00 54.16 686 SER A N 1
ATOM 5519 C CA . SER A 1 686 ? 50.708 43.172 -45.555 1.00 54.16 686 SER A CA 1
ATOM 5520 C C . SER A 1 686 ? 51.458 44.300 -44.832 1.00 54.16 686 SER A C 1
ATOM 5522 O O . SER A 1 686 ? 51.055 45.462 -44.873 1.00 54.16 686 SER A O 1
ATOM 5524 N N . HIS A 1 687 ? 52.596 43.961 -44.213 1.00 50.16 687 HIS A N 1
ATOM 5525 C CA . HIS A 1 687 ? 53.513 44.904 -43.558 1.00 50.16 687 HIS A CA 1
ATOM 5526 C C . HIS A 1 687 ? 54.789 45.219 -44.374 1.00 50.16 687 HIS A C 1
ATOM 5528 O O . HIS A 1 687 ? 55.608 46.008 -43.902 1.00 50.16 687 HIS A O 1
ATOM 5534 N N . LYS A 1 688 ? 54.990 44.657 -45.581 1.00 52.19 688 LYS A N 1
ATOM 5535 C CA . LYS A 1 688 ? 56.212 44.886 -46.388 1.00 52.19 688 LYS A CA 1
ATOM 5536 C C . LYS A 1 688 ? 55.917 45.190 -47.862 1.00 52.19 688 LYS A C 1
ATOM 5538 O O . LYS A 1 688 ? 55.011 44.618 -48.453 1.00 52.19 688 LYS A O 1
ATOM 5543 N N . GLU A 1 689 ? 56.677 46.138 -48.413 1.00 48.19 689 GLU A N 1
ATOM 5544 C CA . GLU A 1 689 ? 56.572 46.658 -49.783 1.00 48.19 689 GLU A CA 1
ATOM 5545 C C . GLU A 1 689 ? 57.062 45.646 -50.823 1.00 48.19 689 GLU A C 1
ATOM 5547 O O . GLU A 1 689 ? 58.219 45.233 -50.779 1.00 48.19 689 GLU A O 1
ATOM 5552 N N . VAL A 1 690 ? 56.221 45.318 -51.806 1.00 50.44 690 VAL A N 1
ATOM 5553 C CA . VAL A 1 690 ? 56.647 44.637 -53.035 1.00 50.44 690 VAL A CA 1
ATOM 5554 C C . VAL A 1 690 ? 56.086 45.402 -54.241 1.00 50.44 690 VAL A C 1
ATOM 5556 O O . VAL A 1 690 ? 54.893 45.689 -54.325 1.00 50.44 690 VAL A O 1
ATOM 5559 N N . LYS A 1 691 ? 56.978 45.802 -55.158 1.00 49.78 691 LYS A N 1
ATOM 5560 C CA . LYS A 1 691 ? 56.690 46.529 -56.409 1.00 49.78 691 LYS A CA 1
ATOM 5561 C C . LYS A 1 691 ? 56.214 45.559 -57.503 1.00 49.78 691 LYS A C 1
ATOM 5563 O O . LYS A 1 691 ? 56.983 45.251 -58.408 1.00 49.78 691 LYS A O 1
ATOM 5568 N N . VAL A 1 692 ? 54.972 45.086 -57.456 1.00 54.16 692 VAL A N 1
ATOM 5569 C CA . VAL A 1 692 ? 54.389 44.330 -58.582 1.00 54.16 692 VAL A CA 1
ATOM 5570 C C . VAL A 1 692 ? 53.061 44.950 -58.988 1.00 54.16 692 VAL A C 1
ATOM 5572 O O . VAL A 1 692 ? 52.240 45.279 -58.136 1.00 54.16 692 VAL A O 1
ATOM 5575 N N . SER A 1 693 ? 52.880 45.133 -60.296 1.00 57.34 693 SER A N 1
ATOM 5576 C CA . SER A 1 693 ? 51.625 45.600 -60.869 1.00 57.34 693 SER A CA 1
ATOM 5577 C C . SER A 1 693 ? 50.536 44.543 -60.756 1.00 57.34 693 SER A C 1
ATOM 5579 O O . SER A 1 693 ? 50.740 43.399 -61.172 1.00 57.34 693 SER A O 1
ATOM 5581 N N . ARG A 1 694 ? 49.388 44.905 -60.177 1.00 70.06 694 ARG A N 1
ATOM 5582 C CA . ARG A 1 694 ? 48.336 43.948 -59.802 1.00 70.06 694 ARG A CA 1
ATOM 5583 C C . ARG A 1 694 ? 47.024 44.282 -60.502 1.00 70.06 694 ARG A C 1
ATOM 5585 O O . ARG A 1 694 ? 46.534 45.400 -60.394 1.00 70.06 694 ARG A O 1
ATOM 5592 N N . LEU A 1 695 ? 46.472 43.285 -61.193 1.00 73.44 695 LEU A N 1
ATOM 5593 C CA . LEU A 1 695 ? 45.142 43.299 -61.802 1.00 73.44 695 LEU A CA 1
ATOM 5594 C C . LEU A 1 695 ? 44.244 42.361 -60.997 1.00 73.44 695 LEU A C 1
ATOM 5596 O O . LEU A 1 695 ? 44.645 41.218 -60.759 1.00 73.44 695 LEU A O 1
ATOM 5600 N N . LEU A 1 696 ? 43.060 42.827 -60.596 1.00 79.94 696 LEU A N 1
ATOM 5601 C CA . LEU A 1 696 ? 42.105 42.020 -59.834 1.00 79.94 696 LEU A CA 1
ATOM 5602 C C . LEU A 1 696 ? 40.709 42.079 -60.456 1.00 79.94 696 LEU A C 1
ATOM 5604 O O . LEU A 1 696 ? 40.139 43.154 -60.630 1.00 79.94 696 LEU A O 1
ATOM 5608 N N . THR A 1 697 ? 40.161 40.911 -60.776 1.00 84.94 697 THR A N 1
ATOM 5609 C CA . THR A 1 697 ? 38.830 40.754 -61.368 1.00 84.94 697 THR A CA 1
ATOM 5610 C C . THR A 1 697 ? 37.874 40.072 -60.396 1.00 84.94 697 THR A C 1
ATOM 5612 O O . THR A 1 697 ? 38.197 39.018 -59.845 1.00 84.94 697 THR A O 1
ATOM 5615 N N . PHE A 1 698 ? 36.680 40.646 -60.250 1.00 87.19 698 PHE A N 1
ATOM 5616 C CA . PHE A 1 698 ? 35.546 40.048 -59.549 1.00 87.19 698 PHE A CA 1
ATOM 5617 C C . PHE A 1 698 ? 34.430 39.774 -60.551 1.00 87.19 698 PHE A C 1
ATOM 5619 O O . PHE A 1 698 ? 33.864 40.709 -61.112 1.00 87.19 698 PHE A O 1
ATOM 5626 N N . ASP A 1 699 ? 34.099 38.509 -60.767 1.00 89.31 699 ASP A N 1
ATOM 5627 C CA . ASP A 1 699 ? 32.958 38.102 -61.582 1.00 89.31 699 ASP A CA 1
ATOM 5628 C C . ASP A 1 699 ? 32.047 37.153 -60.797 1.00 89.31 699 ASP A C 1
ATOM 5630 O O . ASP A 1 699 ? 32.067 35.931 -60.951 1.00 89.31 699 ASP A O 1
ATOM 5634 N N . THR A 1 700 ? 31.298 37.732 -59.860 1.00 90.69 700 THR A N 1
ATOM 5635 C CA . THR A 1 700 ? 30.487 37.008 -58.872 1.00 90.69 700 THR A CA 1
ATOM 5636 C C . THR A 1 700 ? 29.138 37.721 -58.716 1.00 90.69 700 THR A C 1
ATOM 5638 O O . THR A 1 700 ? 28.923 38.431 -57.730 1.00 90.69 700 THR A O 1
ATOM 5641 N N . PRO A 1 701 ? 28.224 37.596 -59.700 1.00 90.38 701 PRO A N 1
ATOM 5642 C CA . PRO A 1 701 ? 26.986 38.375 -59.744 1.00 90.38 701 PRO A CA 1
ATOM 5643 C C . PRO A 1 701 ? 26.070 38.160 -58.533 1.00 90.38 701 PRO A C 1
ATOM 5645 O O . PRO A 1 701 ? 25.403 39.108 -58.134 1.00 90.38 701 PRO A O 1
ATOM 5648 N N . SER A 1 702 ? 26.072 36.961 -57.940 1.00 91.75 702 SER A N 1
ATOM 5649 C CA . SER A 1 702 ? 25.229 36.585 -56.791 1.00 91.75 702 SER A CA 1
ATOM 5650 C C . SER A 1 702 ? 25.818 36.964 -55.426 1.00 91.75 702 SER A C 1
ATOM 5652 O O . SER A 1 702 ? 25.239 36.624 -54.396 1.00 91.75 702 SER A O 1
ATOM 5654 N N . LEU A 1 703 ? 26.966 37.651 -55.395 1.00 93.56 703 LEU A N 1
ATOM 5655 C CA . LEU A 1 703 ? 27.659 37.970 -54.150 1.00 93.56 703 LEU A CA 1
ATOM 5656 C C . LEU A 1 703 ? 26.844 38.955 -53.314 1.00 93.56 703 LEU A C 1
ATOM 5658 O O . LEU A 1 703 ? 26.574 40.051 -53.784 1.00 93.56 703 LEU A O 1
ATOM 5662 N N . ALA A 1 704 ? 26.512 38.586 -52.076 1.00 93.44 704 ALA A N 1
ATOM 5663 C CA . ALA A 1 704 ? 25.744 39.400 -51.134 1.00 93.44 704 ALA A CA 1
ATOM 5664 C C . ALA A 1 704 ? 26.627 40.076 -50.069 1.00 93.44 704 ALA A C 1
ATOM 5666 O O . ALA A 1 704 ? 26.308 41.180 -49.625 1.00 93.44 704 ALA A O 1
ATOM 5667 N N . TYR A 1 705 ? 27.746 39.448 -49.683 1.00 93.88 705 TYR A N 1
ATOM 5668 C CA . TYR A 1 705 ? 28.710 39.980 -48.711 1.00 93.88 705 TYR A CA 1
ATOM 5669 C C . TYR A 1 705 ? 30.143 39.945 -49.251 1.00 93.88 705 TYR A C 1
ATOM 5671 O O . TYR A 1 705 ? 30.632 38.888 -49.662 1.00 93.88 705 TYR A O 1
ATOM 5679 N N . LEU A 1 706 ? 30.843 41.076 -49.155 1.00 91.38 706 LEU A N 1
ATOM 5680 C CA . LEU A 1 706 ? 32.256 41.216 -49.508 1.00 91.38 706 LEU A CA 1
ATOM 5681 C C . LEU A 1 706 ? 33.054 41.787 -48.333 1.00 91.38 706 LEU A C 1
ATOM 5683 O O . LEU A 1 706 ? 32.828 42.917 -47.920 1.00 91.38 706 LEU A O 1
ATOM 5687 N N . GLU A 1 707 ? 34.063 41.066 -47.856 1.00 90.12 707 GLU A N 1
ATOM 5688 C CA . GLU A 1 707 ? 35.123 41.623 -47.013 1.00 90.12 707 GLU A CA 1
ATOM 5689 C C . GLU A 1 707 ? 36.442 41.587 -47.773 1.00 90.12 707 GLU A C 1
ATOM 5691 O O . GLU A 1 707 ? 36.951 40.514 -48.083 1.00 90.12 707 GLU A O 1
ATOM 5696 N N . TYR A 1 708 ? 37.004 42.754 -48.071 1.00 85.12 708 TYR A N 1
ATOM 5697 C CA . TYR A 1 708 ? 38.236 42.885 -48.840 1.00 85.12 708 TYR A CA 1
ATOM 5698 C C . TYR A 1 708 ? 39.191 43.864 -48.154 1.00 85.12 708 TYR A C 1
ATOM 5700 O O . TYR A 1 708 ? 38.876 45.036 -47.941 1.00 85.12 708 TYR A O 1
ATOM 5708 N N . SER A 1 709 ? 40.368 43.369 -47.780 1.00 78.81 709 SER A N 1
ATOM 5709 C CA . SER A 1 709 ? 41.437 44.156 -47.167 1.00 78.81 709 SER A CA 1
ATOM 5710 C C . SER A 1 709 ? 42.714 43.943 -47.958 1.00 78.81 709 SER A C 1
ATOM 5712 O O . SER A 1 709 ? 43.233 42.834 -47.925 1.00 78.81 709 SER A O 1
ATOM 5714 N N . ASP A 1 710 ? 43.213 44.962 -48.658 1.00 73.94 710 ASP A N 1
ATOM 5715 C CA . ASP A 1 710 ? 44.470 44.908 -49.422 1.00 73.94 710 ASP A CA 1
ATOM 5716 C C . ASP A 1 710 ? 44.935 46.323 -49.842 1.00 73.94 710 ASP A C 1
ATOM 5718 O O . ASP A 1 710 ? 44.271 47.320 -49.557 1.00 73.94 710 ASP A O 1
ATOM 5722 N N . TYR A 1 711 ? 46.070 46.445 -50.533 1.00 71.38 711 TYR A N 1
ATOM 5723 C CA . TYR A 1 711 ? 46.413 47.663 -51.272 1.00 71.38 711 TYR A CA 1
ATOM 5724 C C . TYR A 1 711 ? 45.520 47.821 -52.513 1.00 71.38 711 TYR A C 1
ATOM 5726 O O . TYR A 1 711 ? 45.091 46.838 -53.119 1.00 71.38 711 TYR A O 1
ATOM 5734 N N . VAL A 1 712 ? 45.249 49.064 -52.922 1.00 71.75 712 VAL A N 1
ATOM 5735 C CA . VAL A 1 712 ? 44.511 49.337 -54.169 1.00 71.75 712 VAL A CA 1
ATOM 5736 C C . VAL A 1 712 ? 45.281 48.747 -55.363 1.00 71.75 712 VAL A C 1
ATOM 5738 O O . VAL A 1 712 ? 46.445 49.084 -55.565 1.00 71.75 712 VAL A O 1
ATOM 5741 N N . ALA A 1 713 ? 44.635 47.863 -56.134 1.00 72.75 713 ALA A N 1
ATOM 5742 C CA . ALA A 1 713 ? 45.187 47.309 -57.372 1.00 72.75 713 ALA A CA 1
ATOM 5743 C C . ALA A 1 713 ? 45.380 48.399 -58.445 1.00 72.75 713 ALA A C 1
ATOM 5745 O O . ALA A 1 713 ? 44.677 49.413 -58.432 1.00 72.75 713 ALA A O 1
ATOM 5746 N N . ASP A 1 714 ? 46.296 48.175 -59.392 1.00 73.56 714 ASP A N 1
ATOM 5747 C CA . ASP A 1 714 ? 46.570 49.136 -60.472 1.00 73.56 714 ASP A CA 1
ATOM 5748 C C . ASP A 1 714 ? 45.326 49.308 -61.364 1.00 73.56 714 ASP A C 1
ATOM 5750 O O . ASP A 1 714 ? 44.955 50.424 -61.730 1.00 73.56 714 ASP A O 1
ATOM 5754 N N . GLU A 1 715 ? 44.622 48.206 -61.641 1.00 75.50 715 GLU A N 1
ATOM 5755 C CA . GLU A 1 715 ? 43.363 48.203 -62.380 1.00 75.50 715 GLU A CA 1
ATOM 5756 C C . GLU A 1 715 ? 42.452 47.049 -61.928 1.00 75.50 715 GLU A C 1
ATOM 5758 O O . GLU A 1 715 ? 42.908 45.978 -61.513 1.00 75.50 715 GLU A O 1
ATOM 5763 N N . TYR A 1 716 ? 41.141 47.282 -62.039 1.00 81.38 716 TYR A N 1
ATOM 5764 C CA . TYR A 1 716 ? 40.094 46.282 -61.835 1.00 81.38 716 TYR A CA 1
ATOM 5765 C C . TYR A 1 716 ? 39.357 46.039 -63.161 1.00 81.38 716 TYR A C 1
ATOM 5767 O O . TYR A 1 716 ? 38.370 46.727 -63.434 1.00 81.38 716 TYR A O 1
ATOM 5775 N N . PRO A 1 717 ? 39.830 45.123 -64.025 1.00 81.31 717 PRO A N 1
ATOM 5776 C CA . PRO A 1 717 ? 39.323 45.002 -65.393 1.00 81.31 717 PRO A CA 1
ATOM 5777 C C . PRO A 1 717 ? 37.826 44.679 -65.461 1.00 81.31 717 PRO A C 1
ATOM 5779 O O . PRO A 1 717 ? 37.089 45.304 -66.221 1.00 81.31 717 PRO A O 1
ATOM 5782 N N . ILE A 1 718 ? 37.364 43.736 -64.634 1.00 83.56 718 ILE A N 1
ATOM 5783 C CA . ILE A 1 718 ? 35.963 43.310 -64.557 1.00 83.56 718 ILE A CA 1
ATOM 5784 C C . ILE A 1 718 ? 35.543 43.286 -63.083 1.00 83.56 718 ILE A C 1
ATOM 5786 O O . ILE A 1 718 ? 36.220 42.692 -62.243 1.00 83.56 718 ILE A O 1
ATOM 5790 N N . VAL A 1 719 ? 34.428 43.952 -62.771 1.00 85.94 719 VAL A N 1
ATOM 5791 C CA . VAL A 1 719 ? 33.815 43.971 -61.434 1.00 85.94 719 VAL A CA 1
ATOM 5792 C C . VAL A 1 719 ? 32.304 43.810 -61.584 1.00 85.94 719 VAL A C 1
ATOM 5794 O O . VAL A 1 719 ? 31.573 44.772 -61.822 1.00 85.94 719 VAL A O 1
ATOM 5797 N N . ASN A 1 720 ? 31.842 42.572 -61.470 1.00 88.06 720 ASN A N 1
ATOM 5798 C CA . ASN A 1 720 ? 30.444 42.178 -61.531 1.00 88.06 720 ASN A CA 1
ATOM 5799 C C . ASN A 1 720 ? 29.983 41.731 -60.136 1.00 88.06 720 ASN A C 1
ATOM 5801 O O . ASN A 1 720 ? 30.187 40.587 -59.738 1.00 88.06 720 ASN A O 1
ATOM 5805 N N . LEU A 1 721 ? 29.396 42.679 -59.399 1.00 88.44 721 LEU A N 1
ATOM 5806 C CA . LEU A 1 721 ? 28.947 42.552 -58.004 1.00 88.44 721 LEU A CA 1
ATOM 5807 C C . LEU A 1 721 ? 27.477 42.999 -57.860 1.00 88.44 721 LEU A C 1
ATOM 5809 O O . LEU A 1 721 ? 27.116 43.735 -56.946 1.00 88.44 721 LEU A O 1
ATOM 5813 N N . GLY A 1 722 ? 26.632 42.635 -58.831 1.00 81.94 722 GLY A N 1
ATOM 5814 C CA . GLY A 1 722 ? 25.283 43.196 -58.991 1.00 81.94 722 GLY A CA 1
ATOM 5815 C C . GLY A 1 722 ? 24.354 43.041 -57.781 1.00 81.94 722 GLY A C 1
ATOM 5816 O O . GLY A 1 722 ? 23.554 43.949 -57.539 1.00 81.94 722 GLY A O 1
ATOM 5817 N N . SER A 1 723 ? 24.491 41.942 -57.032 1.00 89.25 723 SER A N 1
ATOM 5818 C CA . SER A 1 723 ? 23.673 41.593 -55.859 1.00 89.25 723 SER A CA 1
ATOM 5819 C C . SER A 1 723 ? 24.301 41.953 -54.504 1.00 89.25 723 SER A C 1
ATOM 5821 O O . SER A 1 723 ? 23.812 41.494 -53.472 1.00 89.25 723 SER A O 1
ATOM 5823 N N . LEU A 1 724 ? 25.373 42.753 -54.482 1.00 92.31 724 LEU A N 1
ATOM 5824 C CA . LEU A 1 724 ? 26.119 43.043 -53.256 1.00 92.31 724 LEU A CA 1
ATOM 5825 C C . LEU A 1 724 ? 25.337 43.950 -52.301 1.00 92.31 724 LEU A C 1
ATOM 5827 O O . LEU A 1 724 ? 25.028 45.087 -52.645 1.00 92.31 724 LEU A O 1
ATOM 5831 N N . VAL A 1 725 ? 25.079 43.454 -51.087 1.00 92.31 725 VAL A N 1
ATOM 5832 C CA . VAL A 1 725 ? 24.318 44.152 -50.035 1.00 92.31 725 VAL A CA 1
ATOM 5833 C C . VAL A 1 725 ? 25.252 44.778 -49.003 1.00 92.31 725 VAL A C 1
ATOM 5835 O O . VAL A 1 725 ? 25.077 45.935 -48.624 1.00 92.31 725 VAL A O 1
ATOM 5838 N N . GLU A 1 726 ? 26.268 44.034 -48.562 1.00 93.31 726 GLU A N 1
ATOM 5839 C CA . GLU A 1 726 ? 27.214 44.474 -47.535 1.00 93.31 726 GLU A CA 1
ATOM 5840 C C . GLU A 1 726 ? 28.655 44.380 -48.043 1.00 93.31 726 GLU A C 1
ATOM 5842 O O . GLU A 1 726 ? 29.097 43.341 -48.539 1.00 93.31 726 GLU A O 1
ATOM 5847 N N . ALA A 1 727 ? 29.407 45.469 -47.885 1.00 90.69 727 ALA A N 1
ATOM 5848 C CA . ALA A 1 727 ? 30.817 45.532 -48.236 1.00 90.69 727 ALA A CA 1
ATOM 5849 C C . ALA A 1 727 ? 31.647 46.101 -47.083 1.00 90.69 727 ALA A C 1
ATOM 5851 O O . ALA A 1 727 ? 31.400 47.202 -46.588 1.00 90.69 727 ALA A O 1
ATOM 5852 N N . LYS A 1 728 ? 32.696 45.381 -46.693 1.00 89.44 728 LYS A N 1
ATOM 5853 C CA . LYS A 1 728 ? 33.705 45.814 -45.732 1.00 89.44 728 LYS A CA 1
ATOM 5854 C C . LYS A 1 728 ? 35.046 45.946 -46.432 1.00 89.44 728 LYS A C 1
ATOM 5856 O O . LYS A 1 728 ? 35.658 44.949 -46.814 1.00 89.44 728 LYS A O 1
ATOM 5861 N N . LEU A 1 729 ? 35.510 47.181 -46.587 1.00 85.00 729 LEU A N 1
ATOM 5862 C CA . LEU A 1 729 ? 36.707 47.502 -47.352 1.00 85.00 729 LEU A CA 1
ATOM 5863 C C . LEU A 1 729 ? 37.788 48.112 -46.464 1.00 85.00 729 LEU A C 1
ATOM 5865 O O . LEU A 1 729 ? 37.560 49.060 -45.711 1.00 85.00 729 LEU A O 1
ATOM 5869 N N . THR A 1 730 ? 38.997 47.578 -46.599 1.00 79.81 730 THR A N 1
ATOM 5870 C CA . THR A 1 730 ? 40.213 48.097 -45.966 1.00 79.81 730 THR A CA 1
ATOM 5871 C C . THR A 1 730 ? 41.262 48.286 -47.053 1.00 79.81 730 THR A C 1
ATOM 5873 O O . THR A 1 730 ? 42.069 47.397 -47.299 1.00 79.81 730 THR A O 1
ATOM 5876 N N . LEU A 1 731 ? 41.211 49.419 -47.755 1.00 74.00 731 LEU A N 1
ATOM 5877 C CA . LEU A 1 731 ? 42.132 49.696 -48.859 1.00 74.00 731 LEU A CA 1
ATOM 5878 C C . LEU A 1 731 ? 43.221 50.667 -48.419 1.00 74.00 731 LEU A C 1
ATOM 5880 O O . LEU A 1 731 ? 42.912 51.810 -48.074 1.00 74.00 731 LEU A O 1
ATOM 5884 N N . ASP A 1 732 ? 44.481 50.240 -48.432 1.00 67.25 732 ASP A N 1
ATOM 5885 C CA . ASP A 1 732 ? 45.610 51.146 -48.193 1.00 67.25 732 ASP A CA 1
ATOM 5886 C C . ASP A 1 732 ? 46.197 51.637 -49.526 1.00 67.25 732 ASP A C 1
ATOM 5888 O O . ASP A 1 732 ? 46.217 50.919 -50.528 1.00 67.25 732 ASP A O 1
ATOM 5892 N N . SER A 1 733 ? 46.679 52.878 -49.545 1.00 60.75 733 SER A N 1
ATOM 5893 C CA . SER A 1 733 ? 47.324 53.480 -50.715 1.00 60.75 733 SER A CA 1
ATOM 5894 C C . SER A 1 733 ? 48.689 54.009 -50.311 1.00 60.75 733 SER A C 1
ATOM 5896 O O . SER A 1 733 ? 48.791 54.917 -49.485 1.00 60.75 733 SER A O 1
ATOM 5898 N N . LYS A 1 734 ? 49.750 53.444 -50.893 1.00 56.72 734 LYS A N 1
ATOM 5899 C CA . LYS A 1 734 ? 51.126 53.948 -50.739 1.00 56.72 734 LYS A CA 1
ATOM 5900 C C . LYS A 1 734 ? 51.653 54.669 -51.984 1.00 56.72 734 LYS A C 1
ATOM 5902 O O . LYS A 1 734 ? 52.652 55.371 -51.875 1.00 56.72 734 LYS A O 1
ATOM 5907 N N . ARG A 1 735 ? 50.988 54.537 -53.139 1.00 57.41 735 ARG A N 1
ATOM 5908 C CA . ARG A 1 735 ? 51.304 55.280 -54.373 1.00 57.41 735 ARG A CA 1
ATOM 5909 C C . ARG A 1 735 ? 50.397 56.515 -54.512 1.00 57.41 735 ARG A C 1
ATOM 5911 O O . ARG A 1 735 ? 49.294 56.510 -53.956 1.00 57.41 735 ARG A O 1
ATOM 5918 N N . PRO A 1 736 ? 50.839 57.585 -55.201 1.00 53.91 736 PRO A N 1
ATOM 5919 C CA . PRO A 1 736 ? 49.961 58.695 -55.556 1.00 53.91 736 PRO A CA 1
ATOM 5920 C C . PRO A 1 736 ? 48.782 58.179 -56.396 1.00 53.91 736 PRO A C 1
ATOM 5922 O O . PRO A 1 736 ? 48.958 57.373 -57.305 1.00 53.91 736 PRO A O 1
ATOM 5925 N N . ILE A 1 737 ? 47.573 58.653 -56.079 1.00 53.88 737 ILE A N 1
ATOM 5926 C CA . ILE A 1 737 ? 46.279 58.196 -56.631 1.00 53.88 737 ILE A CA 1
ATOM 5927 C C . ILE A 1 737 ? 46.221 58.282 -58.176 1.00 53.88 737 ILE A C 1
ATOM 5929 O O . ILE A 1 737 ? 45.387 57.634 -58.798 1.00 53.88 737 ILE A O 1
ATOM 5933 N N . SER A 1 738 ? 47.138 59.022 -58.812 1.00 53.50 738 SER A N 1
ATOM 5934 C CA . SER A 1 738 ? 47.261 59.154 -60.268 1.00 53.50 738 SER A CA 1
ATOM 5935 C C . SER A 1 738 ? 47.652 57.869 -61.014 1.00 53.50 738 SER A C 1
ATOM 5937 O O . SER A 1 738 ? 47.474 57.826 -62.226 1.00 53.50 738 SER A O 1
ATOM 5939 N N . GLU A 1 739 ? 48.191 56.848 -60.334 1.00 55.00 739 GLU A N 1
ATOM 5940 C CA . GLU A 1 739 ? 48.650 55.591 -60.964 1.00 55.00 739 GLU A CA 1
ATOM 5941 C C . GLU A 1 739 ? 47.693 54.397 -60.779 1.00 55.00 739 GLU A C 1
ATOM 5943 O O . GLU A 1 739 ? 47.908 53.350 -61.381 1.00 55.00 739 GLU A O 1
ATOM 5948 N N . SER A 1 740 ? 46.632 54.534 -59.978 1.00 64.56 740 SER A N 1
ATOM 5949 C CA . SER A 1 740 ? 45.636 53.477 -59.735 1.00 64.56 740 SER A CA 1
ATOM 5950 C C . SER A 1 740 ? 44.278 53.845 -60.334 1.00 64.56 740 SER A C 1
ATOM 5952 O O . SER A 1 740 ? 43.815 54.969 -60.135 1.00 64.56 740 SER A O 1
ATOM 5954 N N . ASN A 1 741 ? 43.589 52.906 -60.989 1.00 68.50 741 ASN A N 1
ATOM 5955 C CA . ASN A 1 741 ? 42.249 53.124 -61.552 1.00 68.50 741 ASN A CA 1
ATOM 5956 C C . ASN A 1 741 ? 41.166 52.264 -60.859 1.00 68.50 741 ASN A C 1
ATOM 5958 O O . ASN A 1 741 ? 40.737 51.237 -61.393 1.00 68.50 741 ASN A O 1
ATOM 5962 N N . PRO A 1 742 ? 40.656 52.677 -59.681 1.00 73.25 742 PRO A N 1
ATOM 5963 C CA . PRO A 1 742 ? 39.627 51.935 -58.950 1.00 73.25 742 PRO A CA 1
ATOM 5964 C C . PRO A 1 742 ? 38.195 52.193 -59.444 1.00 73.25 742 PRO A C 1
ATOM 5966 O O . PRO A 1 742 ? 37.246 51.739 -58.806 1.00 73.25 742 PRO A O 1
ATOM 5969 N N . LYS A 1 743 ? 37.999 52.889 -60.575 1.00 76.19 743 LYS A N 1
ATOM 5970 C CA . LYS A 1 743 ? 36.664 53.268 -61.082 1.00 76.19 743 LYS A CA 1
ATOM 5971 C C . LYS A 1 743 ? 35.711 52.080 -61.212 1.00 76.19 743 LYS A C 1
ATOM 5973 O O . LYS A 1 743 ? 34.554 52.174 -60.814 1.00 76.19 743 LYS A O 1
ATOM 5978 N N . ASN A 1 744 ? 36.194 50.954 -61.735 1.00 81.31 744 ASN A N 1
ATOM 5979 C CA . ASN A 1 744 ? 35.376 49.752 -61.900 1.00 81.31 744 ASN A CA 1
ATOM 5980 C C . ASN A 1 744 ? 35.013 49.103 -60.558 1.00 81.31 744 ASN A C 1
ATOM 5982 O O . ASN A 1 744 ? 33.886 48.643 -60.399 1.00 81.31 744 ASN A O 1
ATOM 5986 N N . MET A 1 745 ? 35.918 49.139 -59.573 1.00 83.00 745 MET A N 1
ATOM 5987 C CA . MET A 1 745 ? 35.633 48.680 -58.210 1.00 83.00 745 MET A CA 1
ATOM 5988 C C . MET A 1 745 ? 34.537 49.536 -57.564 1.00 83.00 745 MET A C 1
ATOM 5990 O O . MET A 1 745 ? 33.554 48.995 -57.068 1.00 83.00 745 MET A O 1
ATOM 5994 N N . ILE A 1 746 ? 34.640 50.866 -57.650 1.00 79.75 746 ILE A N 1
ATOM 5995 C CA . ILE A 1 746 ? 33.619 51.790 -57.124 1.00 79.75 746 ILE A CA 1
ATOM 5996 C C . ILE A 1 746 ? 32.272 51.565 -57.822 1.00 79.75 746 ILE A C 1
ATOM 5998 O O . ILE A 1 746 ? 31.238 51.467 -57.164 1.00 79.75 746 ILE A O 1
ATOM 6002 N N . LYS A 1 747 ? 32.275 51.398 -59.150 1.00 81.88 747 LYS A N 1
ATOM 6003 C CA . LYS A 1 747 ? 31.065 51.093 -59.927 1.00 81.88 747 LYS A CA 1
ATOM 6004 C C . LYS A 1 747 ? 30.409 49.776 -59.499 1.00 81.88 747 LYS A C 1
ATOM 6006 O O . LYS A 1 747 ? 29.183 49.691 -59.514 1.00 81.88 747 LYS A O 1
ATOM 6011 N N . GLY A 1 748 ? 31.197 48.774 -59.112 1.00 81.81 748 GLY A N 1
ATOM 6012 C CA . GLY A 1 748 ? 30.701 47.508 -58.569 1.00 81.81 748 GLY A CA 1
ATOM 6013 C C . GLY A 1 748 ? 29.993 47.649 -57.219 1.00 81.81 748 GLY A C 1
ATOM 6014 O O . GLY A 1 748 ? 29.082 46.883 -56.936 1.00 81.81 748 GLY A O 1
ATOM 6015 N N . LEU A 1 749 ? 30.346 48.661 -56.422 1.00 85.00 749 LEU A N 1
ATOM 6016 C CA . LEU A 1 749 ? 29.789 48.912 -55.084 1.00 85.00 749 LEU A CA 1
ATOM 6017 C C . LEU A 1 749 ? 28.518 49.779 -55.093 1.00 85.00 749 LEU A C 1
ATOM 6019 O O . LEU A 1 749 ? 27.970 50.081 -54.037 1.00 85.00 749 LEU A O 1
ATOM 6023 N N . ARG A 1 750 ? 28.031 50.190 -56.269 1.00 82.19 750 ARG A N 1
ATOM 6024 C CA . ARG A 1 750 ? 26.914 51.145 -56.422 1.00 82.19 750 ARG A CA 1
ATOM 6025 C C . ARG A 1 750 ? 25.596 50.736 -55.744 1.00 82.19 750 ARG A C 1
ATOM 6027 O O . ARG A 1 750 ? 24.768 51.601 -55.497 1.00 82.19 750 ARG A O 1
ATOM 6034 N N . ASN A 1 751 ? 25.395 49.438 -55.507 1.00 81.06 751 ASN A N 1
ATOM 6035 C CA . ASN A 1 751 ? 24.155 48.866 -54.970 1.00 81.06 751 ASN A CA 1
ATOM 6036 C C . ASN A 1 751 ? 24.270 48.460 -53.486 1.00 81.06 751 ASN A C 1
ATOM 6038 O O . ASN A 1 751 ? 23.334 47.879 -52.951 1.00 81.06 751 ASN A O 1
ATOM 6042 N N . VAL A 1 752 ? 25.403 48.742 -52.832 1.00 88.50 752 VAL A N 1
ATOM 6043 C CA . VAL A 1 752 ? 25.674 48.325 -51.448 1.00 88.50 752 VAL A CA 1
ATOM 6044 C C . VAL A 1 752 ? 24.833 49.139 -50.464 1.00 88.50 752 VAL A C 1
ATOM 6046 O O . VAL A 1 752 ? 24.879 50.368 -50.471 1.00 88.50 752 VAL A O 1
ATOM 6049 N N . GLU A 1 753 ? 24.116 48.455 -49.575 1.00 90.44 753 GLU A N 1
ATOM 6050 C CA . GLU A 1 753 ? 23.317 49.067 -48.505 1.00 90.44 753 GLU A CA 1
ATOM 6051 C C . GLU A 1 753 ? 24.171 49.389 -47.270 1.00 90.44 753 GLU A C 1
ATOM 6053 O O . GLU A 1 753 ? 23.980 50.416 -46.617 1.00 90.44 753 GLU A O 1
ATOM 6058 N N . ILE A 1 754 ? 25.136 48.519 -46.954 1.00 88.06 754 ILE A N 1
ATOM 6059 C CA . ILE A 1 754 ? 26.002 48.633 -45.776 1.00 88.06 754 ILE A CA 1
ATOM 6060 C C . ILE A 1 754 ? 27.463 48.660 -46.229 1.00 88.06 754 ILE A C 1
ATOM 6062 O O . ILE A 1 754 ? 28.039 47.628 -46.571 1.00 88.06 754 ILE A O 1
ATOM 6066 N N . LEU A 1 755 ? 28.081 49.845 -46.212 1.00 86.19 755 LEU A N 1
ATOM 6067 C CA . LEU A 1 755 ? 29.496 50.030 -46.544 1.00 86.19 755 LEU A CA 1
ATOM 6068 C C . LEU A 1 755 ? 30.315 50.362 -45.290 1.00 86.19 755 LEU A C 1
ATOM 6070 O O . LEU A 1 755 ? 30.169 51.432 -44.699 1.00 86.19 755 LEU A O 1
ATOM 6074 N N . ASN A 1 756 ? 31.219 49.462 -44.906 1.00 84.81 756 ASN A N 1
ATOM 6075 C CA . ASN A 1 756 ? 32.136 49.643 -43.784 1.00 84.81 756 ASN A CA 1
ATOM 6076 C C . ASN A 1 756 ? 33.562 49.903 -44.288 1.00 84.81 756 ASN A C 1
ATOM 6078 O O . ASN A 1 756 ? 34.212 49.014 -44.840 1.00 84.81 756 ASN A O 1
ATOM 6082 N N . LEU A 1 757 ? 34.054 51.124 -44.076 1.00 81.06 757 LEU A N 1
ATOM 6083 C CA . LEU A 1 757 ? 35.425 51.522 -44.390 1.00 81.06 757 LEU A CA 1
ATOM 6084 C C . LEU A 1 757 ? 36.242 51.552 -43.097 1.00 81.06 757 LEU A C 1
ATOM 6086 O O . LEU A 1 757 ? 36.052 52.416 -42.243 1.00 81.06 757 LEU A O 1
ATOM 6090 N N . SER A 1 758 ? 37.153 50.597 -42.941 1.00 70.31 758 SER A N 1
ATOM 6091 C CA . SER A 1 758 ? 37.814 50.326 -41.655 1.00 70.31 758 SER A CA 1
ATOM 6092 C C . SER A 1 758 ? 39.023 51.229 -41.347 1.00 70.31 758 SER A C 1
ATOM 6094 O O . SER A 1 758 ? 39.520 51.222 -40.220 1.00 70.31 758 SER A O 1
ATOM 6096 N N . SER A 1 759 ? 39.517 52.006 -42.321 1.00 68.25 759 SER A N 1
ATOM 6097 C CA . SER A 1 759 ? 40.702 52.867 -42.185 1.00 68.25 759 SER A CA 1
ATOM 6098 C C . SER A 1 759 ? 40.437 54.293 -42.671 1.00 68.25 759 SER A C 1
ATOM 6100 O O . SER A 1 759 ? 39.887 54.512 -43.748 1.00 68.25 759 SER A O 1
ATOM 6102 N N . LEU A 1 760 ? 40.914 55.285 -41.906 1.00 61.31 760 LEU A N 1
ATOM 6103 C CA . LEU A 1 760 ? 40.763 56.719 -42.200 1.00 61.31 760 LEU A CA 1
ATOM 6104 C C . LEU A 1 760 ? 41.369 57.119 -43.563 1.00 61.31 760 LEU A C 1
ATOM 6106 O O . LEU A 1 760 ? 40.905 58.064 -44.203 1.00 61.31 760 LEU A O 1
ATOM 6110 N N . LYS A 1 761 ? 42.405 56.393 -44.012 1.00 62.00 761 LYS A N 1
ATOM 6111 C CA . LYS A 1 761 ? 43.027 56.564 -45.336 1.00 62.00 761 LYS A CA 1
ATOM 6112 C C . LYS A 1 761 ? 42.133 56.030 -46.453 1.00 62.00 761 LYS A C 1
ATOM 6114 O O . LYS A 1 761 ? 41.998 56.692 -47.478 1.00 62.00 761 LYS A O 1
ATOM 6119 N N . THR A 1 762 ? 41.490 54.884 -46.227 1.00 61.75 762 THR A N 1
ATOM 6120 C CA . THR A 1 762 ? 40.505 54.291 -47.141 1.00 61.75 762 THR A CA 1
ATOM 6121 C C . THR A 1 762 ? 39.314 55.225 -47.316 1.00 61.75 762 THR A C 1
ATOM 6123 O O . THR A 1 762 ? 38.933 55.504 -48.446 1.00 61.75 762 THR A O 1
ATOM 6126 N N . SER A 1 763 ? 38.788 55.789 -46.224 1.00 61.94 763 SER A N 1
ATOM 6127 C CA . SER A 1 763 ? 37.661 56.729 -46.275 1.00 61.94 763 SER A CA 1
ATOM 6128 C C . SER A 1 763 ? 38.003 58.014 -47.034 1.00 61.94 763 SER A C 1
ATOM 6130 O O . SER A 1 763 ? 37.204 58.473 -47.844 1.00 61.94 763 SER A O 1
ATOM 6132 N N . ARG A 1 764 ? 39.207 58.575 -46.838 1.00 60.81 764 ARG A N 1
ATOM 6133 C CA . ARG A 1 764 ? 39.678 59.748 -47.601 1.00 60.81 764 ARG A CA 1
ATOM 6134 C C . ARG A 1 764 ? 39.909 59.442 -49.082 1.00 60.81 764 ARG A C 1
ATOM 6136 O O . ARG A 1 764 ? 39.540 60.255 -49.918 1.00 60.81 764 ARG A O 1
ATOM 6143 N N . GLY A 1 765 ? 40.499 58.290 -49.407 1.00 60.75 765 GLY A N 1
ATOM 6144 C CA . GLY A 1 765 ? 40.701 57.859 -50.792 1.00 60.75 765 GLY A CA 1
ATOM 6145 C C . GLY A 1 765 ? 39.377 57.618 -51.516 1.00 60.75 765 GLY A C 1
ATOM 6146 O O . GLY A 1 765 ? 39.198 58.095 -52.628 1.00 60.75 765 GLY A O 1
ATOM 6147 N N . PHE A 1 766 ? 38.424 56.949 -50.866 1.00 63.22 766 PHE A N 1
ATOM 6148 C CA . PHE A 1 766 ? 37.100 56.681 -51.429 1.00 63.22 766 PHE A CA 1
ATOM 6149 C C . PHE A 1 766 ? 36.306 57.978 -51.679 1.00 63.22 766 PHE A C 1
ATOM 6151 O O . PHE A 1 766 ? 35.710 58.119 -52.740 1.00 63.22 766 PHE A O 1
ATOM 6158 N N . LEU A 1 767 ? 36.374 58.957 -50.763 1.00 61.56 767 LEU A N 1
ATOM 6159 C CA . LEU A 1 767 ? 35.737 60.280 -50.904 1.00 61.56 767 LEU A CA 1
ATOM 6160 C C . LEU A 1 767 ? 36.361 61.176 -51.987 1.00 61.56 767 LEU A C 1
ATOM 6162 O O . LEU A 1 767 ? 35.685 62.063 -52.485 1.00 61.56 767 LEU A O 1
ATOM 6166 N N . LEU A 1 768 ? 37.638 60.982 -52.330 1.00 57.38 768 LEU A N 1
ATOM 6167 C CA . LEU A 1 768 ? 38.302 61.703 -53.427 1.00 57.38 768 LEU A CA 1
ATOM 6168 C C . LEU A 1 768 ? 38.022 61.077 -54.807 1.00 57.38 768 LEU A C 1
ATOM 6170 O O . LEU A 1 768 ? 38.390 61.664 -55.822 1.00 57.38 768 LEU A O 1
ATOM 6174 N N . MET A 1 769 ? 37.445 59.871 -54.839 1.00 56.66 769 MET A N 1
ATOM 6175 C CA . MET A 1 769 ? 37.228 59.065 -56.047 1.00 56.66 769 MET A CA 1
ATOM 6176 C C . MET A 1 769 ? 35.743 58.831 -56.384 1.00 56.66 769 MET A C 1
ATOM 6178 O O . MET A 1 769 ? 35.457 58.336 -57.476 1.00 56.66 769 MET A O 1
ATOM 6182 N N . CYS A 1 770 ? 34.834 59.179 -55.465 1.00 53.12 770 CYS A N 1
ATOM 6183 C CA . CYS A 1 770 ? 33.402 59.386 -55.714 1.00 53.12 770 CYS A CA 1
ATOM 6184 C C . CYS A 1 770 ? 33.172 60.829 -56.165 1.00 53.12 770 CYS A C 1
ATOM 6186 O O . CYS A 1 770 ? 32.307 61.024 -57.047 1.00 53.12 770 CYS A O 1
#